Protein AF-0000000078816536 (afdb_homodimer)

Radius of gyration: 37.04 Å; Cα contacts (8 Å, |Δi|>4): 4363; chains: 2; bounding box: 79×124×88 Å

Nearest PDB structures (foldseek):
  3lmw-assembly2_B  TM=6.699E-01  e=8.125E-05  Alteromonas macleodii
  1h80-assembly1_A  TM=5.870E-01  e=2.093E-04  Alteromonas macleodii
  1h80-assembly2_B  TM=5.955E-01  e=3.435E-04  Alteromonas macleodii
  5w6p-assembly1_A  TM=3.653E-01  e=2.082E-03  Kuttervirus CBA120
  7b8b-assembly2_B  TM=3.034E-01  e=1.327E-03  Arabidopsis thaliana

Solvent-accessible surface area (backbone atoms only — not comparable to full-atom values): 50096 Å² total; per-residue (Å²): 137,80,80,73,74,72,71,86,66,83,71,73,75,71,70,74,67,60,60,55,38,56,59,52,43,74,84,52,58,38,42,50,75,60,40,57,25,60,54,20,23,51,25,50,37,51,49,51,50,48,35,50,75,73,64,31,39,26,37,34,40,62,59,31,35,28,19,26,38,18,57,16,80,89,33,81,90,46,17,26,59,76,4,30,32,63,54,55,53,58,25,37,40,40,35,22,53,67,16,32,45,29,42,50,64,46,46,63,48,17,18,6,50,33,18,31,59,69,27,41,42,29,33,45,30,34,21,31,33,34,39,27,50,92,63,43,42,78,80,55,65,50,97,89,53,59,75,37,55,42,17,22,34,36,33,36,32,24,22,34,43,34,37,42,31,46,31,34,23,29,30,11,34,2,22,20,32,37,36,22,38,35,48,36,34,94,36,89,98,43,62,59,33,50,18,28,43,35,36,40,34,49,27,44,25,27,39,2,28,13,22,17,28,36,35,20,15,26,42,34,38,41,38,36,45,32,40,24,34,33,6,21,88,65,89,50,69,68,4,16,22,33,34,36,44,23,38,66,56,94,44,40,62,34,28,49,24,30,53,33,36,41,31,53,26,40,36,42,71,26,60,64,18,32,37,36,25,29,42,25,41,38,35,43,41,35,47,28,40,30,46,44,24,40,27,44,34,28,22,24,47,32,36,46,33,45,27,40,38,44,24,90,64,77,72,38,66,47,35,35,41,50,61,32,46,35,74,68,45,93,45,16,46,33,41,40,31,48,28,38,36,32,26,19,31,23,41,31,39,46,40,17,26,41,36,39,39,32,42,30,40,38,33,58,21,60,45,29,31,38,31,38,38,58,24,35,45,34,39,40,34,44,29,36,28,51,23,60,13,28,22,32,35,41,29,38,25,33,42,37,40,39,30,48,27,39,23,30,21,18,49,88,25,38,15,28,42,33,40,65,70,28,38,40,35,38,38,31,38,26,40,28,33,5,2,7,19,38,37,42,27,43,24,31,54,33,35,38,30,48,62,25,36,29,40,27,68,22,73,33,37,40,34,33,43,28,74,53,11,26,50,35,36,47,24,38,37,37,36,41,21,52,22,41,30,29,40,40,34,18,66,56,32,56,36,38,44,27,44,34,37,38,38,46,28,42,30,54,37,43,36,35,40,34,36,32,44,56,27,39,41,32,46,27,39,38,29,31,46,44,95,48,68,48,31,27,38,36,35,37,34,55,29,32,43,30,36,38,33,46,29,35,28,41,54,78,58,94,40,45,37,46,15,40,38,32,31,57,55,25,42,45,31,35,40,32,50,27,39,25,55,43,57,47,77,40,62,25,91,64,37,48,78,45,72,58,44,81,92,133,81,77,80,65,78,66,89,66,82,72,75,73,71,71,71,66,58,62,50,38,66,61,51,41,73,84,54,58,38,42,50,74,59,39,58,25,62,55,21,23,52,25,50,37,50,50,50,48,47,34,48,76,74,49,34,32,28,38,35,38,62,70,32,33,30,19,26,39,18,58,17,80,88,32,82,91,46,17,26,59,78,4,29,31,63,54,55,55,37,26,36,36,40,33,29,73,72,15,34,44,30,40,52,64,47,47,63,48,16,17,6,49,33,18,31,58,68,26,42,41,29,34,45,30,33,21,30,35,35,39,26,51,92,62,42,42,77,79,56,64,52,99,87,53,61,74,39,55,41,18,23,34,35,34,36,32,24,20,33,42,33,37,41,32,46,30,35,24,30,31,10,33,3,20,21,31,35,36,22,38,36,49,36,36,93,36,90,96,44,63,59,33,50,18,28,43,35,37,40,33,49,27,43,24,30,39,2,29,13,22,18,27,36,36,21,14,24,38,33,36,42,38,37,43,31,39,24,33,32,6,21,88,65,88,52,70,69,5,16,22,34,33,37,44,22,39,66,56,93,44,41,61,35,29,52,25,30,51,33,37,41,28,53,25,42,35,41,71,27,60,64,19,30,36,36,25,30,42,26,42,36,34,42,39,32,48,31,39,29,48,43,23,38,27,46,33,28,22,25,47,33,36,45,32,46,27,40,39,44,24,90,65,76,72,39,67,48,33,34,42,49,61,33,44,35,72,69,46,92,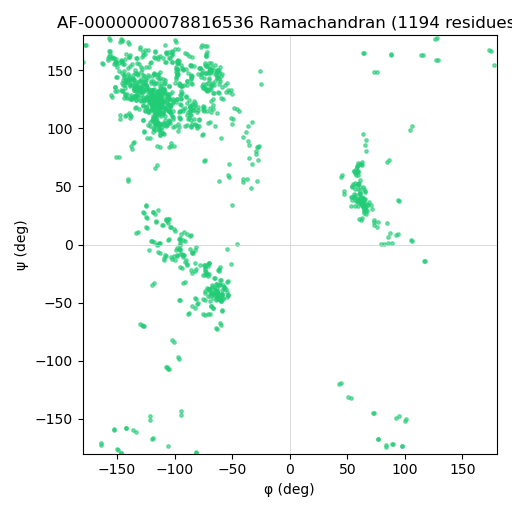43,16,46,32,39,39,30,48,29,40,36,32,26,18,30,23,41,30,40,46,38,16,26,41,37,39,38,32,42,31,43,38,32,57,21,60,45,29,31,38,30,39,40,60,24,36,45,35,39,40,33,44,30,36,28,52,25,61,14,28,22,34,34,41,27,39,26,33,42,37,41,38,30,48,26,39,22,31,21,18,50,88,25,38,16,28,42,32,40,63,70,26,37,39,35,38,38,32,37,28,39,29,34,6,2,7,20,37,36,40,27,42,23,32,54,32,36,36,32,46,64,24,37,30,41,26,67,25,73,34,37,40,34,32,42,27,74,53,10,25,49,36,36,48,23,38,38,39,36,42,22,52,22,40,30,30,40,40,33,18,65,55,32,55,34,36,45,27,44,35,38,37,37,46,28,43,29,55,37,44,38,35,41,32,36,30,45,54,27,37,41,32,45,28,39,39,30,30,48,45,94,47,68,47,32,27,38,36,35,38,34,56,28,32,42,30,38,40,34,46,30,37,32,40,54,79,58,94,42,44,38,45,16,43,38,31,31,56,54,23,41,45,29,37,40,33,51,29,39,27,55,44,56,45,77,40,63,24,91,65,37,47,77,44,72,59,44,80,94

Secondary structure (DSSP, 8-state):
------------------SEEE--HHHHT---BS--HHHHHHHHHHHHHHHHHTT--EEEE-S-EEEE----TT-TT-TTTT-SEEP-TTEEEEEEEEEEEEEPP---SEEEEEEEES-EEEEEEEEEEE--TTT--TT---SS--S--EEEEEEEES-EEEEEES-EEE--SS-SEEEE-BS-TT-TT---B-EEEEEEES-EEE--SS-SEEE-SEEEEEEES-EEE----SS-S---SEEEE-EEETTEEEE--EEEEEES-EEE--TT-SEEEET-EEEEEES-EESS-EE-TT-EEEEEES-EEE--SSPEEEEEE-----TTSS---EEEES-EEEEEEEEEEEEEEEEEEES-EEEEEEEEEEEEEEEEEEEEES-EEESSSEEEEEES-EEEEEES-EEE--TTSEEEEEESS-EEEEEES-EEEESEEEE-TT-EEEEE-TTEEEEE-SSS-SEE--TT--EEEEEEEEE--SS-SEEEE-TTS--EEEEEEEEEE-SSEEEEEES-BS-EEES-EEEE--SSS--EEEEEEEEES-EEES-EEEESSSPPPSEEEEEEEEES-EEES-EESSS--EE-TT-EEES-EE-/------------------SEEE--HHHHT--SBS--HHHHHHHHHHHHHHHHHTT--EEEE-S-EEEE----TT-TT-TTTT-SEEP-TTEEEEEEEEEEEEEPP---SEEEEEEEES-EEEEEEEEEEE--TTT--TT---SS--S--EEEEEEEES-EEEEEES-EEE--SS-SEEEE-BS-TT-TT---B-EEEEEEES-EEE--SS-SEEE-SEEEEEEES-EEE----SS-S---SEEEE-EEETTEEEE--EEEEEES-EEE--TT-SEEEET-EEEEEES-EESS-EE-TT-EEEEEES-EEE--SSPEEEEEE-----TTSS---EEEES-EEEEEEEEEEEEEEEEEEES-EEEEEEEEEEEEEEEEEEEEES-EEESSSEEEEEES-EEEEEES-EEE--TTSEEEEEESS-EEEEEES-EEEESEEEE-TT-EEEEEEEEEEEEE-SSS-SEE--TT--EEEEEEEEE--SS-SEEEE-TTS--EEEEEEEEEE-SSEEEEEES-BS-EEES-EEEE--SSS--EEEEEEEEES-EEES-EEEESSSPPPSEEEEEEEEES-EEES-EESSS--EE-TT-EEES-EE-

Foldseek 3Di:
DDPPPPPPDCPPVPVPPPLEAEDDCVVLVAAQAQDDQPSNQVSLQVSQVVCVVVPRQEYEYEAGRGEHAFFQPVCQPQRQAPGAHEFAANHEYAYDQNHEYEYDAEQHLEGENYEYEQYEQYEYEHYEYEYCLVVHDLPDADPVGRQSAHYEHYEAELYENYEYYAYEYERTSHEPYEFFWFFWPPDPPTDTRGYEAYEYYQYEFEAHQEENYEYWAYEHYEYYAYEQYAFHDDDHYDQEPYEDDWDDDQQGGTGEAENYEDENYEYYNGPNFYYEQDRYEAYEYEHYETQGAYEPEQAANYENEQYEHHHPDAAAAEHYEYDEHDNNDQWRQYEYENYEHERYQEHYEDEYENYEHEHYEYENHQEEDYEDENYEQYEAYAYEYAYQYQDEEYENYEAYEHENYEFAYELCDEVYEYDYEYEHYEYYQYEHEYCEYYENELYENYEYEANYEYEHNHADANYEYDQNYAYEYAHYEYEQHCEQNYHYEANNHAYHAERYEYYAYQYQENHEYEAEEAHEAEHYEAEYEHPAAEHEQYAYARYEAYEHANYEHEYPDDHAYAAPAAAQRYAAYEAAHYEYQHHYHHHHPRYHHDHYDHD/DPPCPVDPPDPPPPPPPPLEAEDDCVVLVAAQAQDDQPSNQVSLQVSQVVCVVVPRAEYEYEAGRGEHAFFQPVCLPQRQAPGAHEFAANHAYAYDQNHEYEYDAEQHLEGENYEYEQYEAYEYEHYEYEYCLVRHDLPDADPVGRQSAHYEHYEAELYENYEYYHYEYEHTQHEPYEFFWFFWPPDPPTDTRGYEAYEYYQYEFEHHAEENYEYEAYEHYEYYAYEQYAFHDDDHYDQEPYEDDWDDDQQGGTGEYENYEAEPYEYYNGDNFYYEQDRYEAYEYEHYETQGAYEPEQAANYENEQYEHHHPDAAAAEHYEYDEHDNNDQWRQYEAENYEAARYQEHYEDEYENYEHEHYEYEHHQEEDYEDENYEQYEAYAYEYAYQYQDEEYENYEAYEHENYEFAYELCDEVYEYDYEYEHYEYYQYEHEYCEYYENELYENYEYEANYEYEHNHADANYEYDPNYAYEYAHYEYEQHQEQNYHYEAANHAYHAERYEYYAYQYQENHEYEAEEAHEAEHYEYEYEHPAAEHEQYAYARYEAYEHENYEYEYPDDHAYAAPAAAQRYAAYEHAHYEYAHHYHHHHPRYHHDHYDHD

InterPro domains:
  IPR006626 Parallel beta-helix repeat [SM00710] (119-158)
  IPR006626 Parallel beta-helix repeat [SM00710] (159-181)
  IPR006626 Parallel beta-helix repeat [SM00710] (195-217)
  IPR006626 Parallel beta-helix repeat [SM00710] (218-246)
  IPR006626 Parallel beta-helix repeat [SM00710] (257-279)
  IPR006626 Parallel beta-helix repeat [SM00710] (331-351)
  IPR006626 Parallel beta-helix repeat [SM00710] (352-374)
  IPR006626 Parallel beta-helix repeat [SM00710] (397-420)
  IPR006626 Parallel beta-helix repeat [SM00710] (422-442)
  IPR006626 Parallel beta-helix repeat [SM00710] (468-490)
  IPR006626 Parallel beta-helix repeat [SM00710] (492-515)
  IPR006626 Parallel beta-helix repeat [SM00710] (516-542)
  IPR011050 Pectin lyase fold/virulence factor [SSF51126] (41-385)
  IPR011050 Pectin lyase fold/virulence factor [SSF51126] (353-506)
  IPR012334 Pectin lyase fold [G3DSA:2.160.20.10] (40-388)
  IPR012334 Pectin lyase fold [G3DSA:2.160.20.10] (389-597)

pLDDT: mean 94.06, std 11.9, range [19.77, 98.94]

Organism: Bacillus phage SPP1 (NCBI:txid10724)

Structure (mmCIF, N/CA/C/O backbone):
data_AF-0000000078816536-model_v1
#
loop_
_entity.id
_entity.type
_entity.pdbx_description
1 polymer 'Bacteriophage SPP1 complete nucleotide sequence'
#
loop_
_atom_site.group_PDB
_atom_site.id
_atom_site.type_symbol
_atom_site.label_atom_id
_atom_site.label_alt_id
_atom_site.label_comp_id
_atom_site.label_asym_id
_atom_site.label_entity_id
_atom_site.label_seq_id
_atom_site.pdbx_PDB_ins_code
_atom_site.Cartn_x
_atom_site.Cartn_y
_atom_site.Cartn_z
_atom_site.occupancy
_atom_site.B_iso_or_equiv
_atom_site.auth_seq_id
_atom_site.auth_comp_id
_atom_site.auth_asym_id
_atom_site.auth_atom_id
_atom_site.pdbx_PDB_model_num
ATOM 1 N N . MET A 1 1 ? -41.125 -59.75 -51.594 1 25.56 1 MET A N 1
ATOM 2 C CA . MET A 1 1 ? -40.781 -58.969 -50.406 1 25.56 1 MET A CA 1
ATOM 3 C C . MET A 1 1 ? -39.281 -59.156 -50.094 1 25.56 1 MET A C 1
ATOM 5 O O . MET A 1 1 ? -38.875 -60.188 -49.562 1 25.56 1 MET A O 1
ATOM 9 N N . THR A 1 2 ? -38.469 -58.625 -51 1 25.72 2 THR A N 1
ATOM 10 C CA . THR A 1 2 ? -37.031 -58.625 -51.25 1 25.72 2 THR A CA 1
ATOM 11 C C . THR A 1 2 ? -36.281 -57.906 -50.094 1 25.72 2 THR A C 1
ATOM 13 O O . THR A 1 2 ? -36.688 -56.844 -49.656 1 25.72 2 THR A O 1
ATOM 16 N N . ASN A 1 3 ? -35.688 -58.75 -49.219 1 24.94 3 ASN A N 1
ATOM 17 C CA . ASN A 1 3 ? -34.906 -58.562 -48 1 24.94 3 ASN A CA 1
ATOM 18 C C . ASN A 1 3 ? -33.719 -57.594 -48.25 1 24.94 3 ASN A C 1
ATOM 20 O O . ASN A 1 3 ? -32.75 -57.969 -48.906 1 24.94 3 ASN A O 1
ATOM 24 N N . SER A 1 4 ? -34.031 -56.406 -48.688 1 28.09 4 SER A N 1
ATOM 25 C CA . SER A 1 4 ? -32.938 -55.5 -49.062 1 28.09 4 SER A CA 1
ATOM 26 C C . SER A 1 4 ? -32.031 -55.188 -47.875 1 28.09 4 SER A C 1
ATOM 28 O O . SER A 1 4 ? -32.406 -54.438 -46.969 1 28.09 4 SER A O 1
ATOM 30 N N . LYS A 1 5 ? -31.5 -56.25 -47.219 1 24.91 5 LYS A N 1
ATOM 31 C CA . LYS A 1 5 ? -30.469 -55.938 -46.219 1 24.91 5 LYS A CA 1
ATOM 32 C C . LYS A 1 5 ? -29.359 -55.062 -46.812 1 24.91 5 LYS A C 1
ATOM 34 O O . LYS A 1 5 ? -28.594 -55.531 -47.656 1 24.91 5 LYS A O 1
ATOM 39 N N . LYS A 1 6 ? -29.844 -53.875 -47.062 1 33.03 6 LYS A N 1
ATOM 40 C CA . LYS A 1 6 ? -28.938 -52.75 -47.375 1 33.03 6 LYS A CA 1
ATOM 41 C C . LYS A 1 6 ? -27.672 -52.812 -46.531 1 33.03 6 LYS A C 1
ATOM 43 O O . LYS A 1 6 ? -27.734 -52.875 -45.312 1 33.03 6 LYS A O 1
ATOM 48 N N . GLY A 1 7 ? -26.625 -53.375 -47.125 1 24.61 7 GLY A N 1
ATOM 49 C CA . GLY A 1 7 ? -25.266 -53.594 -46.656 1 24.61 7 GLY A CA 1
ATOM 50 C C . GLY A 1 7 ? -24.719 -52.406 -45.875 1 24.61 7 GLY A C 1
ATOM 51 O O . GLY A 1 7 ? -24.859 -51.25 -46.281 1 24.61 7 GLY A O 1
ATOM 52 N N . LEU A 1 8 ? -24.875 -52.375 -44.438 1 30.89 8 LEU A N 1
ATOM 53 C CA . LEU A 1 8 ? -24.156 -51.438 -43.562 1 30.89 8 LEU A CA 1
ATOM 54 C C . LEU A 1 8 ? -22.734 -51.219 -44.062 1 30.89 8 LEU A C 1
ATOM 56 O O . LEU A 1 8 ? -21.891 -52.125 -44 1 30.89 8 LEU A O 1
ATOM 60 N N . SER A 1 9 ? -22.531 -50.781 -45.344 1 27.36 9 SER A N 1
ATOM 61 C CA . SER A 1 9 ? -21.281 -50.344 -45.969 1 27.36 9 SER A CA 1
ATOM 62 C C . SER A 1 9 ? -20.297 -49.812 -44.938 1 27.36 9 SER A C 1
ATOM 64 O O . SER A 1 9 ? -20.688 -49.406 -43.844 1 27.36 9 SER A O 1
ATOM 66 N N . ASN A 1 10 ? -18.922 -50 -45.25 1 26.91 10 ASN A N 1
ATOM 67 C CA . ASN A 1 10 ? -17.594 -49.75 -44.719 1 26.91 10 ASN A CA 1
ATOM 68 C C . ASN A 1 10 ? -17.453 -48.281 -44.281 1 26.91 10 ASN A C 1
ATOM 70 O O . ASN A 1 10 ? -17.109 -47.406 -45.062 1 26.91 10 ASN A O 1
ATOM 74 N N . MET A 1 11 ? -18.453 -47.625 -43.781 1 29.89 11 MET A N 1
ATOM 75 C CA . MET A 1 11 ? -18.109 -46.281 -43.312 1 29.89 11 MET A CA 1
ATOM 76 C C . MET A 1 11 ? -16.719 -46.25 -42.688 1 29.89 11 MET A C 1
ATOM 78 O O . MET A 1 11 ? -16.438 -47.062 -41.781 1 29.89 11 MET A O 1
ATOM 82 N N . GLY A 1 12 ? -15.648 -46 -43.5 1 29.42 12 GLY A N 1
ATOM 83 C CA . GLY A 1 12 ? -14.273 -45.75 -43.094 1 29.42 12 GLY A CA 1
ATOM 84 C C . GLY A 1 12 ? -14.172 -45.125 -41.719 1 29.42 12 GLY A C 1
ATOM 85 O O . GLY A 1 12 ? -14.828 -44.125 -41.438 1 29.42 12 GLY A O 1
ATOM 86 N N . LEU A 1 13 ? -14.188 -45.844 -40.656 1 31.89 13 LEU A N 1
ATOM 87 C CA . LEU A 1 13 ? -13.734 -45.406 -39.344 1 31.89 13 LEU A CA 1
ATOM 88 C C . LEU A 1 13 ? -12.648 -44.344 -39.438 1 31.89 13 LEU A C 1
ATOM 90 O O . LEU A 1 13 ? -11.523 -44.656 -39.875 1 31.89 13 LEU A O 1
ATOM 94 N N . GLU A 1 14 ? -12.891 -43.219 -40.156 1 32.16 14 GLU A N 1
ATOM 95 C CA . GLU A 1 14 ? -11.977 -42.125 -39.938 1 32.16 14 GLU A CA 1
ATOM 96 C C . GLU A 1 14 ? -11.391 -42.156 -38.5 1 32.16 14 GLU A C 1
ATOM 98 O O . GLU A 1 14 ? -12.133 -42.125 -37.531 1 32.16 14 GLU A O 1
ATOM 103 N N . ILE A 1 15 ? -10.453 -43 -38.25 1 35.31 15 ILE A N 1
ATOM 104 C CA . ILE A 1 15 ? -9.641 -42.969 -37.031 1 35.31 15 ILE A CA 1
ATOM 105 C C . ILE A 1 15 ? -9.523 -41.531 -36.5 1 35.31 15 ILE A C 1
ATOM 107 O O . ILE A 1 15 ? -9.008 -40.656 -37.188 1 35.31 15 ILE A O 1
ATOM 111 N N . LEU A 1 16 ? -10.5 -41.031 -35.812 1 37.88 16 LEU A N 1
ATOM 112 C CA . LEU A 1 16 ? -10.312 -39.844 -35.031 1 37.88 16 LEU A CA 1
ATOM 113 C C . LEU A 1 16 ? -8.891 -39.75 -34.469 1 37.88 16 LEU A C 1
ATOM 115 O O . LEU A 1 16 ? -8.477 -40.625 -33.688 1 37.88 16 LEU A O 1
ATOM 119 N N . VAL A 1 17 ? -7.953 -39.531 -35.312 1 43.78 17 VAL A N 1
ATOM 120 C CA . VAL A 1 17 ? -6.598 -39.25 -34.844 1 43.78 17 VAL A CA 1
ATOM 121 C C . VAL A 1 17 ? -6.656 -38.5 -33.531 1 43.78 17 VAL A C 1
ATOM 123 O O . VAL A 1 17 ? -7.305 -37.438 -33.469 1 43.78 17 VAL A O 1
ATOM 126 N N . PRO A 1 18 ? -6.352 -39.25 -32.531 1 56.91 18 PRO A N 1
ATOM 127 C CA . PRO A 1 18 ? -6.277 -38.531 -31.266 1 56.91 18 PRO A CA 1
ATOM 128 C C . PRO A 1 18 ? -5.445 -37.25 -31.359 1 56.91 18 PRO A C 1
ATOM 130 O O . PRO A 1 18 ? -4.488 -37.188 -32.156 1 56.91 18 PRO A O 1
ATOM 133 N N . HIS A 1 19 ? -6.094 -36.156 -31.125 1 67.38 19 HIS A N 1
ATOM 134 C CA . HIS A 1 19 ? -5.418 -34.875 -31.172 1 67.38 19 HIS A CA 1
ATOM 135 C C . HIS A 1 19 ? -4.203 -34.844 -30.25 1 67.38 19 HIS A C 1
ATOM 137 O O . HIS A 1 19 ? -3.365 -33.969 -30.328 1 67.38 19 HIS A O 1
ATOM 143 N N . VAL A 1 20 ? -4.066 -36.031 -29.5 1 81.19 20 VAL A N 1
ATOM 144 C CA . VAL A 1 20 ? -2.963 -36.094 -28.547 1 81.19 20 VAL A CA 1
ATOM 145 C C . VAL A 1 20 ? -2.02 -37.25 -28.938 1 81.19 20 VAL A C 1
ATOM 147 O O . VAL A 1 20 ? -2.465 -38.344 -29.219 1 81.19 20 VAL A O 1
ATOM 150 N N . TYR A 1 21 ? -0.729 -36.969 -29.078 1 87.56 21 TYR A N 1
ATOM 151 C CA . TYR A 1 21 ? 0.302 -38 -29.266 1 87.56 21 TYR A CA 1
ATOM 152 C C . TYR A 1 21 ? 0.96 -38.344 -27.953 1 87.56 21 TYR A C 1
ATOM 154 O O . TYR A 1 21 ? 1.732 -37.562 -27.391 1 87.56 21 TYR A O 1
ATOM 162 N N . PRO A 1 22 ? 0.71 -39.531 -27.422 1 88.69 22 PRO A N 1
ATOM 163 C CA . PRO A 1 22 ? 1.463 -40 -26.266 1 88.69 22 PRO A CA 1
ATOM 164 C C . PRO A 1 22 ? 2.834 -40.562 -26.625 1 88.69 22 PRO A C 1
ATOM 166 O O . PRO A 1 22 ? 2.924 -41.562 -27.344 1 88.69 22 PRO A O 1
ATOM 169 N N . VAL A 1 23 ? 3.863 -39.969 -26.141 1 93.25 23 VAL A N 1
ATOM 170 C CA . VAL A 1 23 ? 5.207 -40.438 -26.453 1 93.25 23 VAL A CA 1
ATOM 171 C C . VAL A 1 23 ? 5.41 -41.812 -25.828 1 93.25 23 VAL A C 1
ATOM 173 O O . VAL A 1 23 ? 5.258 -42 -24.625 1 93.25 23 VAL A O 1
ATOM 176 N N . ASN A 1 24 ? 5.676 -42.781 -26.672 1 92.06 24 ASN A N 1
ATOM 177 C CA . ASN A 1 24 ? 6.02 -44.125 -26.203 1 92.06 24 ASN A CA 1
ATOM 178 C C . ASN A 1 24 ? 7.52 -44.281 -25.969 1 92.06 24 ASN A C 1
ATOM 180 O O . ASN A 1 24 ? 8.297 -44.406 -26.922 1 92.06 24 ASN A O 1
ATOM 184 N N . LEU A 1 25 ? 7.926 -44.344 -24.766 1 94.94 25 LEU A N 1
ATOM 185 C CA . LEU A 1 25 ? 9.344 -44.344 -24.438 1 94.94 25 LEU A CA 1
ATOM 186 C C . LEU A 1 25 ? 10.047 -45.562 -25 1 94.94 25 LEU A C 1
ATOM 188 O O . LEU A 1 25 ? 11.148 -45.438 -25.547 1 94.94 25 LEU A O 1
ATOM 192 N N . GLU A 1 26 ? 9.383 -46.688 -24.922 1 93.81 26 GLU A N 1
ATOM 193 C CA . GLU A 1 26 ? 9.977 -47.938 -25.391 1 93.81 26 GLU A CA 1
ATOM 194 C C . GLU A 1 26 ? 10.117 -47.969 -26.922 1 93.81 26 GLU A C 1
ATOM 196 O O . GLU A 1 26 ? 11.148 -48.344 -27.453 1 93.81 26 GLU A O 1
ATOM 201 N N . GLU A 1 27 ? 9.039 -47.531 -27.484 1 94.12 27 GLU A N 1
ATOM 202 C CA . GLU A 1 27 ? 9.031 -47.5 -28.938 1 94.12 27 GLU A CA 1
ATOM 203 C C . GLU A 1 27 ? 10.18 -46.656 -29.484 1 94.12 27 GLU A C 1
ATOM 205 O O . GLU A 1 27 ? 10.797 -47 -30.484 1 94.12 27 GLU A O 1
ATOM 210 N N . TRP A 1 28 ? 10.453 -45.562 -28.797 1 96.38 28 TRP A N 1
ATOM 211 C CA . TRP A 1 28 ? 11.453 -44.625 -29.297 1 96.38 28 TRP A CA 1
ATOM 212 C C . TRP A 1 28 ? 12.812 -44.906 -28.672 1 96.38 28 TRP A C 1
ATOM 214 O O . TRP A 1 28 ? 13.805 -44.25 -29.016 1 96.38 28 TRP A O 1
ATOM 224 N N . GLY A 1 29 ? 12.867 -45.812 -27.766 1 95.94 29 GLY A N 1
ATOM 225 C CA . GLY A 1 29 ? 14.125 -46.094 -27.094 1 95.94 29 GLY A CA 1
ATOM 226 C C . GLY A 1 29 ? 14.562 -45 -26.141 1 95.94 29 GLY A C 1
ATOM 227 O O . GLY A 1 29 ? 15.758 -44.719 -26.016 1 95.94 29 GLY A O 1
ATOM 228 N N . ILE A 1 30 ? 13.617 -44.281 -25.531 1 97.38 30 ILE A N 1
ATOM 229 C CA . ILE A 1 30 ? 13.922 -43.219 -24.594 1 97.38 30 ILE A CA 1
ATOM 230 C C . ILE A 1 30 ? 14.195 -43.812 -23.203 1 97.38 30 ILE A C 1
ATOM 232 O O . ILE A 1 30 ? 13.344 -44.5 -22.625 1 97.38 30 ILE A O 1
ATOM 236 N N . ASN A 1 31 ? 15.406 -43.562 -22.719 1 97.56 31 ASN A N 1
ATOM 237 C CA . ASN A 1 31 ? 15.766 -44.031 -21.391 1 97.56 31 ASN A CA 1
ATOM 238 C C . ASN A 1 31 ? 15.102 -43.188 -20.297 1 97.56 31 ASN A C 1
ATOM 240 O O . ASN A 1 31 ? 15.055 -41.969 -20.406 1 97.56 31 ASN A O 1
ATOM 244 N N . LYS A 1 32 ? 14.555 -43.812 -19.312 1 96.69 32 LYS A N 1
ATOM 245 C CA . LYS A 1 32 ? 13.836 -43.094 -18.25 1 96.69 32 LYS A CA 1
ATOM 246 C C . LYS A 1 32 ? 14.531 -43.281 -16.906 1 96.69 32 LYS A C 1
ATOM 248 O O . LYS A 1 32 ? 13.891 -43.188 -15.859 1 96.69 32 LYS A O 1
ATOM 253 N N . ASP A 1 33 ? 15.906 -43.688 -16.891 1 96.81 33 ASP A N 1
ATOM 254 C CA . ASP A 1 33 ? 16.656 -43.938 -15.664 1 96.81 33 ASP A CA 1
ATOM 255 C C . ASP A 1 33 ? 17.938 -43.094 -15.625 1 96.81 33 ASP A C 1
ATOM 257 O O . ASP A 1 33 ? 18.984 -43.594 -15.18 1 96.81 33 ASP A O 1
ATOM 261 N N . PHE A 1 34 ? 17.875 -41.938 -16.156 1 97.81 34 PHE A N 1
ATOM 262 C CA . PHE A 1 34 ? 18.984 -41 -16.156 1 97.81 34 PHE A CA 1
ATOM 263 C C . PHE A 1 34 ? 20.219 -41.625 -16.781 1 97.81 34 PHE A C 1
ATOM 265 O O . PHE A 1 34 ? 21.328 -41.531 -16.25 1 97.81 34 PHE A O 1
ATOM 272 N N . GLN A 1 35 ? 19.922 -42.344 -17.953 1 97.5 35 GLN A N 1
ATOM 273 C CA . GLN A 1 35 ? 21.016 -42.875 -18.719 1 97.5 35 GLN A CA 1
ATOM 274 C C . GLN A 1 35 ? 20.938 -42.469 -20.188 1 97.5 35 GLN A C 1
ATOM 276 O O . GLN A 1 35 ? 19.906 -41.906 -20.625 1 97.5 35 GLN A O 1
ATOM 281 N N . GLU A 1 36 ? 21.969 -42.562 -20.953 1 97.81 36 GLU A N 1
ATOM 282 C CA . GLU A 1 36 ? 22.078 -42.375 -22.391 1 97.81 36 GLU A CA 1
ATOM 283 C C . GLU A 1 36 ? 21.609 -41 -22.828 1 97.81 36 GLU A C 1
ATOM 285 O O . GLU A 1 36 ? 20.703 -40.875 -23.641 1 97.81 36 GLU A O 1
ATOM 290 N N . PRO A 1 37 ? 22.266 -39.969 -22.297 1 98.44 37 PRO A N 1
ATOM 291 C CA . PRO A 1 37 ? 21.797 -38.594 -22.531 1 98.44 37 PRO A CA 1
ATOM 292 C C . PRO A 1 37 ? 21.656 -38.281 -24.016 1 98.44 37 PRO A C 1
ATOM 294 O O . PRO A 1 37 ? 20.656 -37.688 -24.438 1 98.44 37 PRO A O 1
ATOM 297 N N . GLU A 1 38 ? 22.625 -38.75 -24.844 1 98 38 GLU A N 1
ATOM 298 C CA . GLU A 1 38 ? 22.578 -38.438 -26.266 1 98 38 GLU A CA 1
ATOM 299 C C . GLU A 1 38 ? 21.406 -39.156 -26.938 1 98 38 GLU A C 1
ATOM 301 O O . GLU A 1 38 ? 20.641 -38.562 -27.688 1 98 38 GLU A O 1
ATOM 306 N N . ALA A 1 39 ? 21.297 -40.406 -26.688 1 98.25 39 ALA A N 1
ATOM 307 C CA . ALA A 1 39 ? 20.25 -41.219 -27.297 1 98.25 39 ALA A CA 1
ATOM 308 C C . ALA A 1 39 ? 18.859 -40.781 -26.844 1 98.25 39 ALA A C 1
ATOM 310 O O . ALA A 1 39 ? 17.922 -40.719 -27.641 1 98.25 39 ALA A O 1
ATOM 311 N N . THR A 1 40 ? 18.828 -40.438 -25.562 1 98.62 40 THR A N 1
ATOM 312 C CA . THR A 1 40 ? 17.562 -39.969 -25 1 98.62 40 THR A CA 1
ATOM 313 C C . THR A 1 40 ? 17.109 -38.656 -25.672 1 98.62 40 THR A C 1
ATOM 315 O O . THR A 1 40 ? 15.969 -38.531 -26.094 1 98.62 40 THR A O 1
ATOM 318 N N . THR A 1 41 ? 18.016 -37.75 -25.781 1 98.69 41 THR A N 1
ATOM 319 C CA . THR A 1 41 ? 17.719 -36.438 -26.375 1 98.69 41 THR A CA 1
ATOM 320 C C . THR A 1 41 ? 17.297 -36.625 -27.844 1 98.69 41 THR A C 1
ATOM 322 O O . THR A 1 41 ? 16.297 -36.031 -28.281 1 98.69 41 THR A O 1
ATOM 325 N N . GLU A 1 42 ? 18.031 -37.438 -28.562 1 98.12 42 GLU A N 1
ATOM 326 C CA . GLU A 1 42 ? 17.734 -37.688 -29.969 1 98.12 42 GLU A CA 1
ATOM 327 C C . GLU A 1 42 ? 16.375 -38.375 -30.125 1 98.12 42 GLU A C 1
ATOM 329 O O . GLU A 1 42 ? 15.625 -38.031 -31.047 1 98.12 42 GLU A O 1
ATOM 334 N N . ALA A 1 43 ? 16.125 -39.25 -29.266 1 98.5 43 ALA A N 1
ATOM 335 C CA . ALA A 1 43 ? 14.867 -39.969 -29.328 1 98.5 43 ALA A CA 1
ATOM 336 C C . ALA A 1 43 ? 13.68 -39.062 -29.109 1 98.5 43 ALA A C 1
ATOM 338 O O . ALA A 1 43 ? 12.656 -39.156 -29.781 1 98.5 43 ALA A O 1
ATOM 339 N N . PHE A 1 44 ? 13.773 -38.156 -28.156 1 98.56 44 PHE A N 1
ATOM 340 C CA . PHE A 1 44 ? 12.711 -37.188 -27.938 1 98.56 44 PHE A CA 1
ATOM 341 C C . PHE A 1 44 ? 12.516 -36.312 -29.188 1 98.56 44 PHE A C 1
ATOM 343 O O . PHE A 1 44 ? 11.383 -36.094 -29.609 1 98.56 44 PHE A O 1
ATOM 350 N N . ASN A 1 45 ? 13.57 -35.844 -29.703 1 98.44 45 ASN A N 1
ATOM 351 C CA . ASN A 1 45 ? 13.477 -35 -30.891 1 98.44 45 ASN A CA 1
ATOM 352 C C . ASN A 1 45 ? 12.812 -35.75 -32.031 1 98.44 45 ASN A C 1
ATOM 354 O O . ASN A 1 45 ? 11.992 -35.188 -32.781 1 98.44 45 ASN A O 1
ATOM 358 N N . LYS A 1 46 ? 13.156 -36.969 -32.25 1 97.88 46 LYS A N 1
ATOM 359 C CA . LYS A 1 46 ? 12.531 -37.781 -33.312 1 97.88 46 LYS A CA 1
ATOM 360 C C . LYS A 1 46 ? 11.047 -38 -33 1 97.88 46 LYS A C 1
ATOM 362 O O . LYS A 1 46 ? 10.219 -37.906 -33.906 1 97.88 46 LYS A O 1
ATOM 367 N N . ALA A 1 47 ? 10.812 -38.25 -31.781 1 97.75 47 ALA A N 1
ATOM 368 C CA . ALA A 1 47 ? 9.422 -38.469 -31.391 1 97.75 47 ALA A CA 1
ATOM 369 C C . ALA A 1 47 ? 8.586 -37.219 -31.625 1 97.75 47 ALA A C 1
ATOM 371 O O . ALA A 1 47 ? 7.469 -37.281 -32.156 1 97.75 47 ALA A O 1
ATOM 372 N N . PHE A 1 48 ? 9.07 -36.062 -31.25 1 97.62 48 PHE A N 1
ATOM 373 C CA . PHE A 1 48 ? 8.352 -34.812 -31.406 1 97.62 48 PHE A CA 1
ATOM 374 C C . PHE A 1 48 ? 8.188 -34.438 -32.875 1 97.62 48 PHE A C 1
ATOM 376 O O . PHE A 1 48 ? 7.129 -33.938 -33.281 1 97.62 48 PHE A O 1
ATOM 383 N N . THR A 1 49 ? 9.172 -34.719 -33.656 1 95.81 49 THR A N 1
ATOM 384 C CA . THR A 1 49 ? 9.078 -34.5 -35.094 1 95.81 49 THR A CA 1
ATOM 385 C C . THR A 1 49 ? 8.023 -35.438 -35.688 1 95.81 49 THR A C 1
ATOM 387 O O . THR A 1 49 ? 7.242 -35 -36.562 1 95.81 49 THR A O 1
ATOM 390 N N . TYR A 1 50 ? 8.031 -36.625 -35.281 1 94.62 50 TYR A N 1
ATOM 391 C CA . TYR A 1 50 ? 7.027 -37.594 -35.75 1 94.62 50 TYR A CA 1
ATOM 392 C C . TYR A 1 50 ? 5.621 -37.094 -35.438 1 94.62 50 TYR A C 1
ATOM 394 O O . TYR A 1 50 ? 4.754 -37.094 -36.312 1 94.62 50 TYR A O 1
ATOM 402 N N . ALA A 1 51 ? 5.504 -36.656 -34.219 1 93.81 51 ALA A N 1
ATOM 403 C CA . ALA A 1 51 ? 4.188 -36.188 -33.812 1 93.81 51 ALA A CA 1
ATOM 404 C C . ALA A 1 51 ? 3.744 -35 -34.688 1 93.81 51 ALA A C 1
ATOM 406 O O . ALA A 1 51 ? 2.609 -35 -35.188 1 93.81 51 ALA A O 1
ATOM 407 N N . LYS A 1 52 ? 4.605 -34.094 -34.938 1 90.19 52 LYS A N 1
ATOM 408 C CA . LYS A 1 52 ? 4.32 -32.938 -35.781 1 90.19 52 LYS A CA 1
ATOM 409 C C . LYS A 1 52 ? 3.949 -33.375 -37.188 1 90.19 52 LYS A C 1
ATOM 411 O O . LYS A 1 52 ? 2.941 -32.938 -37.75 1 90.19 52 LYS A O 1
ATOM 416 N N . ASN A 1 53 ? 4.727 -34.281 -37.719 1 89.88 53 ASN A N 1
ATOM 417 C CA . ASN A 1 53 ? 4.516 -34.75 -39.094 1 89.88 53 ASN A CA 1
ATOM 418 C C . ASN A 1 53 ? 3.203 -35.5 -39.25 1 89.88 53 ASN A C 1
ATOM 420 O O . ASN A 1 53 ? 2.586 -35.5 -40.312 1 89.88 53 ASN A O 1
ATOM 424 N N . MET A 1 54 ? 2.803 -36.125 -38.125 1 89.5 54 MET A N 1
ATOM 425 C CA . MET A 1 54 ? 1.565 -36.906 -38.156 1 89.5 54 MET A CA 1
ATOM 426 C C . MET A 1 54 ? 0.359 -36 -37.875 1 89.5 54 MET A C 1
ATOM 428 O O . MET A 1 54 ? -0.784 -36.469 -37.938 1 89.5 54 MET A O 1
ATOM 432 N N . GLY A 1 55 ? 0.64 -34.75 -37.594 1 83.06 55 GLY A N 1
ATOM 433 C CA . GLY A 1 55 ? -0.444 -33.781 -37.469 1 83.06 55 GLY A CA 1
ATOM 434 C C . GLY A 1 55 ? -0.961 -33.625 -36.062 1 83.06 55 GLY A C 1
ATOM 435 O O . GLY A 1 55 ? -1.971 -32.969 -35.812 1 83.06 55 GLY A O 1
ATOM 436 N N . TYR A 1 56 ? -0.246 -34.25 -35.125 1 88.62 56 TYR A N 1
ATOM 437 C CA . TYR A 1 56 ? -0.628 -34.031 -33.75 1 88.62 56 TYR A CA 1
ATOM 438 C C . TYR A 1 56 ? -0.289 -32.625 -33.281 1 88.62 56 TYR A C 1
ATOM 440 O O . TYR A 1 56 ? 0.754 -32.094 -33.656 1 88.62 56 TYR A O 1
ATOM 448 N N . PHE A 1 57 ? -1.256 -32.094 -32.531 1 86.94 57 PHE A N 1
ATOM 449 C CA . PHE A 1 57 ? -0.952 -30.75 -32.062 1 86.94 57 PHE A CA 1
ATOM 450 C C . PHE A 1 57 ? -0.886 -30.703 -30.531 1 86.94 57 PHE A C 1
ATOM 452 O O . PHE A 1 57 ? -0.657 -29.656 -29.953 1 86.94 57 PHE A O 1
ATOM 459 N N . GLU A 1 58 ? -1.062 -31.828 -29.938 1 91.44 58 GLU A N 1
ATOM 460 C CA . GLU A 1 58 ? -0.77 -32.031 -28.516 1 91.44 58 GLU A CA 1
ATOM 461 C C . GLU A 1 58 ? 0.096 -33.25 -28.312 1 91.44 58 GLU A C 1
ATOM 463 O O . GLU A 1 58 ? -0.134 -34.312 -28.922 1 91.44 58 GLU A O 1
ATOM 468 N N . VAL A 1 59 ? 1.179 -33.094 -27.531 1 93.31 59 VAL A N 1
ATOM 469 C CA . VAL A 1 59 ? 2.105 -34.156 -27.234 1 93.31 59 VAL A CA 1
ATOM 470 C C . VAL A 1 59 ? 2.158 -34.375 -25.719 1 93.31 59 VAL A C 1
ATOM 472 O O . VAL A 1 59 ? 2.334 -33.438 -24.953 1 93.31 59 VAL A O 1
ATOM 475 N N . TRP A 1 60 ? 2.031 -35.625 -25.375 1 91.81 60 TRP A N 1
ATOM 476 C CA . TRP A 1 60 ? 2.082 -35.969 -23.953 1 91.81 60 TRP A CA 1
ATOM 477 C C . TRP A 1 60 ? 3.332 -36.812 -23.641 1 91.81 60 TRP A C 1
ATOM 479 O O . TRP A 1 60 ? 3.631 -37.781 -24.328 1 91.81 60 TRP A O 1
ATOM 489 N N . VAL A 1 61 ? 4.039 -36.344 -22.578 1 93.62 61 VAL A N 1
ATOM 490 C CA . VAL A 1 61 ? 5.23 -37.062 -22.141 1 93.62 61 VAL A CA 1
ATOM 491 C C . VAL A 1 61 ? 4.953 -37.75 -20.812 1 93.62 61 VAL A C 1
ATOM 493 O O . VAL A 1 61 ? 4.605 -37.094 -19.828 1 93.62 61 VAL A O 1
ATOM 496 N N . PRO A 1 62 ? 5.156 -39.062 -20.781 1 89.75 62 PRO A N 1
ATOM 497 C CA . PRO A 1 62 ? 4.914 -39.812 -19.531 1 89.75 62 PRO A CA 1
ATOM 498 C C . PRO A 1 62 ? 6.008 -39.562 -18.484 1 89.75 62 PRO A C 1
ATOM 500 O O . PRO A 1 62 ? 7.051 -39 -18.797 1 89.75 62 PRO A O 1
ATOM 503 N N . PRO A 1 63 ? 5.785 -40.062 -17.203 1 89.81 63 PRO A N 1
ATOM 504 C CA . PRO A 1 63 ? 6.816 -39.906 -16.172 1 89.81 63 PRO A CA 1
ATOM 505 C C . PRO A 1 63 ? 8.117 -40.625 -16.531 1 89.81 63 PRO A C 1
ATOM 507 O O . PRO A 1 63 ? 8.094 -41.719 -17.125 1 89.81 63 PRO A O 1
ATOM 510 N N . GLY A 1 64 ? 9.133 -40.062 -16.188 1 93.69 64 GLY A N 1
ATOM 511 C CA . GLY A 1 64 ? 10.453 -40.625 -16.391 1 93.69 64 GLY A CA 1
ATOM 512 C C . GLY A 1 64 ? 11.57 -39.719 -15.93 1 93.69 64 GLY A C 1
ATOM 513 O O . GLY A 1 64 ? 11.344 -38.531 -15.68 1 93.69 64 GLY A O 1
ATOM 514 N N . ASN A 1 65 ? 12.68 -40.375 -15.609 1 97.69 65 ASN A N 1
ATOM 515 C CA . ASN A 1 65 ? 13.914 -39.656 -15.32 1 97.69 65 ASN A CA 1
ATOM 516 C C . ASN A 1 65 ? 14.828 -39.594 -16.547 1 97.69 65 ASN A C 1
ATOM 518 O O . ASN A 1 65 ? 15.547 -40.531 -16.844 1 97.69 65 ASN A O 1
ATOM 522 N N . PHE A 1 66 ? 14.742 -38.469 -17.219 1 98.69 66 PHE A N 1
ATOM 523 C CA . PHE A 1 66 ? 15.383 -38.344 -18.516 1 98.69 66 PHE A CA 1
ATOM 524 C C . PHE A 1 66 ? 16.688 -37.562 -18.406 1 98.69 66 PHE A C 1
ATOM 526 O O . PHE A 1 66 ? 16.688 -36.438 -17.906 1 98.69 66 PHE A O 1
ATOM 533 N N . LEU A 1 67 ? 17.719 -38.156 -18.781 1 98.75 67 LEU A N 1
ATOM 534 C CA . LEU A 1 67 ? 19 -37.469 -18.891 1 98.75 67 LEU A CA 1
ATOM 535 C C . LEU A 1 67 ? 19.156 -36.812 -20.266 1 98.75 67 LEU A C 1
ATOM 537 O O . LEU A 1 67 ? 19.016 -37.5 -21.281 1 98.75 67 LEU A O 1
ATOM 541 N N . ILE A 1 68 ? 19.406 -35.5 -20.281 1 98.88 68 ILE A N 1
ATOM 542 C CA . ILE A 1 68 ? 19.344 -34.75 -21.516 1 98.88 68 ILE A CA 1
ATOM 543 C C . ILE A 1 68 ? 20.734 -34.25 -21.891 1 98.88 68 ILE A C 1
ATOM 545 O O . ILE A 1 68 ? 21.453 -33.688 -21.047 1 98.88 68 ILE A O 1
ATOM 549 N N . ASP A 1 69 ? 21.125 -34.531 -23.094 1 98.75 69 ASP A N 1
ATOM 550 C CA . ASP A 1 69 ? 22.266 -33.844 -23.688 1 98.75 69 ASP A CA 1
ATOM 551 C C . ASP A 1 69 ? 21.859 -32.469 -24.234 1 98.75 69 ASP A C 1
ATOM 553 O O . ASP A 1 69 ? 21.359 -32.375 -25.359 1 98.75 69 ASP A O 1
ATOM 557 N N . GLY A 1 70 ? 22.188 -31.453 -23.484 1 98.69 70 GLY A N 1
ATOM 558 C CA . GLY A 1 70 ? 21.672 -30.125 -23.766 1 98.69 70 GLY A CA 1
ATOM 559 C C . GLY A 1 70 ? 22.625 -29.297 -24.609 1 98.69 70 GLY A C 1
ATOM 560 O O . GLY A 1 70 ? 22.328 -28.141 -24.922 1 98.69 70 GLY A O 1
ATOM 561 N N . VAL A 1 71 ? 23.734 -29.859 -25.047 1 98.38 71 VAL A N 1
ATOM 562 C CA . VAL A 1 71 ? 24.797 -29.078 -25.688 1 98.38 71 VAL A CA 1
ATOM 563 C C . VAL A 1 71 ? 24.703 -29.234 -27.203 1 98.38 71 VAL A C 1
ATOM 565 O O . VAL A 1 71 ? 24.688 -30.359 -27.719 1 98.38 71 VAL A O 1
ATOM 568 N N . ASN A 1 72 ? 24.594 -28.109 -27.938 1 98 72 ASN A N 1
ATOM 569 C CA . ASN A 1 72 ? 24.719 -28.125 -29.391 1 98 72 ASN A CA 1
ATOM 570 C C . ASN A 1 72 ? 26.188 -28.031 -29.812 1 98 72 ASN A C 1
ATOM 572 O O . ASN A 1 72 ? 26.719 -26.938 -30.016 1 98 72 ASN A O 1
ATOM 576 N N . GLU A 1 73 ? 26.734 -29.141 -30.172 1 93.75 73 GLU A N 1
ATOM 577 C CA . GLU A 1 73 ? 28.156 -29.203 -30.484 1 93.75 73 GLU A CA 1
ATOM 578 C C . GLU A 1 73 ? 28.438 -28.547 -31.844 1 93.75 73 GLU A C 1
ATOM 580 O O . GLU A 1 73 ? 29.578 -28.188 -32.125 1 93.75 73 GLU A O 1
ATOM 585 N N . SER A 1 74 ? 27.406 -28.469 -32.625 1 93.81 74 SER A N 1
ATOM 586 C CA . SER A 1 74 ? 27.594 -27.891 -33.969 1 93.81 74 SER A CA 1
ATOM 587 C C . SER A 1 74 ? 27.672 -26.375 -33.906 1 93.81 74 SER A C 1
ATOM 589 O O . SER A 1 74 ? 28.094 -25.734 -34.875 1 93.81 74 SER A O 1
ATOM 591 N N . ASN A 1 75 ? 27.219 -25.797 -32.812 1 92.25 75 ASN A N 1
ATOM 592 C CA . ASN A 1 75 ? 27.281 -24.359 -32.594 1 92.25 75 ASN A CA 1
ATOM 593 C C . ASN A 1 75 ? 28.25 -24.016 -31.453 1 92.25 75 ASN A C 1
ATOM 595 O O . ASN A 1 75 ? 27.812 -23.672 -30.344 1 92.25 75 ASN A O 1
ATOM 599 N N . VAL A 1 76 ? 29.469 -23.922 -31.703 1 84.75 76 VAL A N 1
ATOM 600 C CA . VAL A 1 76 ? 30.516 -23.844 -30.688 1 84.75 76 VAL A CA 1
ATOM 601 C C . VAL A 1 76 ? 30.484 -22.484 -30.016 1 84.75 76 VAL A C 1
ATOM 603 O O . VAL A 1 76 ? 30.984 -22.328 -28.891 1 84.75 76 VAL A O 1
ATOM 606 N N . TYR A 1 77 ? 29.938 -21.5 -30.703 1 85.88 77 TYR A N 1
ATOM 607 C CA . TYR A 1 77 ? 29.922 -20.156 -30.156 1 85.88 77 TYR A CA 1
ATOM 608 C C . TYR A 1 77 ? 28.719 -19.953 -29.234 1 85.88 77 TYR A C 1
ATOM 610 O O . TYR A 1 77 ? 28.734 -19.062 -28.375 1 85.88 77 TYR A O 1
ATOM 618 N N . ALA A 1 78 ? 27.688 -20.703 -29.406 1 93.5 78 ALA A N 1
ATOM 619 C CA . ALA A 1 78 ? 26.453 -20.625 -28.625 1 93.5 78 ALA A CA 1
ATOM 620 C C . ALA A 1 78 ? 25.797 -21.984 -28.5 1 93.5 78 ALA A C 1
ATOM 622 O O . ALA A 1 78 ? 24.719 -22.203 -29.047 1 93.5 78 ALA A O 1
ATOM 623 N N . THR A 1 79 ? 26.391 -22.797 -27.641 1 95.94 79 THR A N 1
ATOM 624 C CA . THR A 1 79 ? 26.016 -24.203 -27.562 1 95.94 79 THR A CA 1
ATOM 625 C C . THR A 1 79 ? 24.625 -24.359 -26.969 1 95.94 79 THR A C 1
ATOM 627 O O . THR A 1 79 ? 24.016 -25.422 -27.047 1 95.94 79 THR A O 1
ATOM 630 N N . GLU A 1 80 ? 24.109 -23.25 -26.297 1 97.62 80 GLU A N 1
ATOM 631 C CA . GLU A 1 80 ? 22.766 -23.266 -25.75 1 97.62 80 GLU A CA 1
ATOM 632 C C . GLU A 1 80 ? 21.703 -23.203 -26.844 1 97.62 80 GLU A C 1
ATOM 634 O O . GLU A 1 80 ? 20.578 -23.641 -26.656 1 97.62 80 GLU A O 1
ATOM 639 N N . ASN A 1 81 ? 22.078 -22.625 -28.031 1 97.56 81 ASN A N 1
ATOM 640 C CA . ASN A 1 81 ? 21.141 -22.5 -29.141 1 97.56 81 ASN A CA 1
ATOM 641 C C . ASN A 1 81 ? 21.078 -23.781 -29.953 1 97.56 81 ASN A C 1
ATOM 643 O O . ASN A 1 81 ? 22.078 -24.203 -30.547 1 97.56 81 ASN A O 1
ATOM 647 N N . GLY A 1 82 ? 19.953 -24.25 -29.922 1 97.06 82 GLY A N 1
ATOM 648 C CA . GLY A 1 82 ? 19.75 -25.5 -30.656 1 97.06 82 GLY A CA 1
ATOM 649 C C . GLY A 1 82 ? 20.109 -26.734 -29.844 1 97.06 82 GLY A C 1
ATOM 650 O O . GLY A 1 82 ? 20.125 -27.844 -30.375 1 97.06 82 GLY A O 1
ATOM 651 N N . GLY A 1 83 ? 20.422 -26.562 -28.594 1 98.06 83 GLY A N 1
ATOM 652 C CA . GLY A 1 83 ? 20.703 -27.703 -27.75 1 98.06 83 GLY A CA 1
ATOM 653 C C . GLY A 1 83 ? 19.453 -28.328 -27.141 1 98.06 83 GLY A C 1
ATOM 654 O O . GLY A 1 83 ? 18.391 -27.719 -27.188 1 98.06 83 GLY A O 1
ATOM 655 N N . GLY A 1 84 ? 19.625 -29.578 -26.688 1 98.69 84 GLY A N 1
ATOM 656 C CA . GLY A 1 84 ? 18.578 -30.25 -25.938 1 98.69 84 GLY A CA 1
ATOM 657 C C . GLY A 1 84 ? 17.406 -30.672 -26.812 1 98.69 84 GLY A C 1
ATOM 658 O O . GLY A 1 84 ? 17.594 -31.125 -27.938 1 98.69 84 GLY A O 1
ATOM 659 N N . ILE A 1 85 ? 16.203 -30.609 -26.266 1 98.88 85 ILE A N 1
ATOM 660 C CA . ILE A 1 85 ? 14.984 -31.031 -26.938 1 98.88 85 ILE A CA 1
ATOM 661 C C . ILE A 1 85 ? 14.32 -29.844 -27.625 1 98.88 85 ILE A C 1
ATOM 663 O O . ILE A 1 85 ? 14.117 -28.797 -27 1 98.88 85 ILE A O 1
ATOM 667 N N . HIS A 1 86 ? 13.977 -30.016 -28.859 1 98.62 86 HIS A N 1
ATOM 668 C CA . HIS A 1 86 ? 13.398 -28.938 -29.641 1 98.62 86 HIS A CA 1
ATOM 669 C C . HIS A 1 86 ? 11.875 -29 -29.641 1 98.62 86 HIS A C 1
ATOM 671 O O . HIS A 1 86 ? 11.297 -30.047 -29.922 1 98.62 86 HIS A O 1
ATOM 677 N N . LEU A 1 87 ? 11.227 -27.844 -29.312 1 98.69 87 LEU A N 1
ATOM 678 C CA . LEU A 1 87 ? 9.773 -27.75 -29.375 1 98.69 87 LEU A CA 1
ATOM 679 C C . LEU A 1 87 ? 9.336 -27.062 -30.672 1 98.69 87 LEU A C 1
ATOM 681 O O . LEU A 1 87 ? 9.938 -26.078 -31.094 1 98.69 87 LEU A O 1
ATOM 685 N N . HIS A 1 88 ? 8.25 -27.625 -31.266 1 96.88 88 HIS A N 1
ATOM 686 C CA . HIS A 1 88 ? 7.848 -27.203 -32.594 1 96.88 88 HIS A CA 1
ATOM 687 C C . HIS A 1 88 ? 6.621 -26.297 -32.562 1 96.88 88 HIS A C 1
ATOM 689 O O . HIS A 1 88 ? 5.871 -26.328 -31.578 1 96.88 88 HIS A O 1
ATOM 695 N N . SER A 1 89 ? 6.457 -25.562 -33.688 1 95.56 89 SER A N 1
ATOM 696 C CA . SER A 1 89 ? 5.328 -24.641 -33.812 1 95.56 89 SER A CA 1
ATOM 697 C C . SER A 1 89 ? 4 -25.391 -33.719 1 95.56 89 SER A C 1
ATOM 699 O O . SER A 1 89 ? 3.924 -26.578 -34.062 1 95.56 89 SER A O 1
ATOM 701 N N . ASN A 1 90 ? 2.977 -24.672 -33.25 1 93.5 90 ASN A N 1
ATOM 702 C CA . ASN A 1 90 ? 1.587 -25.125 -33.188 1 93.5 90 ASN A CA 1
ATOM 703 C C . ASN A 1 90 ? 1.433 -26.406 -32.406 1 93.5 90 ASN A C 1
ATOM 705 O O . ASN A 1 90 ? 0.692 -27.312 -32.812 1 93.5 90 ASN A O 1
ATOM 709 N N . THR A 1 91 ? 2.193 -26.531 -31.328 1 95.31 91 THR A N 1
ATOM 710 C CA . THR A 1 91 ? 2.16 -27.766 -30.547 1 95.31 91 THR A CA 1
ATOM 711 C C . THR A 1 91 ? 2.066 -27.453 -29.062 1 95.31 91 THR A C 1
ATOM 713 O O . THR A 1 91 ? 2.73 -26.531 -28.562 1 95.31 91 THR A O 1
ATOM 716 N N . HIS A 1 92 ? 1.209 -28.156 -28.391 1 95.5 92 HIS A N 1
ATOM 717 C CA . HIS A 1 92 ? 1.102 -28.141 -26.938 1 95.5 92 HIS A CA 1
ATOM 718 C C . HIS A 1 92 ? 1.775 -29.359 -26.312 1 95.5 92 HIS A C 1
ATOM 720 O O . HIS A 1 92 ? 1.292 -30.484 -26.469 1 95.5 92 HIS A O 1
ATOM 726 N N . TYR A 1 93 ? 2.916 -29.125 -25.672 1 96.75 93 TYR A N 1
ATOM 727 C CA . TYR A 1 93 ? 3.619 -30.188 -24.969 1 96.75 93 TYR A CA 1
ATOM 728 C C . TYR A 1 93 ? 3.166 -30.266 -23.516 1 96.75 93 TYR A C 1
ATOM 730 O O . TYR A 1 93 ? 3.398 -29.344 -22.734 1 96.75 93 TYR A O 1
ATOM 738 N N . LYS A 1 94 ? 2.611 -31.344 -23.172 1 93.62 94 LYS A N 1
ATOM 739 C CA . LYS A 1 94 ? 2.18 -31.594 -21.797 1 93.62 94 LYS A CA 1
ATOM 740 C C . LYS A 1 94 ? 3.078 -32.625 -21.125 1 93.62 94 LYS A C 1
ATOM 742 O O . LYS A 1 94 ? 2.965 -33.844 -21.391 1 93.62 94 LYS A O 1
ATOM 747 N N . LEU A 1 95 ? 3.896 -32.156 -20.234 1 94.19 95 LEU A N 1
ATOM 748 C CA . LEU A 1 95 ? 4.801 -33 -19.484 1 94.19 95 LEU A CA 1
ATOM 749 C C . LEU A 1 95 ? 4.176 -33.406 -18.156 1 94.19 95 LEU A C 1
ATOM 751 O O . LEU A 1 95 ? 3.607 -32.594 -17.438 1 94.19 95 LEU A O 1
ATOM 755 N N . ASN A 1 96 ? 4.41 -34.688 -17.953 1 88.5 96 ASN A N 1
ATOM 756 C CA . ASN A 1 96 ? 3.992 -35.125 -16.641 1 88.5 96 ASN A CA 1
ATOM 757 C C . ASN A 1 96 ? 4.734 -34.375 -15.531 1 88.5 96 ASN A C 1
ATOM 759 O O . ASN A 1 96 ? 5.941 -34.156 -15.633 1 88.5 96 ASN A O 1
ATOM 763 N N . PRO A 1 97 ? 4.074 -34.031 -14.484 1 86.06 97 PRO A N 1
ATOM 764 C CA . PRO A 1 97 ? 4.719 -33.281 -13.406 1 86.06 97 PRO A CA 1
ATOM 765 C C . PRO A 1 97 ? 5.875 -34.031 -12.758 1 86.06 97 PRO A C 1
ATOM 767 O O . PRO A 1 97 ? 6.754 -33.406 -12.148 1 86.06 97 PRO A O 1
ATOM 770 N N . GLU A 1 98 ? 5.906 -35.281 -12.883 1 87.75 98 GLU A N 1
ATOM 771 C CA . GLU A 1 98 ? 6.961 -36.125 -12.297 1 87.75 98 GLU A CA 1
ATOM 772 C C . GLU A 1 98 ? 8.086 -36.375 -13.297 1 87.75 98 GLU A C 1
ATOM 774 O O . GLU A 1 98 ? 9.102 -36.969 -12.961 1 87.75 98 GLU A O 1
ATOM 779 N N . SER A 1 99 ? 7.793 -35.938 -14.477 1 93.06 99 SER A N 1
ATOM 780 C CA . SER A 1 99 ? 8.867 -36.062 -15.461 1 93.06 99 SER A CA 1
ATOM 781 C C . SER A 1 99 ? 10.023 -35.125 -15.133 1 93.06 99 SER A C 1
ATOM 783 O O . SER A 1 99 ? 9.828 -33.938 -14.938 1 93.06 99 SER A O 1
ATOM 785 N N . VAL A 1 100 ? 11.172 -35.75 -15 1 97.31 100 VAL A N 1
ATOM 786 C CA . VAL A 1 100 ? 12.367 -34.969 -14.711 1 97.31 100 VAL A CA 1
ATOM 787 C C . VAL A 1 100 ? 13.289 -34.969 -15.93 1 97.31 100 VAL A C 1
ATOM 789 O O . VAL A 1 100 ? 13.664 -36.031 -16.438 1 97.31 100 VAL A O 1
ATOM 792 N N . PHE A 1 101 ? 13.508 -33.844 -16.391 1 98.75 101 PHE A N 1
ATOM 793 C CA . PHE A 1 101 ? 14.508 -33.625 -17.438 1 98.75 101 PHE A CA 1
ATOM 794 C C . PHE A 1 101 ? 15.773 -33 -16.844 1 98.75 101 PHE A C 1
ATOM 796 O O . PHE A 1 101 ? 15.797 -31.828 -16.484 1 98.75 101 PHE A O 1
ATOM 803 N N . LYS A 1 102 ? 16.797 -33.781 -16.703 1 98.81 102 LYS A N 1
ATOM 804 C CA . LYS A 1 102 ? 18.031 -33.375 -16.078 1 98.81 102 LYS A CA 1
ATOM 805 C C . LYS A 1 102 ? 19.156 -33.25 -17.109 1 98.81 102 LYS A C 1
ATOM 807 O O . LYS A 1 102 ? 19.328 -34.125 -17.953 1 98.81 102 LYS A O 1
ATOM 812 N N . ILE A 1 103 ? 19.891 -32.188 -17.047 1 98.88 103 ILE A N 1
ATOM 813 C CA . ILE A 1 103 ? 21.031 -32 -17.938 1 98.88 103 ILE A CA 1
ATOM 814 C C . ILE A 1 103 ? 22.156 -32.938 -17.531 1 98.88 103 ILE A C 1
ATOM 816 O O . ILE A 1 103 ? 22.469 -33.062 -16.344 1 98.88 103 ILE A O 1
ATOM 820 N N . ASN A 1 104 ? 22.703 -33.625 -18.562 1 98.56 104 ASN A N 1
ATOM 821 C CA . ASN A 1 104 ? 23.938 -34.375 -18.359 1 98.56 104 ASN A CA 1
ATOM 822 C C . ASN A 1 104 ? 25.109 -33.469 -18.047 1 98.56 104 ASN A C 1
ATOM 824 O O . ASN A 1 104 ? 25.344 -32.5 -18.75 1 98.56 104 ASN A O 1
ATOM 828 N N . ALA A 1 105 ? 25.797 -33.875 -16.969 1 98.44 105 ALA A N 1
ATOM 829 C CA . ALA A 1 105 ? 26.953 -33.031 -16.578 1 98.44 105 ALA A CA 1
ATOM 830 C C . ALA A 1 105 ? 27.891 -32.844 -17.75 1 98.44 105 ALA A C 1
ATOM 832 O O . ALA A 1 105 ? 28.188 -33.75 -18.5 1 98.44 105 ALA A O 1
ATOM 833 N N . ASN A 1 106 ? 28.281 -31.672 -17.969 1 97.94 106 ASN A N 1
ATOM 834 C CA . ASN A 1 106 ? 29.125 -31.297 -19.078 1 97.94 106 ASN A CA 1
ATOM 835 C C . ASN A 1 106 ? 30.031 -30.125 -18.75 1 97.94 106 ASN A C 1
ATOM 837 O O . ASN A 1 106 ? 30.078 -29.672 -17.594 1 97.94 106 ASN A O 1
ATOM 841 N N . ASP A 1 107 ? 30.75 -29.703 -19.688 1 96.31 107 ASP A N 1
ATOM 842 C CA . ASP A 1 107 ? 31.656 -28.578 -19.453 1 96.31 107 ASP A CA 1
ATOM 843 C C . ASP A 1 107 ? 31.391 -27.438 -20.422 1 96.31 107 ASP A C 1
ATOM 845 O O . ASP A 1 107 ? 32.25 -26.578 -20.625 1 96.31 107 ASP A O 1
ATOM 849 N N . ALA A 1 108 ? 30.234 -27.5 -21.094 1 95.62 108 ALA A N 1
ATOM 850 C CA . ALA A 1 108 ? 29.938 -26.469 -22.078 1 95.62 108 ALA A CA 1
ATOM 851 C C . ALA A 1 108 ? 29.578 -25.156 -21.422 1 95.62 108 ALA A C 1
ATOM 853 O O . ALA A 1 108 ? 29.062 -25.125 -20.297 1 95.62 108 ALA A O 1
ATOM 854 N N . GLN A 1 109 ? 29.781 -24.047 -22.172 1 95.19 109 GLN A N 1
ATOM 855 C CA . GLN A 1 109 ? 29.453 -22.719 -21.672 1 95.19 109 GLN A CA 1
ATOM 856 C C . GLN A 1 109 ? 27.938 -22.516 -21.594 1 95.19 109 GLN A C 1
ATOM 858 O O . GLN A 1 109 ? 27.453 -21.688 -20.828 1 95.19 109 GLN A O 1
ATOM 863 N N . GLY A 1 110 ? 27.281 -23.25 -22.453 1 96.81 110 GLY A N 1
ATOM 864 C CA . GLY A 1 110 ? 25.828 -23.141 -22.5 1 96.81 110 GLY A CA 1
ATOM 865 C C . GLY A 1 110 ? 25.156 -24.422 -22.953 1 96.81 110 GLY A C 1
ATOM 866 O O . GLY A 1 110 ? 25.766 -25.266 -23.594 1 96.81 110 GLY A O 1
ATOM 867 N N . TYR A 1 111 ? 23.969 -24.594 -22.578 1 98.62 111 TYR A N 1
ATOM 868 C CA . TYR A 1 111 ? 23.094 -25.688 -22.969 1 98.62 111 TYR A CA 1
ATOM 869 C C . TYR A 1 111 ? 21.625 -25.297 -22.828 1 98.62 111 TYR A C 1
ATOM 871 O O . TYR A 1 111 ? 21.312 -24.219 -22.328 1 98.62 111 TYR A O 1
ATOM 879 N N . SER A 1 112 ? 20.75 -26.016 -23.359 1 98.88 112 SER A N 1
ATOM 880 C CA . SER A 1 112 ? 19.312 -25.906 -23.125 1 98.88 112 SER A CA 1
ATOM 881 C C . SER A 1 112 ? 18.703 -27.266 -22.812 1 98.88 112 SER A C 1
ATOM 883 O O . SER A 1 112 ? 19.078 -28.281 -23.406 1 98.88 112 SER A O 1
ATOM 885 N N . VAL A 1 113 ? 17.75 -27.25 -21.859 1 98.88 113 VAL A N 1
ATOM 886 C CA . VAL A 1 113 ? 16.922 -28.438 -21.75 1 98.88 113 VAL A CA 1
ATOM 887 C C . VAL A 1 113 ? 15.906 -28.484 -22.906 1 98.88 113 VAL A C 1
ATOM 889 O O . VAL A 1 113 ? 15.891 -29.438 -23.688 1 98.88 113 VAL A O 1
ATOM 892 N N . PHE A 1 114 ? 15.102 -27.453 -22.938 1 98.94 114 PHE A N 1
ATOM 893 C CA . PHE A 1 114 ? 14.172 -27.266 -24.047 1 98.94 114 PHE A CA 1
ATOM 894 C C . PHE A 1 114 ? 14.555 -26.031 -24.859 1 98.94 114 PHE A C 1
ATOM 896 O O . PHE A 1 114 ? 14.844 -24.969 -24.297 1 98.94 114 PHE A O 1
ATOM 903 N N . TYR A 1 115 ? 14.57 -26.188 -26.125 1 98.81 115 TYR A N 1
ATOM 904 C CA . TYR A 1 115 ? 14.883 -25.094 -27.047 1 98.81 115 TYR A CA 1
ATOM 905 C C . TYR A 1 115 ? 13.688 -24.797 -27.938 1 98.81 115 TYR A C 1
ATOM 907 O O . TYR A 1 115 ? 13.172 -25.672 -28.625 1 98.81 115 TYR A O 1
ATOM 915 N N . ILE A 1 116 ? 13.188 -23.531 -27.875 1 98.81 116 ILE A N 1
ATOM 916 C CA . ILE A 1 116 ? 12.133 -23.031 -28.75 1 98.81 116 ILE A CA 1
ATOM 917 C C . ILE A 1 116 ? 12.703 -21.953 -29.688 1 98.81 116 ILE A C 1
ATOM 919 O O . ILE A 1 116 ? 12.719 -20.781 -29.344 1 98.81 116 ILE A O 1
ATOM 923 N N . GLY A 1 117 ? 13.07 -22.422 -30.828 1 98.44 117 GLY A N 1
ATOM 924 C CA . GLY A 1 117 ? 13.734 -21.531 -31.766 1 98.44 117 GLY A CA 1
ATOM 925 C C . GLY A 1 117 ? 12.914 -21.25 -33 1 98.44 117 GLY A C 1
ATOM 926 O O . GLY A 1 117 ? 12.492 -22.172 -33.688 1 98.44 117 GLY A O 1
ATOM 927 N N . LEU A 1 118 ? 12.719 -19.984 -33.219 1 97.62 118 LEU A N 1
ATOM 928 C CA . LEU A 1 118 ? 11.992 -19.531 -34.406 1 97.62 118 LEU A CA 1
ATOM 929 C C . LEU A 1 118 ? 10.703 -20.328 -34.594 1 97.62 118 LEU A C 1
ATOM 931 O O . LEU A 1 118 ? 10.438 -20.844 -35.656 1 97.62 118 LEU A O 1
ATOM 935 N N . ALA A 1 119 ? 10 -20.469 -33.5 1 98.12 119 ALA A N 1
ATOM 936 C CA . ALA A 1 119 ? 8.742 -21.219 -33.469 1 98.12 119 ALA A CA 1
ATOM 937 C C . ALA A 1 119 ? 7.566 -20.297 -33.156 1 98.12 119 ALA A C 1
ATOM 939 O O . ALA A 1 119 ? 7.762 -19.141 -32.75 1 98.12 119 ALA A O 1
ATOM 940 N N . TYR A 1 120 ? 6.434 -20.734 -33.5 1 95.44 120 TYR A N 1
ATOM 941 C CA . TYR A 1 120 ? 5.199 -19.984 -33.312 1 95.44 120 TYR A CA 1
ATOM 942 C C . TYR A 1 120 ? 4.137 -20.828 -32.625 1 95.44 120 TYR A C 1
ATOM 944 O O . TYR A 1 120 ? 3.941 -22 -33 1 95.44 120 TYR A O 1
ATOM 952 N N . ASN A 1 121 ? 3.43 -20.25 -31.641 1 95.25 121 ASN A N 1
ATOM 953 C CA . ASN A 1 121 ? 2.311 -20.906 -30.969 1 95.25 121 ASN A CA 1
ATOM 954 C C . ASN A 1 121 ? 2.738 -22.219 -30.312 1 95.25 121 ASN A C 1
ATOM 956 O O . ASN A 1 121 ? 2.289 -23.297 -30.719 1 95.25 121 ASN A O 1
ATOM 960 N N . VAL A 1 122 ? 3.533 -22.156 -29.312 1 98.19 122 VAL A N 1
ATOM 961 C CA . VAL A 1 122 ? 4.082 -23.281 -28.578 1 98.19 122 VAL A CA 1
ATOM 962 C C . VAL A 1 122 ? 3.666 -23.203 -27.109 1 98.19 122 VAL A C 1
ATOM 964 O O . VAL A 1 122 ? 3.738 -22.141 -26.5 1 98.19 122 VAL A O 1
ATOM 967 N N . THR A 1 123 ? 3.137 -24.266 -26.625 1 97.94 123 THR A N 1
ATOM 968 C CA . THR A 1 123 ? 2.855 -24.328 -25.188 1 97.94 123 THR A CA 1
ATOM 969 C C . THR A 1 123 ? 3.652 -25.453 -24.531 1 97.94 123 THR A C 1
ATOM 971 O O . THR A 1 123 ? 3.627 -26.594 -25 1 97.94 123 THR A O 1
ATOM 974 N N . LEU A 1 124 ? 4.473 -25.156 -23.578 1 98.38 124 LEU A N 1
ATOM 975 C CA . LEU A 1 124 ? 5.133 -26.094 -22.688 1 98.38 124 LEU A CA 1
ATOM 976 C C . LEU A 1 124 ? 4.48 -26.094 -21.312 1 98.38 124 LEU A C 1
ATOM 978 O O . LEU A 1 124 ? 4.512 -25.078 -20.609 1 98.38 124 LEU A O 1
ATOM 982 N N . GLU A 1 125 ? 3.941 -27.25 -20.984 1 95.81 125 GLU A N 1
ATOM 983 C CA . GLU A 1 125 ? 3.209 -27.312 -19.734 1 95.81 125 GLU A CA 1
ATOM 984 C C . GLU A 1 125 ? 3.717 -28.453 -18.844 1 95.81 125 GLU A C 1
ATOM 986 O O . GLU A 1 125 ? 3.814 -29.594 -19.297 1 95.81 125 GLU A O 1
ATOM 991 N N . GLY A 1 126 ? 4.117 -28.125 -17.641 1 93.31 126 GLY A N 1
ATOM 992 C CA . GLY A 1 126 ? 4.504 -29.125 -16.656 1 93.31 126 GLY A CA 1
ATOM 993 C C . GLY A 1 126 ? 5.977 -29.484 -16.719 1 93.31 126 GLY A C 1
ATOM 994 O O . GLY A 1 126 ? 6.777 -28.75 -17.297 1 93.31 126 GLY A O 1
ATOM 995 N N . GLY A 1 127 ? 6.328 -30.594 -15.898 1 93.38 127 GLY A N 1
ATOM 996 C CA . GLY A 1 127 ? 7.676 -31.156 -15.898 1 93.38 127 GLY A CA 1
ATOM 997 C C . GLY A 1 127 ? 8.602 -30.469 -14.914 1 93.38 127 GLY A C 1
ATOM 998 O O . GLY A 1 127 ? 8.266 -29.406 -14.375 1 93.38 127 GLY A O 1
ATOM 999 N N . GLN A 1 128 ? 9.641 -31.141 -14.664 1 97.06 128 GLN A N 1
ATOM 1000 C CA . GLN A 1 128 ? 10.727 -30.641 -13.828 1 97.06 128 GLN A CA 1
ATOM 1001 C C . GLN A 1 128 ? 12.047 -30.625 -14.602 1 97.06 128 GLN A C 1
ATOM 1003 O O . GLN A 1 128 ? 12.461 -31.641 -15.156 1 97.06 128 GLN A O 1
ATOM 1008 N N . LEU A 1 129 ? 12.555 -29.469 -14.625 1 98.81 129 LEU A N 1
ATOM 1009 C CA . LEU A 1 129 ? 13.836 -29.297 -15.305 1 98.81 129 LEU A CA 1
ATOM 1010 C C . LEU A 1 129 ? 14.961 -29.078 -14.297 1 98.81 129 LEU A C 1
ATOM 1012 O O . LEU A 1 129 ? 14.828 -28.266 -13.383 1 98.81 129 LEU A O 1
ATOM 1016 N N . ILE A 1 130 ? 16.047 -29.812 -14.422 1 98.81 130 ILE A N 1
ATOM 1017 C CA . ILE A 1 130 ? 17.172 -29.703 -13.492 1 98.81 130 ILE A CA 1
ATOM 1018 C C . ILE A 1 130 ? 18.469 -29.516 -14.266 1 98.81 130 ILE A C 1
ATOM 1020 O O . ILE A 1 130 ? 18.797 -30.328 -15.133 1 98.81 130 ILE A O 1
ATOM 1024 N N . GLY A 1 131 ? 19.156 -28.453 -13.969 1 98.69 131 GLY A N 1
ATOM 1025 C CA . GLY A 1 131 ? 20.469 -28.234 -14.555 1 98.69 131 GLY A CA 1
ATOM 1026 C C . GLY A 1 131 ? 21.578 -29 -13.852 1 98.69 131 GLY A C 1
ATOM 1027 O O . GLY A 1 131 ? 21.312 -29.766 -12.922 1 98.69 131 GLY A O 1
ATOM 1028 N N . ASP A 1 132 ? 22.828 -28.797 -14.375 1 98.31 132 ASP A N 1
ATOM 1029 C CA . ASP A 1 132 ? 23.969 -29.562 -13.852 1 98.31 132 ASP A CA 1
ATOM 1030 C C . ASP A 1 132 ? 24.859 -28.688 -12.984 1 98.31 132 ASP A C 1
ATOM 1032 O O . ASP A 1 132 ? 26.031 -29 -12.75 1 98.31 132 ASP A O 1
ATOM 1036 N N . ARG A 1 133 ? 24.312 -27.609 -12.461 1 97 133 ARG A N 1
ATOM 1037 C CA . ARG A 1 133 ? 25.141 -26.594 -11.852 1 97 133 ARG A CA 1
ATOM 1038 C C . ARG A 1 133 ? 26.047 -27.188 -10.781 1 97 133 ARG A C 1
ATOM 1040 O O . ARG A 1 133 ? 27.188 -26.75 -10.602 1 97 133 ARG A O 1
ATOM 1047 N N . HIS A 1 134 ? 25.656 -28.219 -10.062 1 96.44 134 HIS A N 1
ATOM 1048 C CA . HIS A 1 134 ? 26.406 -28.75 -8.938 1 96.44 134 HIS A CA 1
ATOM 1049 C C . HIS A 1 134 ? 27.375 -29.859 -9.398 1 96.44 134 HIS A C 1
ATOM 1051 O O . HIS A 1 134 ? 28.266 -30.25 -8.656 1 96.44 134 HIS A O 1
ATOM 1057 N N . GLU A 1 135 ? 27.125 -30.344 -10.625 1 97.56 135 GLU A N 1
ATOM 1058 C CA . GLU A 1 135 ? 27.984 -31.391 -11.203 1 97.56 135 GLU A CA 1
ATOM 1059 C C . GLU A 1 135 ? 28.734 -30.875 -12.422 1 97.56 135 GLU A C 1
ATOM 1061 O O . GLU A 1 135 ? 29.516 -31.609 -13.031 1 97.56 135 GLU A O 1
ATOM 1066 N N . HIS A 1 136 ? 28.531 -29.688 -12.75 1 97.12 136 HIS A N 1
ATOM 1067 C CA . HIS A 1 136 ? 29.078 -29.062 -13.953 1 97.12 136 HIS A CA 1
ATOM 1068 C C . HIS A 1 136 ? 30.594 -28.969 -13.875 1 97.12 136 HIS A C 1
ATOM 1070 O O . HIS A 1 136 ? 31.156 -28.703 -12.812 1 97.12 136 HIS A O 1
ATOM 1076 N N . ASP A 1 137 ? 31.25 -29.297 -15.016 1 96.75 137 ASP A N 1
ATOM 1077 C CA . ASP A 1 137 ? 32.688 -29.031 -15.125 1 96.75 137 ASP A CA 1
ATOM 1078 C C . ASP A 1 137 ? 32.938 -27.594 -15.578 1 96.75 137 ASP A C 1
ATOM 1080 O O . ASP A 1 137 ? 32.812 -27.281 -16.766 1 96.75 137 ASP A O 1
ATOM 1084 N N . TYR A 1 138 ? 33.312 -26.781 -14.68 1 94.62 138 TYR A N 1
ATOM 1085 C CA . TYR A 1 138 ? 33.5 -25.359 -14.945 1 94.62 138 TYR A CA 1
ATOM 1086 C C . TYR A 1 138 ? 34.906 -25.047 -15.414 1 94.62 138 TYR A C 1
ATOM 1088 O O . TYR A 1 138 ? 35.281 -23.891 -15.516 1 94.62 138 TYR A O 1
ATOM 1096 N N . SER A 1 139 ? 35.719 -26.047 -15.703 1 93.06 139 SER A N 1
ATOM 1097 C CA . SER A 1 139 ? 37.125 -25.844 -15.969 1 93.06 139 SER A CA 1
ATOM 1098 C C . SER A 1 139 ? 37.375 -25.391 -17.406 1 93.06 139 SER A C 1
ATOM 1100 O O . SER A 1 139 ? 38.438 -24.828 -17.719 1 93.06 139 SER A O 1
ATOM 1102 N N . THR A 1 140 ? 36.375 -25.688 -18.234 1 90.06 140 THR A N 1
ATOM 1103 C CA . THR A 1 140 ? 36.562 -25.359 -19.641 1 90.06 140 THR A CA 1
ATOM 1104 C C . THR A 1 140 ? 36.406 -23.859 -19.875 1 90.06 140 THR A C 1
ATOM 1106 O O . THR A 1 140 ? 35.406 -23.266 -19.453 1 90.06 140 THR A O 1
ATOM 1109 N N . VAL A 1 141 ? 37.438 -23.188 -20.328 1 85.44 141 VAL A N 1
ATOM 1110 C CA . VAL A 1 141 ? 37.406 -21.766 -20.656 1 85.44 141 VAL A CA 1
ATOM 1111 C C . VAL A 1 141 ? 37.625 -21.578 -22.156 1 85.44 141 VAL A C 1
ATOM 1113 O O . VAL A 1 141 ? 38.406 -22.281 -22.781 1 85.44 141 VAL A O 1
ATOM 1116 N N . THR A 1 142 ? 36.719 -20.906 -22.766 1 79.81 142 THR A N 1
ATOM 1117 C CA . THR A 1 142 ? 36.875 -20.531 -24.172 1 79.81 142 THR A CA 1
ATOM 1118 C C . THR A 1 142 ? 37.281 -19.078 -24.297 1 79.81 142 THR A C 1
ATOM 1120 O O . THR A 1 142 ? 37.312 -18.344 -23.312 1 79.81 142 THR A O 1
ATOM 1123 N N . GLN A 1 143 ? 37.812 -18.625 -25.5 1 73.12 143 GLN A N 1
ATOM 1124 C CA . GLN A 1 143 ? 38.344 -17.297 -25.719 1 73.12 143 GLN A CA 1
ATOM 1125 C C . GLN A 1 143 ? 37.312 -16.219 -25.375 1 73.12 143 GLN A C 1
ATOM 1127 O O . GLN A 1 143 ? 37.656 -15.195 -24.797 1 73.12 143 GLN A O 1
ATOM 1132 N N . ASN A 1 144 ? 36.094 -16.438 -25.672 1 77.44 144 ASN A N 1
ATOM 1133 C CA . ASN A 1 144 ? 35.156 -15.352 -25.5 1 77.44 144 ASN A CA 1
ATOM 1134 C C . ASN A 1 144 ? 34.062 -15.727 -24.5 1 77.44 144 ASN A C 1
ATOM 1136 O O . ASN A 1 144 ? 33.125 -14.945 -24.25 1 77.44 144 ASN A O 1
ATOM 1140 N N . ARG A 1 145 ? 34 -16.812 -23.844 1 84.62 145 ARG A N 1
ATOM 1141 C CA . ARG A 1 145 ? 33.031 -17.281 -22.891 1 84.62 145 ARG A CA 1
ATOM 1142 C C . ARG A 1 145 ? 33.656 -18.156 -21.828 1 84.62 145 ARG A C 1
ATOM 1144 O O . ARG A 1 145 ? 34.156 -19.25 -22.125 1 84.62 145 ARG A O 1
ATOM 1151 N N . ASN A 1 146 ? 33.781 -17.688 -20.641 1 86.81 146 ASN A N 1
ATOM 1152 C CA . ASN A 1 146 ? 34.5 -18.453 -19.625 1 86.81 146 ASN A CA 1
ATOM 1153 C C . ASN A 1 146 ? 33.719 -18.547 -18.328 1 86.81 146 ASN A C 1
ATOM 1155 O O . ASN A 1 146 ? 34.219 -19.047 -17.312 1 86.81 146 ASN A O 1
ATOM 1159 N N . THR A 1 147 ? 32.5 -18.141 -18.391 1 91.88 147 THR A N 1
ATOM 1160 C CA . THR A 1 147 ? 31.812 -18.016 -17.109 1 91.88 147 THR A CA 1
ATOM 1161 C C . THR A 1 147 ? 30.781 -19.125 -16.938 1 91.88 147 THR A C 1
ATOM 1163 O O . THR A 1 147 ? 30.234 -19.312 -15.844 1 91.88 147 THR A O 1
ATOM 1166 N N . HIS A 1 148 ? 30.469 -19.938 -18.016 1 95.31 148 HIS A N 1
ATOM 1167 C CA . HIS A 1 148 ? 29.516 -21.031 -17.984 1 95.31 148 HIS A CA 1
ATOM 1168 C C . HIS A 1 148 ? 28.125 -20.547 -17.547 1 95.31 148 HIS A C 1
ATOM 1170 O O . HIS A 1 148 ? 27.484 -21.172 -16.703 1 95.31 148 HIS A O 1
ATOM 1176 N N . GLU A 1 149 ? 27.734 -19.375 -18.031 1 95.69 149 GLU A N 1
ATOM 1177 C CA . GLU A 1 149 ? 26.516 -18.734 -17.516 1 95.69 149 GLU A CA 1
ATOM 1178 C C . GLU A 1 149 ? 25.359 -18.891 -18.5 1 95.69 149 GLU A C 1
ATOM 1180 O O . GLU A 1 149 ? 24.344 -18.219 -18.375 1 95.69 149 GLU A O 1
ATOM 1185 N N . PHE A 1 150 ? 25.516 -19.812 -19.469 1 97.38 150 PHE A N 1
ATOM 1186 C CA . PHE A 1 150 ? 24.516 -19.859 -20.531 1 97.38 150 PHE A CA 1
ATOM 1187 C C . PHE A 1 150 ? 23.812 -21.219 -20.562 1 97.38 150 PHE A C 1
ATOM 1189 O O . PHE A 1 150 ? 23.422 -21.703 -21.625 1 97.38 150 PHE A O 1
ATOM 1196 N N . GLY A 1 151 ? 23.703 -21.906 -19.469 1 98.25 151 GLY A N 1
ATOM 1197 C CA . GLY A 1 151 ? 22.859 -23.078 -19.328 1 98.25 151 GLY A CA 1
ATOM 1198 C C . GLY A 1 151 ? 21.422 -22.734 -18.938 1 98.25 151 GLY A C 1
ATOM 1199 O O . GLY A 1 151 ? 21.188 -22.125 -17.891 1 98.25 151 GLY A O 1
ATOM 1200 N N . PHE A 1 152 ? 20.469 -23.109 -19.828 1 98.88 152 PHE A N 1
ATOM 1201 C CA . PHE A 1 152 ? 19.094 -22.672 -19.625 1 98.88 152 PHE A CA 1
ATOM 1202 C C . PHE A 1 152 ? 18.141 -23.859 -19.547 1 98.88 152 PHE A C 1
ATOM 1204 O O . PHE A 1 152 ? 18.344 -24.875 -20.234 1 98.88 152 PHE A O 1
ATOM 1211 N N . GLY A 1 153 ? 17.094 -23.719 -18.672 1 98.94 153 GLY A N 1
ATOM 1212 C CA . GLY A 1 153 ? 16 -24.688 -18.703 1 98.94 153 GLY A CA 1
ATOM 1213 C C . GLY A 1 153 ? 15.141 -24.594 -19.938 1 98.94 153 GLY A C 1
ATOM 1214 O O . GLY A 1 153 ? 15.039 -25.547 -20.703 1 98.94 153 GLY A O 1
ATOM 1215 N N . VAL A 1 154 ? 14.555 -23.422 -20.109 1 98.94 154 VAL A N 1
ATOM 1216 C CA . VAL A 1 154 ? 13.805 -23.125 -21.328 1 98.94 154 VAL A CA 1
ATOM 1217 C C . VAL A 1 154 ? 14.453 -21.953 -22.062 1 98.94 154 VAL A C 1
ATOM 1219 O O . VAL A 1 154 ? 14.672 -20.891 -21.469 1 98.94 154 VAL A O 1
ATOM 1222 N N . ASN A 1 155 ? 14.781 -22.188 -23.25 1 98.94 155 ASN A N 1
ATOM 1223 C CA . ASN A 1 155 ? 15.391 -21.188 -24.109 1 98.94 155 ASN A CA 1
ATOM 1224 C C . ASN A 1 155 ? 14.453 -20.781 -25.25 1 98.94 155 ASN A C 1
ATOM 1226 O O . ASN A 1 155 ? 14.398 -21.453 -26.281 1 98.94 155 ASN A O 1
ATOM 1230 N N . VAL A 1 156 ? 13.711 -19.641 -25.078 1 98.88 156 VAL A N 1
ATOM 1231 C CA . VAL A 1 156 ? 12.852 -19.078 -26.109 1 98.88 156 VAL A CA 1
ATOM 1232 C C . VAL A 1 156 ? 13.656 -18.125 -26.984 1 98.88 156 VAL A C 1
ATOM 1234 O O . VAL A 1 156 ? 14.086 -17.062 -26.531 1 98.88 156 VAL A O 1
ATOM 1237 N N . HIS A 1 157 ? 13.805 -18.484 -28.172 1 98.69 157 HIS A N 1
ATOM 1238 C CA . HIS A 1 157 ? 14.766 -17.812 -29.047 1 98.69 157 HIS A CA 1
ATOM 1239 C C . HIS A 1 157 ? 14.102 -17.344 -30.328 1 98.69 157 HIS A C 1
ATOM 1241 O O . HIS A 1 157 ? 13.969 -18.109 -31.281 1 98.69 157 HIS A O 1
ATOM 1247 N N . GLY A 1 158 ? 13.727 -16.047 -30.328 1 98.38 158 GLY A N 1
ATOM 1248 C CA . GLY A 1 158 ? 13.109 -15.461 -31.5 1 98.38 158 GLY A CA 1
ATOM 1249 C C . GLY A 1 158 ? 11.789 -16.094 -31.875 1 98.38 158 GLY A C 1
ATOM 1250 O O . GLY A 1 158 ? 11.484 -16.281 -33.062 1 98.38 158 GLY A O 1
ATOM 1251 N N . SER A 1 159 ? 10.984 -16.469 -30.859 1 98.62 159 SER A N 1
ATOM 1252 C CA . SER A 1 159 ? 9.742 -17.203 -31.078 1 98.62 159 SER A CA 1
ATOM 1253 C C . SER A 1 159 ? 8.531 -16.359 -30.672 1 98.62 159 SER A C 1
ATOM 1255 O O . SER A 1 159 ? 8.672 -15.344 -30 1 98.62 159 SER A O 1
ATOM 1257 N N . GLU A 1 160 ? 7.398 -16.734 -31.156 1 97.06 160 GLU A N 1
ATOM 1258 C CA . GLU A 1 160 ? 6.203 -15.93 -30.953 1 97.06 160 GLU A CA 1
ATOM 1259 C C . GLU A 1 160 ? 5.055 -16.766 -30.406 1 97.06 160 GLU A C 1
ATOM 1261 O O . GLU A 1 160 ? 4.84 -17.906 -30.844 1 97.06 160 GLU A O 1
ATOM 1266 N N . ARG A 1 161 ? 4.25 -16.172 -29.5 1 96.56 161 ARG A N 1
ATOM 1267 C CA . ARG A 1 161 ? 3.098 -16.812 -28.875 1 96.56 161 ARG A CA 1
ATOM 1268 C C . ARG A 1 161 ? 3.502 -18.109 -28.188 1 96.56 161 ARG A C 1
ATOM 1270 O O . ARG A 1 161 ? 3.045 -19.188 -28.562 1 96.56 161 ARG A O 1
ATOM 1277 N N . VAL A 1 162 ? 4.328 -17.969 -27.203 1 98.69 162 VAL A N 1
ATOM 1278 C CA . VAL A 1 162 ? 4.84 -19.094 -26.422 1 98.69 162 VAL A CA 1
ATOM 1279 C C . VAL A 1 162 ? 4.266 -19.047 -25.016 1 98.69 162 VAL A C 1
ATOM 1281 O O . VAL A 1 162 ? 4.254 -17.984 -24.375 1 98.69 162 VAL A O 1
ATOM 1284 N N . ASN A 1 163 ? 3.709 -20.141 -24.578 1 98.44 163 ASN A N 1
ATOM 1285 C CA . ASN A 1 163 ? 3.213 -20.266 -23.203 1 98.44 163 ASN A CA 1
ATOM 1286 C C . ASN A 1 163 ? 4.02 -21.281 -22.406 1 98.44 163 ASN A C 1
ATOM 1288 O O . ASN A 1 163 ? 4.145 -22.438 -22.812 1 98.44 163 ASN A O 1
ATOM 1292 N N . ILE A 1 164 ? 4.609 -20.891 -21.344 1 98.69 164 ILE A N 1
ATOM 1293 C CA . ILE A 1 164 ? 5.273 -21.75 -20.375 1 98.69 164 ILE A CA 1
ATOM 1294 C C . ILE A 1 164 ? 4.457 -21.812 -19.094 1 98.69 164 ILE A C 1
ATOM 1296 O O . ILE A 1 164 ? 4.387 -20.828 -18.359 1 98.69 164 ILE A O 1
ATOM 1300 N N . ILE A 1 165 ? 3.896 -22.969 -18.859 1 96.06 165 ILE A N 1
ATOM 1301 C CA . ILE A 1 165 ? 2.877 -23.062 -17.812 1 96.06 165 ILE A CA 1
ATOM 1302 C C . ILE A 1 165 ? 3.23 -24.188 -16.844 1 96.06 165 ILE A C 1
ATOM 1304 O O . ILE A 1 165 ? 3.525 -25.312 -17.266 1 96.06 165 ILE A O 1
ATOM 1308 N N . ASN A 1 166 ? 3.281 -23.906 -15.562 1 94.06 166 ASN A N 1
ATOM 1309 C CA . ASN A 1 166 ? 3.389 -24.922 -14.5 1 94.06 166 ASN A CA 1
ATOM 1310 C C . ASN A 1 166 ? 4.711 -25.672 -14.578 1 94.06 166 ASN A C 1
ATOM 1312 O O . ASN A 1 166 ? 4.762 -26.875 -14.312 1 94.06 166 ASN A O 1
ATOM 1316 N N . VAL A 1 167 ? 5.691 -25.016 -14.969 1 96.81 167 VAL A N 1
ATOM 1317 C CA . VAL A 1 167 ? 7.008 -25.625 -15.07 1 96.81 167 VAL A CA 1
ATOM 1318 C C . VAL A 1 167 ? 7.805 -25.359 -13.797 1 96.81 167 VAL A C 1
ATOM 1320 O O . VAL A 1 167 ? 7.766 -24.266 -13.25 1 96.81 167 VAL A O 1
ATOM 1323 N N . ARG A 1 168 ? 8.477 -26.406 -13.32 1 96.69 168 ARG A N 1
ATOM 1324 C CA . ARG A 1 168 ? 9.484 -26.234 -12.281 1 96.69 168 ARG A CA 1
ATOM 1325 C C . ARG A 1 168 ? 10.891 -26.359 -12.867 1 96.69 168 ARG A C 1
ATOM 1327 O O . ARG A 1 168 ? 11.203 -27.344 -13.539 1 96.69 168 ARG A O 1
ATOM 1334 N N . SER A 1 169 ? 11.727 -25.391 -12.688 1 98.62 169 SER A N 1
ATOM 1335 C CA . SER A 1 169 ? 13.086 -25.422 -13.195 1 98.62 169 SER A CA 1
ATOM 1336 C C . SE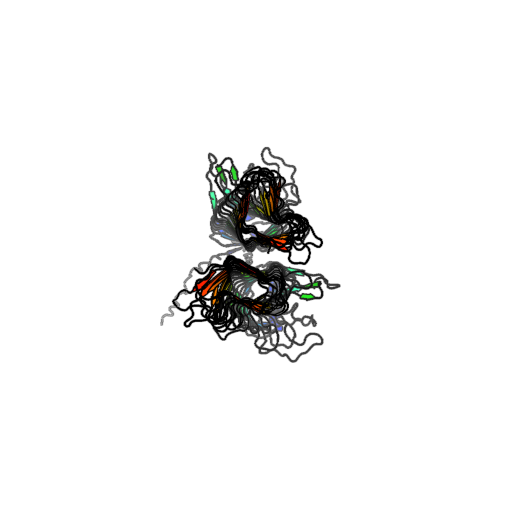R A 1 169 ? 14.086 -24.984 -12.125 1 98.62 169 SER A C 1
ATOM 1338 O O . SER A 1 169 ? 13.82 -24.047 -11.367 1 98.62 169 SER A O 1
ATOM 1340 N N . ARG A 1 170 ? 15.219 -25.719 -12.008 1 98.56 170 ARG A N 1
ATOM 1341 C CA . ARG A 1 170 ? 16.188 -25.375 -10.969 1 98.56 170 ARG A CA 1
ATOM 1342 C C . ARG A 1 170 ? 17.609 -25.75 -11.398 1 98.56 170 ARG A C 1
ATOM 1344 O O . ARG A 1 170 ? 17.781 -26.578 -12.305 1 98.56 170 ARG A O 1
ATOM 1351 N N . ASP A 1 171 ? 18.578 -25.203 -10.836 1 98.44 171 ASP A N 1
ATOM 1352 C CA . ASP A 1 171 ? 19.984 -25.594 -10.82 1 98.44 171 ASP A CA 1
ATOM 1353 C C . ASP A 1 171 ? 20.609 -25.484 -12.211 1 98.44 171 ASP A C 1
ATOM 1355 O O . ASP A 1 171 ? 21.422 -26.328 -12.609 1 98.44 171 ASP A O 1
ATOM 1359 N N . MET A 1 172 ? 20.125 -24.531 -12.938 1 98.62 172 MET A N 1
ATOM 1360 C CA . MET A 1 172 ? 20.75 -24.234 -14.219 1 98.62 172 MET A CA 1
ATOM 1361 C C . MET A 1 172 ? 22.062 -23.469 -14.008 1 98.62 172 MET A C 1
ATOM 1363 O O . MET A 1 172 ? 22.203 -22.719 -13.039 1 98.62 172 MET A O 1
ATOM 1367 N N . THR A 1 173 ? 23.031 -23.641 -14.922 1 97.94 173 THR A N 1
ATOM 1368 C CA . THR A 1 173 ? 24.266 -22.875 -14.797 1 97.94 173 THR A CA 1
ATOM 1369 C C . THR A 1 173 ? 24.047 -21.422 -15.172 1 97.94 173 THR A C 1
ATOM 1371 O O . THR A 1 173 ? 24.828 -20.547 -14.781 1 97.94 173 THR A O 1
ATOM 1374 N N . GLY A 1 174 ? 23.109 -21.141 -15.969 1 98 174 GLY A N 1
ATOM 1375 C CA . GLY A 1 174 ? 22.672 -19.797 -16.297 1 98 174 GLY A CA 1
ATOM 1376 C C . GLY A 1 174 ? 21.359 -19.422 -15.656 1 98 174 GLY A C 1
ATOM 1377 O O . GLY A 1 174 ? 21.281 -19.234 -14.445 1 98 174 GLY A O 1
ATOM 1378 N N . ASP A 1 175 ? 20.312 -19.391 -16.594 1 98.75 175 ASP A N 1
ATOM 1379 C CA . ASP A 1 175 ? 18.984 -18.984 -16.156 1 98.75 175 ASP A CA 1
ATOM 1380 C C . ASP A 1 175 ? 17.969 -20.109 -16.328 1 98.75 175 ASP A C 1
ATOM 1382 O O . ASP A 1 175 ? 18.062 -20.891 -17.281 1 98.75 175 ASP A O 1
ATOM 1386 N N . ASN A 1 176 ? 16.938 -20.219 -15.43 1 98.94 176 ASN A N 1
ATOM 1387 C CA . ASN A 1 176 ? 15.898 -21.219 -15.594 1 98.94 176 ASN A CA 1
ATOM 1388 C C . ASN A 1 176 ? 15.109 -21 -16.891 1 98.94 176 ASN A C 1
ATOM 1390 O O . ASN A 1 176 ? 14.797 -21.953 -17.594 1 98.94 176 ASN A O 1
ATOM 1394 N N . ILE A 1 177 ? 14.797 -19.688 -17.172 1 98.94 177 ILE A N 1
ATOM 1395 C CA . ILE A 1 177 ? 14.133 -19.359 -18.422 1 98.94 177 ILE A CA 1
ATOM 1396 C C . ILE A 1 177 ? 14.836 -18.172 -19.078 1 98.94 177 ILE A C 1
ATOM 1398 O O . ILE A 1 177 ? 15.117 -17.172 -18.422 1 98.94 177 ILE A O 1
ATOM 1402 N N . LEU A 1 178 ? 15.148 -18.359 -20.266 1 98.88 178 LEU A N 1
ATOM 1403 C CA . LEU A 1 178 ? 15.648 -17.266 -21.094 1 98.88 178 LEU A CA 1
ATOM 1404 C C . LEU A 1 178 ? 14.68 -16.953 -22.234 1 98.88 178 LEU A C 1
ATOM 1406 O O . LEU A 1 178 ? 14.289 -17.844 -22.984 1 98.88 178 LEU A O 1
ATOM 1410 N N . ILE A 1 179 ? 14.211 -15.711 -22.344 1 98.88 179 ILE A N 1
ATOM 1411 C CA . ILE A 1 179 ? 13.43 -15.195 -23.453 1 98.88 179 ILE A CA 1
ATOM 1412 C C . ILE A 1 179 ? 14.25 -14.172 -24.234 1 98.88 179 ILE A C 1
ATOM 1414 O O . ILE A 1 179 ? 14.555 -13.094 -23.734 1 98.88 179 ILE A O 1
ATOM 1418 N N . THR A 1 180 ? 14.57 -14.531 -25.438 1 98.5 180 THR A N 1
ATOM 1419 C CA . THR A 1 180 ? 15.57 -13.688 -26.078 1 98.5 180 THR A CA 1
ATOM 1420 C C . THR A 1 180 ? 15.312 -13.578 -27.578 1 98.5 180 THR A C 1
ATOM 1422 O O . THR A 1 180 ? 14.383 -14.195 -28.094 1 98.5 180 THR A O 1
ATOM 1425 N N . ASN A 1 181 ? 16.109 -12.75 -28.25 1 98.06 181 ASN A N 1
ATOM 1426 C CA . ASN A 1 181 ? 16.062 -12.484 -29.688 1 98.06 181 ASN A CA 1
ATOM 1427 C C . ASN A 1 181 ? 17.016 -13.383 -30.453 1 98.06 181 ASN A C 1
ATOM 1429 O O . ASN A 1 181 ? 18.031 -13.836 -29.906 1 98.06 181 ASN A O 1
ATOM 1433 N N . LYS A 1 182 ? 16.641 -13.625 -31.656 1 96.44 182 LYS A N 1
ATOM 1434 C CA . LYS A 1 182 ? 17.594 -14.117 -32.656 1 96.44 182 LYS A CA 1
ATOM 1435 C C . LYS A 1 182 ? 18.156 -12.969 -33.469 1 96.44 182 LYS A C 1
ATOM 1437 O O . LYS A 1 182 ? 17.391 -12.227 -34.125 1 96.44 182 LYS A O 1
ATOM 1442 N N . GLY A 1 183 ? 19.375 -12.898 -33.375 1 95.19 183 GLY A N 1
ATOM 1443 C CA . GLY A 1 183 ? 20 -11.758 -34 1 95.19 183 GLY A CA 1
ATOM 1444 C C . GLY A 1 183 ? 19.797 -10.453 -33.281 1 95.19 183 GLY A C 1
ATOM 1445 O O . GLY A 1 183 ? 18.75 -10.25 -32.625 1 95.19 183 GLY A O 1
ATOM 1446 N N . ASN A 1 184 ? 20.797 -9.609 -33.406 1 94.12 184 ASN A N 1
ATOM 1447 C CA . ASN A 1 184 ? 20.734 -8.328 -32.688 1 94.12 184 ASN A CA 1
ATOM 1448 C C . ASN A 1 184 ? 20.266 -7.207 -33.625 1 94.12 184 ASN A C 1
ATOM 1450 O O . ASN A 1 184 ? 20.453 -7.27 -34.812 1 94.12 184 ASN A O 1
ATOM 1454 N N . MET A 1 185 ? 19.609 -6.254 -32.938 1 91.81 185 MET A N 1
ATOM 1455 C CA . MET A 1 185 ? 19.266 -5.059 -33.719 1 91.81 185 MET A CA 1
ATOM 1456 C C . MET A 1 185 ? 20.469 -4.137 -33.844 1 91.81 185 MET A C 1
ATOM 1458 O O . MET A 1 185 ? 21.328 -4.086 -32.969 1 91.81 185 MET A O 1
ATOM 1462 N N . ASN A 1 186 ? 20.594 -3.469 -34.906 1 91.12 186 ASN A N 1
ATOM 1463 C CA . ASN A 1 186 ? 21.625 -2.494 -35.219 1 91.12 186 ASN A CA 1
ATOM 1464 C C . ASN A 1 186 ? 23.016 -3.135 -35.219 1 91.12 186 ASN A C 1
ATOM 1466 O O . ASN A 1 186 ? 24 -2.514 -34.781 1 91.12 186 ASN A O 1
ATOM 1470 N N . TYR A 1 187 ? 23.047 -4.418 -35.375 1 89.38 187 TYR A N 1
ATOM 1471 C CA . TYR A 1 187 ? 24.312 -5.133 -35.594 1 89.38 187 TYR A CA 1
ATOM 1472 C C . TYR A 1 187 ? 24.453 -5.57 -37.031 1 89.38 187 TYR A C 1
ATOM 1474 O O . TYR A 1 187 ? 23.562 -6.199 -37.594 1 89.38 187 TYR A O 1
ATOM 1482 N N . PRO A 1 188 ? 25.609 -5.23 -37.562 1 89 188 PRO A N 1
ATOM 1483 C CA . PRO A 1 188 ? 25.766 -5.508 -38.969 1 89 188 PRO A CA 1
ATOM 1484 C C . PRO A 1 188 ? 25.594 -6.988 -39.312 1 89 188 PRO A C 1
ATOM 1486 O O . PRO A 1 188 ? 26.109 -7.852 -38.625 1 89 188 PRO A O 1
ATOM 1489 N N . GLY A 1 189 ? 24.875 -7.316 -40.344 1 90.88 189 GLY A N 1
ATOM 1490 C CA . GLY A 1 189 ? 24.734 -8.656 -40.906 1 90.88 189 GLY A CA 1
ATOM 1491 C C . GLY A 1 189 ? 23.719 -9.5 -40.156 1 90.88 189 GLY A C 1
ATOM 1492 O O . GLY A 1 189 ? 23.516 -10.672 -40.5 1 90.88 189 GLY A O 1
ATOM 1493 N N . GLN A 1 190 ? 23.125 -8.93 -39.156 1 92.06 190 GLN A N 1
ATOM 1494 C CA . GLN A 1 190 ? 22.156 -9.719 -38.406 1 92.06 190 GLN A CA 1
ATOM 1495 C C . GLN A 1 190 ? 20.75 -9.188 -38.594 1 92.06 190 GLN A C 1
ATOM 1497 O O . GLN A 1 190 ? 20.562 -7.996 -38.844 1 92.06 190 GLN A O 1
ATOM 1502 N N . THR A 1 191 ? 19.844 -10.07 -38.656 1 93.88 191 THR A N 1
ATOM 1503 C CA . THR A 1 191 ? 18.438 -9.727 -38.625 1 93.88 191 THR A CA 1
ATOM 1504 C C . THR A 1 191 ? 17.859 -9.891 -37.219 1 93.88 191 THR A C 1
ATOM 1506 O O . THR A 1 191 ? 17.984 -10.961 -36.625 1 93.88 191 THR A O 1
ATOM 1509 N N . TYR A 1 192 ? 17.25 -8.789 -36.719 1 95.06 192 TYR A N 1
ATOM 1510 C CA . TYR A 1 192 ? 16.688 -8.797 -35.375 1 95.06 192 TYR A CA 1
ATOM 1511 C C . TYR A 1 192 ? 15.312 -9.461 -35.344 1 95.06 192 TYR A C 1
ATOM 1513 O O . TYR A 1 192 ? 14.375 -8.992 -36 1 95.06 192 TYR A O 1
ATOM 1521 N N . ILE A 1 193 ? 15.172 -10.594 -34.688 1 96.81 193 ILE A N 1
ATOM 1522 C CA . ILE A 1 193 ? 13.906 -11.289 -34.469 1 96.81 193 ILE A CA 1
ATOM 1523 C C . ILE A 1 193 ? 13.641 -11.453 -32.969 1 96.81 193 ILE A C 1
ATOM 1525 O O . ILE A 1 193 ? 14.078 -12.438 -32.375 1 96.81 193 ILE A O 1
ATOM 1529 N N . PRO A 1 194 ? 12.945 -10.492 -32.375 1 97.56 194 PRO A N 1
ATOM 1530 C CA . PRO A 1 194 ? 12.617 -10.617 -30.953 1 97.56 194 PRO A CA 1
ATOM 1531 C C . PRO A 1 194 ? 11.609 -11.734 -30.672 1 97.56 194 PRO A C 1
ATOM 1533 O O . PRO A 1 194 ? 10.867 -12.141 -31.578 1 97.56 194 PRO A O 1
ATOM 1536 N N . SER A 1 195 ? 11.656 -12.359 -29.484 1 98.56 195 SER A N 1
ATOM 1537 C CA . SER A 1 195 ? 10.531 -13.18 -29.047 1 98.56 195 SER A CA 1
ATOM 1538 C C . SER A 1 195 ? 9.305 -12.32 -28.734 1 98.56 195 SER A C 1
ATOM 1540 O O . SER A 1 195 ? 9.438 -11.242 -28.156 1 98.56 195 SER A O 1
ATOM 1542 N N . LYS A 1 196 ? 8.133 -12.742 -29.188 1 96.94 196 LYS A N 1
ATOM 1543 C CA . LYS A 1 196 ? 6.938 -11.914 -29.062 1 96.94 196 LYS A CA 1
ATOM 1544 C C . LYS A 1 196 ? 5.812 -12.68 -28.375 1 96.94 196 LYS A C 1
ATOM 1546 O O . LYS A 1 196 ? 5.602 -13.867 -28.656 1 96.94 196 LYS A O 1
ATOM 1551 N N . ASN A 1 197 ? 5.109 -11.992 -27.484 1 97.25 197 ASN A N 1
ATOM 1552 C CA . ASN A 1 197 ? 3.934 -12.539 -26.828 1 97.25 197 ASN A CA 1
ATOM 1553 C C . ASN A 1 197 ? 4.25 -13.852 -26.109 1 97.25 197 ASN A C 1
ATOM 1555 O O . ASN A 1 197 ? 3.713 -14.898 -26.469 1 97.25 197 ASN A O 1
ATOM 1559 N N . VAL A 1 198 ? 5.102 -13.797 -25.141 1 98.69 198 VAL A N 1
ATOM 1560 C CA . VAL A 1 198 ? 5.477 -14.945 -24.328 1 98.69 198 VAL A CA 1
ATOM 1561 C C . VAL A 1 198 ? 4.82 -14.836 -22.953 1 98.69 198 VAL A C 1
ATOM 1563 O O . VAL A 1 198 ? 4.887 -13.789 -22.297 1 98.69 198 VAL A O 1
ATOM 1566 N N . THR A 1 199 ? 4.148 -15.875 -22.547 1 98.62 199 THR A N 1
ATOM 1567 C CA . THR A 1 199 ? 3.514 -15.914 -21.234 1 98.62 199 THR A CA 1
ATOM 1568 C C . THR A 1 199 ? 4.188 -16.953 -20.344 1 98.62 199 THR A C 1
ATOM 1570 O O . THR A 1 199 ? 4.391 -18.094 -20.766 1 98.62 199 THR A O 1
ATOM 1573 N N . VAL A 1 200 ? 4.617 -16.609 -19.219 1 98.69 200 VAL A N 1
ATOM 1574 C CA . VAL A 1 200 ? 5.082 -17.484 -18.156 1 98.69 200 VAL A CA 1
ATOM 1575 C C . VAL A 1 200 ? 4.098 -17.469 -16.984 1 98.69 200 VAL A C 1
ATOM 1577 O O . VAL A 1 200 ? 3.914 -16.438 -16.344 1 98.69 200 VAL A O 1
ATOM 1580 N N . ASP A 1 201 ? 3.494 -18.594 -16.797 1 96.69 201 ASP A N 1
ATOM 1581 C CA . ASP A 1 201 ? 2.373 -18.625 -15.859 1 96.69 201 ASP A CA 1
ATOM 1582 C C . ASP A 1 201 ? 2.496 -19.781 -14.883 1 96.69 201 ASP A C 1
ATOM 1584 O O . ASP A 1 201 ? 2.707 -20.922 -15.289 1 96.69 201 ASP A O 1
ATOM 1588 N N . ASN A 1 202 ? 2.416 -19.484 -13.547 1 94.88 202 ASN A N 1
ATOM 1589 C CA . ASN A 1 202 ? 2.369 -20.453 -12.477 1 94.88 202 ASN A CA 1
ATOM 1590 C C . ASN A 1 202 ? 3.609 -21.344 -12.477 1 94.88 202 ASN A C 1
ATOM 1592 O O . ASN A 1 202 ? 3.51 -22.562 -12.258 1 94.88 202 ASN A O 1
ATOM 1596 N N . CYS A 1 203 ? 4.738 -20.766 -12.742 1 96.94 203 CYS A N 1
ATOM 1597 C CA . CYS A 1 203 ? 5.992 -21.516 -12.75 1 96.94 203 CYS A CA 1
ATOM 1598 C C . CYS A 1 203 ? 6.734 -21.344 -11.43 1 96.94 203 CYS A C 1
ATOM 1600 O O . CYS A 1 203 ? 6.508 -20.359 -10.711 1 96.94 203 CYS A O 1
ATOM 1602 N N . TYR A 1 204 ? 7.492 -22.344 -11.078 1 96.56 204 TYR A N 1
ATOM 1603 C CA . TYR A 1 204 ? 8.383 -22.312 -9.922 1 96.56 204 TYR A CA 1
ATOM 1604 C C . TYR A 1 204 ? 9.844 -22.422 -10.352 1 96.56 204 TYR A C 1
ATOM 1606 O O . TYR A 1 204 ? 10.312 -23.5 -10.719 1 96.56 204 TYR A O 1
ATOM 1614 N N . LEU A 1 205 ? 10.523 -21.312 -10.297 1 98.69 205 LEU A N 1
ATOM 1615 C CA . LEU A 1 205 ? 11.898 -21.219 -10.773 1 98.69 205 LEU A CA 1
ATOM 1616 C C . LEU A 1 205 ? 12.859 -20.969 -9.609 1 98.69 205 LEU A C 1
ATOM 1618 O O . LEU A 1 205 ? 12.75 -19.969 -8.898 1 98.69 205 LEU A O 1
ATOM 1622 N N . GLU A 1 206 ? 13.852 -21.875 -9.438 1 98 206 GLU A N 1
ATOM 1623 C CA . GLU A 1 206 ? 14.648 -21.75 -8.219 1 98 206 GLU A CA 1
ATOM 1624 C C . GLU A 1 206 ? 16.109 -22.109 -8.477 1 98 206 GLU A C 1
ATOM 1626 O O . GLU A 1 206 ? 16.406 -22.906 -9.375 1 98 206 GLU A O 1
ATOM 1631 N N . THR A 1 207 ? 16.969 -21.547 -7.801 1 98.06 207 THR A N 1
ATOM 1632 C CA . THR A 1 207 ? 18.375 -21.906 -7.582 1 98.06 207 THR A CA 1
ATOM 1633 C C . THR A 1 207 ? 19.156 -21.859 -8.891 1 98.06 207 THR A C 1
ATOM 1635 O O . THR A 1 207 ? 20.078 -22.656 -9.094 1 98.06 207 THR A O 1
ATOM 1638 N N . ALA A 1 208 ? 18.641 -21.078 -9.859 1 98.38 208 ALA A N 1
ATOM 1639 C CA . ALA A 1 208 ? 19.516 -20.812 -10.992 1 98.38 208 ALA A CA 1
ATOM 1640 C C . ALA A 1 208 ? 20.812 -20.141 -10.539 1 98.38 208 ALA A C 1
ATOM 1642 O O . ALA A 1 208 ? 20.797 -19.312 -9.625 1 98.38 208 ALA A O 1
ATOM 1643 N N . ARG A 1 209 ? 21.875 -20.469 -11.242 1 98.06 209 ARG A N 1
ATOM 1644 C CA . ARG A 1 209 ? 23.172 -19.922 -10.852 1 98.06 209 ARG A CA 1
ATOM 1645 C C . ARG A 1 209 ? 23.234 -18.422 -11.156 1 98.06 209 ARG A C 1
ATOM 1647 O O . ARG A 1 209 ? 23.844 -17.656 -10.391 1 98.06 209 ARG A O 1
ATOM 1654 N N . ARG A 1 210 ? 22.703 -17.984 -12.195 1 97.75 210 ARG A N 1
ATOM 1655 C CA . ARG A 1 210 ? 22.734 -16.578 -12.594 1 97.75 210 ARG A CA 1
ATOM 1656 C C . ARG A 1 210 ? 21.422 -15.875 -12.266 1 97.75 210 ARG A C 1
ATOM 1658 O O . ARG A 1 210 ? 21.266 -15.344 -11.172 1 97.75 210 ARG A O 1
ATOM 1665 N N . ASN A 1 211 ? 20.406 -15.969 -13.125 1 98.44 211 ASN A N 1
ATOM 1666 C CA . ASN A 1 211 ? 19.062 -15.461 -12.867 1 98.44 211 ASN A CA 1
ATOM 1667 C C . ASN A 1 211 ? 18.016 -16.562 -12.977 1 98.44 211 ASN A C 1
ATOM 1669 O O . ASN A 1 211 ? 18.219 -17.547 -13.688 1 98.44 211 ASN A O 1
ATOM 1673 N N . ASN A 1 212 ? 16.875 -16.422 -12.258 1 98.81 212 ASN A N 1
ATOM 1674 C CA . ASN A 1 212 ? 15.797 -17.375 -12.508 1 98.81 212 ASN A CA 1
ATOM 1675 C C . ASN A 1 212 ? 15.148 -17.141 -13.867 1 98.81 212 ASN A C 1
ATOM 1677 O O . ASN A 1 212 ? 14.867 -18.109 -14.594 1 98.81 212 ASN A O 1
ATOM 1681 N N . LEU A 1 213 ? 15 -15.852 -14.227 1 98.88 213 LEU A N 1
ATOM 1682 C CA . LEU A 1 213 ? 14.453 -15.555 -15.547 1 98.88 213 LEU A CA 1
ATOM 1683 C C . LEU A 1 213 ? 15.117 -14.328 -16.156 1 98.88 213 LEU A C 1
ATOM 1685 O O . LEU A 1 213 ? 15.336 -13.328 -15.461 1 98.88 213 LEU A O 1
ATOM 1689 N N . SER A 1 214 ? 15.422 -14.43 -17.391 1 98.69 214 SER A N 1
ATOM 1690 C CA . SER A 1 214 ? 15.906 -13.281 -18.156 1 98.69 214 SER A CA 1
ATOM 1691 C C . SER A 1 214 ? 15.062 -13.039 -19.391 1 98.69 214 SER A C 1
ATOM 1693 O O . SER A 1 214 ? 14.688 -13.984 -20.094 1 98.69 214 SER A O 1
ATOM 1695 N N . ALA A 1 215 ? 14.742 -11.82 -19.594 1 98.5 215 ALA A N 1
ATOM 1696 C CA . ALA A 1 215 ? 14.125 -11.375 -20.844 1 98.5 215 ALA A CA 1
ATOM 1697 C C . ALA A 1 215 ? 14.992 -10.336 -21.547 1 98.5 215 ALA A C 1
ATOM 1699 O O . ALA A 1 215 ? 15.219 -9.242 -21.016 1 98.5 215 ALA A O 1
ATOM 1700 N N . VAL A 1 216 ? 15.445 -10.656 -22.641 1 97.69 216 VAL A N 1
ATOM 1701 C CA . VAL A 1 216 ? 16.406 -9.836 -23.375 1 97.69 216 VAL A CA 1
ATOM 1702 C C . VAL A 1 216 ? 15.719 -9.133 -24.531 1 97.69 216 VAL A C 1
ATOM 1704 O O . VAL A 1 216 ? 14.93 -8.211 -24.328 1 97.69 216 VAL A O 1
ATOM 1707 N N . GLY A 1 217 ? 15.992 -9.602 -25.797 1 97.56 217 GLY A N 1
ATOM 1708 C CA . GLY A 1 217 ? 15.234 -9.078 -26.922 1 97.56 217 GLY A CA 1
ATOM 1709 C C . GLY A 1 217 ? 13.859 -9.695 -27.047 1 97.56 217 GLY A C 1
ATOM 1710 O O . GLY A 1 217 ? 13.727 -10.82 -27.531 1 97.56 217 GLY A O 1
ATOM 1711 N N . CYS A 1 218 ? 12.781 -8.938 -26.594 1 98.19 218 CYS A N 1
ATOM 1712 C CA . CYS A 1 218 ? 11.422 -9.461 -26.609 1 98.19 218 CYS A CA 1
ATOM 1713 C C . CYS A 1 218 ? 10.406 -8.32 -26.672 1 98.19 218 CYS A C 1
ATOM 1715 O O . CYS A 1 218 ? 10.75 -7.16 -26.469 1 98.19 218 CYS A O 1
ATOM 1717 N N . ASP A 1 219 ? 9.203 -8.672 -27.094 1 96.44 219 ASP A N 1
ATOM 1718 C CA . ASP A 1 219 ? 8.07 -7.754 -27.188 1 96.44 219 ASP A CA 1
ATOM 1719 C C . ASP A 1 219 ? 6.781 -8.422 -26.719 1 96.44 219 ASP A C 1
ATOM 1721 O O . ASP A 1 219 ? 6.254 -9.312 -27.391 1 96.44 219 ASP A O 1
ATOM 1725 N N . GLY A 1 220 ? 6.289 -7.984 -25.625 1 96.75 220 GLY A N 1
ATOM 1726 C CA . GLY A 1 220 ? 5.062 -8.562 -25.109 1 96.75 220 GLY A CA 1
ATOM 1727 C C . GLY A 1 220 ? 5.293 -9.805 -24.266 1 96.75 220 GLY A C 1
ATOM 1728 O O . GLY A 1 220 ? 4.887 -10.906 -24.641 1 96.75 220 GLY A O 1
ATOM 1729 N N . VAL A 1 221 ? 5.824 -9.656 -23.047 1 98.12 221 VAL A N 1
ATOM 1730 C CA . VAL A 1 221 ? 6.031 -10.742 -22.094 1 98.12 221 VAL A CA 1
ATOM 1731 C C . VAL A 1 221 ? 5.141 -10.539 -20.875 1 98.12 221 VAL A C 1
ATOM 1733 O O . VAL A 1 221 ? 5.066 -9.43 -20.328 1 98.12 221 VAL A O 1
ATOM 1736 N N . LEU A 1 222 ? 4.344 -11.531 -20.578 1 98.31 222 LEU A N 1
ATOM 1737 C CA . LEU A 1 222 ? 3.533 -11.539 -19.375 1 98.31 222 LEU A CA 1
ATOM 1738 C C . LEU A 1 222 ? 4.02 -12.617 -18.406 1 98.31 222 LEU A C 1
ATOM 1740 O O . LEU A 1 222 ? 4.023 -13.797 -18.734 1 98.31 222 LEU A O 1
ATOM 1744 N N . ILE A 1 223 ? 4.48 -12.234 -17.312 1 98.62 223 ILE A N 1
ATOM 1745 C CA . ILE A 1 223 ? 4.82 -13.141 -16.219 1 98.62 223 ILE A CA 1
ATOM 1746 C C . ILE A 1 223 ? 3.781 -13.016 -15.109 1 98.62 223 ILE A C 1
ATOM 1748 O O . ILE A 1 223 ? 3.582 -11.93 -14.555 1 98.62 223 ILE A O 1
ATOM 1752 N N . ASN A 1 224 ? 3.123 -14.109 -14.797 1 96.88 224 ASN A N 1
ATOM 1753 C CA . ASN A 1 224 ? 1.984 -14.086 -13.883 1 96.88 224 ASN A CA 1
ATOM 1754 C C . ASN A 1 224 ? 2.021 -15.258 -12.906 1 96.88 224 ASN A C 1
ATOM 1756 O O . ASN A 1 224 ? 2.133 -16.406 -13.32 1 96.88 224 ASN A O 1
ATOM 1760 N N . ASN A 1 225 ? 1.892 -14.953 -11.562 1 95.88 225 ASN A N 1
ATOM 1761 C CA . ASN A 1 225 ? 1.706 -15.961 -10.523 1 95.88 225 ASN A CA 1
ATOM 1762 C C . ASN A 1 225 ? 2.848 -16.969 -10.523 1 95.88 225 ASN A C 1
ATOM 1764 O O . ASN A 1 225 ? 2.613 -18.188 -10.578 1 95.88 225 ASN A O 1
ATOM 1768 N N . CYS A 1 226 ? 4.043 -16.469 -10.5 1 97.44 226 CYS A N 1
ATOM 1769 C CA . CYS A 1 226 ? 5.23 -17.328 -10.477 1 97.44 226 CYS A CA 1
ATOM 1770 C C . CYS A 1 226 ? 6.023 -17.125 -9.195 1 97.44 226 CYS A C 1
ATOM 1772 O O . CYS A 1 226 ? 5.844 -16.109 -8.508 1 97.44 226 CYS A O 1
ATOM 1774 N N . ASP A 1 227 ? 6.852 -18.078 -8.859 1 97 227 ASP A N 1
ATOM 1775 C CA . ASP A 1 227 ? 7.785 -18 -7.738 1 97 227 ASP A CA 1
ATOM 1776 C C . ASP A 1 227 ? 9.227 -17.969 -8.234 1 97 227 ASP A C 1
ATOM 1778 O O . ASP A 1 227 ? 9.625 -18.812 -9.047 1 97 227 ASP A O 1
ATOM 1782 N N . PHE A 1 228 ? 9.93 -17.031 -7.797 1 98.62 228 PHE A N 1
ATOM 1783 C CA . PHE A 1 228 ? 11.352 -16.906 -8.102 1 98.62 228 PHE A CA 1
ATOM 1784 C C . PHE A 1 228 ? 12.195 -17.016 -6.836 1 98.62 228 PHE A C 1
ATOM 1786 O O . PHE A 1 228 ? 12.234 -16.078 -6.031 1 98.62 228 PHE A O 1
ATOM 1793 N N . ILE A 1 229 ? 12.938 -18.109 -6.746 1 97.5 229 ILE A N 1
ATOM 1794 C CA . ILE A 1 229 ? 13.5 -18.453 -5.441 1 97.5 229 ILE A CA 1
ATOM 1795 C C . ILE A 1 229 ? 15.008 -18.672 -5.566 1 97.5 229 ILE A C 1
ATOM 1797 O O . ILE A 1 229 ? 15.453 -19.453 -6.414 1 97.5 229 ILE A O 1
ATOM 1801 N N . ALA A 1 230 ? 15.82 -18.016 -4.836 1 97.69 230 ALA A N 1
ATOM 1802 C CA . ALA A 1 230 ? 17.203 -18.328 -4.488 1 97.69 230 ALA A CA 1
ATOM 1803 C C . ALA A 1 230 ? 18.078 -18.406 -5.734 1 97.69 230 ALA A C 1
ATOM 1805 O O . ALA A 1 230 ? 18.875 -19.344 -5.883 1 97.69 230 ALA A O 1
ATOM 1806 N N . ALA A 1 231 ? 17.922 -17.484 -6.617 1 98.19 231 ALA A N 1
ATOM 1807 C CA . ALA A 1 231 ? 18.938 -17.375 -7.656 1 98.19 231 ALA A CA 1
ATOM 1808 C C . ALA A 1 231 ? 20.297 -17 -7.062 1 98.19 231 ALA A C 1
ATOM 1810 O O . ALA A 1 231 ? 20.375 -16.281 -6.07 1 98.19 231 ALA A O 1
ATOM 1811 N N . GLY A 1 232 ? 21.359 -17.5 -7.656 1 96.81 232 GLY A N 1
ATOM 1812 C CA . GLY A 1 232 ? 22.703 -17.141 -7.223 1 96.81 232 GLY A CA 1
ATOM 1813 C C . GLY A 1 232 ? 23.359 -18.203 -6.348 1 96.81 232 GLY A C 1
ATOM 1814 O O . GLY A 1 232 ? 23.156 -19.406 -6.566 1 96.81 232 GLY A O 1
ATOM 1815 N N . GLY A 1 233 ? 24.203 -17.828 -5.477 1 89.31 233 GLY A N 1
ATOM 1816 C CA . GLY A 1 233 ? 24.922 -18.719 -4.578 1 89.31 233 GLY A CA 1
ATOM 1817 C C . GLY A 1 233 ? 26.375 -18.922 -4.969 1 89.31 233 GLY A C 1
ATOM 1818 O O . GLY A 1 233 ? 27.062 -19.75 -4.379 1 89.31 233 GLY A O 1
ATOM 1819 N N . ASP A 1 234 ? 26.75 -18.219 -5.969 1 86.25 234 ASP A N 1
ATOM 1820 C CA . ASP A 1 234 ? 28.156 -18.203 -6.359 1 86.25 234 ASP A CA 1
ATOM 1821 C C . ASP A 1 234 ? 28.594 -16.812 -6.828 1 86.25 234 ASP A C 1
ATOM 1823 O O . ASP A 1 234 ? 28.031 -15.812 -6.395 1 86.25 234 ASP A O 1
ATOM 1827 N N . VAL A 1 235 ? 29.672 -16.719 -7.633 1 84 235 VAL A N 1
ATOM 1828 C CA . VAL A 1 235 ? 30.266 -15.422 -7.93 1 84 235 VAL A CA 1
ATOM 1829 C C . VAL A 1 235 ? 29.656 -14.852 -9.211 1 84 235 VAL A C 1
ATOM 1831 O O . VAL A 1 235 ? 29.828 -13.672 -9.516 1 84 235 VAL A O 1
ATOM 1834 N N . ILE A 1 236 ? 28.875 -15.648 -9.906 1 87.69 236 ILE A N 1
ATOM 1835 C CA . ILE A 1 236 ? 28.375 -15.195 -11.203 1 87.69 236 ILE A CA 1
ATOM 1836 C C . ILE A 1 236 ? 27.141 -14.32 -11 1 87.69 236 ILE A C 1
ATOM 1838 O O . ILE A 1 236 ? 26.188 -14.727 -10.328 1 87.69 236 ILE A O 1
ATOM 1842 N N . GLY A 1 237 ? 27.234 -13.18 -11.508 1 90.44 237 GLY A N 1
ATOM 1843 C CA . GLY A 1 237 ? 26.125 -12.242 -11.43 1 90.44 237 GLY A CA 1
ATOM 1844 C C . GLY A 1 237 ? 25.188 -12.336 -12.609 1 90.44 237 GLY A C 1
ATOM 1845 O O . GLY A 1 237 ? 25.469 -13.039 -13.586 1 90.44 237 GLY A O 1
ATOM 1846 N N . PRO A 1 238 ? 24.031 -11.711 -12.367 1 94.56 238 PRO A N 1
ATOM 1847 C CA . PRO A 1 238 ? 23.5 -10.727 -11.414 1 94.56 238 PRO A CA 1
ATOM 1848 C C . PRO A 1 238 ? 22.828 -11.383 -10.211 1 94.56 238 PRO A C 1
ATOM 1850 O O . PRO A 1 238 ? 22.688 -10.742 -9.164 1 94.56 238 PRO A O 1
ATOM 1853 N N . GLN A 1 239 ? 22.422 -12.727 -10.398 1 97.38 239 GLN A N 1
ATOM 1854 C CA . GLN A 1 239 ? 21.812 -13.492 -9.32 1 97.38 239 GLN A CA 1
ATOM 1855 C C . GLN A 1 239 ? 20.469 -12.898 -8.914 1 97.38 239 GLN A C 1
ATOM 1857 O O . GLN A 1 239 ? 20.219 -12.672 -7.727 1 97.38 239 GLN A O 1
ATOM 1862 N N . LEU A 1 240 ? 19.641 -12.617 -9.883 1 98.19 240 LEU A N 1
ATOM 1863 C CA . LEU A 1 240 ? 18.328 -11.984 -9.672 1 98.19 240 LEU A CA 1
ATOM 1864 C C . LEU A 1 240 ? 17.203 -12.984 -9.875 1 98.19 240 LEU A C 1
ATOM 1866 O O . LEU A 1 240 ? 17.391 -14.023 -10.523 1 98.19 240 LEU A O 1
ATOM 1870 N N . GLY A 1 241 ? 16.031 -12.688 -9.266 1 98.69 241 GLY A N 1
ATOM 1871 C CA . GLY A 1 241 ? 14.844 -13.398 -9.695 1 98.69 241 GLY A CA 1
ATOM 1872 C C . GLY A 1 241 ? 14.531 -13.211 -11.164 1 98.69 241 GLY A C 1
ATOM 1873 O O . GLY A 1 241 ? 14.484 -14.18 -11.93 1 98.69 241 GLY A O 1
ATOM 1874 N N . ILE A 1 242 ? 14.398 -11.906 -11.516 1 98.81 242 ILE A N 1
ATOM 1875 C CA . ILE A 1 242 ? 14.164 -11.594 -12.922 1 98.81 242 ILE A CA 1
ATOM 1876 C C . ILE A 1 242 ? 15.109 -10.477 -13.367 1 98.81 242 ILE A C 1
ATOM 1878 O O . ILE A 1 242 ? 15.281 -9.484 -12.656 1 98.81 242 ILE A O 1
ATOM 1882 N N . ASP A 1 243 ? 15.68 -10.641 -14.438 1 98.31 243 ASP A N 1
ATOM 1883 C CA . ASP A 1 243 ? 16.453 -9.609 -15.133 1 98.31 243 ASP A CA 1
ATOM 1884 C C . ASP A 1 243 ? 15.844 -9.289 -16.484 1 98.31 243 ASP A C 1
ATOM 1886 O O . ASP A 1 243 ? 16.016 -10.039 -17.453 1 98.31 243 ASP A O 1
ATOM 1890 N N . PHE A 1 244 ? 15.062 -8.188 -16.562 1 97.69 244 PHE A N 1
ATOM 1891 C CA . PHE A 1 244 ? 14.781 -7.645 -17.891 1 97.69 244 PHE A CA 1
ATOM 1892 C C . PHE A 1 244 ? 16.031 -6.992 -18.484 1 97.69 244 PHE A C 1
ATOM 1894 O O . PHE A 1 244 ? 16.391 -5.879 -18.094 1 97.69 244 PHE A O 1
ATOM 1901 N N . GLU A 1 245 ? 16.594 -7.629 -19.344 1 95.06 245 GLU A N 1
ATOM 1902 C CA . GLU A 1 245 ? 18.016 -7.441 -19.641 1 95.06 245 GLU A CA 1
ATOM 1903 C C . GLU A 1 245 ? 18.219 -6.887 -21.047 1 95.06 245 GLU A C 1
ATOM 1905 O O . GLU A 1 245 ? 18.844 -7.535 -21.891 1 95.06 245 GLU A O 1
ATOM 1910 N N . GLY A 1 246 ? 17.828 -5.711 -21.25 1 94.75 246 GLY A N 1
ATOM 1911 C CA . GLY A 1 246 ? 18.141 -5.055 -22.516 1 94.75 246 GLY A CA 1
ATOM 1912 C C . GLY A 1 246 ? 19.609 -4.715 -22.656 1 94.75 246 GLY A C 1
ATOM 1913 O O . GLY A 1 246 ? 20.344 -4.66 -21.672 1 94.75 246 GLY A O 1
ATOM 1914 N N . TYR A 1 247 ? 19.984 -4.598 -23.969 1 94.12 247 TYR A N 1
ATOM 1915 C CA . TYR A 1 247 ? 21.375 -4.23 -24.266 1 94.12 247 TYR A CA 1
ATOM 1916 C C . TYR A 1 247 ? 21.438 -3.002 -25.172 1 94.12 247 TYR A C 1
ATOM 1918 O O . TYR A 1 247 ? 20.922 -3.02 -26.281 1 94.12 247 TYR A O 1
ATOM 1926 N N . ALA A 1 248 ? 21.984 -1.989 -24.578 1 93.5 248 ALA A N 1
ATOM 1927 C CA . ALA A 1 248 ? 22.219 -0.75 -25.312 1 93.5 248 ALA A CA 1
ATOM 1928 C C . ALA A 1 248 ? 23.562 -0.136 -24.922 1 93.5 248 ALA A C 1
ATOM 1930 O O . ALA A 1 248 ? 24 -0.265 -23.766 1 93.5 248 ALA A O 1
ATOM 1931 N N . GLU A 1 249 ? 24.188 0.403 -25.906 1 90.94 249 GLU A N 1
ATOM 1932 C CA . GLU A 1 249 ? 25.469 1.08 -25.688 1 90.94 249 GLU A CA 1
ATOM 1933 C C . GLU A 1 249 ? 25.594 2.311 -26.578 1 90.94 249 GLU A C 1
ATOM 1935 O O . GLU A 1 249 ? 25.281 2.252 -27.781 1 90.94 249 GLU A O 1
ATOM 1940 N N . ASN A 1 250 ? 26.047 3.406 -26.016 1 93.38 250 ASN A N 1
ATOM 1941 C CA . ASN A 1 250 ? 26.328 4.645 -26.734 1 93.38 250 ASN A CA 1
ATOM 1942 C C . ASN A 1 250 ? 25.125 5.102 -27.562 1 93.38 250 ASN A C 1
ATOM 1944 O O . ASN A 1 250 ? 25.281 5.418 -28.75 1 93.38 250 ASN A O 1
ATOM 1948 N N . GLY A 1 251 ? 24.062 4.98 -27.016 1 92.56 251 GLY A N 1
ATOM 1949 C CA . GLY A 1 251 ? 22.844 5.496 -27.625 1 92.56 251 GLY A CA 1
ATOM 1950 C C . GLY A 1 251 ? 22.219 4.527 -28.609 1 92.56 251 GLY A C 1
ATOM 1951 O O . GLY A 1 251 ? 21.188 4.832 -29.203 1 92.56 251 GLY A O 1
ATOM 1952 N N . ILE A 1 252 ? 22.844 3.363 -28.75 1 94.44 252 ILE A N 1
ATOM 1953 C CA . ILE A 1 252 ? 22.359 2.387 -29.719 1 94.44 252 ILE A CA 1
ATOM 1954 C C . ILE A 1 252 ? 21.812 1.157 -29 1 94.44 252 ILE A C 1
ATOM 1956 O O . ILE A 1 252 ? 22.469 0.607 -28.109 1 94.44 252 ILE A O 1
ATOM 1960 N N . LYS A 1 253 ? 20.578 0.789 -29.328 1 94.5 253 LYS A N 1
ATOM 1961 C CA . LYS A 1 253 ? 19.984 -0.427 -28.781 1 94.5 253 LYS A CA 1
ATOM 1962 C C . LYS A 1 253 ? 20.375 -1.651 -29.609 1 94.5 253 LYS A C 1
ATOM 1964 O O . LYS A 1 253 ? 20.359 -1.614 -30.828 1 94.5 253 LYS A O 1
ATOM 1969 N N . TYR A 1 254 ? 20.703 -2.805 -29.016 1 95.81 254 TYR A N 1
ATOM 1970 C CA . TYR A 1 254 ? 21.062 -4.043 -29.688 1 95.81 254 TYR A CA 1
ATOM 1971 C C . TYR A 1 254 ? 20.078 -5.16 -29.359 1 95.81 254 TYR A C 1
ATOM 1973 O O . TYR A 1 254 ? 19.859 -6.07 -30.156 1 95.81 254 TYR A O 1
ATOM 1981 N N . ALA A 1 255 ? 19.516 -5.223 -28.203 1 96.44 255 ALA A N 1
ATOM 1982 C CA . ALA A 1 255 ? 18.406 -6.043 -27.719 1 96.44 255 ALA A CA 1
ATOM 1983 C C . ALA A 1 255 ? 17.531 -5.262 -26.75 1 96.44 255 ALA A C 1
ATOM 1985 O O . ALA A 1 255 ? 18.031 -4.613 -25.828 1 96.44 255 ALA A O 1
ATOM 1986 N N . HIS A 1 256 ? 16.25 -5.266 -27.016 1 95.38 256 HIS A N 1
ATOM 1987 C CA . HIS A 1 256 ? 15.43 -4.328 -26.266 1 95.38 256 HIS A CA 1
ATOM 1988 C C . HIS A 1 256 ? 14.109 -4.965 -25.844 1 95.38 256 HIS A C 1
ATOM 1990 O O . HIS A 1 256 ? 13.211 -5.137 -26.672 1 95.38 256 HIS A O 1
ATOM 1996 N N . PRO A 1 257 ? 13.953 -5.238 -24.562 1 96.69 257 PRO A N 1
ATOM 1997 C CA . PRO A 1 257 ? 12.633 -5.676 -24.094 1 96.69 257 PRO A CA 1
ATOM 1998 C C . PRO A 1 257 ? 11.609 -4.539 -24.062 1 96.69 257 PRO A C 1
ATOM 2000 O O . PRO A 1 257 ? 11.914 -3.441 -23.594 1 96.69 257 PRO A O 1
ATOM 2003 N N . TYR A 1 258 ? 10.422 -4.836 -24.594 1 94.06 258 TYR A N 1
ATOM 2004 C CA . TYR A 1 258 ? 9.375 -3.826 -24.625 1 94.06 258 TYR A CA 1
ATOM 2005 C C . TYR A 1 258 ? 8.016 -4.445 -24.312 1 94.06 258 TYR A C 1
ATOM 2007 O O . TYR A 1 258 ? 7.77 -5.613 -24.625 1 94.06 258 TYR A O 1
ATOM 2015 N N . ASN A 1 259 ? 7.027 -3.658 -23.719 1 95.12 259 ASN A N 1
ATOM 2016 C CA . ASN A 1 259 ? 5.668 -4.078 -23.391 1 95.12 259 ASN A CA 1
ATOM 2017 C C . ASN A 1 259 ? 5.66 -5.293 -22.469 1 95.12 259 ASN A C 1
ATOM 2019 O O . ASN A 1 259 ? 5.152 -6.352 -22.844 1 95.12 259 ASN A O 1
ATOM 2023 N N . LEU A 1 260 ? 6.227 -5.16 -21.281 1 97.44 260 LEU A N 1
ATOM 2024 C CA . LEU A 1 260 ? 6.383 -6.277 -20.359 1 97.44 260 LEU A CA 1
ATOM 2025 C C . LEU A 1 260 ? 5.535 -6.066 -19.109 1 97.44 260 LEU A C 1
ATOM 2027 O O . LEU A 1 260 ? 5.34 -4.93 -18.656 1 97.44 260 LEU A O 1
ATOM 2031 N N . GLN A 1 261 ? 5.051 -7.168 -18.578 1 97.31 261 GLN A N 1
ATOM 2032 C CA . GLN A 1 261 ? 4.297 -7.121 -17.328 1 97.31 261 GLN A CA 1
ATOM 2033 C C . GLN A 1 261 ? 4.75 -8.219 -16.375 1 97.31 261 GLN A C 1
ATOM 2035 O O . GLN A 1 261 ? 5.016 -9.344 -16.797 1 97.31 261 GLN A O 1
ATOM 2040 N N . LEU A 1 262 ? 4.977 -7.91 -15.195 1 98.44 262 LEU A N 1
ATOM 2041 C CA . LEU A 1 262 ? 5.199 -8.805 -14.062 1 98.44 262 LEU A CA 1
ATOM 2042 C C . LEU A 1 262 ? 4.152 -8.578 -12.977 1 98.44 262 LEU A C 1
ATOM 2044 O O . LEU A 1 262 ? 4.059 -7.488 -12.414 1 98.44 262 LEU A O 1
ATOM 2048 N N . LYS A 1 263 ? 3.375 -9.656 -12.648 1 96.5 263 LYS A N 1
ATOM 2049 C CA . LYS A 1 263 ? 2.316 -9.438 -11.664 1 96.5 263 LYS A CA 1
ATOM 2050 C C . LYS A 1 263 ? 2.072 -10.695 -10.836 1 96.5 263 LYS A C 1
ATOM 2052 O O . LYS A 1 263 ? 2.387 -11.805 -11.273 1 96.5 263 LYS A O 1
ATOM 2057 N N . ASN A 1 264 ? 1.536 -10.562 -9.633 1 94.94 264 ASN A N 1
ATOM 2058 C CA . ASN A 1 264 ? 1.037 -11.602 -8.734 1 94.94 264 ASN A CA 1
ATOM 2059 C C . ASN A 1 264 ? 2.111 -12.633 -8.414 1 94.94 264 ASN A C 1
ATOM 2061 O O . ASN A 1 264 ? 1.819 -13.828 -8.32 1 94.94 264 ASN A O 1
ATOM 2065 N N . SER A 1 265 ? 3.33 -12.195 -8.352 1 97.31 265 SER A N 1
ATOM 2066 C CA . SER A 1 265 ? 4.426 -13.156 -8.219 1 97.31 265 SER A CA 1
ATOM 2067 C C . SER A 1 265 ? 5.176 -12.945 -6.906 1 97.31 265 SER A C 1
ATOM 2069 O O . SER A 1 265 ? 4.977 -11.945 -6.219 1 97.31 265 SER A O 1
ATOM 2071 N N . ARG A 1 266 ? 5.969 -13.898 -6.543 1 96.31 266 ARG A N 1
ATOM 2072 C CA . ARG A 1 266 ? 6.656 -13.914 -5.254 1 96.31 266 ARG A CA 1
ATOM 2073 C C . ARG A 1 266 ? 8.156 -14.133 -5.438 1 96.31 266 ARG A C 1
ATOM 2075 O O . ARG A 1 266 ? 8.57 -14.992 -6.219 1 96.31 266 ARG A O 1
ATOM 2082 N N . PHE A 1 267 ? 8.93 -13.383 -4.789 1 97.88 267 PHE A N 1
ATOM 2083 C CA . PHE A 1 267 ? 10.383 -13.445 -4.832 1 97.88 267 PHE A CA 1
ATOM 2084 C C . PHE A 1 267 ? 10.953 -13.711 -3.445 1 97.88 267 PHE A C 1
ATOM 2086 O O . PHE A 1 267 ? 10.578 -13.047 -2.477 1 97.88 267 PHE A O 1
ATOM 2093 N N . ARG A 1 268 ? 11.883 -14.695 -3.395 1 95.69 268 ARG A N 1
ATOM 2094 C CA . ARG A 1 268 ? 12.484 -14.992 -2.1 1 95.69 268 ARG A CA 1
ATOM 2095 C C . ARG A 1 268 ? 13.945 -15.406 -2.256 1 95.69 268 ARG A C 1
ATOM 2097 O O . ARG A 1 268 ? 14.281 -16.188 -3.146 1 95.69 268 ARG A O 1
ATOM 2104 N N . ASP A 1 269 ? 14.805 -14.867 -1.496 1 95.62 269 ASP A N 1
ATOM 2105 C CA . ASP A 1 269 ? 16.156 -15.328 -1.217 1 95.62 269 ASP A CA 1
ATOM 2106 C C . ASP A 1 269 ? 17.016 -15.281 -2.475 1 95.62 269 ASP A C 1
ATOM 2108 O O . ASP A 1 269 ? 17.891 -16.125 -2.664 1 95.62 269 ASP A O 1
ATOM 2112 N N . ASN A 1 270 ? 16.719 -14.367 -3.408 1 97.25 270 ASN A N 1
ATOM 2113 C CA . ASN A 1 270 ? 17.609 -14.211 -4.547 1 97.25 270 ASN A CA 1
ATOM 2114 C C . ASN A 1 270 ? 18.891 -13.477 -4.148 1 97.25 270 ASN A C 1
ATOM 2116 O O . ASN A 1 270 ? 18.859 -12.562 -3.326 1 97.25 270 ASN A O 1
ATOM 2120 N N . GLY A 1 271 ? 19.969 -13.867 -4.719 1 96.12 271 GLY A N 1
ATOM 2121 C CA . GLY A 1 271 ? 21.281 -13.531 -4.215 1 96.12 271 GLY A CA 1
ATOM 2122 C C . GLY A 1 271 ? 21.562 -12.039 -4.223 1 96.12 271 GLY A C 1
ATOM 2123 O O . GLY A 1 271 ? 22.156 -11.508 -3.283 1 96.12 271 GLY A O 1
ATOM 2124 N N . ARG A 1 272 ? 21.25 -11.336 -5.293 1 95.31 272 ARG A N 1
ATOM 2125 C CA . ARG A 1 272 ? 21.609 -9.922 -5.391 1 95.31 272 ARG A CA 1
ATOM 2126 C C . ARG A 1 272 ? 20.391 -9.07 -5.723 1 95.31 272 ARG A C 1
ATOM 2128 O O . ARG A 1 272 ? 20.516 -8.039 -6.383 1 95.31 272 ARG A O 1
ATOM 2135 N N . GLY A 1 273 ? 19.203 -9.57 -5.328 1 96.62 273 GLY A N 1
ATOM 2136 C CA . GLY A 1 273 ? 17.984 -8.789 -5.5 1 96.62 273 GLY A CA 1
ATOM 2137 C C . GLY A 1 273 ? 16.891 -9.555 -6.219 1 96.62 273 GLY A C 1
ATOM 2138 O O . GLY A 1 273 ? 17.094 -10.68 -6.672 1 96.62 273 GLY A O 1
ATOM 2139 N N . CYS A 1 274 ? 15.742 -8.945 -6.371 1 98.25 274 CYS A N 1
ATOM 2140 C CA . CYS A 1 274 ? 14.562 -9.602 -6.926 1 98.25 274 CYS A CA 1
ATOM 2141 C C . CYS A 1 274 ? 14.43 -9.32 -8.414 1 98.25 274 CYS A C 1
ATOM 2143 O O . CYS A 1 274 ? 14.297 -10.242 -9.219 1 98.25 274 CYS A O 1
ATOM 2145 N N . PHE A 1 275 ? 14.57 -7.984 -8.789 1 98.19 275 PHE A N 1
ATOM 2146 C CA . PHE A 1 275 ? 14.156 -7.598 -10.141 1 98.19 275 PHE A CA 1
ATOM 2147 C C . PHE A 1 275 ? 14.969 -6.406 -10.633 1 98.19 275 PHE A C 1
ATOM 2149 O O . PHE A 1 275 ? 15.25 -5.48 -9.867 1 98.19 275 PHE A O 1
ATOM 2156 N N . THR A 1 276 ? 15.258 -6.418 -11.938 1 97.69 276 THR A N 1
ATOM 2157 C CA . THR A 1 276 ? 15.836 -5.238 -12.57 1 97.69 276 THR A CA 1
ATOM 2158 C C . THR A 1 276 ? 15.258 -5.047 -13.977 1 97.69 276 THR A C 1
ATOM 2160 O O . THR A 1 276 ? 15.07 -6.02 -14.711 1 97.69 276 THR A O 1
ATOM 2163 N N . ALA A 1 277 ? 14.992 -3.785 -14.383 1 96.75 277 ALA A N 1
ATOM 2164 C CA . ALA A 1 277 ? 14.672 -3.383 -15.75 1 96.75 277 ALA A CA 1
ATOM 2165 C C . ALA A 1 277 ? 15.859 -2.68 -16.406 1 96.75 277 ALA A C 1
ATOM 2167 O O . ALA A 1 277 ? 15.906 -1.447 -16.453 1 96.75 277 ALA A O 1
ATOM 2168 N N . HIS A 1 278 ? 16.703 -3.477 -16.906 1 94.88 278 HIS A N 1
ATOM 2169 C CA . HIS A 1 278 ? 17.906 -2.93 -17.516 1 94.88 278 HIS A CA 1
ATOM 2170 C C . HIS A 1 278 ? 17.656 -2.574 -18.984 1 94.88 278 HIS A C 1
ATOM 2172 O O . HIS A 1 278 ? 17.516 -3.463 -19.828 1 94.88 278 HIS A O 1
ATOM 2178 N N . ALA A 1 279 ? 17.641 -1.371 -19.375 1 93.38 279 ALA A N 1
ATOM 2179 C CA . ALA A 1 279 ? 17.422 -0.885 -20.734 1 93.38 279 ALA A CA 1
ATOM 2180 C C . ALA A 1 279 ? 16.125 -1.421 -21.312 1 93.38 279 ALA A C 1
ATOM 2182 O O . ALA A 1 279 ? 16.109 -2.012 -22.406 1 93.38 279 ALA A O 1
ATOM 2183 N N . VAL A 1 280 ? 15.109 -1.237 -20.578 1 94.19 280 VAL A N 1
ATOM 2184 C CA . VAL A 1 280 ? 13.766 -1.714 -20.891 1 94.19 280 VAL A CA 1
ATOM 2185 C C . VAL A 1 280 ? 12.875 -0.535 -21.266 1 94.19 280 VAL A C 1
ATOM 2187 O O . VAL A 1 280 ? 13.07 0.582 -20.781 1 94.19 280 VAL A O 1
ATOM 2190 N N . GLY A 1 281 ? 12.016 -0.884 -22.297 1 93.5 281 GLY A N 1
ATOM 2191 C CA . GLY A 1 281 ? 11 0.113 -22.609 1 93.5 281 GLY A CA 1
ATOM 2192 C C . GLY A 1 281 ? 9.594 -0.331 -22.25 1 93.5 281 GLY A C 1
ATOM 2193 O O . GLY A 1 281 ? 9.148 -1.394 -22.672 1 93.5 281 GLY A O 1
ATOM 2194 N N . LYS A 1 282 ? 8.82 0.466 -21.469 1 94.06 282 LYS A N 1
ATOM 2195 C CA . LYS A 1 282 ? 7.414 0.266 -21.141 1 94.06 282 LYS A CA 1
ATOM 2196 C C . LYS A 1 282 ? 7.211 -1.022 -20.344 1 94.06 282 LYS A C 1
ATOM 2198 O O . LYS A 1 282 ? 7.012 -2.09 -20.922 1 94.06 282 LYS A O 1
ATOM 2203 N N . ALA A 1 283 ? 7.168 -1.033 -19.062 1 97.12 283 ALA A N 1
ATOM 2204 C CA . ALA A 1 283 ? 6.93 -2.213 -18.234 1 97.12 283 ALA A CA 1
ATOM 2205 C C . ALA A 1 283 ? 6.086 -1.864 -17.016 1 97.12 283 ALA A C 1
ATOM 2207 O O . ALA A 1 283 ? 6.145 -0.741 -16.516 1 97.12 283 ALA A O 1
ATOM 2208 N N . ILE A 1 284 ? 5.207 -2.773 -16.703 1 97.88 284 ILE A N 1
ATOM 2209 C CA . ILE A 1 284 ? 4.375 -2.641 -15.516 1 97.88 284 ILE A CA 1
ATOM 2210 C C . ILE A 1 284 ? 4.715 -3.746 -14.523 1 97.88 284 ILE A C 1
ATOM 2212 O O . ILE A 1 284 ? 4.531 -4.93 -14.812 1 97.88 284 ILE A O 1
ATOM 2216 N N . ILE A 1 285 ? 5.258 -3.395 -13.398 1 98.5 285 ILE A N 1
ATOM 2217 C CA . ILE A 1 285 ? 5.547 -4.289 -12.281 1 98.5 285 ILE A CA 1
ATOM 2218 C C . ILE A 1 285 ? 4.566 -4.031 -11.141 1 98.5 285 ILE A C 1
ATOM 2220 O O . ILE A 1 285 ? 4.746 -3.09 -10.359 1 98.5 285 ILE A O 1
ATOM 2224 N N . SER A 1 286 ? 3.529 -4.941 -11.023 1 97.19 286 SER A N 1
ATOM 2225 C CA . SER A 1 286 ? 2.447 -4.582 -10.117 1 97.19 286 SER A CA 1
ATOM 2226 C C . SER A 1 286 ? 1.991 -5.785 -9.297 1 97.19 286 SER A C 1
ATOM 2228 O O . SER A 1 286 ? 1.961 -6.91 -9.797 1 97.19 286 SER A O 1
ATOM 2230 N N . GLU A 1 287 ? 1.652 -5.57 -7.961 1 95.12 287 GLU A N 1
ATOM 2231 C CA . GLU A 1 287 ? 1.002 -6.516 -7.059 1 95.12 287 GLU A CA 1
ATOM 2232 C C . GLU A 1 287 ? 1.85 -7.77 -6.871 1 95.12 287 GLU A C 1
ATOM 2234 O O . GLU A 1 287 ? 1.346 -8.891 -6.988 1 95.12 287 GLU A O 1
ATOM 2239 N N . ASN A 1 288 ? 3.123 -7.523 -6.707 1 97.88 288 ASN A N 1
ATOM 2240 C CA . ASN A 1 288 ? 4.043 -8.609 -6.391 1 97.88 288 ASN A CA 1
ATOM 2241 C C . ASN A 1 288 ? 4.5 -8.547 -4.934 1 97.88 288 ASN A C 1
ATOM 2243 O O . ASN A 1 288 ? 4.301 -7.535 -4.258 1 97.88 288 ASN A O 1
ATOM 2247 N N . PHE A 1 289 ? 5.051 -9.641 -4.469 1 96.94 289 PHE A N 1
ATOM 2248 C CA . PHE A 1 289 ? 5.695 -9.727 -3.164 1 96.94 289 PHE A CA 1
ATOM 2249 C C . PHE A 1 289 ? 7.203 -9.898 -3.312 1 96.94 289 PHE A C 1
ATOM 2251 O O . PHE A 1 289 ? 7.668 -10.922 -3.82 1 96.94 289 PHE A O 1
ATOM 2258 N N . PHE A 1 290 ? 7.941 -8.922 -2.904 1 98.12 290 PHE A N 1
ATOM 2259 C CA . PHE A 1 290 ? 9.398 -8.914 -2.977 1 98.12 290 PHE A CA 1
ATOM 2260 C C . PHE A 1 290 ? 10.008 -8.914 -1.581 1 98.12 290 PHE A C 1
ATOM 2262 O O . PHE A 1 290 ? 9.484 -8.273 -0.669 1 98.12 290 PHE A O 1
ATOM 2269 N N . ASP A 1 291 ? 11.156 -9.594 -1.455 1 97.06 291 ASP A N 1
ATOM 2270 C CA . ASP A 1 291 ? 11.812 -9.562 -0.148 1 97.06 291 ASP A CA 1
ATOM 2271 C C . ASP A 1 291 ? 13.141 -8.82 -0.217 1 97.06 291 ASP A C 1
ATOM 2273 O O . ASP A 1 291 ? 13.891 -8.781 0.764 1 97.06 291 ASP A O 1
ATOM 2277 N N . ASP A 1 292 ? 13.453 -8.312 -1.425 1 97.62 292 ASP A N 1
ATOM 2278 C CA . ASP A 1 292 ? 14.711 -7.613 -1.653 1 97.62 292 ASP A CA 1
ATOM 2279 C C . ASP A 1 292 ? 14.578 -6.594 -2.783 1 97.62 292 ASP A C 1
ATOM 2281 O O . ASP A 1 292 ? 13.469 -6.199 -3.141 1 97.62 292 ASP A O 1
ATOM 2285 N N . ARG A 1 293 ? 15.609 -6.184 -3.387 1 97.75 293 ARG A N 1
ATOM 2286 C CA . ARG A 1 293 ? 15.742 -5.004 -4.238 1 97.75 293 ARG A CA 1
ATOM 2287 C C . ARG A 1 293 ? 14.953 -5.168 -5.531 1 97.75 293 ARG A C 1
ATOM 2289 O O . ARG A 1 293 ? 14.961 -6.242 -6.137 1 97.75 293 ARG A O 1
ATOM 2296 N N . VAL A 1 294 ? 14.266 -4.113 -5.918 1 98.56 294 VAL A N 1
ATOM 2297 C CA . VAL A 1 294 ? 13.602 -3.92 -7.199 1 98.56 294 VAL A CA 1
ATOM 2298 C C . VAL A 1 294 ? 14.172 -2.688 -7.898 1 98.56 294 VAL A C 1
ATOM 2300 O O . VAL A 1 294 ? 14.07 -1.571 -7.387 1 98.56 294 VAL A O 1
ATOM 2303 N N . SER A 1 295 ? 14.703 -2.838 -9.094 1 98.12 295 SER A N 1
ATOM 2304 C CA . SER A 1 295 ? 15.391 -1.724 -9.742 1 98.12 295 SER A CA 1
ATOM 2305 C C . SER A 1 295 ? 14.797 -1.43 -11.117 1 98.12 295 SER A C 1
ATOM 2307 O O . SER A 1 295 ? 14.5 -2.35 -11.883 1 98.12 295 SER A O 1
ATOM 2309 N N . TYR A 1 296 ? 14.617 -0.108 -11.438 1 97.75 296 TYR A N 1
ATOM 2310 C CA . TYR A 1 296 ? 14.227 0.237 -12.797 1 97.75 296 TYR A CA 1
ATOM 2311 C C . TYR A 1 296 ? 15.445 0.529 -13.664 1 97.75 296 TYR A C 1
ATOM 2313 O O . TYR A 1 296 ? 15.305 0.858 -14.844 1 97.75 296 TYR A O 1
ATOM 2321 N N . GLY A 1 297 ? 16.672 0.355 -13.125 1 95.69 297 GLY A N 1
ATOM 2322 C CA . GLY A 1 297 ? 17.891 0.477 -13.906 1 95.69 297 GLY A CA 1
ATOM 2323 C C . GLY A 1 297 ? 17.891 1.664 -14.852 1 95.69 297 GLY A C 1
ATOM 2324 O O . GLY A 1 297 ? 17.641 2.797 -14.43 1 95.69 297 GLY A O 1
ATOM 2325 N N . PHE A 1 298 ? 18.031 1.314 -16.156 1 95.81 298 PHE A N 1
ATOM 2326 C CA . PHE A 1 298 ? 18.016 2.305 -17.234 1 95.81 298 PHE A CA 1
ATOM 2327 C C . PHE A 1 298 ? 16.641 2.352 -17.891 1 95.81 298 PHE A C 1
ATOM 2329 O O . PHE A 1 298 ? 16.484 2.93 -18.969 1 95.81 298 PHE A O 1
ATOM 2336 N N . GLY A 1 299 ? 15.68 1.75 -17.328 1 96.25 299 GLY A N 1
ATOM 2337 C CA . GLY A 1 299 ? 14.383 1.594 -17.953 1 96.25 299 GLY A CA 1
ATOM 2338 C C . GLY A 1 299 ? 13.68 2.914 -18.219 1 96.25 299 GLY A C 1
ATOM 2339 O O . GLY A 1 299 ? 13.898 3.893 -17.5 1 96.25 299 GLY A O 1
ATOM 2340 N N . THR A 1 300 ? 12.844 2.922 -19.281 1 96.75 300 THR A N 1
ATOM 2341 C CA . THR A 1 300 ? 12.016 4.07 -19.625 1 96.75 300 THR A CA 1
ATOM 2342 C C . THR A 1 300 ? 10.531 3.688 -19.609 1 96.75 300 THR A C 1
ATOM 2344 O O . THR A 1 300 ? 10.172 2.584 -20.031 1 96.75 300 THR A O 1
ATOM 2347 N N . ASP A 1 301 ? 9.695 4.574 -19.109 1 97.06 301 ASP A N 1
ATOM 2348 C CA . ASP A 1 301 ? 8.25 4.367 -19.078 1 97.06 301 ASP A CA 1
ATOM 2349 C C . ASP A 1 301 ? 7.895 3.129 -18.25 1 97.06 301 ASP A C 1
ATOM 2351 O O . ASP A 1 301 ? 7.172 2.25 -18.734 1 97.06 301 ASP A O 1
ATOM 2355 N N . ILE A 1 302 ? 8.492 3.105 -17.016 1 97.75 302 ILE A N 1
ATOM 2356 C CA . ILE A 1 302 ? 8.344 1.975 -16.109 1 97.75 302 ILE A CA 1
ATOM 2357 C C . ILE A 1 302 ? 7.379 2.342 -14.984 1 97.75 302 ILE A C 1
ATOM 2359 O O . ILE A 1 302 ? 7.418 3.461 -14.469 1 97.75 302 ILE A O 1
ATOM 2363 N N . SER A 1 303 ? 6.48 1.417 -14.664 1 98.12 303 SER A N 1
ATOM 2364 C CA . SER A 1 303 ? 5.629 1.547 -13.484 1 98.12 303 SER A CA 1
ATOM 2365 C C . SER A 1 303 ? 5.93 0.459 -12.461 1 98.12 303 SER A C 1
ATOM 2367 O O . SER A 1 303 ? 5.875 -0.731 -12.773 1 98.12 303 SER A O 1
ATOM 2369 N N . ILE A 1 304 ? 6.316 0.819 -11.266 1 98.44 304 ILE A N 1
ATOM 2370 C CA . ILE A 1 304 ? 6.441 -0.055 -10.109 1 98.44 304 ILE A CA 1
ATOM 2371 C C . ILE A 1 304 ? 5.355 0.281 -9.086 1 98.44 304 ILE A C 1
ATOM 2373 O O . ILE A 1 304 ? 5.512 1.199 -8.281 1 98.44 304 ILE A O 1
ATOM 2377 N N . VAL A 1 305 ? 4.199 -0.501 -9.125 1 97.31 305 VAL A N 1
ATOM 2378 C CA . VAL A 1 305 ? 3.008 0.011 -8.453 1 97.31 305 VAL A CA 1
ATOM 2379 C C . VAL A 1 305 ? 2.355 -1.101 -7.637 1 97.31 305 VAL A C 1
ATOM 2381 O O . VAL A 1 305 ? 2.301 -2.252 -8.078 1 97.31 305 VAL A O 1
ATOM 2384 N N . ASP A 1 306 ? 1.955 -0.769 -6.316 1 94.69 306 ASP A N 1
ATOM 2385 C CA . ASP A 1 306 ? 1.116 -1.588 -5.445 1 94.69 306 ASP A CA 1
ATOM 2386 C C . ASP A 1 306 ? 1.797 -2.914 -5.117 1 94.69 306 ASP A C 1
ATOM 2388 O O . ASP A 1 306 ? 1.143 -3.957 -5.066 1 94.69 306 ASP A O 1
ATOM 2392 N N . ASN A 1 307 ? 3.127 -2.848 -4.988 1 97.62 307 ASN A N 1
ATOM 2393 C CA . ASN A 1 307 ? 3.865 -4.027 -4.547 1 97.62 307 ASN A CA 1
ATOM 2394 C C . ASN A 1 307 ? 4.102 -4.012 -3.039 1 97.62 307 ASN A C 1
ATOM 2396 O O . ASN A 1 307 ? 4.031 -2.955 -2.408 1 97.62 307 ASN A O 1
ATOM 2400 N N . HIS A 1 308 ? 4.258 -5.207 -2.482 1 97.12 308 HIS A N 1
ATOM 2401 C CA . HIS A 1 308 ? 4.812 -5.352 -1.143 1 97.12 308 HIS A CA 1
ATOM 2402 C C . HIS A 1 308 ? 6.289 -5.727 -1.194 1 97.12 308 HIS A C 1
ATOM 2404 O O . HIS A 1 308 ? 6.633 -6.855 -1.558 1 97.12 308 HIS A O 1
ATOM 2410 N N . ILE A 1 309 ? 7.117 -4.789 -0.969 1 98.19 309 ILE A N 1
ATOM 2411 C CA . ILE A 1 309 ? 8.555 -5.012 -0.883 1 98.19 309 ILE A CA 1
ATOM 2412 C C . ILE A 1 309 ? 8.984 -5.07 0.582 1 98.19 309 ILE A C 1
ATOM 2414 O O . ILE A 1 309 ? 9.391 -4.055 1.156 1 98.19 309 ILE A O 1
ATOM 2418 N N . ILE A 1 310 ? 8.859 -6.219 1.158 1 96.38 310 ILE A N 1
ATOM 2419 C CA . ILE A 1 310 ? 8.953 -6.379 2.605 1 96.38 310 ILE A CA 1
ATOM 2420 C C . ILE A 1 310 ? 9.969 -7.469 2.939 1 96.38 310 ILE A C 1
ATOM 2422 O O . ILE A 1 310 ? 9.844 -8.602 2.471 1 96.38 310 ILE A O 1
ATOM 2426 N N . ASN A 1 311 ? 10.961 -7.117 3.639 1 93.56 311 ASN A N 1
ATOM 2427 C CA . ASN A 1 311 ? 11.953 -8.039 4.195 1 93.56 311 ASN A CA 1
ATOM 2428 C C . ASN A 1 311 ? 11.75 -8.234 5.695 1 93.56 311 ASN A C 1
ATOM 2430 O O . ASN A 1 311 ? 11.945 -7.309 6.48 1 93.56 311 ASN A O 1
ATOM 2434 N N . ASP A 1 312 ? 11.391 -9.445 6.148 1 86.62 312 ASP A N 1
ATOM 2435 C CA . ASP A 1 312 ? 11.141 -9.734 7.559 1 86.62 312 ASP A CA 1
ATOM 2436 C C . ASP A 1 312 ? 12.391 -10.305 8.234 1 86.62 312 ASP A C 1
ATOM 2438 O O . ASP A 1 312 ? 12.383 -10.578 9.43 1 86.62 312 ASP A O 1
ATOM 2442 N N . GLY A 1 313 ? 13.43 -10.508 7.43 1 88.38 313 GLY A N 1
ATOM 2443 C CA . GLY A 1 313 ? 14.664 -11.039 7.961 1 88.38 313 GLY A CA 1
ATOM 2444 C C . GLY A 1 313 ? 15.672 -9.969 8.336 1 88.38 313 GLY A C 1
ATOM 2445 O O . GLY A 1 313 ? 15.305 -8.922 8.875 1 88.38 313 GLY A O 1
ATOM 2446 N N . GLU A 1 314 ? 16.859 -10.312 8.156 1 91 314 GLU A N 1
ATOM 2447 C CA . GLU A 1 314 ? 17.906 -9.328 8.398 1 91 314 GLU A CA 1
ATOM 2448 C C . GLU A 1 314 ? 17.766 -8.125 7.465 1 91 314 GLU A C 1
ATOM 2450 O O . GLU A 1 314 ? 17.469 -8.289 6.277 1 91 314 GLU A O 1
ATOM 2455 N N . VAL A 1 315 ? 17.953 -6.984 7.984 1 91.19 315 VAL A N 1
ATOM 2456 C CA . VAL A 1 315 ? 17.797 -5.73 7.258 1 91.19 315 VAL A CA 1
ATOM 2457 C C . VAL A 1 315 ? 18.625 -5.77 5.977 1 91.19 315 VAL A C 1
ATOM 2459 O O . VAL A 1 315 ? 19.781 -6.168 5.992 1 91.19 315 VAL A O 1
ATOM 2462 N N . ARG A 1 316 ? 17.984 -5.398 4.844 1 93 316 ARG A N 1
ATOM 2463 C CA . ARG A 1 316 ? 18.641 -5.328 3.547 1 93 316 ARG A CA 1
ATOM 2464 C C . ARG A 1 316 ? 18.969 -3.885 3.18 1 93 316 ARG A C 1
ATOM 2466 O O . ARG A 1 316 ? 18.438 -2.949 3.773 1 93 316 ARG A O 1
ATOM 2473 N N . ASP A 1 317 ? 19.828 -3.727 2.217 1 95.69 317 ASP A N 1
ATOM 2474 C CA . ASP A 1 317 ? 20.422 -2.418 1.977 1 95.69 317 ASP A CA 1
ATOM 2475 C C . ASP A 1 317 ? 19.422 -1.463 1.335 1 95.69 317 ASP A C 1
ATOM 2477 O O . ASP A 1 317 ? 19.297 -0.313 1.759 1 95.69 317 ASP A O 1
ATOM 2481 N N . LEU A 1 318 ? 18.766 -1.974 0.319 1 97.69 318 LEU A N 1
ATOM 2482 C CA . LEU A 1 318 ? 17.984 -1.062 -0.508 1 97.69 318 LEU A CA 1
ATOM 2483 C C . LEU A 1 318 ? 16.781 -1.778 -1.119 1 97.69 318 LEU A C 1
ATOM 2485 O O . LEU A 1 318 ? 16.922 -2.881 -1.652 1 97.69 318 LEU A O 1
ATOM 2489 N N . ALA A 1 319 ? 15.586 -1.174 -1.018 1 98.38 319 ALA A N 1
ATOM 2490 C CA . ALA A 1 319 ? 14.391 -1.809 -1.556 1 98.38 319 ALA A CA 1
ATOM 2491 C C . ALA A 1 319 ? 14.188 -1.449 -3.025 1 98.38 319 ALA A C 1
ATOM 2493 O O . ALA A 1 319 ? 14.109 -2.334 -3.881 1 98.38 319 ALA A O 1
ATOM 2494 N N . ILE A 1 320 ? 14.047 -0.132 -3.359 1 98.56 320 ILE A N 1
ATOM 2495 C CA . ILE A 1 320 ? 13.914 0.309 -4.742 1 98.56 320 ILE A CA 1
ATOM 2496 C C . ILE A 1 320 ? 15.18 1.039 -5.18 1 98.56 320 ILE A C 1
ATOM 2498 O O . ILE A 1 320 ? 15.648 1.948 -4.488 1 98.56 320 ILE A O 1
ATOM 2502 N N . ASP A 1 321 ? 15.688 0.678 -6.309 1 96.62 321 ASP A N 1
ATOM 2503 C CA . ASP A 1 321 ? 16.953 1.188 -6.816 1 96.62 321 ASP A CA 1
ATOM 2504 C C . ASP A 1 321 ? 16.812 1.685 -8.25 1 96.62 321 ASP A C 1
ATOM 2506 O O . ASP A 1 321 ? 15.773 1.488 -8.883 1 96.62 321 ASP A O 1
ATOM 2510 N N . SER A 1 322 ? 17.828 2.381 -8.727 1 92.94 322 SER A N 1
ATOM 2511 C CA . SER A 1 322 ? 17.953 2.924 -10.078 1 92.94 322 SER A CA 1
ATOM 2512 C C . SER A 1 322 ? 19.406 3.131 -10.453 1 92.94 322 SER A C 1
ATOM 2514 O O . SER A 1 322 ? 20.312 2.885 -9.648 1 92.94 322 SER A O 1
ATOM 2516 N N . ILE A 1 323 ? 19.594 3.549 -11.727 1 93.81 323 ILE A N 1
ATOM 2517 C CA . ILE A 1 323 ? 20.953 3.873 -12.148 1 93.81 323 ILE A CA 1
ATOM 2518 C C . ILE A 1 323 ? 20.969 5.266 -12.773 1 93.81 323 ILE A C 1
ATOM 2520 O O . ILE A 1 323 ? 21.438 6.227 -12.148 1 93.81 323 ILE A O 1
ATOM 2524 N N . GLN A 1 324 ? 20.438 5.531 -13.867 1 93.06 324 GLN A N 1
ATOM 2525 C CA . GLN A 1 324 ? 20.391 6.785 -14.609 1 93.06 324 GLN A CA 1
ATOM 2526 C C . GLN A 1 324 ? 19.547 6.637 -15.875 1 93.06 324 GLN A C 1
ATOM 2528 O O . GLN A 1 324 ? 19.172 5.523 -16.25 1 93.06 324 GLN A O 1
ATOM 2533 N N . PRO A 1 325 ? 19.266 7.789 -16.578 1 90.88 325 PRO A N 1
ATOM 2534 C CA . PRO A 1 325 ? 18.672 7.617 -17.906 1 90.88 325 PRO A CA 1
ATOM 2535 C C . PRO A 1 325 ? 19.578 6.863 -18.875 1 90.88 325 PRO A C 1
ATOM 2537 O O . PRO A 1 325 ? 20.812 6.934 -18.75 1 90.88 325 PRO A O 1
ATOM 2540 N N . PRO A 1 326 ? 18.859 6.184 -19.766 1 92 326 PRO A N 1
ATOM 2541 C CA . PRO A 1 326 ? 19.703 5.535 -20.781 1 92 326 PRO A CA 1
ATOM 2542 C C . PRO A 1 326 ? 20.297 6.527 -21.781 1 92 326 PRO A C 1
ATOM 2544 O O . PRO A 1 326 ? 19.812 7.648 -21.906 1 92 326 PRO A O 1
ATOM 2547 N N . SER A 1 327 ? 21.312 6.062 -22.5 1 91.75 327 SER A N 1
ATOM 2548 C CA . SER A 1 327 ? 21.969 6.922 -23.469 1 91.75 327 SER A CA 1
ATOM 2549 C C . SER A 1 327 ? 21.094 7.141 -24.703 1 91.75 327 SER A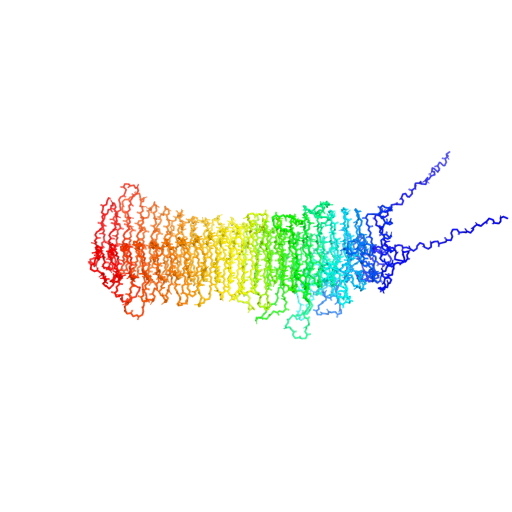 C 1
ATOM 2551 O O . SER A 1 327 ? 21.297 8.094 -25.453 1 91.75 327 SER A O 1
ATOM 2553 N N . TYR A 1 328 ? 20.156 6.27 -24.875 1 92.5 328 TYR A N 1
ATOM 2554 C CA . TYR A 1 328 ? 19.359 6.348 -26.094 1 92.5 328 TYR A CA 1
ATOM 2555 C C . TYR A 1 328 ? 18.078 7.137 -25.859 1 92.5 328 TYR A C 1
ATOM 2557 O O . TYR A 1 328 ? 17.266 7.309 -26.781 1 92.5 328 TYR A O 1
ATOM 2565 N N . ASP A 1 329 ? 17.828 7.625 -24.703 1 92.31 329 ASP A N 1
ATOM 2566 C CA . ASP A 1 329 ? 16.656 8.422 -24.344 1 92.31 329 ASP A CA 1
ATOM 2567 C C . ASP A 1 329 ? 17.047 9.57 -23.422 1 92.31 329 ASP A C 1
ATOM 2569 O O . ASP A 1 329 ? 18.125 9.562 -22.828 1 92.31 329 ASP A O 1
ATOM 2573 N N . ASN A 1 330 ? 16.203 10.523 -23.344 1 92.12 330 ASN A N 1
ATOM 2574 C CA . ASN A 1 330 ? 16.562 11.727 -22.594 1 92.12 330 ASN A CA 1
ATOM 2575 C C . ASN A 1 330 ? 16 11.703 -21.172 1 92.12 330 ASN A C 1
ATOM 2577 O O . ASN A 1 330 ? 16.359 12.555 -20.359 1 92.12 330 ASN A O 1
ATOM 2581 N N . ALA A 1 331 ? 15.133 10.695 -20.922 1 96.75 331 ALA A N 1
ATOM 2582 C CA . ALA A 1 331 ? 14.547 10.609 -19.594 1 96.75 331 ALA A CA 1
ATOM 2583 C C . ALA A 1 331 ? 14.062 9.195 -19.297 1 96.75 331 ALA A C 1
ATOM 2585 O O . ALA A 1 331 ? 13.859 8.398 -20.219 1 96.75 331 ALA A O 1
ATOM 2586 N N . ASN A 1 332 ? 13.891 8.805 -18.031 1 97.12 332 ASN A N 1
ATOM 2587 C CA . ASN A 1 332 ? 13.359 7.512 -17.625 1 97.12 332 ASN A CA 1
ATOM 2588 C C . ASN A 1 332 ? 11.836 7.488 -17.688 1 97.12 332 ASN A C 1
ATOM 2590 O O . ASN A 1 332 ? 11.242 6.578 -18.266 1 97.12 332 ASN A O 1
ATOM 2594 N N . ARG A 1 333 ? 11.117 8.523 -17.141 1 96.94 333 ARG A N 1
ATOM 2595 C CA . ARG A 1 333 ? 9.664 8.602 -17.031 1 96.94 333 ARG A CA 1
ATOM 2596 C C . ARG A 1 333 ? 9.117 7.434 -16.219 1 96.94 333 ARG A C 1
ATOM 2598 O O . ARG A 1 333 ? 8.422 6.57 -16.766 1 96.94 333 ARG A O 1
ATOM 2605 N N . VAL A 1 334 ? 9.523 7.379 -14.93 1 98 334 VAL A N 1
ATOM 2606 C CA . VAL A 1 334 ? 9.195 6.242 -14.07 1 98 334 VAL A CA 1
ATOM 2607 C C . VAL A 1 334 ? 8.156 6.66 -13.031 1 98 334 VAL A C 1
ATOM 2609 O O . VAL A 1 334 ? 8.195 7.781 -12.516 1 98 334 VAL A O 1
ATOM 2612 N N . LYS A 1 335 ? 7.219 5.781 -12.797 1 98.06 335 LYS A N 1
ATOM 2613 C CA . LYS A 1 335 ? 6.25 5.93 -11.719 1 98.06 335 LYS A CA 1
ATOM 2614 C C . LYS A 1 335 ? 6.469 4.879 -10.633 1 98.06 335 LYS A C 1
ATOM 2616 O O . LYS A 1 335 ? 6.469 3.678 -10.914 1 98.06 335 LYS A O 1
ATOM 2621 N N . ILE A 1 336 ? 6.703 5.297 -9.422 1 98.62 336 ILE A N 1
ATOM 2622 C CA . ILE A 1 336 ? 6.785 4.457 -8.234 1 98.62 336 ILE A CA 1
ATOM 2623 C C . ILE A 1 336 ? 5.656 4.816 -7.273 1 98.62 336 ILE A C 1
ATOM 2625 O O . ILE A 1 336 ? 5.703 5.859 -6.613 1 98.62 336 ILE A O 1
ATOM 2629 N N . ALA A 1 337 ? 4.617 3.932 -7.195 1 97.5 337 ALA A N 1
ATOM 2630 C CA . ALA A 1 337 ? 3.42 4.391 -6.5 1 97.5 337 ALA A CA 1
ATOM 2631 C C . ALA A 1 337 ? 2.742 3.244 -5.754 1 97.5 337 ALA A C 1
ATOM 2633 O O . ALA A 1 337 ? 2.666 2.125 -6.266 1 97.5 337 ALA A O 1
ATOM 2634 N N . GLY A 1 338 ? 2.27 3.539 -4.539 1 93.62 338 GLY A N 1
ATOM 2635 C CA . GLY A 1 338 ? 1.385 2.643 -3.812 1 93.62 338 GLY A CA 1
ATOM 2636 C C . GLY A 1 338 ? 2.105 1.448 -3.215 1 93.62 338 GLY A C 1
ATOM 2637 O O . GLY A 1 338 ? 1.468 0.48 -2.793 1 93.62 338 GLY A O 1
ATOM 2638 N N . ASN A 1 339 ? 3.426 1.509 -3.148 1 96.94 339 ASN A N 1
ATOM 2639 C CA . ASN A 1 339 ? 4.176 0.368 -2.635 1 96.94 339 ASN A CA 1
ATOM 2640 C C . ASN A 1 339 ? 4.281 0.405 -1.112 1 96.94 339 ASN A C 1
ATOM 2642 O O . ASN A 1 339 ? 4.32 1.482 -0.515 1 96.94 339 ASN A O 1
ATOM 2646 N N . LYS A 1 340 ? 4.254 -0.753 -0.512 1 96.62 340 LYS A N 1
ATOM 2647 C CA . LYS A 1 340 ? 4.641 -0.91 0.887 1 96.62 340 LYS A CA 1
ATOM 2648 C C . LYS A 1 340 ? 6.078 -1.414 1.008 1 96.62 340 LYS A C 1
ATOM 2650 O O . LYS A 1 340 ? 6.418 -2.467 0.464 1 96.62 340 LYS A O 1
ATOM 2655 N N . ILE A 1 341 ? 6.871 -0.699 1.678 1 98.12 341 ILE A N 1
ATOM 2656 C CA . ILE A 1 341 ? 8.297 -0.998 1.798 1 98.12 341 ILE A CA 1
ATOM 2657 C C . ILE A 1 341 ? 8.672 -1.118 3.271 1 98.12 341 ILE A C 1
ATOM 2659 O O . ILE A 1 341 ? 8.406 -0.215 4.066 1 98.12 341 ILE A O 1
ATOM 2663 N N . LYS A 1 342 ? 9.289 -2.203 3.658 1 97.31 342 LYS A N 1
ATOM 2664 C CA . LYS A 1 342 ? 9.594 -2.434 5.066 1 97.31 342 LYS A CA 1
ATOM 2665 C C . LYS A 1 342 ? 10.836 -3.301 5.227 1 97.31 342 LYS A C 1
ATOM 2667 O O . LYS A 1 342 ? 11 -4.297 4.52 1 97.31 342 LYS A O 1
ATOM 2672 N N . GLY A 1 343 ? 11.727 -2.943 6.125 1 96.69 343 GLY A N 1
ATOM 2673 C CA . GLY A 1 343 ? 12.82 -3.818 6.512 1 96.69 343 GLY A CA 1
ATOM 2674 C C . GLY A 1 343 ? 14.102 -3.561 5.734 1 96.69 343 GLY A C 1
ATOM 2675 O O . GLY A 1 343 ? 14.844 -4.492 5.422 1 96.69 343 GLY A O 1
ATOM 2676 N N . PHE A 1 344 ? 14.375 -2.256 5.461 1 98.38 344 PHE A N 1
ATOM 2677 C CA . PHE A 1 344 ? 15.555 -1.932 4.672 1 98.38 344 PHE A CA 1
ATOM 2678 C C . PHE A 1 344 ? 16.359 -0.811 5.324 1 98.38 344 PHE A C 1
ATOM 2680 O O . PHE A 1 344 ? 15.844 -0.1 6.191 1 98.38 344 PHE A O 1
ATOM 2687 N N . LYS A 1 345 ? 17.688 -0.652 4.969 1 98.31 345 LYS A N 1
ATOM 2688 C CA . LYS A 1 345 ? 18.453 0.527 5.363 1 98.31 345 LYS A CA 1
ATOM 2689 C C . LYS A 1 345 ? 17.938 1.775 4.645 1 98.31 345 LYS A C 1
ATOM 2691 O O . LYS A 1 345 ? 17.672 2.795 5.277 1 98.31 345 LYS A O 1
ATOM 2696 N N . LYS A 1 346 ? 17.875 1.663 3.354 1 98.44 346 LYS A N 1
ATOM 2697 C CA . LYS A 1 346 ? 17.281 2.713 2.533 1 98.44 346 LYS A CA 1
ATOM 2698 C C . LYS A 1 346 ? 16 2.219 1.847 1 98.44 346 LYS A C 1
ATOM 2700 O O . LYS A 1 346 ? 15.992 1.138 1.255 1 98.44 346 LYS A O 1
ATOM 2705 N N . GLY A 1 347 ? 14.984 2.924 1.945 1 98.5 347 GLY A N 1
ATOM 2706 C CA . GLY A 1 347 ? 13.758 2.555 1.27 1 98.5 347 GLY A CA 1
ATOM 2707 C C . GLY A 1 347 ? 13.859 2.621 -0.242 1 98.5 347 GLY A C 1
ATOM 2708 O O . GLY A 1 347 ? 13.562 1.645 -0.934 1 98.5 347 GLY A O 1
ATOM 2709 N N . MET A 1 348 ? 14.281 3.812 -0.736 1 98.5 348 MET A N 1
ATOM 2710 C CA . MET A 1 348 ? 14.43 4.004 -2.176 1 98.5 348 MET A CA 1
ATOM 2711 C C . MET A 1 348 ? 15.625 4.906 -2.482 1 98.5 348 MET A C 1
ATOM 2713 O O . MET A 1 348 ? 15.898 5.848 -1.737 1 98.5 348 MET A O 1
ATOM 2717 N N . THR A 1 349 ? 16.25 4.664 -3.518 1 98.62 349 THR A N 1
ATOM 2718 C CA . THR A 1 349 ? 17.172 5.598 -4.16 1 98.62 349 THR A CA 1
ATOM 2719 C C . THR A 1 349 ? 16.672 5.973 -5.555 1 98.62 349 THR A C 1
ATOM 2721 O O . THR A 1 349 ? 16.656 5.133 -6.457 1 98.62 349 THR A O 1
ATOM 2724 N N . ILE A 1 350 ? 16.266 7.156 -5.707 1 98.5 350 ILE A N 1
ATOM 2725 C CA . ILE A 1 350 ? 15.695 7.691 -6.941 1 98.5 350 ILE A CA 1
ATOM 2726 C C . ILE A 1 350 ? 16.781 8.383 -7.754 1 98.5 350 ILE A C 1
ATOM 2728 O O . ILE A 1 350 ? 17.359 9.383 -7.316 1 98.5 350 ILE A O 1
ATOM 2732 N N . ARG A 1 351 ? 17.047 7.84 -8.883 1 97.94 351 ARG A N 1
ATOM 2733 C CA . ARG A 1 351 ? 18.016 8.43 -9.812 1 97.94 351 ARG A CA 1
ATOM 2734 C C . ARG A 1 351 ? 17.375 8.633 -11.188 1 97.94 351 ARG A C 1
ATOM 2736 O O . ARG A 1 351 ? 16.359 8.023 -11.508 1 97.94 351 ARG A O 1
ATOM 2743 N N . GLY A 1 352 ? 18.047 9.477 -12.023 1 97.62 352 GLY A N 1
ATOM 2744 C CA . GLY A 1 352 ? 17.625 9.703 -13.391 1 97.62 352 GLY A CA 1
ATOM 2745 C C . GLY A 1 352 ? 16.734 10.93 -13.547 1 97.62 352 GLY A C 1
ATOM 2746 O O . GLY A 1 352 ? 16.938 11.938 -12.875 1 97.62 352 GLY A O 1
ATOM 2747 N N . LYS A 1 353 ? 15.805 10.828 -14.531 1 97.62 353 LYS A N 1
ATOM 2748 C CA . LYS A 1 353 ? 15.047 12.023 -14.883 1 97.62 353 LYS A CA 1
ATOM 2749 C C . LYS A 1 353 ? 13.562 11.703 -15.039 1 97.62 353 LYS A C 1
ATOM 2751 O O . LYS A 1 353 ? 13.195 10.664 -15.602 1 97.62 353 LYS A O 1
ATOM 2756 N N . GLU A 1 354 ? 12.703 12.586 -14.594 1 97.62 354 GLU A N 1
ATOM 2757 C CA . GLU A 1 354 ? 11.242 12.5 -14.648 1 97.62 354 GLU A CA 1
ATOM 2758 C C . GLU A 1 354 ? 10.734 11.266 -13.906 1 97.62 354 GLU A C 1
ATOM 2760 O O . GLU A 1 354 ? 10.219 10.336 -14.523 1 97.62 354 GLU A O 1
ATOM 2765 N N . ILE A 1 355 ? 10.906 11.32 -12.609 1 98.44 355 ILE A N 1
ATOM 2766 C CA . ILE A 1 355 ? 10.477 10.219 -11.75 1 98.44 355 ILE A CA 1
ATOM 2767 C C . ILE A 1 355 ? 9.398 10.703 -10.789 1 98.44 355 ILE A C 1
ATOM 2769 O O . ILE A 1 355 ? 9.586 11.703 -10.094 1 98.44 355 ILE A O 1
ATOM 2773 N N . ASP A 1 356 ? 8.273 10.055 -10.758 1 98.19 356 ASP A N 1
ATOM 2774 C CA . ASP A 1 356 ? 7.176 10.336 -9.844 1 98.19 356 ASP A CA 1
ATOM 2775 C C . ASP A 1 356 ? 7.102 9.297 -8.734 1 98.19 356 ASP A C 1
ATOM 2777 O O . ASP A 1 356 ? 6.875 8.109 -9 1 98.19 356 ASP A O 1
ATOM 2781 N N . VAL A 1 357 ? 7.32 9.68 -7.516 1 98.62 357 VAL A N 1
ATOM 2782 C CA . VAL A 1 357 ? 7.254 8.836 -6.328 1 98.62 357 VAL A CA 1
ATOM 2783 C C . VAL A 1 357 ? 6.062 9.25 -5.469 1 98.62 357 VAL A C 1
ATOM 2785 O O . VAL A 1 357 ? 6.113 10.258 -4.766 1 98.62 357 VAL A O 1
ATOM 2788 N N . THR A 1 358 ? 4.984 8.43 -5.531 1 97 358 THR A N 1
ATOM 2789 C CA . THR A 1 358 ? 3.734 8.906 -4.953 1 97 358 THR A CA 1
ATOM 2790 C C . THR A 1 358 ? 3.074 7.816 -4.117 1 97 358 THR A C 1
ATOM 2792 O O . THR A 1 358 ? 3.059 6.648 -4.512 1 97 358 THR A O 1
ATOM 2795 N N . ASP A 1 359 ? 2.635 8.148 -2.92 1 95.81 359 ASP A N 1
ATOM 2796 C CA . ASP A 1 359 ? 1.734 7.328 -2.115 1 95.81 359 ASP A CA 1
ATOM 2797 C C . ASP A 1 359 ? 2.404 6.016 -1.707 1 95.81 359 ASP A C 1
ATOM 2799 O O . ASP A 1 359 ? 1.785 4.953 -1.766 1 95.81 359 ASP A O 1
ATOM 2803 N N . ASN A 1 360 ? 3.633 6.082 -1.396 1 97.19 360 ASN A N 1
ATOM 2804 C CA . ASN A 1 360 ? 4.32 4.91 -0.865 1 97.19 360 ASN A CA 1
ATOM 2805 C C . ASN A 1 360 ? 4.387 4.945 0.66 1 97.19 360 ASN A C 1
ATOM 2807 O O . ASN A 1 360 ? 4.406 6.02 1.262 1 97.19 360 ASN A O 1
ATOM 2811 N N . ASP A 1 361 ? 4.406 3.768 1.247 1 96.75 361 ASP A N 1
ATOM 2812 C CA . ASP A 1 361 ? 4.512 3.623 2.695 1 96.75 361 ASP A CA 1
ATOM 2813 C C . ASP A 1 361 ? 5.816 2.922 3.082 1 96.75 361 ASP A C 1
ATOM 2815 O O . ASP A 1 361 ? 6.051 1.779 2.688 1 96.75 361 ASP A O 1
ATOM 2819 N N . LEU A 1 362 ? 6.594 3.578 3.814 1 98.06 362 LEU A N 1
ATOM 2820 C CA . LEU A 1 362 ? 7.883 3.037 4.227 1 98.06 362 LEU A CA 1
ATOM 2821 C C . LEU A 1 362 ? 7.953 2.895 5.742 1 98.06 362 LEU A C 1
ATOM 2823 O O . LEU A 1 362 ? 7.734 3.863 6.473 1 98.06 362 LEU A O 1
ATOM 2827 N N . ASN A 1 363 ? 8.312 1.726 6.219 1 96.06 363 ASN A N 1
ATOM 2828 C CA . ASN A 1 363 ? 8.438 1.415 7.641 1 96.06 363 ASN A CA 1
ATOM 2829 C C . ASN A 1 363 ? 9.695 0.604 7.93 1 96.06 363 ASN A C 1
ATOM 2831 O O . ASN A 1 363 ? 10.219 -0.076 7.043 1 96.06 363 ASN A O 1
ATOM 2835 N N . ASN A 1 364 ? 10.133 0.721 9.164 1 95.94 364 ASN A N 1
ATOM 2836 C CA . ASN A 1 364 ? 11.305 -0.031 9.609 1 95.94 364 ASN A CA 1
ATOM 2837 C C . ASN A 1 364 ? 12.5 0.201 8.695 1 95.94 364 ASN A C 1
ATOM 2839 O O . ASN A 1 364 ? 13.141 -0.754 8.25 1 95.94 364 ASN A O 1
ATOM 2843 N N . ILE A 1 365 ? 12.617 1.442 8.32 1 98.06 365 ILE A N 1
ATOM 2844 C CA . ILE A 1 365 ? 13.805 1.9 7.605 1 98.06 365 ILE A CA 1
ATOM 2845 C C . ILE A 1 365 ? 14.867 2.367 8.602 1 98.06 365 ILE A C 1
ATOM 2847 O O . ILE A 1 365 ? 14.562 3.127 9.531 1 98.06 365 ILE A O 1
ATOM 2851 N N . THR A 1 366 ? 16.125 2.025 8.391 1 97.75 366 THR A N 1
ATOM 2852 C CA . THR A 1 366 ? 17.062 2.271 9.477 1 97.75 366 THR A CA 1
ATOM 2853 C C . THR A 1 366 ? 18.016 3.406 9.125 1 97.75 366 THR A C 1
ATOM 2855 O O . THR A 1 366 ? 18.719 3.932 9.992 1 97.75 366 THR A O 1
ATOM 2858 N N . GLU A 1 367 ? 18.047 3.844 7.832 1 98.19 367 GLU A N 1
ATOM 2859 C CA . GLU A 1 367 ? 18.984 4.887 7.449 1 98.19 367 GLU A CA 1
ATOM 2860 C C . GLU A 1 367 ? 18.281 6.039 6.742 1 98.19 367 GLU A C 1
ATOM 2862 O O . GLU A 1 367 ? 18.203 7.148 7.273 1 98.19 367 GLU A O 1
ATOM 2867 N N . THR A 1 368 ? 17.812 5.793 5.539 1 98.69 368 THR A N 1
ATOM 2868 C CA . THR A 1 368 ? 17.188 6.848 4.75 1 98.69 368 THR A CA 1
ATOM 2869 C C . THR A 1 368 ? 15.898 6.344 4.105 1 98.69 368 THR A C 1
ATOM 2871 O O . THR A 1 368 ? 15.891 5.297 3.457 1 98.69 368 THR A O 1
ATOM 2874 N N . GLY A 1 369 ? 14.82 7.043 4.285 1 98.75 369 GLY A N 1
ATOM 2875 C CA . GLY A 1 369 ? 13.578 6.668 3.631 1 98.75 369 GLY A CA 1
ATOM 2876 C C . GLY A 1 369 ? 13.648 6.758 2.119 1 98.75 369 GLY A C 1
ATOM 2877 O O . GLY A 1 369 ? 13.742 5.738 1.434 1 98.75 369 GLY A O 1
ATOM 2878 N N . ILE A 1 370 ? 13.68 7.973 1.62 1 98.88 370 ILE A N 1
ATOM 2879 C CA . ILE A 1 370 ? 13.789 8.266 0.196 1 98.88 370 ILE A CA 1
ATOM 2880 C C . ILE A 1 370 ? 15.07 9.055 -0.069 1 98.88 370 ILE A C 1
ATOM 2882 O O . ILE A 1 370 ? 15.258 10.141 0.482 1 98.88 370 ILE A O 1
ATOM 2886 N N . HIS A 1 371 ? 15.922 8.555 -0.835 1 98.81 371 HIS A N 1
ATOM 2887 C CA . HIS A 1 371 ? 17.172 9.195 -1.245 1 98.81 371 HIS A CA 1
ATOM 2888 C C . HIS A 1 371 ? 17.109 9.633 -2.703 1 98.81 371 HIS A C 1
ATOM 2890 O O . HIS A 1 371 ? 17.141 8.805 -3.611 1 98.81 371 HIS A O 1
ATOM 2896 N N . VAL A 1 372 ? 16.953 10.875 -2.975 1 98.69 372 VAL A N 1
ATOM 2897 C CA . VAL A 1 372 ? 17.047 11.43 -4.32 1 98.69 372 VAL A CA 1
ATOM 2898 C C . VAL A 1 372 ? 18.5 11.773 -4.641 1 98.69 372 VAL A C 1
ATOM 2900 O O . VAL A 1 372 ? 19.094 12.633 -3.992 1 98.69 372 VAL A O 1
ATOM 2903 N N . TYR A 1 373 ? 19.031 11.172 -5.594 1 98.25 373 TYR A N 1
ATOM 2904 C CA . TYR A 1 373 ? 20.469 11.266 -5.84 1 98.25 373 TYR A CA 1
ATOM 2905 C C . TYR A 1 373 ? 20.766 11.266 -7.336 1 98.25 373 TYR A C 1
ATOM 2907 O O . TYR A 1 373 ? 20.375 10.336 -8.055 1 98.25 373 TYR A O 1
ATOM 2915 N N . LEU A 1 374 ? 21.484 12.227 -7.836 1 97.94 374 LEU A N 1
ATOM 2916 C CA . LEU A 1 374 ? 21.828 12.344 -9.25 1 97.94 374 LEU A CA 1
ATOM 2917 C C . LEU A 1 374 ? 20.562 12.297 -10.117 1 97.94 374 LEU A C 1
ATOM 2919 O O . LEU A 1 374 ? 20.484 11.5 -11.055 1 97.94 374 LEU A O 1
ATOM 2923 N N . ALA A 1 375 ? 19.609 13.141 -9.727 1 98.12 375 ALA A N 1
ATOM 2924 C CA . ALA A 1 375 ? 18.297 13.078 -10.359 1 98.12 375 ALA A CA 1
ATOM 2925 C C . ALA A 1 375 ? 17.812 14.461 -10.766 1 98.12 375 ALA A C 1
ATOM 2927 O O . ALA A 1 375 ? 18.281 15.477 -10.234 1 98.12 375 ALA A O 1
ATOM 2928 N N . GLU A 1 376 ? 16.922 14.484 -11.75 1 98.12 376 GLU A N 1
ATOM 2929 C CA . GLU A 1 376 ? 16.344 15.734 -12.234 1 98.12 376 GLU A CA 1
ATOM 2930 C C . GLU A 1 376 ? 14.844 15.578 -12.5 1 98.12 376 GLU A C 1
ATOM 2932 O O . GLU A 1 376 ? 14.414 14.586 -13.094 1 98.12 376 GLU A O 1
ATOM 2937 N N . GLU A 1 377 ? 14.008 16.547 -12.141 1 97.75 377 GLU A N 1
ATOM 2938 C CA . GLU A 1 377 ? 12.562 16.547 -12.328 1 97.75 377 GLU A CA 1
ATOM 2939 C C . GLU A 1 377 ? 11.906 15.414 -11.555 1 97.75 377 GLU A C 1
ATOM 2941 O O . GLU A 1 377 ? 11.352 14.484 -12.156 1 97.75 377 GLU A O 1
ATOM 2946 N N . ILE A 1 378 ? 11.961 15.57 -10.266 1 98.56 378 ILE A N 1
ATOM 2947 C CA . ILE A 1 378 ? 11.461 14.547 -9.352 1 98.56 378 ILE A CA 1
ATOM 2948 C C . ILE A 1 378 ? 10.234 15.078 -8.609 1 98.56 378 ILE A C 1
ATOM 2950 O O . ILE A 1 378 ? 10.234 16.219 -8.133 1 98.56 378 ILE A O 1
ATOM 2954 N N . THR A 1 379 ? 9.227 14.289 -8.555 1 98.38 379 THR A N 1
ATOM 2955 C CA . THR A 1 379 ? 8.055 14.578 -7.727 1 98.38 379 THR A CA 1
ATOM 2956 C C . THR A 1 379 ? 7.949 13.578 -6.582 1 98.38 379 THR A C 1
ATOM 2958 O O . THR A 1 379 ? 7.902 12.367 -6.809 1 98.38 379 THR A O 1
ATOM 2961 N N . LEU A 1 380 ? 7.984 14.031 -5.387 1 98.44 380 LEU A N 1
ATOM 2962 C CA . LEU A 1 380 ? 7.719 13.266 -4.176 1 98.44 380 LEU A CA 1
ATOM 2963 C C . LEU A 1 380 ? 6.406 13.711 -3.535 1 98.44 380 LEU A C 1
ATOM 2965 O O . LEU A 1 380 ? 6.352 14.75 -2.871 1 98.44 380 LEU A O 1
ATOM 2969 N N . ASN A 1 381 ? 5.398 12.859 -3.721 1 96.94 381 ASN A N 1
ATOM 2970 C CA . ASN A 1 381 ? 4.074 13.297 -3.293 1 96.94 381 ASN A CA 1
ATOM 2971 C C . ASN A 1 381 ? 3.354 12.211 -2.498 1 96.94 381 ASN A C 1
ATOM 2973 O O . ASN A 1 381 ? 3.322 11.055 -2.91 1 96.94 381 ASN A O 1
ATOM 2977 N N . GLU A 1 382 ? 2.818 12.562 -1.271 1 94.06 382 GLU A N 1
ATOM 2978 C CA . GLU A 1 382 ? 1.913 11.727 -0.49 1 94.06 382 GLU A CA 1
ATOM 2979 C C . GLU A 1 382 ? 2.613 10.461 -0.008 1 94.06 382 GLU A C 1
ATOM 2981 O O . GLU A 1 382 ? 1.979 9.414 0.138 1 94.06 382 GLU A O 1
ATOM 2986 N N . ASN A 1 383 ? 3.895 10.578 0.125 1 97.06 383 ASN A N 1
ATOM 2987 C CA . ASN A 1 383 ? 4.605 9.445 0.707 1 97.06 383 ASN A CA 1
ATOM 2988 C C . ASN A 1 383 ? 4.598 9.5 2.232 1 97.06 383 ASN A C 1
ATOM 2990 O O . ASN A 1 383 ? 4.461 10.578 2.816 1 97.06 383 ASN A O 1
ATOM 2994 N N . ARG A 1 384 ? 4.719 8.367 2.811 1 96.56 384 ARG A N 1
ATOM 2995 C CA . ARG A 1 384 ? 4.77 8.266 4.266 1 96.56 384 ARG A CA 1
ATOM 2996 C C . ARG A 1 384 ? 5.988 7.473 4.715 1 96.56 384 ARG A C 1
ATOM 2998 O O . ARG A 1 384 ? 6.148 6.305 4.348 1 96.56 384 ARG A O 1
ATOM 3005 N N . VAL A 1 385 ? 6.797 8.07 5.426 1 97.94 385 VAL A N 1
ATOM 3006 C CA . VAL A 1 385 ? 7.926 7.422 6.082 1 97.94 385 VAL A CA 1
ATOM 3007 C C . VAL A 1 385 ? 7.734 7.461 7.598 1 97.94 385 VAL A C 1
ATOM 3009 O O . VAL A 1 385 ? 7.473 8.523 8.172 1 97.94 385 VAL A O 1
ATOM 3012 N N . ASN A 1 386 ? 7.789 6.395 8.227 1 97.12 386 ASN A N 1
ATOM 3013 C CA . ASN A 1 386 ? 7.699 6.293 9.68 1 97.12 386 ASN A CA 1
ATOM 3014 C C . ASN A 1 386 ? 8.75 5.336 10.242 1 97.12 386 ASN A C 1
ATOM 3016 O O . ASN A 1 386 ? 8.492 4.137 10.367 1 97.12 386 ASN A O 1
ATOM 3020 N N . SER A 1 387 ? 9.859 5.875 10.5 1 96.88 387 SER A N 1
ATOM 3021 C CA . SER A 1 387 ? 11.008 5.066 10.883 1 96.88 387 SER A CA 1
ATOM 3022 C C . SER A 1 387 ? 12.086 5.914 11.547 1 96.88 387 SER A C 1
ATOM 3024 O O . SER A 1 387 ? 12.133 7.133 11.352 1 96.88 387 SER A O 1
ATOM 3026 N N . ASP A 1 388 ? 12.938 5.262 12.383 1 96.94 388 ASP A N 1
ATOM 3027 C CA . ASP A 1 388 ? 14.094 5.957 12.93 1 96.94 388 ASP A CA 1
ATOM 3028 C C . ASP A 1 388 ? 15.188 6.137 11.875 1 96.94 388 ASP A C 1
ATOM 3030 O O . ASP A 1 388 ? 16.219 5.465 11.922 1 96.94 388 ASP A O 1
ATOM 3034 N N . CYS A 1 389 ? 14.914 7.027 10.938 1 98.25 389 CYS A N 1
ATOM 3035 C CA . CYS A 1 389 ? 15.781 7.297 9.805 1 98.25 389 CYS A CA 1
ATOM 3036 C C . CYS A 1 389 ? 15.734 8.773 9.414 1 98.25 389 CYS A C 1
ATOM 3038 O O . CYS A 1 389 ? 15.133 9.578 10.125 1 98.25 389 CYS A O 1
ATOM 3040 N N . VAL A 1 390 ? 16.594 9.172 8.391 1 98.81 390 VAL A N 1
ATOM 3041 C CA . VAL A 1 390 ? 16.359 10.406 7.652 1 98.81 390 VAL A CA 1
ATOM 3042 C C . VAL A 1 390 ? 15.258 10.18 6.613 1 98.81 390 VAL A C 1
ATOM 3044 O O . VAL A 1 390 ? 15.484 9.508 5.602 1 98.81 390 VAL A O 1
ATOM 3047 N N . PRO A 1 391 ? 14.141 10.695 6.82 1 98.81 391 PRO A N 1
ATOM 3048 C CA . PRO A 1 391 ? 13.039 10.367 5.914 1 98.81 391 PRO A CA 1
ATOM 3049 C C . PRO A 1 391 ? 13.336 10.742 4.465 1 98.81 391 PRO A C 1
ATOM 3051 O O . PRO A 1 391 ? 13.047 9.969 3.549 1 98.81 391 PRO A O 1
ATOM 3054 N N . LEU A 1 392 ? 13.914 11.898 4.207 1 98.88 392 LEU A N 1
ATOM 3055 C CA . LEU A 1 392 ? 14.219 12.352 2.852 1 98.88 392 LEU A CA 1
ATOM 3056 C C . LEU A 1 392 ? 15.633 12.906 2.768 1 98.88 392 LEU A C 1
ATOM 3058 O O . LEU A 1 392 ? 16.016 13.773 3.557 1 98.88 392 LEU A O 1
ATOM 3062 N N . ASN A 1 393 ? 16.375 12.414 1.934 1 98.88 393 ASN A N 1
ATOM 3063 C CA . ASN A 1 393 ? 17.719 12.891 1.597 1 98.88 393 ASN A CA 1
ATOM 3064 C C . ASN A 1 393 ? 17.812 13.289 0.125 1 98.88 393 ASN A C 1
ATOM 3066 O O . ASN A 1 393 ? 17.625 12.445 -0.759 1 98.88 393 ASN A O 1
ATOM 3070 N N . ILE A 1 394 ? 18.109 14.531 -0.216 1 98.81 394 ILE A N 1
ATOM 3071 C CA . ILE A 1 394 ? 18.281 15.008 -1.583 1 98.81 394 ILE A CA 1
ATOM 3072 C C . ILE A 1 394 ? 19.734 15.383 -1.823 1 98.81 394 ILE A C 1
ATOM 3074 O O . ILE A 1 394 ? 20.281 16.266 -1.151 1 98.81 394 ILE A O 1
ATOM 3078 N N . GLN A 1 395 ? 20.281 14.75 -2.73 1 98.56 395 GLN A N 1
ATOM 3079 C CA . GLN A 1 395 ? 21.719 14.938 -2.98 1 98.56 395 GLN A CA 1
ATOM 3080 C C . GLN A 1 395 ? 21.984 15.109 -4.469 1 98.56 395 GLN A C 1
ATOM 3082 O O . GLN A 1 395 ? 21.438 14.383 -5.301 1 98.56 395 GLN A O 1
ATOM 3087 N N . ILE A 1 396 ? 22.734 16.031 -4.914 1 98.06 396 ILE A N 1
ATOM 3088 C CA . ILE A 1 396 ? 23.203 16.281 -6.273 1 98.06 396 ILE A CA 1
ATOM 3089 C C . ILE A 1 396 ? 22.047 16.141 -7.258 1 98.06 396 ILE A C 1
ATOM 3091 O O . ILE A 1 396 ? 22.094 15.289 -8.156 1 98.06 396 ILE A O 1
ATOM 3095 N N . SER A 1 397 ? 21 16.938 -7.113 1 98.38 397 SER A N 1
ATOM 3096 C CA . SER A 1 397 ? 19.766 16.812 -7.891 1 98.38 397 SER A CA 1
ATOM 3097 C C . SER A 1 397 ? 19.141 18.172 -8.156 1 98.38 397 SER A C 1
ATOM 3099 O O . SER A 1 397 ? 19.531 19.172 -7.539 1 98.38 397 SER A O 1
ATOM 3101 N N . LYS A 1 398 ? 18.328 18.219 -9.141 1 97.75 398 LYS A N 1
ATOM 3102 C CA . LYS A 1 398 ? 17.688 19.484 -9.5 1 97.75 398 LYS A CA 1
ATOM 3103 C C . LYS A 1 398 ? 16.203 19.297 -9.758 1 97.75 398 LYS A C 1
ATOM 3105 O O . LYS A 1 398 ? 15.781 18.266 -10.281 1 97.75 398 LYS A O 1
ATOM 3110 N N . LYS A 1 399 ? 15.391 20.328 -9.5 1 97.88 399 LYS A N 1
ATOM 3111 C CA . LYS A 1 399 ? 13.945 20.375 -9.75 1 97.88 399 LYS A CA 1
ATOM 3112 C C . LYS A 1 399 ? 13.227 19.25 -9 1 97.88 399 LYS A C 1
ATOM 3114 O O . LYS A 1 399 ? 12.656 18.359 -9.617 1 97.88 399 LYS A O 1
ATOM 3119 N N . VAL A 1 400 ? 13.242 19.344 -7.727 1 98.56 400 VAL A N 1
ATOM 3120 C CA . VAL A 1 400 ? 12.602 18.375 -6.844 1 98.56 400 VAL A CA 1
ATOM 3121 C C . VAL A 1 400 ? 11.406 19.016 -6.145 1 98.56 400 VAL A C 1
ATOM 3123 O O . VAL A 1 400 ? 11.562 20 -5.426 1 98.56 400 VAL A O 1
ATOM 3126 N N . ASN A 1 401 ? 10.266 18.5 -6.379 1 98.31 401 ASN A N 1
ATOM 3127 C CA . ASN A 1 401 ? 9.039 18.969 -5.73 1 98.31 401 ASN A CA 1
ATOM 3128 C C . ASN A 1 401 ? 8.594 18 -4.633 1 98.31 401 ASN A C 1
ATOM 3130 O O . ASN A 1 401 ? 8.305 16.844 -4.902 1 98.31 401 ASN A O 1
ATOM 3134 N N . VAL A 1 402 ? 8.523 18.453 -3.418 1 98.31 402 VAL A N 1
ATOM 3135 C CA . VAL A 1 402 ? 8.188 17.641 -2.246 1 98.31 402 VAL A CA 1
ATOM 3136 C C . VAL A 1 402 ? 6.867 18.141 -1.647 1 98.31 402 VAL A C 1
ATOM 3138 O O . VAL A 1 402 ? 6.812 19.203 -1.034 1 98.31 402 VAL A O 1
ATOM 3141 N N . SER A 1 403 ? 5.793 17.344 -1.805 1 96.44 403 SER A N 1
ATOM 3142 C CA . SER A 1 403 ? 4.5 17.875 -1.372 1 96.44 403 SER A CA 1
ATOM 3143 C C . SER A 1 403 ? 3.65 16.781 -0.725 1 96.44 403 SER A C 1
ATOM 3145 O O . SER A 1 403 ? 3.676 15.633 -1.157 1 96.44 403 SER A O 1
ATOM 3147 N N . ASP A 1 404 ? 2.93 17.109 0.366 1 93.69 404 ASP A N 1
ATOM 3148 C CA . ASP A 1 404 ? 1.879 16.297 0.981 1 93.69 404 ASP A CA 1
ATOM 3149 C C . ASP A 1 404 ? 2.439 14.992 1.536 1 93.69 404 ASP A C 1
ATOM 3151 O O . ASP A 1 404 ? 1.77 13.961 1.503 1 93.69 404 ASP A O 1
ATOM 3155 N N . ASN A 1 405 ? 3.711 15.109 1.979 1 96.25 405 ASN A N 1
ATOM 3156 C CA . ASN A 1 405 ? 4.312 13.922 2.57 1 96.25 405 ASN A CA 1
ATOM 3157 C C . ASN A 1 405 ? 4.223 13.945 4.094 1 96.25 405 ASN A C 1
ATOM 3159 O O . ASN A 1 405 ? 4.066 15.008 4.691 1 96.25 405 ASN A O 1
ATOM 3163 N N . THR A 1 406 ? 4.266 12.789 4.727 1 95.94 406 THR A N 1
ATOM 3164 C CA . THR A 1 406 ? 4.48 12.633 6.16 1 95.94 406 THR A CA 1
ATOM 3165 C C . THR A 1 406 ? 5.832 11.977 6.438 1 95.94 406 THR A C 1
ATOM 3167 O O . THR A 1 406 ? 6.035 10.805 6.133 1 95.94 406 THR A O 1
ATOM 3170 N N . PHE A 1 407 ? 6.727 12.742 6.973 1 98.06 407 PHE A N 1
ATOM 3171 C CA . PHE A 1 407 ? 8.078 12.289 7.273 1 98.06 407 PHE A CA 1
ATOM 3172 C C . PHE A 1 407 ? 8.305 12.211 8.781 1 98.06 407 PHE A C 1
ATOM 3174 O O . PHE A 1 407 ? 8.578 13.227 9.422 1 98.06 407 PHE A O 1
ATOM 3181 N N . LYS A 1 408 ? 8.188 11.07 9.32 1 97.75 408 LYS A N 1
ATOM 3182 C CA . LYS A 1 408 ? 8.547 10.82 10.719 1 97.75 408 LYS A CA 1
ATOM 3183 C C . LYS A 1 408 ? 9.883 10.094 10.82 1 97.75 408 LYS A C 1
ATOM 3185 O O . LYS A 1 408 ? 10 8.945 10.398 1 97.75 408 LYS A O 1
ATOM 3190 N N . GLY A 1 409 ? 10.836 10.812 11.336 1 97.94 409 GLY A N 1
ATOM 3191 C CA . GLY A 1 409 ? 12.195 10.289 11.383 1 97.94 409 GLY A CA 1
ATOM 3192 C C . GLY A 1 409 ? 12.734 10.164 12.797 1 97.94 409 GLY A C 1
ATOM 3193 O O . GLY A 1 409 ? 11.977 10.164 13.766 1 97.94 409 GLY A O 1
ATOM 3194 N N . GLY A 1 410 ? 14.039 9.953 12.859 1 97.44 410 GLY A N 1
ATOM 3195 C CA . GLY A 1 410 ? 14.703 9.781 14.141 1 97.44 410 GLY A CA 1
ATOM 3196 C C . GLY A 1 410 ? 14.805 11.07 14.938 1 97.44 410 GLY A C 1
ATOM 3197 O O . GLY A 1 410 ? 14.961 12.148 14.359 1 97.44 410 GLY A O 1
ATOM 3198 N N . ALA A 1 411 ? 14.867 10.914 16.234 1 96.44 411 ALA A N 1
ATOM 3199 C CA . ALA A 1 411 ? 14.891 12.062 17.141 1 96.44 411 ALA A CA 1
ATOM 3200 C C . ALA A 1 411 ? 16.219 12.797 17.062 1 96.44 411 ALA A C 1
ATOM 3202 O O . ALA A 1 411 ? 16.328 13.938 17.516 1 96.44 411 ALA A O 1
ATOM 3203 N N . GLU A 1 412 ? 17.188 12.125 16.5 1 97.62 412 GLU A N 1
ATOM 3204 C CA . GLU A 1 412 ? 18.5 12.75 16.406 1 97.62 412 GLU A CA 1
ATOM 3205 C C . GLU A 1 412 ? 18.844 13.086 14.953 1 97.62 412 GLU A C 1
ATOM 3207 O O . GLU A 1 412 ? 20 13.312 14.617 1 97.62 412 GLU A O 1
ATOM 3212 N N . LYS A 1 413 ? 17.812 13.086 14.148 1 98.25 413 LYS A N 1
ATOM 3213 C CA . LYS A 1 413 ? 18.031 13.273 12.719 1 98.25 413 LYS A CA 1
ATOM 3214 C C . LYS A 1 413 ? 17.125 14.375 12.172 1 98.25 413 LYS A C 1
ATOM 3216 O O . LYS A 1 413 ? 16.062 14.656 12.742 1 98.25 413 LYS A O 1
ATOM 3221 N N . TYR A 1 414 ? 17.594 15 11.102 1 98.56 414 TYR A N 1
ATOM 3222 C CA . TYR A 1 414 ? 16.703 15.883 10.367 1 98.56 414 TYR A CA 1
ATOM 3223 C C . TYR A 1 414 ? 15.672 15.086 9.578 1 98.56 414 TYR A C 1
ATOM 3225 O O . TYR A 1 414 ? 15.961 13.969 9.125 1 98.56 414 TYR A O 1
ATOM 3233 N N . GLY A 1 415 ? 14.508 15.617 9.414 1 98.75 415 GLY A N 1
ATOM 3234 C CA . GLY A 1 415 ? 13.523 15.008 8.547 1 98.75 415 GLY A CA 1
ATOM 3235 C C . GLY A 1 415 ? 13.914 15.039 7.078 1 98.75 415 GLY A C 1
ATOM 3236 O O . GLY A 1 415 ? 13.555 14.141 6.312 1 98.75 415 GLY A O 1
ATOM 3237 N N . VAL A 1 416 ? 14.594 16.125 6.672 1 98.81 416 VAL A N 1
ATOM 3238 C CA . VAL A 1 416 ? 15.078 16.297 5.309 1 98.81 416 VAL A CA 1
ATOM 3239 C C . VAL A 1 416 ? 16.531 16.781 5.336 1 98.81 416 VAL A C 1
ATOM 3241 O O . VAL A 1 416 ? 16.859 17.75 6.043 1 98.81 416 VAL A O 1
ATOM 3244 N N . ILE A 1 417 ? 17.328 16.188 4.602 1 98.81 417 ILE A N 1
ATOM 3245 C CA . ILE A 1 417 ? 18.703 16.641 4.43 1 98.81 417 ILE A CA 1
ATOM 3246 C C . ILE A 1 417 ? 18.984 16.906 2.951 1 98.81 417 ILE A C 1
ATOM 3248 O O . ILE A 1 417 ? 18.641 16.078 2.096 1 98.81 417 ILE A O 1
ATOM 3252 N N . VAL A 1 418 ? 19.562 18.016 2.664 1 98.62 418 VAL A N 1
ATOM 3253 C CA . VAL A 1 418 ? 19.984 18.375 1.313 1 98.62 418 VAL A CA 1
ATOM 3254 C C . VAL A 1 418 ? 21.5 18.562 1.275 1 98.62 418 VAL A C 1
ATOM 3256 O O . VAL A 1 418 ? 22.062 19.281 2.102 1 98.62 418 VAL A O 1
ATOM 3259 N N . SER A 1 419 ? 22.125 17.922 0.402 1 97.75 419 SER A N 1
ATOM 3260 C CA . SER A 1 419 ? 23.578 18.016 0.336 1 97.75 419 SER A CA 1
ATOM 3261 C C . SER A 1 419 ? 24.078 17.938 -1.104 1 97.75 419 SER A C 1
ATOM 3263 O O . SER A 1 419 ? 23.375 17.406 -1.975 1 97.75 419 SER A O 1
ATOM 3265 N N . GLY A 1 420 ? 25.234 18.438 -1.312 1 96.31 420 GLY A N 1
ATOM 3266 C CA . GLY A 1 420 ? 25.797 18.5 -2.656 1 96.31 420 GLY A CA 1
ATOM 3267 C C . GLY A 1 420 ? 25.188 19.609 -3.496 1 96.31 420 GLY A C 1
ATOM 3268 O O . GLY A 1 420 ? 24.625 20.562 -2.957 1 96.31 420 GLY A O 1
ATOM 3269 N N . GLU A 1 421 ? 25.453 19.578 -4.82 1 96.12 421 GLU A N 1
ATOM 3270 C CA . GLU A 1 421 ? 24.906 20.578 -5.73 1 96.12 421 GLU A CA 1
ATOM 3271 C C . GLU A 1 421 ? 23.422 20.328 -6.004 1 96.12 421 GLU A C 1
ATOM 3273 O O . GLU A 1 421 ? 23.078 19.516 -6.863 1 96.12 421 GLU A O 1
ATOM 3278 N N . VAL A 1 422 ? 22.609 20.969 -5.293 1 97.38 422 VAL A N 1
ATOM 3279 C CA . VAL A 1 422 ? 21.172 20.828 -5.438 1 97.38 422 VAL A CA 1
ATOM 3280 C C . VAL A 1 422 ? 20.547 22.188 -5.777 1 97.38 422 VAL A C 1
ATOM 3282 O O . VAL A 1 422 ? 20.938 23.203 -5.219 1 97.38 422 VAL A O 1
ATOM 3285 N N . GLU A 1 423 ? 19.703 22.156 -6.754 1 97.5 423 GLU A N 1
ATOM 3286 C CA . GLU A 1 423 ? 19.047 23.391 -7.156 1 97.5 423 GLU A CA 1
ATOM 3287 C C . GLU A 1 423 ? 17.562 23.188 -7.398 1 97.5 423 GLU A C 1
ATOM 3289 O O . GLU A 1 423 ? 17.156 22.172 -7.969 1 97.5 423 GLU A O 1
ATOM 3294 N N . ASP A 1 424 ? 16.781 24.172 -7.035 1 97.81 424 ASP A N 1
ATOM 3295 C CA . ASP A 1 424 ? 15.352 24.25 -7.344 1 97.81 424 ASP A CA 1
ATOM 3296 C C . ASP A 1 424 ? 14.57 23.141 -6.617 1 97.81 424 ASP A C 1
ATOM 3298 O O . ASP A 1 424 ? 14.141 22.172 -7.238 1 97.81 424 ASP A O 1
ATOM 3302 N N . ILE A 1 425 ? 14.297 23.375 -5.406 1 97.94 425 ILE A N 1
ATOM 3303 C CA . ILE A 1 425 ? 13.539 22.469 -4.555 1 97.94 425 ILE A CA 1
ATOM 3304 C C . ILE A 1 425 ? 12.336 23.203 -3.959 1 97.94 425 ILE A C 1
ATOM 3306 O O . ILE A 1 425 ? 12.461 24.344 -3.512 1 97.94 425 ILE A O 1
ATOM 3310 N N . SER A 1 426 ? 11.266 22.562 -3.957 1 97.88 426 SER A N 1
ATOM 3311 C CA . SER A 1 426 ? 10.086 23.156 -3.318 1 97.88 426 SER A CA 1
ATOM 3312 C C . SER A 1 426 ? 9.5 22.203 -2.281 1 97.88 426 SER A C 1
ATOM 3314 O O . SER A 1 426 ? 9.477 20.984 -2.482 1 97.88 426 SER A O 1
ATOM 3316 N N . PHE A 1 427 ? 9.078 22.703 -1.181 1 97.75 427 PHE A N 1
ATOM 3317 C CA . PHE A 1 427 ? 8.375 21.984 -0.124 1 97.75 427 PHE A CA 1
ATOM 3318 C C . PHE A 1 427 ? 6.984 22.562 0.089 1 97.75 427 PHE A C 1
ATOM 3320 O O . PHE A 1 427 ? 6.84 23.75 0.37 1 97.75 427 PHE A O 1
ATOM 3327 N N . LYS A 1 428 ? 6.008 21.75 -0.049 1 94.56 428 LYS A N 1
ATOM 3328 C CA . LYS A 1 428 ? 4.637 22.203 0.141 1 94.56 428 LYS A CA 1
ATOM 3329 C C . LYS A 1 428 ? 3.811 21.172 0.896 1 94.56 428 LYS A C 1
ATOM 3331 O O . LYS A 1 428 ? 3.801 20 0.529 1 94.56 428 LYS A O 1
ATOM 3336 N N . ASP A 1 429 ? 3.158 21.562 2.021 1 92.62 429 ASP A N 1
ATOM 3337 C CA . ASP A 1 429 ? 2.125 20.781 2.689 1 92.62 429 ASP A CA 1
ATOM 3338 C C . ASP A 1 429 ? 2.699 19.469 3.25 1 92.62 429 ASP A C 1
ATOM 3340 O O . ASP A 1 429 ? 2.053 18.422 3.191 1 92.62 429 ASP A O 1
ATOM 3344 N N . ASN A 1 430 ? 3.908 19.562 3.746 1 95.38 430 ASN A N 1
ATOM 3345 C CA . ASN A 1 430 ? 4.508 18.375 4.348 1 95.38 430 ASN A CA 1
ATOM 3346 C C . ASN A 1 430 ? 4.371 18.375 5.867 1 95.38 430 ASN A C 1
ATOM 3348 O O . ASN A 1 430 ? 4.328 19.453 6.484 1 95.38 430 ASN A O 1
ATOM 3352 N N . HIS A 1 431 ? 4.219 17.219 6.414 1 95.38 431 HIS A N 1
ATOM 3353 C CA . HIS A 1 431 ? 4.312 16.984 7.852 1 95.38 431 HIS A CA 1
ATOM 3354 C C . HIS A 1 431 ? 5.637 16.328 8.219 1 95.38 431 HIS A C 1
ATOM 3356 O O . HIS A 1 431 ? 5.895 15.188 7.82 1 95.38 431 HIS A O 1
ATOM 3362 N N . ILE A 1 432 ? 6.434 17 8.914 1 97.75 432 ILE A N 1
ATOM 3363 C CA . ILE A 1 432 ? 7.75 16.484 9.273 1 97.75 432 ILE A CA 1
ATOM 3364 C C . ILE A 1 432 ? 7.859 16.375 10.797 1 97.75 432 ILE A C 1
ATOM 3366 O O . ILE A 1 432 ? 7.605 17.344 11.516 1 97.75 432 ILE A O 1
ATOM 3370 N N . GLU A 1 433 ? 8.148 15.25 11.273 1 97.75 433 GLU A N 1
ATOM 3371 C CA . GLU A 1 433 ? 8.398 14.977 12.688 1 97.75 433 GLU A CA 1
ATOM 3372 C C . GLU A 1 433 ? 9.727 14.25 12.883 1 97.75 433 GLU A C 1
ATOM 3374 O O . GLU A 1 433 ? 9.82 13.047 12.625 1 97.75 433 GLU A O 1
ATOM 3379 N N . ALA A 1 434 ? 10.711 14.875 13.383 1 97.94 434 ALA A N 1
ATOM 3380 C CA . ALA A 1 434 ? 12.039 14.312 13.602 1 97.94 434 ALA A CA 1
ATOM 3381 C C . ALA A 1 434 ? 12.852 15.18 14.555 1 97.94 434 ALA A C 1
ATOM 3383 O O . ALA A 1 434 ? 12.297 16.031 15.258 1 97.94 434 ALA A O 1
ATOM 3384 N N . GLY A 1 435 ? 14.148 14.82 14.641 1 98.19 435 GLY A N 1
ATOM 3385 C CA . GLY A 1 435 ? 15 15.633 15.492 1 98.19 435 GLY A CA 1
ATOM 3386 C C . GLY A 1 435 ? 15.086 17.078 15.047 1 98.19 435 GLY A C 1
ATOM 3387 O O . GLY A 1 435 ? 15.289 17.984 15.875 1 98.19 435 GLY A O 1
ATOM 3388 N N . GLY A 1 436 ? 14.984 17.328 13.859 1 98.19 436 GLY A N 1
ATOM 3389 C CA . GLY A 1 436 ? 14.891 18.609 13.18 1 98.19 436 GLY A CA 1
ATOM 3390 C C . GLY A 1 436 ? 14.031 18.562 11.938 1 98.19 436 GLY A C 1
ATOM 3391 O O . GLY A 1 436 ? 13.398 17.547 11.648 1 98.19 436 GLY A O 1
ATOM 3392 N N . GLY A 1 437 ? 13.93 19.672 11.297 1 98.38 437 GLY A N 1
ATOM 3393 C CA . GLY A 1 437 ? 13.102 19.734 10.102 1 98.38 437 GLY A CA 1
ATOM 3394 C C . GLY A 1 437 ? 13.883 19.578 8.82 1 98.38 437 GLY A C 1
ATOM 3395 O O . GLY A 1 437 ? 14.297 18.469 8.477 1 98.38 437 GLY A O 1
ATOM 3396 N N . ILE A 1 438 ? 14.227 20.734 8.188 1 98.69 438 ILE A N 1
ATOM 3397 C CA . ILE A 1 438 ? 14.852 20.75 6.871 1 98.69 438 ILE A CA 1
ATOM 3398 C C . ILE A 1 438 ? 16.25 21.375 6.973 1 98.69 438 ILE A C 1
ATOM 3400 O O . ILE A 1 438 ? 16.391 22.547 7.289 1 98.69 438 ILE A O 1
ATOM 3404 N N . ASN A 1 439 ? 17.234 20.609 6.785 1 98.75 439 ASN A N 1
ATOM 3405 C CA . ASN A 1 439 ? 18.594 21.109 6.531 1 98.75 439 ASN A CA 1
ATOM 3406 C C . ASN A 1 439 ? 18.844 21.328 5.043 1 98.75 439 ASN A C 1
ATOM 3408 O O . ASN A 1 439 ? 19.172 20.375 4.328 1 98.75 439 ASN A O 1
ATOM 3412 N N . ALA A 1 440 ? 18.812 22.531 4.59 1 98.44 440 ALA A N 1
ATOM 3413 C CA . ALA A 1 440 ? 18.844 22.844 3.164 1 98.44 440 ALA A CA 1
ATOM 3414 C C . ALA A 1 440 ? 20.266 22.828 2.621 1 98.44 440 ALA A C 1
ATOM 3416 O O . ALA A 1 440 ? 20.484 22.984 1.415 1 98.44 440 ALA A O 1
ATOM 3417 N N . GLY A 1 441 ? 21.203 22.641 3.514 1 97.94 441 GLY A N 1
ATOM 3418 C CA . GLY A 1 441 ? 22.578 22.641 3.051 1 97.94 441 GLY A CA 1
ATOM 3419 C C . GLY A 1 441 ? 22.938 23.875 2.242 1 97.94 441 GLY A C 1
ATOM 3420 O O . GLY A 1 441 ? 22.672 25 2.668 1 97.94 441 GLY A O 1
ATOM 3421 N N . SER A 1 442 ? 23.562 23.703 1.114 1 97.62 442 SER A N 1
ATOM 3422 C CA . SER A 1 442 ? 23.969 24.812 0.25 1 97.62 442 SER A CA 1
ATOM 3423 C C . SER A 1 442 ? 23.094 24.891 -0.997 1 97.62 442 SER A C 1
ATOM 3425 O O . SER A 1 442 ? 23.531 25.391 -2.033 1 97.62 442 SER A O 1
ATOM 3427 N N . ALA A 1 443 ? 21.922 24.297 -0.892 1 98 443 ALA A N 1
ATOM 3428 C CA . ALA A 1 443 ? 21.047 24.234 -2.049 1 98 443 ALA A CA 1
ATOM 3429 C C . ALA A 1 443 ? 20.625 25.625 -2.506 1 98 443 ALA A C 1
ATOM 3431 O O . ALA A 1 443 ? 20.406 26.516 -1.683 1 98 443 ALA A O 1
ATOM 3432 N N . LYS A 1 444 ? 20.516 25.766 -3.797 1 97.44 444 LYS A N 1
ATOM 3433 C CA . LYS A 1 444 ? 20.062 27.031 -4.367 1 97.44 444 LYS A CA 1
ATOM 3434 C C . LYS A 1 444 ? 18.578 26.969 -4.727 1 97.44 444 LYS A C 1
ATOM 3436 O O . LYS A 1 444 ? 18.078 25.938 -5.184 1 97.44 444 LYS A O 1
ATOM 3441 N N . ASN A 1 445 ? 17.906 28.078 -4.535 1 97 445 ASN A N 1
ATOM 3442 C CA . ASN A 1 445 ? 16.484 28.234 -4.871 1 97 445 ASN A CA 1
ATOM 3443 C C . ASN A 1 445 ? 15.617 27.234 -4.121 1 97 445 ASN A C 1
ATOM 3445 O O . ASN A 1 445 ? 14.852 26.484 -4.738 1 97 445 ASN A O 1
ATOM 3449 N N . VAL A 1 446 ? 15.781 27.188 -2.852 1 97.62 446 VAL A N 1
ATOM 3450 C CA . VAL A 1 446 ? 14.922 26.406 -1.974 1 97.62 446 VAL A CA 1
ATOM 3451 C C . VAL A 1 446 ? 13.672 27.203 -1.611 1 97.62 446 VAL A C 1
ATOM 3453 O O . VAL A 1 446 ? 13.773 28.312 -1.075 1 97.62 446 VAL A O 1
ATOM 3456 N N . ARG A 1 447 ? 12.555 26.719 -1.916 1 97.69 447 ARG A N 1
ATOM 3457 C CA . ARG A 1 447 ? 11.289 27.391 -1.65 1 97.69 447 ARG A CA 1
ATOM 3458 C C . ARG A 1 447 ? 10.43 26.578 -0.681 1 97.69 447 ARG A C 1
ATOM 3460 O O . ARG A 1 447 ? 9.969 25.484 -1.016 1 97.69 447 ARG A O 1
ATOM 3467 N N . ILE A 1 448 ? 10.359 27.031 0.54 1 96.81 448 ILE A N 1
ATOM 3468 C CA . ILE A 1 448 ? 9.398 26.484 1.496 1 96.81 448 ILE A CA 1
ATOM 3469 C C . ILE A 1 448 ? 8.055 27.188 1.337 1 96.81 448 ILE A C 1
ATOM 3471 O O . ILE A 1 448 ? 7.926 28.375 1.68 1 96.81 448 ILE A O 1
ATOM 3475 N N . LEU A 1 449 ? 7.188 26.516 0.894 1 88.81 449 LEU A N 1
ATOM 3476 C CA . LEU A 1 449 ? 5.898 27.094 0.541 1 88.81 449 LEU A CA 1
ATOM 3477 C C . LEU A 1 449 ? 4.832 26.719 1.563 1 88.81 449 LEU A C 1
ATOM 3479 O O . LEU A 1 449 ? 5.117 26 2.529 1 88.81 449 LEU A O 1
ATOM 3483 N N . SER A 1 450 ? 3.676 26.969 1.457 1 75.94 450 SER A N 1
ATOM 3484 C CA . SER A 1 450 ? 2.635 27.016 2.479 1 75.94 450 SER A CA 1
ATOM 3485 C C . SER A 1 450 ? 2.291 25.625 2.994 1 75.94 450 SER A C 1
ATOM 3487 O O . SER A 1 450 ? 2.426 24.641 2.27 1 75.94 450 SER A O 1
ATOM 3489 N N . LYS A 1 451 ? 2.051 25.578 4.34 1 76.94 451 LYS A N 1
ATOM 3490 C CA . LYS A 1 451 ? 1.353 24.531 5.07 1 76.94 451 LYS A CA 1
ATOM 3491 C C . LYS A 1 451 ? 2.299 23.391 5.426 1 76.94 451 LYS A C 1
ATOM 3493 O O . LYS A 1 451 ? 1.867 22.234 5.59 1 76.94 451 LYS A O 1
ATOM 3498 N N . ASN A 1 452 ? 3.57 23.672 5.387 1 91.94 452 ASN A N 1
ATOM 3499 C CA . ASN A 1 452 ? 4.465 22.688 5.984 1 91.94 452 ASN A CA 1
ATOM 3500 C C . ASN A 1 452 ? 4.41 22.734 7.508 1 91.94 452 ASN A C 1
ATOM 3502 O O . ASN A 1 452 ? 4.359 23.812 8.102 1 91.94 452 ASN A O 1
ATOM 3506 N N . GLU A 1 453 ? 4.34 21.594 8.109 1 94.06 453 GLU A N 1
ATOM 3507 C CA . GLU A 1 453 ? 4.426 21.484 9.562 1 94.06 453 GLU A CA 1
ATOM 3508 C C . GLU A 1 453 ? 5.68 20.719 9.984 1 94.06 453 GLU A C 1
ATOM 3510 O O . GLU A 1 453 ? 5.957 19.641 9.461 1 94.06 453 GLU A O 1
ATOM 3515 N N . ILE A 1 454 ? 6.352 21.297 10.883 1 97.38 454 ILE A N 1
ATOM 3516 C CA . ILE A 1 454 ? 7.531 20.625 11.422 1 97.38 454 ILE A CA 1
ATOM 3517 C C . ILE A 1 454 ? 7.391 20.484 12.938 1 97.38 454 ILE A C 1
ATOM 3519 O O . ILE A 1 454 ? 7.312 21.484 13.656 1 97.38 454 ILE A O 1
ATOM 3523 N N . PHE A 1 455 ? 7.293 19.312 13.406 1 96.75 455 PHE A N 1
ATOM 3524 C CA . PHE A 1 455 ? 7.352 18.984 14.828 1 96.75 455 PHE A CA 1
ATOM 3525 C C . PHE A 1 455 ? 8.766 18.578 15.234 1 96.75 455 PHE A C 1
ATOM 3527 O O . PHE A 1 455 ? 9.219 17.5 14.891 1 96.75 455 PHE A O 1
ATOM 3534 N N . VAL A 1 456 ? 9.398 19.422 15.961 1 97.62 456 VAL A N 1
ATOM 3535 C CA . VAL A 1 456 ? 10.789 19.156 16.328 1 97.62 456 VAL A CA 1
ATOM 3536 C C . VAL A 1 456 ? 10.828 18.297 17.594 1 97.62 456 VAL A C 1
ATOM 3538 O O . VAL A 1 456 ? 10.453 18.75 18.672 1 97.62 456 VAL A O 1
ATOM 3541 N N . LYS A 1 457 ? 11.344 17.109 17.438 1 95.88 457 LYS A N 1
ATOM 3542 C CA . LYS A 1 457 ? 11.359 16.172 18.562 1 95.88 457 LYS A CA 1
ATOM 3543 C C . LYS A 1 457 ? 12.742 16.094 19.188 1 95.88 457 LYS A C 1
ATOM 3545 O O . LYS A 1 457 ? 12.906 15.516 20.281 1 95.88 457 LYS A O 1
ATOM 3550 N N . GLY A 1 458 ? 13.656 16.641 18.547 1 96.88 458 GLY A N 1
ATOM 3551 C CA . GLY A 1 458 ? 15.023 16.594 19.031 1 96.88 458 GLY A CA 1
ATOM 3552 C C . GLY A 1 458 ? 15.625 17.969 19.25 1 96.88 458 GLY A C 1
ATOM 3553 O O . GLY A 1 458 ? 14.922 18.906 19.656 1 96.88 458 GLY A O 1
ATOM 3554 N N . LYS A 1 459 ? 16.922 18.016 19.094 1 97.06 459 LYS A N 1
ATOM 3555 C CA . LYS A 1 459 ? 17.656 19.234 19.391 1 97.06 459 LYS A CA 1
ATOM 3556 C C . LYS A 1 459 ? 18.281 19.828 18.141 1 97.06 459 LYS A C 1
ATOM 3558 O O . LYS A 1 459 ? 19.375 20.391 18.188 1 97.06 459 LYS A O 1
ATOM 3563 N N . LEU A 1 460 ? 17.609 19.578 17.031 1 98.12 460 LEU A N 1
ATOM 3564 C CA . LEU A 1 460 ? 18.078 20.141 15.773 1 98.12 460 LEU A CA 1
ATOM 3565 C C . LEU A 1 460 ? 17.156 21.266 15.312 1 98.12 460 LEU A C 1
ATOM 3567 O O . LEU A 1 460 ? 16.094 21.484 15.891 1 98.12 460 LEU A O 1
ATOM 3571 N N . ASN A 1 461 ? 17.672 22.031 14.328 1 98.56 461 ASN A N 1
ATOM 3572 C CA . ASN A 1 461 ? 16.891 23.141 13.82 1 98.56 461 ASN A CA 1
ATOM 3573 C C . ASN A 1 461 ? 15.68 22.672 13.016 1 98.56 461 ASN A C 1
ATOM 3575 O O . ASN A 1 461 ? 15.719 21.609 12.398 1 98.56 461 ASN A O 1
ATOM 3579 N N . ALA A 1 462 ? 14.641 23.453 13.062 1 98.5 462 ALA A N 1
ATOM 3580 C CA . ALA A 1 462 ? 13.516 23.188 12.172 1 98.5 462 ALA A CA 1
ATOM 3581 C C . ALA A 1 462 ? 13.883 23.484 10.719 1 98.5 462 ALA A C 1
ATOM 3583 O O . ALA A 1 462 ? 13.492 22.75 9.812 1 98.5 462 ALA A O 1
ATOM 3584 N N . LEU A 1 463 ? 14.609 24.578 10.492 1 98.62 463 LEU A N 1
ATOM 3585 C CA . LEU A 1 463 ? 15.094 24.953 9.172 1 98.62 463 LEU A CA 1
ATOM 3586 C C . LEU A 1 463 ? 16.484 25.578 9.266 1 98.62 463 LEU A C 1
ATOM 3588 O O . LEU A 1 463 ? 16.703 26.5 10.055 1 98.62 463 LEU A O 1
ATOM 3592 N N . ARG A 1 464 ? 17.344 25.125 8.531 1 98.5 464 ARG A N 1
ATOM 3593 C CA . ARG A 1 464 ? 18.672 25.734 8.453 1 98.5 464 ARG A CA 1
ATOM 3594 C C . ARG A 1 464 ? 19.219 25.672 7.031 1 98.5 464 ARG A C 1
ATOM 3596 O O . ARG A 1 464 ? 18.797 24.828 6.23 1 98.5 464 ARG A O 1
ATOM 3603 N N . ASN A 1 465 ? 20.109 26.562 6.703 1 98.06 465 ASN A N 1
ATOM 3604 C CA . ASN A 1 465 ? 20.844 26.531 5.445 1 98.06 465 ASN A CA 1
ATOM 3605 C C . ASN A 1 465 ? 22.312 26.906 5.656 1 98.06 465 ASN A C 1
ATOM 3607 O O . ASN A 1 465 ? 22.703 27.328 6.742 1 98.06 465 ASN A O 1
ATOM 3611 N N . ASN A 1 466 ? 23.141 26.578 4.762 1 97.31 466 ASN A N 1
ATOM 3612 C CA . ASN A 1 466 ? 24.547 26.953 4.75 1 97.31 466 ASN A CA 1
ATOM 3613 C C . ASN A 1 466 ? 24.797 28.172 3.877 1 97.31 466 ASN A C 1
ATOM 3615 O O . ASN A 1 466 ? 23.938 28.562 3.086 1 97.31 466 ASN A O 1
ATOM 3619 N N . PRO A 1 467 ? 26.141 28.625 4.137 1 94.62 467 PRO A N 1
ATOM 3620 C CA . PRO A 1 467 ? 26.5 29.719 3.223 1 94.62 467 PRO A CA 1
ATOM 3621 C C . PRO A 1 467 ? 26.422 29.297 1.755 1 94.62 467 PRO A C 1
ATOM 3623 O O . PRO A 1 467 ? 26.812 28.188 1.403 1 94.62 467 PRO A O 1
ATOM 3626 N N . GLY A 1 468 ? 25.828 29.828 0.917 1 94 468 GLY A N 1
ATOM 3627 C CA . GLY A 1 468 ? 25.688 29.531 -0.5 1 94 468 GLY A CA 1
ATOM 3628 C C . GLY A 1 468 ? 24.281 29.188 -0.905 1 94 468 GLY A C 1
ATOM 3629 O O . GLY A 1 468 ? 23.953 29.109 -2.096 1 94 468 GLY A O 1
ATOM 3630 N N . SER A 1 469 ? 23.516 28.938 0.096 1 96.38 469 SER A N 1
ATOM 3631 C CA . SER A 1 469 ? 22.125 28.562 -0.129 1 96.38 469 SER A CA 1
ATOM 3632 C C . SER A 1 469 ? 21.219 29.781 -0.275 1 96.38 469 SER A C 1
ATOM 3634 O O . SER A 1 469 ? 21.516 30.844 0.298 1 96.38 469 SER A O 1
ATOM 3636 N N . THR A 1 470 ? 20.266 29.688 -1.144 1 96.44 470 THR A N 1
ATOM 3637 C CA . THR A 1 470 ? 19.188 30.688 -1.209 1 96.44 470 THR A CA 1
ATOM 3638 C C . THR A 1 470 ? 17.844 30.062 -0.831 1 96.44 470 THR A C 1
ATOM 3640 O O . THR A 1 470 ? 17.422 29.078 -1.444 1 96.44 470 THR A O 1
ATOM 3643 N N . VAL A 1 471 ? 17.203 30.672 0.187 1 96.44 471 VAL A N 1
ATOM 3644 C CA . VAL A 1 471 ? 16 30.094 0.756 1 96.44 471 VAL A CA 1
ATOM 3645 C C . VAL A 1 471 ? 14.906 31.156 0.839 1 96.44 471 VAL A C 1
ATOM 3647 O O . VAL A 1 471 ? 15.18 32.312 1.188 1 96.44 471 VAL A O 1
ATOM 3650 N N . LYS A 1 472 ? 13.781 30.812 0.407 1 97.06 472 LYS A N 1
ATOM 3651 C CA . LYS A 1 472 ? 12.562 31.594 0.615 1 97.06 472 LYS A CA 1
ATOM 3652 C C . LYS A 1 472 ? 11.523 30.781 1.381 1 97.06 472 LYS A C 1
ATOM 3654 O O . LYS A 1 472 ? 11.328 29.594 1.119 1 97.06 472 LYS A O 1
ATOM 3659 N N . VAL A 1 473 ? 10.969 31.422 2.365 1 97.5 473 VAL A N 1
ATOM 3660 C CA . VAL A 1 473 ? 9.945 30.781 3.18 1 97.5 473 VAL A CA 1
ATOM 3661 C C . VAL A 1 473 ? 8.648 31.594 3.113 1 97.5 473 VAL A C 1
ATOM 3663 O O . VAL A 1 473 ? 8.648 32.781 3.389 1 97.5 473 VAL A O 1
ATOM 3666 N N . ASN A 1 474 ? 7.621 30.984 2.736 1 94.81 474 ASN A N 1
ATOM 3667 C CA . ASN A 1 474 ? 6.289 31.578 2.775 1 94.81 474 ASN A CA 1
ATOM 3668 C C . ASN A 1 474 ? 5.246 30.578 3.283 1 94.81 474 ASN A C 1
ATOM 3670 O O . ASN A 1 474 ? 4.512 29.984 2.492 1 94.81 474 ASN A O 1
ATOM 3674 N N . GLY A 1 475 ? 5.172 30.531 4.551 1 88.81 475 GLY A N 1
ATOM 3675 C CA . GLY A 1 475 ? 4.25 29.594 5.168 1 88.81 475 GLY A CA 1
ATOM 3676 C C . GLY A 1 475 ? 4.945 28.375 5.766 1 88.81 475 GLY A C 1
ATOM 3677 O O . GLY A 1 475 ? 5.203 27.391 5.066 1 88.81 475 GLY A O 1
ATOM 3678 N N . LEU A 1 476 ? 5.184 28.359 7.047 1 94.25 476 LEU A N 1
ATOM 3679 C CA . LEU A 1 476 ? 5.832 27.297 7.793 1 94.25 476 LEU A CA 1
ATOM 3680 C C . LEU A 1 476 ? 5.398 27.312 9.258 1 94.25 476 LEU A C 1
ATOM 3682 O O . LEU A 1 476 ? 5.379 28.359 9.891 1 94.25 476 LEU A O 1
ATOM 3686 N N . ASN A 1 477 ? 4.941 26.188 9.727 1 94.38 477 ASN A N 1
ATOM 3687 C CA . ASN A 1 477 ? 4.594 26.031 11.133 1 94.38 477 ASN A CA 1
ATOM 3688 C C . ASN A 1 477 ? 5.594 25.141 11.867 1 94.38 477 ASN A C 1
ATOM 3690 O O . ASN A 1 477 ? 5.805 23.984 11.477 1 94.38 477 ASN A O 1
ATOM 3694 N N . ILE A 1 478 ? 6.129 25.625 12.883 1 97 478 ILE A N 1
ATOM 3695 C CA . ILE A 1 478 ? 7.125 24.906 13.672 1 97 478 ILE A CA 1
ATOM 3696 C C . ILE A 1 478 ? 6.613 24.719 15.094 1 97 478 ILE A C 1
ATOM 3698 O O . ILE A 1 478 ? 6.105 25.656 15.711 1 97 478 ILE A O 1
ATOM 3702 N N . TYR A 1 479 ? 6.734 23.516 15.609 1 95.62 479 TYR A N 1
ATOM 3703 C CA . TYR A 1 479 ? 6.203 23.234 16.938 1 95.62 479 TYR A CA 1
ATOM 3704 C C . TYR A 1 479 ? 7.301 22.719 17.859 1 95.62 479 TYR A C 1
ATOM 3706 O O . TYR A 1 479 ? 8.047 21.797 17.5 1 95.62 479 TYR A O 1
ATOM 3714 N N . ASP A 1 480 ? 7.469 23.328 18.953 1 95.06 480 ASP A N 1
ATOM 3715 C CA . ASP A 1 480 ? 8.188 22.891 20.141 1 95.06 480 ASP A CA 1
ATOM 3716 C C . ASP A 1 480 ? 9.68 22.734 19.859 1 95.06 480 ASP A C 1
ATOM 3718 O O . ASP A 1 480 ? 10.281 21.703 20.172 1 95.06 480 ASP A O 1
ATOM 3722 N N . PRO A 1 481 ? 10.25 23.656 19.203 1 96.81 481 PRO A N 1
ATOM 3723 C CA . PRO A 1 481 ? 11.695 23.547 19 1 96.81 481 PRO A CA 1
ATOM 3724 C C . PRO A 1 481 ? 12.492 23.766 20.281 1 96.81 481 PRO A C 1
ATOM 3726 O O . PRO A 1 481 ? 12.227 24.719 21.016 1 96.81 481 PRO A O 1
ATOM 3729 N N . ALA A 1 482 ? 13.43 22.844 20.484 1 94.12 482 ALA A N 1
ATOM 3730 C CA . ALA A 1 482 ? 14.312 22.969 21.641 1 94.12 482 ALA A CA 1
ATOM 3731 C C . ALA A 1 482 ? 15.578 23.75 21.281 1 94.12 482 ALA A C 1
ATOM 3733 O O . ALA A 1 482 ? 16.172 24.406 22.141 1 94.12 482 ALA A O 1
ATOM 3734 N N . ALA A 1 483 ? 15.992 23.578 20.031 1 93 483 ALA A N 1
ATOM 3735 C CA . ALA A 1 483 ? 17.078 24.375 19.484 1 93 483 ALA A CA 1
ATOM 3736 C C . ALA A 1 483 ? 16.547 25.516 18.625 1 93 483 ALA A C 1
ATOM 3738 O O . ALA A 1 483 ? 15.328 25.656 18.469 1 93 483 ALA A O 1
ATOM 3739 N N . TYR A 1 484 ? 17.562 26.391 18.141 1 96.62 484 TYR A N 1
ATOM 3740 C CA . TYR A 1 484 ? 17.125 27.484 17.281 1 96.62 484 TYR A CA 1
ATOM 3741 C C . TYR A 1 484 ? 16.25 26.969 16.141 1 96.62 484 TYR A C 1
ATOM 3743 O O . TYR A 1 484 ? 16.734 26.266 15.25 1 96.62 484 TYR A O 1
ATOM 3751 N N . PRO A 1 485 ? 14.977 27.266 16.203 1 98.06 485 PRO A N 1
ATOM 3752 C CA . PRO A 1 485 ? 14.125 26.734 15.141 1 98.06 485 PRO A CA 1
ATOM 3753 C C . PRO A 1 485 ? 14.633 27.094 13.742 1 98.06 485 PRO A C 1
ATOM 3755 O O . PRO A 1 485 ? 14.664 26.234 12.859 1 98.06 485 PRO A O 1
ATOM 3758 N N . MET A 1 486 ? 15.047 28.359 13.555 1 98.56 486 MET A N 1
ATOM 3759 C CA . MET A 1 486 ? 15.562 28.766 12.258 1 98.56 486 MET A CA 1
ATOM 3760 C C . MET A 1 486 ? 16.969 29.328 12.383 1 98.56 486 MET A C 1
ATOM 3762 O O . MET A 1 486 ? 17.203 30.312 13.094 1 98.56 486 MET A O 1
ATOM 3766 N N . GLU A 1 487 ? 17.891 28.719 11.82 1 98.62 487 GLU A N 1
ATOM 3767 C CA . GLU A 1 487 ? 19.281 29.141 11.688 1 98.62 487 GLU A CA 1
ATOM 3768 C C . GLU A 1 487 ? 19.672 29.359 10.227 1 98.62 487 GLU A C 1
ATOM 3770 O O . GLU A 1 487 ? 20 28.391 9.523 1 98.62 487 GLU A O 1
ATOM 3775 N N . LEU A 1 488 ? 19.75 30.641 9.82 1 98.5 488 LEU A N 1
ATOM 3776 C CA . LEU A 1 488 ? 19.812 30.938 8.391 1 98.5 488 LEU A CA 1
ATOM 3777 C C . LEU A 1 488 ? 21 31.828 8.07 1 98.5 488 LEU A C 1
ATOM 3779 O O . LEU A 1 488 ? 21.344 32.719 8.859 1 98.5 488 LEU A O 1
ATOM 3783 N N . ASP A 1 489 ? 21.578 31.531 7.051 1 98.56 489 ASP A N 1
ATOM 3784 C CA . ASP A 1 489 ? 22.656 32.344 6.496 1 98.56 489 ASP A CA 1
ATOM 3785 C C . ASP A 1 489 ? 22.234 32.969 5.176 1 98.56 489 ASP A C 1
ATOM 3787 O O . ASP A 1 489 ? 21.828 32.281 4.242 1 98.56 489 ASP A O 1
ATOM 3791 N N . GLY A 1 490 ? 22.391 34.344 5.047 1 98 490 GLY A N 1
ATOM 3792 C CA . GLY A 1 490 ? 21.922 35.062 3.875 1 98 490 GLY A CA 1
ATOM 3793 C C . GLY A 1 490 ? 23.031 35.5 2.949 1 98 490 GLY A C 1
ATOM 3794 O O . GLY A 1 490 ? 22.844 36.375 2.104 1 98 490 GLY A O 1
ATOM 3795 N N . SER A 1 491 ? 24.219 34.906 3.041 1 97.12 491 SER A N 1
ATOM 3796 C CA . SER A 1 491 ? 25.391 35.312 2.277 1 97.12 491 SER A CA 1
ATOM 3797 C C . SER A 1 491 ? 25.141 35.188 0.777 1 97.12 491 SER A C 1
ATOM 3799 O O . SER A 1 491 ? 25.625 36.031 0.003 1 97.12 491 SER A O 1
ATOM 3801 N N . ALA A 1 492 ? 24.406 34.219 0.383 1 96.25 492 ALA A N 1
ATOM 3802 C CA . ALA A 1 492 ? 24.281 33.906 -1.037 1 96.25 492 ALA A CA 1
ATOM 3803 C C . ALA A 1 492 ? 23.125 34.688 -1.67 1 96.25 492 ALA A C 1
ATOM 3805 O O . ALA A 1 492 ? 23.047 34.781 -2.896 1 96.25 492 ALA A O 1
ATOM 3806 N N . GLY A 1 493 ? 22.297 35.188 -0.884 1 95 493 GLY A N 1
ATOM 3807 C CA . GLY A 1 493 ? 21.172 35.938 -1.417 1 95 493 GLY A CA 1
ATOM 3808 C C . GLY A 1 493 ? 20.172 36.344 -0.351 1 95 493 GLY A C 1
ATOM 3809 O O . GLY A 1 493 ? 20.219 35.844 0.779 1 95 493 GLY A O 1
ATOM 3810 N N . THR A 1 494 ? 19.297 37.25 -0.774 1 96.44 494 THR A N 1
ATOM 3811 C CA . THR A 1 494 ? 18.281 37.812 0.122 1 96.44 494 THR A CA 1
ATOM 3812 C C . THR A 1 494 ? 17.344 36.688 0.608 1 96.44 494 THR A C 1
ATOM 3814 O O . THR A 1 494 ? 16.859 35.906 -0.189 1 96.44 494 THR A O 1
ATOM 3817 N N . LEU A 1 495 ? 17.172 36.688 1.884 1 97.31 495 LEU A N 1
ATOM 3818 C CA . LEU A 1 495 ? 16.188 35.781 2.482 1 97.31 495 LEU A CA 1
ATOM 3819 C C . LEU A 1 495 ? 14.812 36.438 2.543 1 97.31 495 LEU A C 1
ATOM 3821 O O . LEU A 1 495 ? 14.703 37.656 2.717 1 97.31 495 LEU A O 1
ATOM 3825 N N . ASP A 1 496 ? 13.844 35.688 2.291 1 97 496 ASP A N 1
ATOM 3826 C CA . ASP A 1 496 ? 12.445 36.062 2.461 1 97 496 ASP A CA 1
ATOM 3827 C C . ASP A 1 496 ? 11.734 35.125 3.418 1 97 496 ASP A C 1
ATOM 3829 O O . ASP A 1 496 ? 11.406 34 3.051 1 97 496 ASP A O 1
ATOM 3833 N N . ILE A 1 497 ? 11.539 35.562 4.621 1 97.69 497 ILE A N 1
ATOM 3834 C CA . ILE A 1 497 ? 10.945 34.75 5.672 1 97.69 497 ILE A CA 1
ATOM 3835 C C . ILE A 1 497 ? 9.586 35.312 6.07 1 97.69 497 ILE A C 1
ATOM 3837 O O . ILE A 1 497 ? 9.516 36.25 6.883 1 97.69 497 ILE A O 1
ATOM 3841 N N . LYS A 1 498 ? 8.578 34.719 5.547 1 95.62 498 LYS A N 1
ATOM 3842 C CA . LYS A 1 498 ? 7.242 35.25 5.75 1 95.62 498 LYS A CA 1
ATOM 3843 C C . LYS A 1 498 ? 6.266 34.156 6.184 1 95.62 498 LYS A C 1
ATOM 3845 O O . LYS A 1 498 ? 6.352 33.031 5.723 1 95.62 498 LYS A O 1
ATOM 3850 N N . ASN A 1 499 ? 5.328 34.562 7.016 1 92.31 499 ASN A N 1
ATOM 3851 C CA . ASN A 1 499 ? 4.223 33.719 7.414 1 92.31 499 ASN A CA 1
ATOM 3852 C C . ASN A 1 499 ? 4.719 32.438 8.086 1 92.31 499 ASN A C 1
ATOM 3854 O O . ASN A 1 499 ? 4.305 31.328 7.719 1 92.31 499 ASN A O 1
ATOM 3858 N N . VAL A 1 500 ? 5.625 32.656 8.992 1 95.38 500 VAL A N 1
ATOM 3859 C CA . VAL A 1 500 ? 6.141 31.578 9.805 1 95.38 500 VAL A CA 1
ATOM 3860 C C . VAL A 1 500 ? 5.531 31.641 11.203 1 95.38 500 VAL A C 1
ATOM 3862 O O . VAL A 1 500 ? 5.469 32.719 11.812 1 95.38 500 VAL A O 1
ATOM 3865 N N . SER A 1 501 ? 5.031 30.562 11.656 1 93.81 501 SER A N 1
ATOM 3866 C CA . SER A 1 501 ? 4.559 30.438 13.031 1 93.81 501 SER A CA 1
ATOM 3867 C C . SER A 1 501 ? 5.438 29.484 13.836 1 93.81 501 SER A C 1
ATOM 3869 O O . SER A 1 501 ? 5.613 28.328 13.453 1 93.81 501 SER A O 1
ATOM 3871 N N . ILE A 1 502 ? 5.965 29.922 14.875 1 96.5 502 ILE A N 1
ATOM 3872 C CA . ILE A 1 502 ? 6.738 29.109 15.797 1 96.5 502 ILE A CA 1
ATOM 3873 C C . ILE A 1 502 ? 6.012 29.016 17.141 1 96.5 502 ILE A C 1
ATOM 3875 O O . ILE A 1 502 ? 5.809 30.016 17.812 1 96.5 502 ILE A O 1
ATOM 3879 N N . TYR A 1 503 ? 5.652 27.812 17.5 1 93.88 503 TYR A N 1
ATOM 3880 C CA . TYR A 1 503 ? 4.93 27.594 18.75 1 93.88 503 TYR A CA 1
ATOM 3881 C C . TYR A 1 503 ? 5.797 26.844 19.75 1 93.88 503 TYR A C 1
ATOM 3883 O O . TYR A 1 503 ? 6.523 25.922 19.375 1 93.88 503 TYR A O 1
ATOM 3891 N N . GLY A 1 504 ? 5.727 27.25 20.953 1 94.5 504 GLY A N 1
ATOM 3892 C CA . GLY A 1 504 ? 6.418 26.531 22.016 1 94.5 504 GLY A CA 1
ATOM 3893 C C . GLY A 1 504 ? 7.93 26.609 21.906 1 94.5 504 GLY A C 1
ATOM 3894 O O . GLY A 1 504 ? 8.625 25.625 22.141 1 94.5 504 GLY A O 1
ATOM 3895 N N . CYS A 1 505 ? 8.43 27.734 21.453 1 97.56 505 CYS A N 1
ATOM 3896 C CA . CYS A 1 505 ? 9.867 27.891 21.281 1 97.56 505 CYS A CA 1
ATOM 3897 C C . CYS A 1 505 ? 10.578 27.875 22.641 1 97.56 505 CYS A C 1
ATOM 3899 O O . CYS A 1 505 ? 10.391 28.766 23.453 1 97.56 505 CYS A O 1
ATOM 3901 N N . LYS A 1 506 ? 11.391 26.922 22.828 1 96.88 506 LYS A N 1
ATOM 3902 C CA . LYS A 1 506 ? 12.148 26.812 24.078 1 96.88 506 LYS A CA 1
ATOM 3903 C C . LYS A 1 506 ? 13.57 27.328 23.906 1 96.88 506 LYS A C 1
ATOM 3905 O O . LYS A 1 506 ? 14.273 27.578 24.891 1 96.88 506 LYS A O 1
ATOM 3910 N N . ALA A 1 507 ? 13.953 27.578 22.688 1 97 507 ALA A N 1
ATOM 3911 C CA . ALA A 1 507 ? 15.305 28.031 22.359 1 97 507 ALA A CA 1
ATOM 3912 C C . ALA A 1 507 ? 15.508 29.484 22.781 1 97 507 ALA A C 1
ATOM 3914 O O . ALA A 1 507 ? 14.539 30.219 23 1 97 507 ALA A O 1
ATOM 3915 N N . PHE A 1 508 ? 16.781 29.844 22.859 1 97.44 508 PHE A N 1
ATOM 3916 C CA . PHE A 1 508 ? 17.125 31.219 23.219 1 97.44 508 PHE A CA 1
ATOM 3917 C C . PHE A 1 508 ? 16.844 32.156 22.062 1 97.44 508 PHE A C 1
ATOM 3919 O O . PHE A 1 508 ? 16.469 33.312 22.266 1 97.44 508 PHE A O 1
ATOM 3926 N N . ILE A 1 509 ? 17.109 31.812 20.875 1 98.44 509 ILE A N 1
ATOM 3927 C CA . ILE A 1 509 ? 16.859 32.594 19.672 1 98.44 509 ILE A CA 1
ATOM 3928 C C . ILE A 1 509 ? 15.883 31.844 18.766 1 98.44 509 ILE A C 1
ATOM 3930 O O . ILE A 1 509 ? 16.078 30.656 18.469 1 98.44 509 ILE A O 1
ATOM 3934 N N . ALA A 1 510 ? 14.805 32.438 18.328 1 98.62 510 ALA A N 1
ATOM 3935 C CA . ALA A 1 510 ? 13.82 31.766 17.484 1 98.62 510 ALA A CA 1
ATOM 3936 C C . ALA A 1 510 ? 14.234 31.828 16.016 1 98.62 510 ALA A C 1
ATOM 3938 O O . ALA A 1 510 ? 14.305 30.797 15.344 1 98.62 510 ALA A O 1
ATOM 3939 N N . ILE A 1 511 ? 14.516 33 15.484 1 98.81 511 ILE A N 1
ATOM 3940 C CA . ILE A 1 511 ? 14.992 33.188 14.125 1 98.81 511 ILE A CA 1
ATOM 3941 C C . ILE A 1 511 ? 16.375 33.844 14.141 1 98.81 511 ILE A C 1
ATOM 3943 O O . ILE A 1 511 ? 16.5 35 14.492 1 98.81 511 ILE A O 1
ATOM 3947 N N . ASN A 1 512 ? 17.359 33.125 13.852 1 98.75 512 ASN A N 1
ATOM 3948 C CA . ASN A 1 512 ? 18.75 33.562 13.805 1 98.75 512 ASN A CA 1
ATOM 3949 C C . ASN A 1 512 ? 19.234 33.75 12.367 1 98.75 512 ASN A C 1
ATOM 3951 O O . ASN A 1 512 ? 19.344 32.781 11.625 1 98.75 512 ASN A O 1
ATOM 3955 N N . ILE A 1 513 ? 19.547 34.938 11.906 1 98.69 513 ILE A N 1
ATOM 3956 C CA . ILE A 1 513 ? 19.969 35.219 10.531 1 98.69 513 ILE A CA 1
ATOM 3957 C C . ILE A 1 513 ? 21.359 35.844 10.539 1 98.69 513 ILE A C 1
ATOM 3959 O O . ILE A 1 513 ? 21.562 36.875 11.195 1 98.69 513 ILE A O 1
ATOM 3963 N N . LYS A 1 514 ? 22.203 35.25 9.812 1 98.38 514 LYS A N 1
ATOM 3964 C CA . LYS A 1 514 ? 23.562 35.781 9.711 1 98.38 514 LYS A CA 1
ATOM 3965 C C . LYS A 1 514 ? 23.875 36.219 8.281 1 98.38 514 LYS A C 1
ATOM 3967 O O . LYS A 1 514 ? 23.453 35.562 7.32 1 98.38 514 LYS A O 1
ATOM 3972 N N . ASN A 1 515 ? 24.547 37.344 8.148 1 98.19 515 ASN A N 1
ATOM 3973 C CA . ASN A 1 515 ? 25.141 37.844 6.906 1 98.19 515 ASN A CA 1
ATOM 3974 C C . ASN A 1 515 ? 24.078 38.156 5.867 1 98.19 515 ASN A C 1
ATOM 3976 O O . ASN A 1 515 ? 22.891 37.875 6.074 1 98.19 515 ASN A O 1
ATOM 3980 N N . GLY A 1 516 ? 24.5 38.875 4.875 1 97.88 516 GLY A N 1
ATOM 3981 C CA . GLY A 1 516 ? 23.625 39.188 3.752 1 97.88 516 GLY A CA 1
ATOM 3982 C C . GLY A 1 516 ? 22.984 40.562 3.865 1 97.88 516 GLY A C 1
ATOM 3983 O O . GLY A 1 516 ? 23.391 41.375 4.691 1 97.88 516 GLY A O 1
ATOM 3984 N N . ARG A 1 517 ? 22.109 40.812 2.977 1 97.56 517 ARG A N 1
ATOM 3985 C CA . ARG A 1 517 ? 21.5 42.125 2.926 1 97.56 517 ARG A CA 1
ATOM 3986 C C . ARG A 1 517 ? 20.078 42.062 2.389 1 97.56 517 ARG A C 1
ATOM 3988 O O . ARG A 1 517 ? 19.719 41.156 1.651 1 97.56 517 ARG A O 1
ATOM 3995 N N . ARG A 1 518 ? 19.297 43 2.807 1 97.75 518 ARG A N 1
ATOM 3996 C CA . ARG A 1 518 ? 17.953 43.281 2.293 1 97.75 518 ARG A CA 1
ATOM 3997 C C . ARG A 1 518 ? 17.031 42.094 2.523 1 97.75 518 ARG A C 1
ATOM 3999 O O . ARG A 1 518 ? 16.281 41.688 1.63 1 97.75 518 ARG A O 1
ATOM 4006 N N . HIS A 1 519 ? 17.25 41.438 3.648 1 98.31 519 HIS A N 1
ATOM 4007 C CA . HIS A 1 519 ? 16.328 40.375 4.02 1 98.31 519 HIS A CA 1
ATOM 4008 C C . HIS A 1 519 ? 14.953 40.906 4.387 1 98.31 519 HIS A C 1
ATOM 4010 O O . HIS A 1 519 ? 14.828 42.094 4.777 1 98.31 519 HIS A O 1
ATOM 4016 N N . LYS A 1 520 ? 13.977 40.125 4.113 1 98.25 520 LYS A N 1
ATOM 4017 C CA . LYS A 1 520 ? 12.617 40.438 4.516 1 98.25 520 LYS A CA 1
ATOM 4018 C C . LYS A 1 520 ? 12.086 39.438 5.527 1 98.25 520 LYS A C 1
ATOM 4020 O O . LYS A 1 520 ? 11.977 38.25 5.227 1 98.25 520 LYS A O 1
ATOM 4025 N N . ILE A 1 521 ? 11.852 39.875 6.734 1 98.5 521 ILE A N 1
ATOM 4026 C CA . ILE A 1 521 ? 11.242 39.094 7.801 1 98.5 521 ILE A CA 1
ATOM 4027 C C . ILE A 1 521 ? 9.875 39.688 8.156 1 98.5 521 ILE A C 1
ATOM 4029 O O . ILE A 1 521 ? 9.789 40.688 8.867 1 98.5 521 ILE A O 1
ATOM 4033 N N . LYS A 1 522 ? 8.875 39.031 7.691 1 97.06 522 LYS A N 1
ATOM 4034 C CA . LYS A 1 522 ? 7.582 39.719 7.711 1 97.06 522 LYS A CA 1
ATOM 4035 C C . LYS A 1 522 ? 6.461 38.781 8.125 1 97.06 522 LYS A C 1
ATOM 4037 O O . LYS A 1 522 ? 6.41 37.625 7.66 1 97.06 522 LYS A O 1
ATOM 4042 N N . ASN A 1 523 ? 5.609 39.25 8.953 1 93.75 523 ASN A N 1
ATOM 4043 C CA . ASN A 1 523 ? 4.363 38.562 9.305 1 93.75 523 ASN A CA 1
ATOM 4044 C C . ASN A 1 523 ? 4.621 37.219 9.938 1 93.75 523 ASN A C 1
ATOM 4046 O O . ASN A 1 523 ? 3.957 36.219 9.594 1 93.75 523 ASN A O 1
ATOM 4050 N N . ASN A 1 524 ? 5.613 37.188 10.766 1 95.81 524 ASN A N 1
ATOM 4051 C CA . ASN A 1 524 ? 5.898 35.969 11.516 1 95.81 524 ASN A CA 1
ATOM 4052 C C . ASN A 1 524 ? 5.324 36 12.922 1 95.81 524 ASN A C 1
ATOM 4054 O O . ASN A 1 524 ? 5.168 37.094 13.492 1 95.81 524 ASN A O 1
ATOM 4058 N N . ASP A 1 525 ? 4.941 34.906 13.414 1 94.75 525 ASP A N 1
ATOM 4059 C CA . ASP A 1 525 ? 4.398 34.75 14.758 1 94.75 525 ASP A CA 1
ATOM 4060 C C . ASP A 1 525 ? 5.273 33.844 15.609 1 94.75 525 ASP A C 1
ATOM 4062 O O . ASP A 1 525 ? 5.266 32.625 15.414 1 94.75 525 ASP A O 1
ATOM 4066 N N . ILE A 1 526 ? 5.914 34.406 16.531 1 97 526 ILE A N 1
ATOM 4067 C CA . ILE A 1 526 ? 6.855 33.656 17.375 1 97 526 ILE A CA 1
ATOM 4068 C C . ILE A 1 526 ? 6.336 33.594 18.812 1 97 526 ILE A C 1
ATOM 4070 O O . ILE A 1 526 ? 6.188 34.625 19.469 1 97 526 ILE A O 1
ATOM 4074 N N . VAL A 1 527 ? 6.078 32.406 19.266 1 94.12 527 VAL A N 1
ATOM 4075 C CA . VAL A 1 527 ? 5.57 32.219 20.625 1 94.12 527 VAL A CA 1
ATOM 4076 C C . VAL A 1 527 ? 6.574 31.422 21.453 1 94.12 527 VAL A C 1
ATOM 4078 O O . VAL A 1 527 ? 6.746 30.219 21.234 1 94.12 527 VAL A O 1
ATOM 4081 N N . PHE A 1 528 ? 7.156 32.031 22.438 1 95.69 528 PHE A N 1
ATOM 4082 C CA . PHE A 1 528 ? 8.133 31.406 23.328 1 95.69 528 PHE A CA 1
ATOM 4083 C C . PHE A 1 528 ? 7.438 30.672 24.469 1 95.69 528 PHE A C 1
ATOM 4085 O O . PHE A 1 528 ? 6.371 31.094 24.922 1 95.69 528 PHE A O 1
ATOM 4092 N N . GLU A 1 529 ? 8.031 29.656 24.828 1 94.75 529 GLU A N 1
ATOM 4093 C CA . GLU A 1 529 ? 7.656 28.922 26.047 1 94.75 529 GLU A CA 1
ATOM 4094 C C . GLU A 1 529 ? 8.883 28.422 26.797 1 94.75 529 GLU A C 1
ATOM 4096 O O . GLU A 1 529 ? 8.984 27.234 27.094 1 94.75 529 GLU A O 1
ATOM 4101 N N . ARG A 1 530 ? 9.742 29.328 27.094 1 95.56 530 ARG A N 1
ATOM 4102 C CA . ARG A 1 530 ? 10.977 29 27.797 1 95.56 530 ARG A CA 1
ATOM 4103 C C . ARG A 1 530 ? 10.727 28.75 29.281 1 95.56 530 ARG A C 1
ATOM 4105 O O . ARG A 1 530 ? 9.648 29.062 29.781 1 95.56 530 ARG A O 1
ATOM 4112 N N . GLU A 1 531 ? 11.742 28.266 30.016 1 94.25 531 GLU A N 1
ATOM 4113 C CA . GLU A 1 531 ? 11.641 28 31.438 1 94.25 531 GLU A CA 1
ATOM 4114 C C . GLU A 1 531 ? 12.383 29.047 32.25 1 94.25 531 GLU A C 1
ATOM 4116 O O . GLU A 1 531 ? 12.531 28.906 33.469 1 94.25 531 GLU A O 1
ATOM 4121 N N . LYS A 1 532 ? 12.867 29.953 31.641 1 95.31 532 LYS A N 1
ATOM 4122 C CA . LYS A 1 532 ? 13.555 31.078 32.281 1 95.31 532 LYS A CA 1
ATOM 4123 C C . LYS A 1 532 ? 13.469 32.344 31.391 1 95.31 532 LYS A C 1
ATOM 4125 O O . LYS A 1 532 ? 13.242 32.25 30.188 1 95.31 532 LYS A O 1
ATOM 4130 N N . ASN A 1 533 ? 13.695 33.469 32.031 1 96.5 533 ASN A N 1
ATOM 4131 C CA . ASN A 1 533 ? 13.688 34.719 31.312 1 96.5 533 ASN A CA 1
ATOM 4132 C C . ASN A 1 533 ? 14.836 34.781 30.297 1 96.5 533 ASN A C 1
ATOM 4134 O O . ASN A 1 533 ? 15.859 34.125 30.469 1 96.5 533 ASN A O 1
ATOM 4138 N N . GLY A 1 534 ? 14.633 35.562 29.297 1 95.94 534 GLY A N 1
ATOM 4139 C CA . GLY A 1 534 ? 15.656 35.719 28.281 1 95.94 534 GLY A CA 1
ATOM 4140 C C . GLY A 1 534 ? 15.258 35.188 26.922 1 95.94 534 GLY A C 1
ATOM 4141 O O . GLY A 1 534 ? 14.305 34.406 26.812 1 95.94 534 GLY A O 1
ATOM 4142 N N . GLY A 1 535 ? 16 35.625 25.938 1 96.56 535 GLY A N 1
ATOM 4143 C CA . GLY A 1 535 ? 15.766 35.156 24.578 1 96.56 535 GLY A CA 1
ATOM 4144 C C . GLY A 1 535 ? 15.578 36.281 23.578 1 96.56 535 GLY A C 1
ATOM 4145 O O . GLY A 1 535 ? 15.289 37.406 23.953 1 96.56 535 GLY A O 1
ATOM 4146 N N . TYR A 1 536 ? 15.797 35.938 22.312 1 98.38 536 TYR A N 1
ATOM 4147 C CA . TYR A 1 536 ? 15.656 36.844 21.203 1 98.38 536 TYR A CA 1
ATOM 4148 C C . TYR A 1 536 ? 14.664 36.312 20.172 1 98.38 536 TYR A C 1
ATOM 4150 O O . TYR A 1 536 ? 14.781 35.156 19.734 1 98.38 536 TYR A O 1
ATOM 4158 N N . GLY A 1 537 ? 13.648 37.094 19.859 1 98.56 537 GLY A N 1
ATOM 4159 C CA . GLY A 1 537 ? 12.742 36.688 18.781 1 98.56 537 GLY A CA 1
ATOM 4160 C C . GLY A 1 537 ? 13.438 36.531 17.438 1 98.56 537 GLY A C 1
ATOM 4161 O O . GLY A 1 537 ? 13.594 35.406 16.938 1 98.56 537 GLY A O 1
ATOM 4162 N N . VAL A 1 538 ? 13.883 37.656 16.922 1 98.81 538 VAL A N 1
ATOM 4163 C CA . VAL A 1 538 ? 14.711 37.656 15.711 1 98.81 538 VAL A CA 1
ATOM 4164 C C . VAL A 1 538 ? 16.078 38.25 16.047 1 98.81 538 VAL A C 1
ATOM 4166 O O . VAL A 1 538 ? 16.188 39.312 16.641 1 98.81 538 VAL A O 1
ATOM 4169 N N . TYR A 1 539 ? 17.062 37.5 15.75 1 98.81 539 TYR A N 1
ATOM 4170 C CA . TYR A 1 539 ? 18.438 37.938 15.977 1 98.81 539 TYR A CA 1
ATOM 4171 C C . TYR A 1 539 ? 19.188 38.094 14.656 1 98.81 539 TYR A C 1
ATOM 4173 O O . TYR A 1 539 ? 19.312 37.125 13.906 1 98.81 539 TYR A O 1
ATOM 4181 N N . LEU A 1 540 ? 19.672 39.312 14.352 1 98.69 540 LEU A N 1
ATOM 4182 C CA . LEU A 1 540 ? 20.422 39.562 13.133 1 98.69 540 LEU A CA 1
ATOM 4183 C C . LEU A 1 540 ? 21.891 39.844 13.445 1 98.69 540 LEU A C 1
ATOM 4185 O O . LEU A 1 540 ? 22.219 40.562 14.391 1 98.69 540 LEU A O 1
ATOM 4189 N N . SER A 1 541 ? 22.719 39.25 12.734 1 98.5 541 SER A N 1
ATOM 4190 C CA . SER A 1 541 ? 24.156 39.5 12.859 1 98.5 541 SER A CA 1
ATOM 4191 C C . SER A 1 541 ? 24.812 39.594 11.492 1 98.5 541 SER A C 1
ATOM 4193 O O . SER A 1 541 ? 24.734 38.656 10.695 1 98.5 541 SER A O 1
ATOM 4195 N N . GLY A 1 542 ? 25.5 40.625 11.227 1 98.25 542 GLY A N 1
ATOM 4196 C CA . GLY A 1 542 ? 26.234 40.781 9.984 1 98.25 542 GLY A CA 1
ATOM 4197 C C . GLY A 1 542 ? 25.328 41.062 8.789 1 98.25 542 GLY A C 1
ATOM 4198 O O . GLY A 1 542 ? 25.719 40.781 7.648 1 98.25 542 GLY A O 1
ATOM 4199 N N . THR A 1 543 ? 24.062 41.531 9.047 1 98.56 543 THR A N 1
ATOM 4200 C CA . THR A 1 543 ? 23.141 41.812 7.953 1 98.56 543 THR A CA 1
ATOM 4201 C C . THR A 1 543 ? 23.062 43.312 7.688 1 98.56 543 THR A C 1
ATOM 4203 O O . THR A 1 543 ? 23.5 44.125 8.516 1 98.56 543 THR A O 1
ATOM 4206 N N . GLU A 1 544 ? 22.672 43.625 6.52 1 98.38 544 GLU A N 1
ATOM 4207 C CA . GLU A 1 544 ? 22.453 45.031 6.168 1 98.38 544 GLU A CA 1
ATOM 4208 C C . GLU A 1 544 ? 21.078 45.219 5.547 1 98.38 544 GLU A C 1
ATOM 4210 O O . GLU A 1 544 ? 20.641 44.438 4.707 1 98.38 544 GLU A O 1
ATOM 4215 N N . ARG A 1 545 ? 20.359 46.25 5.984 1 98.25 545 ARG A N 1
ATOM 4216 C CA . ARG A 1 545 ? 19.109 46.719 5.391 1 98.25 545 ARG A CA 1
ATOM 4217 C C . ARG A 1 545 ? 18.031 45.656 5.453 1 98.25 545 ARG A C 1
ATOM 4219 O O . ARG A 1 545 ? 17.312 45.438 4.48 1 98.25 545 ARG A O 1
ATOM 4226 N N . THR A 1 546 ? 18.047 44.906 6.5 1 98.44 546 THR A N 1
ATOM 4227 C CA . THR A 1 546 ? 16.984 43.906 6.727 1 98.44 546 THR A CA 1
ATOM 4228 C C . THR A 1 546 ? 15.711 44.594 7.199 1 98.44 546 THR A C 1
ATOM 4230 O O . THR A 1 546 ? 15.766 45.531 8.023 1 98.44 546 THR A O 1
ATOM 4233 N N . LYS A 1 547 ? 14.625 44.188 6.66 1 98.56 547 LYS A N 1
ATOM 4234 C CA . LYS A 1 547 ? 13.328 44.719 7.074 1 98.56 547 LYS A CA 1
ATOM 4235 C C . LYS A 1 547 ? 12.586 43.719 7.957 1 98.56 547 LYS A C 1
ATOM 4237 O O . LYS A 1 547 ? 12.352 42.594 7.551 1 98.56 547 LYS A O 1
ATOM 4242 N N . LEU A 1 548 ? 12.297 44.125 9.172 1 98.56 548 LEU A N 1
ATOM 4243 C CA . LEU A 1 548 ? 11.469 43.375 10.109 1 98.56 548 LEU A CA 1
ATOM 4244 C C . LEU A 1 548 ? 10.117 44.062 10.305 1 98.56 548 LEU A C 1
ATOM 4246 O O . LEU A 1 548 ? 10.031 45.062 11.008 1 98.56 548 LEU A O 1
ATOM 4250 N N . THR A 1 549 ? 9.125 43.5 9.664 1 96.75 549 THR A N 1
ATOM 4251 C CA . THR A 1 549 ? 7.848 44.219 9.68 1 96.75 549 THR A CA 1
ATOM 4252 C C . THR A 1 549 ? 6.703 43.25 9.977 1 96.75 549 THR A C 1
ATOM 4254 O O . THR A 1 549 ? 6.711 42.094 9.508 1 96.75 549 THR A O 1
ATOM 4257 N N . ASP A 1 550 ? 5.793 43.688 10.828 1 93.38 550 ASP A N 1
ATOM 4258 C CA . ASP A 1 550 ? 4.523 43 11.078 1 93.38 550 ASP A CA 1
ATOM 4259 C C . ASP A 1 550 ? 4.746 41.656 11.742 1 93.38 550 ASP A C 1
ATOM 4261 O O . ASP A 1 550 ? 4.027 40.688 11.469 1 93.38 550 ASP A O 1
ATOM 4265 N N . ASN A 1 551 ? 5.809 41.531 12.516 1 96.06 551 ASN A N 1
ATOM 4266 C CA . ASN A 1 551 ? 6.051 40.312 13.266 1 96.06 551 ASN A CA 1
ATOM 4267 C C . ASN A 1 551 ? 5.457 40.406 14.672 1 96.06 551 ASN A C 1
ATOM 4269 O O . ASN A 1 551 ? 5.289 41.469 15.219 1 96.06 551 ASN A O 1
ATOM 4273 N N . ASP A 1 552 ? 5.102 39.281 15.18 1 94.12 552 ASP A N 1
ATOM 4274 C CA . ASP A 1 552 ? 4.625 39.156 16.562 1 94.12 552 ASP A CA 1
ATOM 4275 C C . ASP A 1 552 ? 5.535 38.25 17.375 1 94.12 552 ASP A C 1
ATOM 4277 O O . ASP A 1 552 ? 5.738 37.094 17.016 1 94.12 552 ASP A O 1
ATOM 4281 N N . VAL A 1 553 ? 6.059 38.75 18.422 1 96 553 VAL A N 1
ATOM 4282 C CA . VAL A 1 553 ? 6.879 37.969 19.328 1 96 553 VAL A CA 1
ATOM 4283 C C . VAL A 1 553 ? 6.238 37.969 20.719 1 96 553 VAL A C 1
ATOM 4285 O O . VAL A 1 553 ? 6.102 39 21.359 1 96 553 VAL A O 1
ATOM 4288 N N . SER A 1 554 ? 5.848 36.781 21.141 1 92.88 554 SER A N 1
ATOM 4289 C CA . SER A 1 554 ? 5.125 36.719 22.406 1 92.88 554 SER A CA 1
ATOM 4290 C C . SER A 1 554 ? 5.559 35.5 23.219 1 92.88 554 SER A C 1
ATOM 4292 O O . SER A 1 554 ? 6.406 34.719 22.766 1 92.88 554 SER A O 1
ATOM 4294 N N . THR A 1 555 ? 5.078 35.375 24.422 1 90.56 555 THR A N 1
ATOM 4295 C CA . THR A 1 555 ? 5.32 34.25 25.328 1 90.56 555 THR A CA 1
ATOM 4296 C C . THR A 1 555 ? 4.008 33.562 25.688 1 90.56 555 THR A C 1
ATOM 4298 O O . THR A 1 555 ? 2.969 34.219 25.797 1 90.56 555 THR A O 1
ATOM 4301 N N . SER A 1 556 ? 4.062 32.281 25.844 1 85 556 SER A N 1
ATOM 4302 C CA . SER A 1 556 ? 2.869 31.516 26.219 1 85 556 SER A CA 1
ATOM 4303 C C . SER A 1 556 ? 2.803 31.297 27.719 1 85 556 SER A C 1
ATOM 4305 O O . SER A 1 556 ? 1.795 30.828 28.25 1 85 556 SER A O 1
ATOM 4307 N N . ASN A 1 557 ? 3.809 31.641 28.422 1 85.31 557 ASN A N 1
ATOM 4308 C CA . ASN A 1 557 ? 3.875 31.516 29.875 1 85.31 557 ASN A CA 1
ATOM 4309 C C . ASN A 1 557 ? 4.41 32.781 30.516 1 85.31 557 ASN A C 1
ATOM 4311 O O . ASN A 1 557 ? 4.391 33.875 29.891 1 85.31 557 ASN A O 1
ATOM 4315 N N . ASP A 1 558 ? 4.883 32.656 31.781 1 86.5 558 ASP A N 1
ATOM 4316 C CA . ASP A 1 558 ? 5.156 33.875 32.562 1 86.5 558 ASP A CA 1
ATOM 4317 C C . ASP A 1 558 ? 6.629 34.281 32.438 1 86.5 558 ASP A C 1
ATOM 4319 O O . ASP A 1 558 ? 7.09 35.156 33.156 1 86.5 558 ASP A O 1
ATOM 4323 N N . PHE A 1 559 ? 7.395 33.625 31.531 1 92.81 559 PHE A N 1
ATOM 4324 C CA . PHE A 1 559 ? 8.797 34 31.359 1 92.81 559 PHE A CA 1
ATOM 4325 C C . PHE A 1 559 ? 8.953 35 30.234 1 92.81 559 PHE A C 1
ATOM 4327 O O . PHE A 1 559 ? 8.57 34.75 29.094 1 92.81 559 PHE A O 1
ATOM 4334 N N . ALA A 1 560 ? 9.555 36.094 30.547 1 94.81 560 ALA A N 1
ATOM 4335 C CA . ALA A 1 560 ? 9.695 37.188 29.594 1 94.81 560 ALA A CA 1
ATOM 433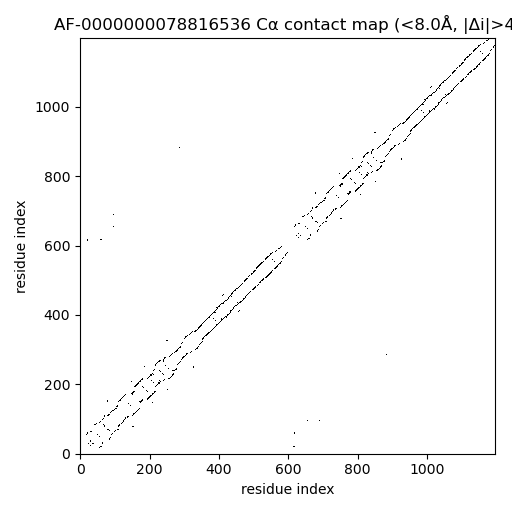6 C C . ALA A 1 560 ? 10.891 36.969 28.672 1 94.81 560 ALA A C 1
ATOM 4338 O O . ALA A 1 560 ? 11.867 36.312 29.062 1 94.81 560 ALA A O 1
ATOM 4339 N N . ILE A 1 561 ? 10.797 37.562 27.484 1 95.44 561 ILE A N 1
ATOM 4340 C CA . ILE A 1 561 ? 11.961 37.5 26.609 1 95.44 561 ILE A CA 1
ATOM 4341 C C . ILE A 1 561 ? 12.758 38.812 26.734 1 95.44 561 ILE A C 1
ATOM 4343 O O . ILE A 1 561 ? 12.25 39.812 27.234 1 95.44 561 ILE A O 1
ATOM 4347 N N . GLU A 1 562 ? 14.008 38.719 26.375 1 97.62 562 GLU A N 1
ATOM 4348 C CA . GLU A 1 562 ? 14.922 39.844 26.531 1 97.62 562 GLU A CA 1
ATOM 4349 C C . GLU A 1 562 ? 14.75 40.844 25.406 1 97.62 562 GLU A C 1
ATOM 4351 O O . GLU A 1 562 ? 14.664 42.062 25.641 1 97.62 562 GLU A O 1
ATOM 4356 N N . ALA A 1 563 ? 14.781 40.406 24.203 1 98.44 563 ALA A N 1
ATOM 4357 C CA . ALA A 1 563 ? 14.648 41.281 23.047 1 98.44 563 ALA A CA 1
ATOM 4358 C C . ALA A 1 563 ? 13.836 40.625 21.938 1 98.44 563 ALA A C 1
ATOM 4360 O O . ALA A 1 563 ? 14.281 39.656 21.312 1 98.44 563 ALA A O 1
ATOM 4361 N N . PRO A 1 564 ? 12.656 41.094 21.641 1 98.19 564 PRO A N 1
ATOM 4362 C CA . PRO A 1 564 ? 11.914 40.531 20.516 1 98.19 564 PRO A CA 1
ATOM 4363 C C . PRO A 1 564 ? 12.672 40.688 19.188 1 98.19 564 PRO A C 1
ATOM 4365 O O . PRO A 1 564 ? 12.602 39.781 18.344 1 98.19 564 PRO A O 1
ATOM 4368 N N . PHE A 1 565 ? 13.406 41.812 19.094 1 98.69 565 PHE A N 1
ATOM 4369 C CA . PHE A 1 565 ? 14.25 42.094 17.938 1 98.69 565 PHE A CA 1
ATOM 4370 C C . PHE A 1 565 ? 15.633 42.562 18.375 1 98.69 565 PHE A C 1
ATOM 4372 O O . PHE A 1 565 ? 15.742 43.562 19.078 1 98.69 565 PHE A O 1
ATOM 4379 N N . HIS A 1 566 ? 16.578 41.875 18.047 1 98.75 566 HIS A N 1
ATOM 4380 C CA . HIS A 1 566 ? 17.953 42.188 18.344 1 98.75 566 HIS A CA 1
ATOM 4381 C C . HIS A 1 566 ? 18.766 42.406 17.078 1 98.75 566 HIS A C 1
ATOM 4383 O O . HIS A 1 566 ? 19.219 41.438 16.453 1 98.75 566 HIS A O 1
ATOM 4389 N N . THR A 1 567 ? 19.109 43.656 16.719 1 98.69 567 THR A N 1
ATOM 4390 C CA . THR A 1 567 ? 19.781 43.969 15.461 1 98.69 567 THR A CA 1
ATOM 4391 C C . THR A 1 567 ? 21.078 44.75 15.719 1 98.69 567 THR A C 1
ATOM 4393 O O . THR A 1 567 ? 21.547 45.5 14.852 1 98.69 567 THR A O 1
ATOM 4396 N N . GLU A 1 568 ? 21.641 44.625 16.891 1 98.5 568 GLU A N 1
ATOM 4397 C CA . GLU A 1 568 ? 22.828 45.375 17.266 1 98.5 568 GLU A CA 1
ATOM 4398 C C . GLU A 1 568 ? 24.016 45.031 16.375 1 98.5 568 GLU A C 1
ATOM 4400 O O . GLU A 1 568 ? 24.859 45.875 16.094 1 98.5 568 GLU A O 1
ATOM 4405 N N . GLY A 1 569 ? 24.062 43.812 16 1 98.12 569 GLY A N 1
ATOM 4406 C CA . GLY A 1 569 ? 25.156 43.344 15.172 1 98.12 569 GLY A CA 1
ATOM 4407 C C . GLY A 1 569 ? 24.922 43.562 13.688 1 98.12 569 GLY A C 1
ATOM 4408 O O . GLY A 1 569 ? 25.656 43 12.859 1 98.12 569 GLY A O 1
ATOM 4409 N N . SER A 1 570 ? 23.875 44.281 13.297 1 98.25 570 SER A N 1
ATOM 4410 C CA . SER A 1 570 ? 23.5 44.562 11.922 1 98.25 570 SER A CA 1
ATOM 4411 C C . SER A 1 570 ? 23.359 46.062 11.688 1 98.25 570 SER A C 1
ATOM 4413 O O . SER A 1 570 ? 23.516 46.875 12.617 1 98.25 570 SER A O 1
ATOM 4415 N N . MET A 1 571 ? 23.266 46.469 10.391 1 98.19 571 MET A N 1
ATOM 4416 C CA . MET A 1 571 ? 23.219 47.875 10.086 1 98.19 571 MET A CA 1
ATOM 4417 C C . MET A 1 571 ? 22.016 48.219 9.211 1 98.19 571 MET A C 1
ATOM 4419 O O . MET A 1 571 ? 21.625 47.406 8.352 1 98.19 571 MET A O 1
ATOM 4423 N N . TYR A 1 572 ? 21.453 49.375 9.422 1 98.19 572 TYR A N 1
ATOM 4424 C CA . TYR A 1 572 ? 20.406 49.969 8.594 1 98.19 572 TYR A CA 1
ATOM 4425 C C . TYR A 1 572 ? 19.188 49.094 8.539 1 98.19 572 TYR A C 1
ATOM 4427 O O . TYR A 1 572 ? 18.547 48.938 7.488 1 98.19 572 TYR A O 1
ATOM 4435 N N . SER A 1 573 ? 18.891 48.375 9.633 1 98.5 573 SER A N 1
ATOM 4436 C CA . SER A 1 573 ? 17.672 47.594 9.695 1 98.5 573 SER A CA 1
ATOM 4437 C C . SER A 1 573 ? 16.453 48.5 9.883 1 98.5 573 SER A C 1
ATOM 4439 O O . SER A 1 573 ? 16.562 49.594 10.414 1 98.5 573 SER A O 1
ATOM 4441 N N . THR A 1 574 ? 15.383 48.062 9.328 1 98.56 574 THR A N 1
ATOM 4442 C CA . THR A 1 574 ? 14.086 48.688 9.57 1 98.56 574 THR A CA 1
ATOM 4443 C C . THR A 1 574 ? 13.211 47.781 10.438 1 98.56 574 THR A C 1
ATOM 4445 O O . THR A 1 574 ? 12.906 46.656 10.055 1 98.56 574 THR A O 1
ATOM 4448 N N . ILE A 1 575 ? 12.836 48.219 11.602 1 98.44 575 ILE A N 1
ATOM 4449 C CA . ILE A 1 575 ? 11.992 47.5 12.547 1 98.44 575 ILE A CA 1
ATOM 4450 C C . ILE A 1 575 ? 10.695 48.25 12.773 1 98.44 575 ILE A C 1
ATOM 4452 O O . ILE A 1 575 ? 10.672 49.25 13.523 1 98.44 575 ILE A O 1
ATOM 4456 N N . MET A 1 576 ? 9.695 47.812 12.078 1 95.81 576 MET A N 1
ATOM 4457 C CA . MET A 1 576 ? 8.477 48.625 12.094 1 95.81 576 MET A CA 1
ATOM 4458 C C . MET A 1 576 ? 7.238 47.719 12.172 1 95.81 576 MET A C 1
ATOM 4460 O O . MET A 1 576 ? 7.219 46.625 11.617 1 95.81 576 MET A O 1
ATOM 4464 N N . TYR A 1 577 ? 6.238 48.219 12.891 1 90.94 577 TYR A N 1
ATOM 4465 C CA . TYR A 1 577 ? 4.898 47.625 12.938 1 90.94 577 TYR A CA 1
ATOM 4466 C C . TYR A 1 577 ? 4.934 46.25 13.539 1 90.94 577 TYR A C 1
ATOM 4468 O O . TYR A 1 577 ? 4.211 45.344 13.086 1 90.94 577 TYR A O 1
ATOM 4476 N N . ASN A 1 578 ? 5.82 46.031 14.461 1 94.75 578 ASN A N 1
ATOM 4477 C CA . ASN A 1 578 ? 5.883 44.75 15.148 1 94.75 578 ASN A CA 1
ATOM 4478 C C . ASN A 1 578 ? 5.16 44.812 16.484 1 94.75 578 ASN A C 1
ATOM 4480 O O . ASN A 1 578 ? 4.922 45.875 17.031 1 94.75 578 ASN A O 1
ATOM 4484 N N . TYR A 1 579 ? 4.789 43.594 16.922 1 91.44 579 TYR A N 1
ATOM 4485 C CA . TYR A 1 579 ? 4.188 43.438 18.234 1 91.44 579 TYR A CA 1
ATOM 4486 C C . TYR A 1 579 ? 5.047 42.531 19.125 1 91.44 579 TYR A C 1
ATOM 4488 O O . TYR A 1 579 ? 5.637 41.562 18.641 1 91.44 579 TYR A O 1
ATOM 4496 N N . TYR A 1 580 ? 5.148 42.875 20.328 1 93.25 580 TYR A N 1
ATOM 4497 C CA . TYR A 1 580 ? 5.828 42 21.297 1 93.25 580 TYR A CA 1
ATOM 4498 C C . TYR A 1 580 ? 5.27 42.188 22.703 1 93.25 580 TYR A C 1
ATOM 4500 O O . TYR A 1 580 ? 4.645 43.219 22.984 1 93.25 580 TYR A O 1
ATOM 4508 N N . ASP A 1 581 ? 5.395 41.25 23.594 1 89.38 581 ASP A N 1
ATOM 4509 C CA . ASP A 1 581 ? 4.723 41.375 24.875 1 89.38 581 ASP A CA 1
ATOM 4510 C C . ASP A 1 581 ? 5.734 41.5 26.016 1 89.38 581 ASP A C 1
ATOM 4512 O O . ASP A 1 581 ? 5.359 41.719 27.172 1 89.38 581 ASP A O 1
ATOM 4516 N N . SER A 1 582 ? 6.957 41.344 25.672 1 90.88 582 SER A N 1
ATOM 4517 C CA . SER A 1 582 ? 7.988 41.562 26.688 1 90.88 582 SER A CA 1
ATOM 4518 C C . SER A 1 582 ? 9.328 41.906 26.047 1 90.88 582 SER A C 1
ATOM 4520 O O . SER A 1 582 ? 9.5 41.75 24.844 1 90.88 582 SER A O 1
ATOM 4522 N N . GLY A 1 583 ? 10.227 42.469 26.859 1 95.44 583 GLY A N 1
ATOM 4523 C CA . GLY A 1 583 ? 11.562 42.844 26.438 1 95.44 583 GLY A CA 1
ATOM 4524 C C . GLY A 1 583 ? 11.625 44.219 25.766 1 95.44 583 GLY A C 1
ATOM 4525 O O . GLY A 1 583 ? 10.672 44.969 25.844 1 95.44 583 GLY A O 1
ATOM 4526 N N . VAL A 1 584 ? 12.828 44.5 25.266 1 97.31 584 VAL A N 1
ATOM 4527 C CA . VAL A 1 584 ? 13.055 45.781 24.562 1 97.31 584 VAL A CA 1
ATOM 4528 C C . VAL A 1 584 ? 13.719 45.5 23.219 1 97.31 584 VAL A C 1
ATOM 4530 O O . VAL A 1 584 ? 14.422 44.5 23.047 1 97.31 584 VAL A O 1
ATOM 4533 N N . ILE A 1 585 ? 13.453 46.312 22.234 1 98.25 585 ILE A N 1
ATOM 4534 C CA . ILE A 1 585 ? 14.133 46.219 20.953 1 98.25 585 ILE A CA 1
ATOM 4535 C C . ILE A 1 585 ? 15.578 46.688 21.094 1 98.25 585 ILE A C 1
ATOM 4537 O O . ILE A 1 585 ? 15.836 47.812 21.484 1 98.25 585 ILE A O 1
ATOM 4541 N N . LYS A 1 586 ? 16.469 45.812 20.906 1 98.5 586 LYS A N 1
ATOM 4542 C CA . LYS A 1 586 ? 17.891 46.156 20.922 1 98.5 586 LYS A CA 1
ATOM 4543 C C . LYS A 1 586 ? 18.406 46.375 19.5 1 98.5 586 LYS A C 1
ATOM 4545 O O . LYS A 1 586 ? 18.734 45.406 18.797 1 98.5 586 LYS A O 1
ATOM 4550 N N . ASN A 1 587 ? 18.594 47.562 19.094 1 98.38 587 ASN A N 1
ATOM 4551 C CA . ASN A 1 587 ? 18.891 47.875 17.703 1 98.38 587 ASN A CA 1
ATOM 4552 C C . ASN A 1 587 ? 20.219 48.594 17.547 1 98.38 587 ASN A C 1
ATOM 4554 O O . ASN A 1 587 ? 20.703 49.219 18.5 1 98.38 587 ASN A O 1
ATOM 4558 N N . ASN A 1 588 ? 20.766 48.5 16.469 1 98.25 588 ASN A N 1
ATOM 4559 C CA . ASN A 1 588 ? 21.922 49.344 16.094 1 98.25 588 ASN A CA 1
ATOM 4560 C C . ASN A 1 588 ? 21.516 50.781 15.891 1 98.25 588 ASN A C 1
ATOM 4562 O O . ASN A 1 588 ? 20.406 51.094 15.445 1 98.25 588 ASN A O 1
ATOM 4566 N N . GLY A 1 589 ? 22.438 51.75 16.109 1 97.69 589 GLY A N 1
ATOM 4567 C CA . GLY A 1 589 ? 22.172 53.188 16 1 97.69 589 GLY A CA 1
ATOM 4568 C C . GLY A 1 589 ? 21.75 53.594 14.609 1 97.69 589 GLY A C 1
ATOM 4569 O O . GLY A 1 589 ? 21.062 54.625 14.438 1 97.69 589 GLY A O 1
ATOM 4570 N N . THR A 1 590 ? 22.094 52.812 13.617 1 98.06 590 THR A N 1
ATOM 4571 C CA . THR A 1 590 ? 21.797 53.156 12.227 1 98.06 590 THR A CA 1
ATOM 4572 C C . THR A 1 590 ? 20.375 52.719 11.852 1 98.06 590 THR A C 1
ATOM 4574 O O . THR A 1 590 ? 19.891 53.062 10.766 1 98.06 590 THR A O 1
ATOM 4577 N N . ASP A 1 591 ? 19.688 52 12.695 1 98.38 591 ASP A N 1
ATOM 4578 C CA . ASP A 1 591 ? 18.422 51.375 12.375 1 98.38 591 ASP A CA 1
ATOM 4579 C C . ASP A 1 591 ? 17.281 52.375 12.422 1 98.38 591 ASP A C 1
ATOM 4581 O O . ASP A 1 591 ? 17.375 53.406 13.094 1 98.38 591 ASP A O 1
ATOM 4585 N N . ARG A 1 592 ? 16.281 52.094 11.633 1 98.31 592 ARG A N 1
ATOM 4586 C CA . ARG A 1 592 ? 14.992 52.781 11.781 1 98.31 592 ARG A CA 1
ATOM 4587 C C . ARG A 1 592 ? 14.031 51.938 12.617 1 98.31 592 ARG A C 1
ATOM 4589 O O . ARG A 1 592 ? 13.656 50.812 12.219 1 98.31 592 ARG A O 1
ATOM 4596 N N . VAL A 1 593 ? 13.703 52.469 13.781 1 97.94 593 VAL A N 1
ATOM 4597 C CA . VAL A 1 593 ? 12.82 51.75 14.703 1 97.94 593 VAL A CA 1
ATOM 4598 C C . VAL A 1 593 ? 11.57 52.594 14.953 1 97.94 593 VAL A C 1
ATOM 4600 O O . VAL A 1 593 ? 11.617 53.625 15.641 1 97.94 593 VAL A O 1
ATOM 4603 N N . GLU A 1 594 ? 10.453 52.188 14.391 1 94.56 594 GLU A N 1
ATOM 4604 C CA . GLU A 1 594 ? 9.234 53 14.453 1 94.56 594 GLU A CA 1
ATOM 4605 C C . GLU A 1 594 ? 7.996 52.125 14.586 1 94.56 594 GLU A C 1
ATOM 4607 O O . GLU A 1 594 ? 7.926 51.062 13.984 1 94.56 594 GLU A O 1
ATOM 4612 N N . ALA A 1 595 ? 7.031 52.594 15.32 1 90.75 595 ALA A N 1
ATOM 4613 C CA . ALA A 1 595 ? 5.68 52.031 15.352 1 90.75 595 ALA A CA 1
ATOM 4614 C C . ALA A 1 595 ? 5.691 50.562 15.773 1 90.75 595 ALA A C 1
ATOM 4616 O O . ALA A 1 595 ? 5.039 49.719 15.148 1 90.75 595 ALA A O 1
ATOM 4617 N N . ASN A 1 596 ? 6.535 50.219 16.672 1 93.56 596 ASN A N 1
ATOM 4618 C CA . ASN A 1 596 ? 6.504 48.906 17.312 1 93.56 596 ASN A CA 1
ATOM 4619 C C . ASN A 1 596 ? 5.758 48.938 18.641 1 93.56 596 ASN A C 1
ATOM 4621 O O . ASN A 1 596 ? 5.941 49.875 19.438 1 93.56 596 ASN A O 1
ATOM 4625 N N . ASP A 1 597 ? 4.945 48 18.938 1 88.31 597 ASP A N 1
ATOM 4626 C CA . ASP A 1 597 ? 4.035 48.125 20.078 1 88.31 597 ASP A CA 1
ATOM 4627 C C . ASP A 1 597 ? 4.258 47 21.094 1 88.31 597 ASP A C 1
ATOM 4629 O O . ASP A 1 597 ? 4.195 45.812 20.734 1 88.31 597 ASP A O 1
ATOM 4633 N N . LEU A 1 598 ? 4.551 47.344 22.281 1 87.12 598 LEU A N 1
ATOM 4634 C CA . LEU A 1 598 ? 4.496 46.438 23.406 1 87.12 598 LEU A CA 1
ATOM 4635 C C . LEU A 1 598 ? 3.057 46.188 23.844 1 87.12 598 LEU A C 1
ATOM 4637 O O . LEU A 1 598 ? 2.328 47.125 24.172 1 87.12 598 LEU A O 1
ATOM 4641 N N . ILE A 1 599 ? 2.697 45.031 23.703 1 78.38 599 ILE A N 1
ATOM 4642 C CA . ILE A 1 599 ? 1.294 44.719 23.953 1 78.38 599 ILE A CA 1
ATOM 4643 C C . ILE A 1 599 ? 1.188 43.656 25.062 1 78.38 599 ILE A C 1
ATOM 4645 O O . ILE A 1 599 ? 2.088 42.844 25.234 1 78.38 599 ILE A O 1
ATOM 4649 N N . MET B 1 1 ? 10.516 -71.938 -55.344 1 23.5 1 MET B N 1
ATOM 4650 C CA . MET B 1 1 ? 10.242 -70.5 -55.25 1 23.5 1 MET B CA 1
ATOM 4651 C C . MET B 1 1 ? 9.32 -70.188 -54.094 1 23.5 1 MET B C 1
ATOM 4653 O O . MET B 1 1 ? 8.094 -70.25 -54.219 1 23.5 1 MET B O 1
ATOM 4657 N N . THR B 1 2 ? 9.57 -70.812 -52.969 1 24.55 2 THR B N 1
ATOM 4658 C CA . THR B 1 2 ? 8.805 -70.938 -51.75 1 24.55 2 THR B CA 1
ATOM 4659 C C . THR B 1 2 ? 8.547 -69.5 -51.156 1 24.55 2 THR B C 1
ATOM 4661 O O . THR B 1 2 ? 9.484 -68.75 -50.938 1 24.55 2 THR B O 1
ATOM 4664 N N . ASN B 1 3 ? 7.406 -69 -51.594 1 21.25 3 ASN B N 1
ATOM 4665 C CA . ASN B 1 3 ? 6.82 -67.688 -51.281 1 21.25 3 ASN B CA 1
ATOM 4666 C C . ASN B 1 3 ? 6.801 -67.438 -49.75 1 21.25 3 ASN B C 1
ATOM 4668 O O . ASN B 1 3 ? 6.379 -68.25 -49 1 21.25 3 ASN B O 1
ATOM 4672 N N . SER B 1 4 ? 7.715 -66.625 -49.312 1 19.77 4 SER B N 1
ATOM 4673 C CA . SER B 1 4 ? 8.031 -66.062 -48 1 19.77 4 SER B CA 1
ATOM 4674 C C . SER B 1 4 ? 6.816 -65.375 -47.375 1 19.77 4 SER B C 1
ATOM 4676 O O . SER B 1 4 ? 6.43 -64.312 -47.781 1 19.77 4 SER B O 1
ATOM 4678 N N . LYS B 1 5 ? 5.758 -66.188 -47.188 1 25.72 5 LYS B N 1
ATOM 4679 C CA . LYS B 1 5 ? 4.566 -65.812 -46.438 1 25.72 5 LYS B CA 1
ATOM 4680 C C . LYS B 1 5 ? 4.941 -65.125 -45.094 1 25.72 5 LYS B C 1
ATOM 4682 O O . LYS B 1 5 ? 4.113 -65 -44.188 1 25.72 5 LYS B O 1
ATOM 4687 N N . LYS B 1 6 ? 6.32 -65 -44.906 1 28.61 6 LYS B N 1
ATOM 4688 C CA . LYS B 1 6 ? 6.391 -64.688 -43.5 1 28.61 6 LYS B CA 1
ATOM 4689 C C . LYS B 1 6 ? 5.387 -63.625 -43.094 1 28.61 6 LYS B C 1
ATOM 4691 O O . LYS B 1 6 ? 5.293 -62.594 -43.719 1 28.61 6 LYS B O 1
ATOM 4696 N N . GLY B 1 7 ? 4.473 -64 -42.25 1 23.12 7 GLY B N 1
ATOM 4697 C CA . GLY B 1 7 ? 3.336 -63.5 -41.5 1 23.12 7 GLY B CA 1
ATOM 4698 C C . GLY B 1 7 ? 3.6 -62.156 -40.844 1 23.12 7 GLY B C 1
ATOM 4699 O O . GLY B 1 7 ? 4.73 -61.844 -40.469 1 23.12 7 GLY B O 1
ATOM 4700 N N . LEU B 1 8 ? 2.869 -61.062 -41.281 1 27.77 8 LEU B N 1
ATOM 4701 C CA . LEU B 1 8 ? 2.734 -59.781 -40.562 1 27.77 8 LEU B CA 1
ATOM 4702 C C . LEU B 1 8 ? 2.568 -60 -39.062 1 27.77 8 LEU B C 1
ATOM 4704 O O . LEU B 1 8 ? 1.527 -60.5 -38.625 1 27.77 8 LEU B O 1
ATOM 4708 N N . SER B 1 9 ? 3.459 -60.75 -38.344 1 25.23 9 SER B N 1
ATOM 4709 C CA . SER B 1 9 ? 3.59 -60.938 -36.906 1 25.23 9 SER B CA 1
ATOM 4710 C C . SER B 1 9 ? 3.02 -59.75 -36.125 1 25.23 9 SER B C 1
ATOM 4712 O O . SER B 1 9 ? 2.922 -58.656 -36.688 1 25.23 9 SER B O 1
ATOM 4714 N N . ASN B 1 10 ? 2.27 -60.094 -35 1 24.66 10 ASN B N 1
ATOM 4715 C CA . ASN B 1 10 ? 1.533 -59.438 -33.938 1 24.66 10 ASN B CA 1
ATOM 4716 C C . ASN B 1 10 ? 2.275 -58.188 -33.406 1 24.66 10 ASN B C 1
ATOM 4718 O O . ASN B 1 10 ? 3.285 -58.312 -32.719 1 24.66 10 ASN B O 1
ATOM 4722 N N . MET B 1 11 ? 2.605 -57.25 -34.188 1 27.44 11 MET B N 1
ATOM 4723 C CA . MET B 1 11 ? 3.051 -55.938 -33.719 1 27.44 11 MET B CA 1
ATOM 4724 C C . MET B 1 11 ? 2.309 -55.531 -32.438 1 27.44 11 MET B C 1
ATOM 4726 O O . MET B 1 11 ? 1.081 -55.406 -32.438 1 27.44 11 MET B O 1
ATOM 4730 N N . GLY B 1 12 ? 2.65 -56.156 -31.234 1 27.47 12 GLY B N 1
ATOM 4731 C CA . GLY B 1 12 ? 2.139 -55.812 -29.922 1 27.47 12 GLY B CA 1
ATOM 4732 C C . GLY B 1 12 ? 1.704 -54.344 -29.812 1 27.47 12 GLY B C 1
ATOM 4733 O O . GLY B 1 12 ? 2.488 -53.438 -30.078 1 27.47 12 GLY B O 1
ATOM 4734 N N . LEU B 1 13 ? 0.511 -54 -30.203 1 29.34 13 LEU B N 1
ATOM 4735 C CA . LEU B 1 13 ? -0.218 -52.781 -29.844 1 29.34 13 LEU B CA 1
ATOM 4736 C C . LEU B 1 13 ? 0.124 -52.344 -28.422 1 29.34 13 LEU B C 1
ATOM 4738 O O . LEU B 1 13 ? -0.383 -52.906 -27.453 1 29.34 13 LEU B O 1
ATOM 4742 N N . GLU B 1 14 ? 1.413 -52.281 -28.047 1 31.36 14 GLU B N 1
ATOM 4743 C CA . GLU B 1 14 ? 1.632 -51.562 -26.797 1 31.36 14 GLU B CA 1
ATOM 4744 C C . GLU B 1 14 ? 0.667 -50.406 -26.656 1 31.36 14 GLU B C 1
ATOM 4746 O O . GLU B 1 14 ? 0.621 -49.531 -27.516 1 31.36 14 GLU B O 1
ATOM 4751 N N . ILE B 1 15 ? -0.563 -50.688 -26.125 1 32.09 15 ILE B N 1
ATOM 4752 C CA . ILE B 1 15 ? -1.572 -49.719 -25.688 1 32.09 15 ILE B CA 1
ATOM 4753 C C . ILE B 1 15 ? -0.896 -48.438 -25.266 1 32.09 15 ILE B C 1
ATOM 4755 O O . ILE B 1 15 ? -0.07 -48.438 -24.344 1 32.09 15 ILE B O 1
ATOM 4759 N N . LEU B 1 16 ? -0.574 -47.531 -26.109 1 37.59 16 LEU B N 1
ATOM 4760 C CA . LEU B 1 16 ? -0.305 -46.125 -25.812 1 37.59 16 LEU B CA 1
ATOM 4761 C C . LEU B 1 16 ? -1.06 -45.656 -24.578 1 37.59 16 LEU B C 1
ATOM 4763 O O . LEU B 1 16 ? -2.293 -45.688 -24.547 1 37.59 16 LEU B O 1
ATOM 4767 N N . VAL B 1 17 ? -0.681 -46.062 -23.391 1 43.53 17 VAL B N 1
ATOM 4768 C CA . VAL B 1 17 ? -1.272 -45.594 -22.141 1 43.53 17 VAL B CA 1
ATOM 4769 C C . VAL B 1 17 ? -1.626 -44.125 -22.25 1 43.53 17 VAL B C 1
ATOM 4771 O O . VAL B 1 17 ? -0.77 -43.281 -22.578 1 43.53 17 VAL B O 1
ATOM 4774 N N . PRO B 1 18 ? -2.857 -43.906 -22.438 1 51.5 18 PRO B N 1
ATOM 4775 C CA . PRO B 1 18 ? -3.334 -42.531 -22.438 1 51.5 18 PRO B CA 1
ATOM 4776 C C . PRO B 1 18 ? -2.854 -41.75 -21.219 1 51.5 18 PRO B C 1
ATOM 4778 O O . PRO B 1 18 ? -2.604 -42.312 -20.156 1 51.5 18 PRO B O 1
ATOM 4781 N N . HIS B 1 19 ? -2.283 -40.562 -21.469 1 64.94 19 HIS B N 1
ATOM 4782 C CA . HIS B 1 19 ? -1.885 -39.594 -20.453 1 64.94 19 HIS B CA 1
ATOM 4783 C C . HIS B 1 19 ? -3.021 -39.312 -19.484 1 64.94 19 HIS B C 1
ATOM 4785 O O . HIS B 1 19 ? -2.781 -38.938 -18.328 1 64.94 19 HIS B O 1
ATOM 4791 N N . VAL B 1 20 ? -4.09 -39.688 -19.969 1 79.31 20 VAL B N 1
ATOM 4792 C CA . VAL B 1 20 ? -5.301 -39.469 -19.188 1 79.31 20 VAL B CA 1
ATOM 4793 C C . VAL B 1 20 ? -5.895 -40.812 -18.75 1 79.31 20 VAL B C 1
ATOM 4795 O O . VAL B 1 20 ? -6.07 -41.688 -19.578 1 79.31 20 VAL B O 1
ATOM 4798 N N . TYR B 1 21 ? -5.926 -41 -17.469 1 88.81 21 TYR B N 1
ATOM 4799 C CA . TYR B 1 21 ? -6.641 -42.156 -16.953 1 88.81 21 TYR B CA 1
ATOM 4800 C C . TYR B 1 21 ? -8.133 -41.875 -16.844 1 88.81 21 TYR B C 1
ATOM 4802 O O . TYR B 1 21 ? -8.57 -41.156 -15.953 1 88.81 21 TYR B O 1
ATOM 4810 N N . PRO B 1 22 ? -8.852 -42.375 -17.719 1 91.69 22 PRO B N 1
ATOM 4811 C CA . PRO B 1 22 ? -10.305 -42.312 -17.516 1 91.69 22 PRO B CA 1
ATOM 4812 C C . PRO B 1 22 ? -10.812 -43.281 -16.469 1 91.69 22 PRO B C 1
ATOM 4814 O O . PRO B 1 22 ? -10.727 -44.5 -16.672 1 91.69 22 PRO B O 1
ATOM 4817 N N . VAL B 1 23 ? -11.328 -42.812 -15.391 1 95.56 23 VAL B N 1
ATOM 4818 C CA . VAL B 1 23 ? -11.852 -43.688 -14.352 1 95.56 23 VAL B CA 1
ATOM 4819 C C . VAL B 1 23 ? -13.031 -44.5 -14.906 1 95.56 23 VAL B C 1
ATOM 4821 O O . VAL B 1 23 ? -14.023 -43.906 -15.352 1 95.56 23 VAL B O 1
ATOM 4824 N N . ASN B 1 24 ? -12.82 -45.781 -15 1 94.81 24 ASN B N 1
ATOM 4825 C CA . ASN B 1 24 ? -13.914 -46.656 -15.383 1 94.81 24 ASN B CA 1
ATOM 4826 C C . ASN B 1 24 ? -14.789 -47.031 -14.188 1 94.81 24 ASN B C 1
ATOM 4828 O O . ASN B 1 24 ? -14.406 -47.875 -13.367 1 94.81 24 ASN B O 1
ATOM 4832 N N . LEU B 1 25 ? -15.945 -46.531 -14.109 1 96.44 25 LEU B N 1
ATOM 4833 C CA . LEU B 1 25 ? -16.812 -46.688 -12.938 1 96.44 25 LEU B CA 1
ATOM 4834 C C . LEU B 1 25 ? -17.172 -48.125 -12.727 1 96.44 25 LEU B C 1
ATOM 4836 O O . LEU B 1 25 ? -17.141 -48.625 -11.602 1 96.44 25 LEU B O 1
ATOM 4840 N N . GLU B 1 26 ? -17.438 -48.844 -13.828 1 94.94 26 GLU B N 1
ATOM 4841 C CA . GLU B 1 26 ? -17.859 -50.219 -13.734 1 94.94 26 GLU B CA 1
ATOM 4842 C C . GLU B 1 26 ? -16.703 -51.125 -13.289 1 94.94 26 GLU B C 1
ATOM 4844 O O . GLU B 1 26 ? -16.875 -52 -12.43 1 94.94 26 GLU B O 1
ATOM 4849 N N . GLU B 1 27 ? -15.602 -50.844 -13.906 1 95.69 27 GLU B N 1
ATOM 4850 C CA . GLU B 1 27 ? -14.422 -51.625 -13.586 1 95.69 27 GLU B CA 1
ATOM 4851 C C . GLU B 1 27 ? -14.086 -51.562 -12.094 1 95.69 27 GLU B C 1
ATOM 4853 O O . GLU B 1 27 ? -13.68 -52.531 -11.492 1 95.69 27 GLU B O 1
ATOM 4858 N N . TRP B 1 28 ? -14.289 -50.406 -11.461 1 97.12 28 TRP B N 1
ATOM 4859 C CA . TRP B 1 28 ? -13.898 -50.219 -10.07 1 97.12 28 TRP B CA 1
ATOM 4860 C C . TRP B 1 28 ? -15.078 -50.406 -9.133 1 97.12 28 TRP B C 1
ATOM 4862 O O . TRP B 1 28 ? -14.93 -50.344 -7.91 1 97.12 28 TRP B O 1
ATOM 4872 N N . GLY B 1 29 ? -16.219 -50.625 -9.719 1 96.69 29 GLY B N 1
ATOM 4873 C CA . GLY B 1 29 ? -17.406 -50.781 -8.898 1 96.69 29 GLY B CA 1
ATOM 4874 C C . GLY B 1 29 ? -17.875 -49.5 -8.242 1 96.69 29 GLY B C 1
ATOM 4875 O O . GLY B 1 29 ? -18.344 -49.531 -7.109 1 96.69 29 GLY B O 1
ATOM 4876 N N . ILE B 1 30 ? -17.688 -48.375 -8.93 1 97.88 30 ILE B N 1
ATOM 4877 C CA . ILE B 1 30 ? -18.094 -47.094 -8.406 1 97.88 30 ILE B CA 1
ATOM 4878 C C . ILE B 1 30 ? -19.578 -46.844 -8.727 1 97.88 30 ILE B C 1
ATOM 4880 O O . ILE B 1 30 ? -19.969 -46.844 -9.891 1 97.88 30 ILE B O 1
ATOM 4884 N N . ASN B 1 31 ? -20.281 -46.688 -7.688 1 97.62 31 ASN B N 1
ATOM 4885 C CA . ASN B 1 31 ? -21.703 -46.406 -7.871 1 97.62 31 ASN B CA 1
ATOM 4886 C C . ASN B 1 31 ? -21.938 -44.969 -8.32 1 97.62 31 ASN B C 1
ATOM 4888 O O . ASN B 1 31 ? -21.312 -44.031 -7.801 1 97.62 31 ASN B O 1
ATOM 4892 N N . LYS B 1 32 ? -22.797 -44.75 -9.32 1 97.56 32 LYS B N 1
ATOM 4893 C CA . LYS B 1 32 ? -23.031 -43.406 -9.859 1 97.56 32 LYS B CA 1
ATOM 4894 C C . LYS B 1 32 ? -24.469 -42.969 -9.625 1 97.56 32 LYS B C 1
ATOM 4896 O O . LYS B 1 32 ? -25.016 -42.156 -10.391 1 97.56 32 LYS B O 1
ATOM 4901 N N . ASP B 1 33 ? -25.172 -43.656 -8.625 1 96.94 33 ASP B N 1
ATOM 4902 C CA . ASP B 1 33 ? -26.578 -43.344 -8.352 1 96.94 33 ASP B CA 1
ATOM 4903 C C . ASP B 1 33 ? -26.781 -43 -6.875 1 96.94 33 ASP B C 1
ATOM 4905 O O . ASP B 1 33 ? -27.781 -43.406 -6.281 1 96.94 33 ASP B O 1
ATOM 4909 N N . PHE B 1 34 ? -25.812 -42.406 -6.297 1 97.81 34 PHE B N 1
ATOM 4910 C CA . PHE B 1 34 ? -25.891 -41.938 -4.918 1 97.81 34 PHE B CA 1
ATOM 4911 C C . PHE B 1 34 ? -26.156 -43.094 -3.971 1 97.81 34 PHE B C 1
ATOM 4913 O O . PHE B 1 34 ? -27 -43 -3.086 1 97.81 34 PHE B O 1
ATOM 4920 N N . GLN B 1 35 ? -25.391 -44.219 -4.25 1 97.38 35 GLN B N 1
ATOM 4921 C CA . GLN B 1 35 ? -25.469 -45.375 -3.363 1 97.38 35 GLN B CA 1
ATOM 4922 C C . GLN B 1 35 ? -24.078 -45.812 -2.928 1 97.38 35 GLN B C 1
ATOM 4924 O O . GLN B 1 35 ? -23.062 -45.375 -3.484 1 97.38 35 GLN B O 1
ATOM 4929 N N . GLU B 1 36 ? -23.938 -46.594 -1.833 1 98 36 GLU B N 1
ATOM 4930 C CA . GLU B 1 36 ? -22.75 -47.281 -1.352 1 98 36 GLU B CA 1
ATOM 4931 C C . GLU B 1 36 ? -21.609 -46.312 -1.069 1 98 36 GLU B C 1
ATOM 4933 O O . GLU B 1 36 ? -20.531 -46.406 -1.638 1 98 36 GLU B O 1
ATOM 4938 N N . PRO B 1 37 ? -21.906 -45.406 -0.17 1 98.5 37 PRO B N 1
ATOM 4939 C CA . PRO B 1 37 ? -20.922 -44.312 0.07 1 98.5 37 PRO B CA 1
ATOM 4940 C C . PRO B 1 37 ? -19.531 -44.875 0.41 1 98.5 37 PRO B C 1
ATOM 4942 O O . PRO B 1 37 ? -18.531 -44.375 -0.12 1 98.5 37 PRO B O 1
ATOM 4945 N N . GLU B 1 38 ? -19.453 -45.875 1.274 1 98.19 38 GLU B N 1
ATOM 4946 C CA . GLU B 1 38 ? -18.156 -46.406 1.677 1 98.19 38 GLU B CA 1
ATOM 4947 C C . GLU B 1 38 ? -17.438 -47.094 0.5 1 98.19 38 GLU B C 1
ATOM 4949 O O . GLU B 1 38 ? -16.266 -46.812 0.25 1 98.19 38 GLU B O 1
ATOM 4954 N N . ALA B 1 39 ? -18.156 -47.906 -0.21 1 98.25 39 ALA B N 1
ATOM 4955 C CA . ALA B 1 39 ? -17.562 -48.625 -1.341 1 98.25 39 ALA B CA 1
ATOM 4956 C C . ALA B 1 39 ? -17.156 -47.656 -2.451 1 98.25 39 ALA B C 1
ATOM 4958 O O . ALA B 1 39 ? -16.109 -47.812 -3.074 1 98.25 39 ALA B O 1
ATOM 4959 N N . THR B 1 40 ? -18.047 -46.656 -2.66 1 98.56 40 THR B N 1
ATOM 4960 C CA . THR B 1 40 ? -17.766 -45.688 -3.691 1 98.56 40 THR B CA 1
ATOM 4961 C C . THR B 1 40 ? -16.5 -44.906 -3.361 1 98.56 40 THR B C 1
ATOM 4963 O O . THR B 1 40 ? -15.617 -44.75 -4.211 1 98.56 40 THR B O 1
ATOM 4966 N N . THR B 1 41 ? -16.406 -44.438 -2.117 1 98.69 41 THR B N 1
ATOM 4967 C CA . THR B 1 41 ? -15.242 -43.656 -1.685 1 98.69 41 THR B CA 1
ATOM 4968 C C . THR B 1 41 ? -13.977 -44.5 -1.786 1 98.69 41 THR B C 1
ATOM 4970 O O . THR B 1 41 ? -12.961 -44.062 -2.324 1 98.69 41 THR B O 1
ATOM 4973 N N . GLU B 1 42 ? -14.047 -45.719 -1.314 1 98.25 42 GLU B N 1
ATOM 4974 C CA . GLU B 1 42 ? -12.906 -46.625 -1.368 1 98.25 42 GLU B CA 1
ATOM 4975 C C . GLU B 1 42 ? -12.5 -46.938 -2.811 1 98.25 42 GLU B C 1
ATOM 4977 O O . GLU B 1 42 ? -11.305 -47 -3.125 1 98.25 42 GLU B O 1
ATOM 4982 N N . ALA B 1 43 ? -13.469 -47.062 -3.627 1 98.5 43 ALA B N 1
ATOM 4983 C CA . ALA B 1 43 ? -13.188 -47.375 -5.027 1 98.5 43 ALA B CA 1
ATOM 4984 C C . ALA B 1 43 ? -12.477 -46.219 -5.719 1 98.5 43 ALA B C 1
ATOM 4986 O O . ALA B 1 43 ? -11.547 -46.438 -6.5 1 98.5 43 ALA B O 1
ATOM 4987 N N . PHE B 1 44 ? -12.93 -45 -5.449 1 98.56 44 PHE B N 1
ATOM 4988 C CA . PHE B 1 44 ? -12.234 -43.844 -6 1 98.56 44 PHE B CA 1
ATOM 4989 C C . PHE B 1 44 ? -10.789 -43.812 -5.516 1 98.56 44 PHE B C 1
ATOM 4991 O O . PHE B 1 44 ? -9.867 -43.594 -6.305 1 98.56 44 PHE B O 1
ATOM 4998 N N . ASN B 1 45 ? -10.609 -43.969 -4.242 1 98.5 45 ASN B N 1
ATOM 4999 C CA . ASN B 1 45 ? -9.266 -43.938 -3.691 1 98.5 45 ASN B CA 1
ATOM 5000 C C . ASN B 1 45 ? -8.375 -45.031 -4.324 1 98.5 45 ASN B C 1
ATOM 5002 O O . ASN B 1 45 ? -7.211 -44.75 -4.629 1 98.5 45 ASN B O 1
ATOM 5006 N N . LYS B 1 46 ? -8.914 -46.188 -4.559 1 98 46 LYS B N 1
ATOM 5007 C CA . LYS B 1 46 ? -8.172 -47.25 -5.223 1 98 46 LYS B CA 1
ATOM 5008 C C . LYS B 1 46 ? -7.863 -46.906 -6.672 1 98 46 LYS B C 1
ATOM 5010 O O . LYS B 1 46 ? -6.746 -47.125 -7.148 1 98 46 LYS B O 1
ATOM 5015 N N . ALA B 1 47 ? -8.867 -46.344 -7.301 1 97.56 47 ALA B N 1
ATOM 5016 C CA . ALA B 1 47 ? -8.688 -45.969 -8.695 1 97.56 47 ALA B CA 1
ATOM 5017 C C . ALA B 1 47 ? -7.613 -44.875 -8.836 1 97.56 47 ALA B C 1
ATOM 5019 O O . ALA B 1 47 ? -6.762 -44.969 -9.727 1 97.56 47 ALA B O 1
ATOM 5020 N N . PHE B 1 48 ? -7.664 -43.938 -7.961 1 97.56 48 PHE B N 1
ATOM 5021 C CA . PHE B 1 48 ? -6.707 -42.844 -8.016 1 97.56 48 PHE B CA 1
ATOM 5022 C C . PHE B 1 48 ? -5.305 -43.312 -7.668 1 97.56 48 PHE B C 1
ATOM 5024 O O . PHE B 1 48 ? -4.324 -42.906 -8.289 1 97.56 48 PHE B O 1
ATOM 5031 N N . THR B 1 49 ? -5.215 -44.188 -6.73 1 95.44 49 THR B N 1
ATOM 5032 C CA . THR B 1 49 ? -3.93 -44.812 -6.391 1 95.44 49 THR B CA 1
ATOM 5033 C C . THR B 1 49 ? -3.387 -45.625 -7.562 1 95.44 49 THR B C 1
ATOM 5035 O O . THR B 1 49 ? -2.195 -45.531 -7.871 1 95.44 49 THR B O 1
ATOM 5038 N N . TYR B 1 50 ? -4.277 -46.344 -8.242 1 94.38 50 TYR B N 1
ATOM 5039 C CA . TYR B 1 50 ? -3.889 -47.125 -9.422 1 94.38 50 TYR B CA 1
ATOM 5040 C C . TYR B 1 50 ? -3.32 -46.188 -10.5 1 94.38 50 TYR B C 1
ATOM 5042 O O . TYR B 1 50 ? -2.254 -46.469 -11.055 1 94.38 50 TYR B O 1
ATOM 5050 N N . ALA B 1 51 ? -4.113 -45.125 -10.68 1 91.19 51 ALA B N 1
ATOM 5051 C CA . ALA B 1 51 ? -3.678 -44.188 -11.703 1 91.19 51 ALA B CA 1
ATOM 5052 C C . ALA B 1 51 ? -2.283 -43.656 -11.391 1 91.19 51 ALA B C 1
ATOM 5054 O O . ALA B 1 51 ? -1.415 -43.625 -12.273 1 91.19 51 ALA B O 1
ATOM 5055 N N . LYS B 1 52 ? -2.061 -43.281 -10.172 1 86.75 52 LYS B N 1
ATOM 5056 C CA . LYS B 1 52 ? -0.762 -42.781 -9.734 1 86.75 52 LYS B CA 1
ATOM 5057 C C . LYS B 1 52 ? 0.331 -43.812 -9.945 1 86.75 52 LYS B C 1
ATOM 5059 O O . LYS B 1 52 ? 1.379 -43.531 -10.523 1 86.75 52 LYS B O 1
ATOM 5064 N N . ASN B 1 53 ? 0.042 -45.031 -9.492 1 85.44 53 ASN B N 1
ATOM 5065 C CA . ASN B 1 53 ? 1.027 -46.094 -9.562 1 85.44 53 ASN B CA 1
ATOM 5066 C C . ASN B 1 53 ? 1.364 -46.469 -11.008 1 85.44 53 ASN B C 1
ATOM 5068 O O . ASN B 1 53 ? 2.48 -46.875 -11.305 1 85.44 53 ASN B O 1
ATOM 5072 N N . MET B 1 54 ? 0.341 -46.25 -11.859 1 82.69 54 MET B N 1
ATOM 5073 C CA . MET B 1 54 ? 0.545 -46.562 -13.273 1 82.69 54 MET B CA 1
ATOM 5074 C C . MET B 1 54 ? 1.224 -45.375 -13.992 1 82.69 54 MET B C 1
ATOM 5076 O O . MET B 1 54 ? 1.53 -45.5 -15.18 1 82.69 54 MET B O 1
ATOM 5080 N N . GLY B 1 55 ? 1.357 -44.25 -13.195 1 73.38 55 GLY B N 1
ATOM 5081 C CA . GLY B 1 55 ? 2.131 -43.156 -13.742 1 73.38 55 GLY B CA 1
ATOM 5082 C C . GLY B 1 55 ? 1.277 -42.125 -14.453 1 73.38 55 GLY B C 1
ATOM 5083 O O . GLY B 1 55 ? 1.804 -41.219 -15.102 1 73.38 55 GLY B O 1
ATOM 5084 N N . TYR B 1 56 ? -0.074 -42.312 -14.289 1 80.31 56 TYR B N 1
ATOM 5085 C CA . TYR B 1 56 ? -0.944 -41.281 -14.859 1 80.31 56 TYR B CA 1
ATOM 5086 C C . TYR B 1 56 ? -0.841 -39.969 -14.07 1 80.31 56 TYR B C 1
ATOM 5088 O O . TYR B 1 56 ? -0.716 -40 -12.844 1 80.31 56 TYR B O 1
ATOM 5096 N N . PHE B 1 57 ? -0.91 -38.938 -14.844 1 82.81 57 PHE B N 1
ATOM 5097 C CA . PHE B 1 57 ? -0.845 -37.656 -14.117 1 82.81 57 PHE B CA 1
ATOM 5098 C C . PHE B 1 57 ? -2.074 -36.812 -14.406 1 82.81 57 PHE B C 1
ATOM 5100 O O . PHE B 1 57 ? -2.203 -35.688 -13.883 1 82.81 57 PHE B O 1
ATOM 5107 N N . GLU B 1 58 ? -2.875 -37.281 -15.25 1 88.5 58 GLU B N 1
ATOM 5108 C CA . GLU B 1 58 ? -4.219 -36.75 -15.422 1 88.5 58 GLU B CA 1
ATOM 5109 C C . GLU B 1 58 ? -5.277 -37.812 -15.25 1 88.5 58 GLU B C 1
ATOM 5111 O O . GLU B 1 58 ? -5.141 -38.938 -15.789 1 88.5 58 GLU B O 1
ATOM 5116 N N . VAL B 1 59 ? -6.188 -37.469 -14.43 1 93.69 59 VAL B N 1
ATOM 5117 C CA . VAL B 1 59 ? -7.281 -38.375 -14.164 1 93.69 59 VAL B CA 1
ATOM 5118 C C . VAL B 1 59 ? -8.609 -37.75 -14.578 1 93.69 59 VAL B C 1
ATOM 5120 O O . VAL B 1 59 ? -8.906 -36.625 -14.195 1 93.69 59 VAL B O 1
ATOM 5123 N N . TRP B 1 60 ? -9.336 -38.406 -15.422 1 94.88 60 TRP B N 1
ATOM 5124 C CA . TRP B 1 60 ? -10.648 -37.938 -15.852 1 94.88 60 TRP B CA 1
ATOM 5125 C C . TRP B 1 60 ? -11.766 -38.719 -15.18 1 94.88 60 TRP B C 1
ATOM 5127 O O . TRP B 1 60 ? -11.773 -39.969 -15.227 1 94.88 60 TRP B O 1
ATOM 5137 N N . VAL B 1 61 ? -12.648 -37.969 -14.539 1 96.5 61 VAL B N 1
ATOM 5138 C CA . VAL B 1 61 ? -13.805 -38.594 -13.914 1 96.5 61 VAL B CA 1
ATOM 5139 C C . VAL B 1 61 ? -15.055 -38.344 -14.75 1 96.5 61 VAL B C 1
ATOM 5141 O O . VAL B 1 61 ? -15.422 -37.188 -14.969 1 96.5 61 VAL B O 1
ATOM 5144 N N . PRO B 1 62 ? -15.688 -39.375 -15.219 1 95.44 62 PRO B N 1
ATOM 5145 C CA . PRO B 1 62 ? -16.891 -39.188 -16.031 1 95.44 62 PRO B CA 1
ATOM 5146 C C . PRO B 1 6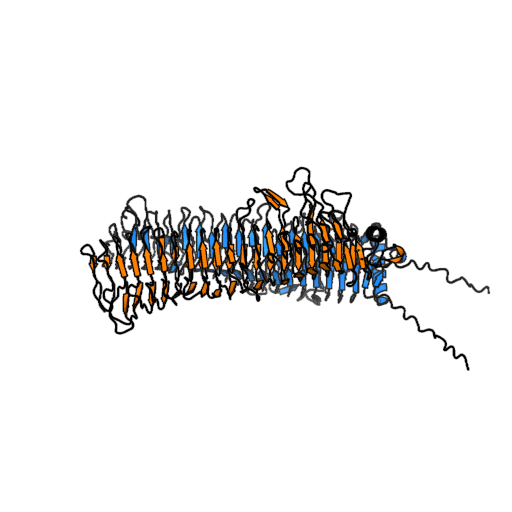2 ? -18.094 -38.719 -15.195 1 95.44 62 PRO B C 1
ATOM 5148 O O . PRO B 1 62 ? -18.031 -38.688 -13.969 1 95.44 62 PRO B O 1
ATOM 5151 N N . PRO B 1 63 ? -19.188 -38.344 -15.891 1 95.06 63 PRO B N 1
ATOM 5152 C CA . PRO B 1 63 ? -20.375 -37.906 -15.148 1 95.06 63 PRO B CA 1
ATOM 5153 C C . PRO B 1 63 ? -20.938 -39 -14.242 1 95.06 63 PRO B C 1
ATOM 5155 O O . PRO B 1 63 ? -20.906 -40.188 -14.609 1 95.06 63 PRO B O 1
ATOM 5158 N N . GLY B 1 64 ? -21.375 -38.625 -13.148 1 97.38 64 GLY B N 1
ATOM 5159 C CA . GLY B 1 64 ? -22 -39.531 -12.188 1 97.38 64 GLY B CA 1
ATOM 5160 C C . GLY B 1 64 ? -22.453 -38.812 -10.922 1 97.38 64 GLY B C 1
ATOM 5161 O O . GLY B 1 64 ? -22.078 -37.688 -10.672 1 97.38 64 GLY B O 1
ATOM 5162 N N . ASN B 1 65 ? -23.438 -39.5 -10.273 1 97.94 65 ASN B N 1
ATOM 5163 C CA . ASN B 1 65 ? -23.875 -39.062 -8.953 1 97.94 65 ASN B CA 1
ATOM 5164 C C . ASN B 1 65 ? -23.25 -39.938 -7.855 1 97.94 65 ASN B C 1
ATOM 5166 O O . ASN B 1 65 ? -23.719 -41.031 -7.586 1 97.94 65 ASN B O 1
ATOM 5170 N N . PHE B 1 66 ? -22.219 -39.406 -7.23 1 98.81 66 PHE B N 1
ATOM 5171 C CA . PHE B 1 66 ? -21.391 -40.219 -6.328 1 98.81 66 PHE B CA 1
ATOM 5172 C C . PHE B 1 66 ? -21.672 -39.844 -4.875 1 98.81 66 PHE B C 1
ATOM 5174 O O . PHE B 1 66 ? -21.609 -38.688 -4.5 1 98.81 66 PHE B O 1
ATOM 5181 N N . LEU B 1 67 ? -22.031 -40.875 -4.148 1 98.75 67 LEU B N 1
ATOM 5182 C CA . LEU B 1 67 ? -22.172 -40.688 -2.711 1 98.75 67 LEU B CA 1
ATOM 5183 C C . LEU B 1 67 ? -20.859 -40.969 -1.987 1 98.75 67 LEU B C 1
ATOM 5185 O O . LEU B 1 67 ? -20.266 -42.031 -2.182 1 98.75 67 LEU B O 1
ATOM 5189 N N . ILE B 1 68 ? -20.406 -40 -1.131 1 98.88 68 ILE B N 1
ATOM 5190 C CA . ILE B 1 68 ? -19.047 -40.094 -0.579 1 98.88 68 ILE B CA 1
ATOM 5191 C C . ILE B 1 68 ? -19.125 -40.25 0.938 1 98.88 68 ILE B C 1
ATOM 5193 O O . ILE B 1 68 ? -19.875 -39.531 1.608 1 98.88 68 ILE B O 1
ATOM 5197 N N . ASP B 1 69 ? -18.406 -41.219 1.431 1 98.75 69 ASP B N 1
ATOM 5198 C CA . ASP B 1 69 ? -18.094 -41.281 2.855 1 98.75 69 ASP B CA 1
ATOM 5199 C C . ASP B 1 69 ? -16.906 -40.375 3.205 1 98.75 69 ASP B C 1
ATOM 5201 O O . ASP B 1 69 ? -15.758 -40.781 3.062 1 98.75 69 ASP B O 1
ATOM 5205 N N . GLY B 1 70 ? -17.219 -39.25 3.773 1 98.69 70 GLY B N 1
ATOM 5206 C CA . GLY B 1 70 ? -16.203 -38.219 3.959 1 98.69 70 GLY B CA 1
ATOM 5207 C C . GLY B 1 70 ? -15.57 -38.25 5.332 1 98.69 70 GLY B C 1
ATOM 5208 O O . GLY B 1 70 ? -14.711 -37.406 5.645 1 98.69 70 GLY B O 1
ATOM 5209 N N . VAL B 1 71 ? -15.891 -39.219 6.18 1 98.44 71 VAL B N 1
ATOM 5210 C CA . VAL B 1 71 ? -15.492 -39.219 7.582 1 98.44 71 VAL B CA 1
ATOM 5211 C C . VAL B 1 71 ? -14.305 -40.156 7.781 1 98.44 71 VAL B C 1
ATOM 5213 O O . VAL B 1 71 ? -14.359 -41.344 7.414 1 98.44 71 VAL B O 1
ATOM 5216 N N . ASN B 1 72 ? -13.172 -39.656 8.359 1 98.12 72 ASN B N 1
ATOM 5217 C CA . ASN B 1 72 ? -12.062 -40.5 8.789 1 98.12 72 ASN B CA 1
ATOM 5218 C C . ASN B 1 72 ? -12.273 -41.031 10.195 1 98.12 72 ASN B C 1
ATOM 5220 O O . ASN B 1 72 ? -11.883 -40.406 11.18 1 98.12 72 ASN B O 1
ATOM 5224 N N . GLU B 1 73 ? -12.68 -42.219 10.273 1 94.19 73 GLU B N 1
ATOM 5225 C CA . GLU B 1 73 ? -13.039 -42.812 11.562 1 94.19 73 GLU B CA 1
ATOM 5226 C C . GLU B 1 73 ? -11.797 -43.125 12.398 1 94.19 73 GLU B C 1
ATOM 5228 O O . GLU B 1 73 ? -11.891 -43.281 13.609 1 94.19 73 GLU B O 1
ATOM 5233 N N . SER B 1 74 ? -10.68 -43.156 11.719 1 94.62 74 SER B N 1
ATOM 5234 C CA . SER B 1 74 ? -9.438 -43.5 12.422 1 94.62 74 SER B CA 1
ATOM 5235 C C . SER B 1 74 ? -8.859 -42.281 13.125 1 94.62 74 SER B C 1
ATOM 5237 O O . SER B 1 74 ? -7.977 -42.406 13.977 1 94.62 74 SER B O 1
ATOM 5239 N N . ASN B 1 75 ? -9.336 -41.094 12.75 1 92.69 75 ASN B N 1
ATOM 5240 C CA . ASN B 1 75 ? -8.93 -39.844 13.383 1 92.69 75 ASN B CA 1
ATOM 5241 C C . ASN B 1 75 ? -10.094 -39.156 14.117 1 92.69 75 ASN B C 1
ATOM 5243 O O . ASN B 1 75 ? -10.656 -38.188 13.648 1 92.69 75 ASN B O 1
ATOM 5247 N N . VAL B 1 76 ? -10.336 -39.531 15.297 1 85.56 76 VAL B N 1
ATOM 5248 C CA . VAL B 1 76 ? -11.555 -39.188 16.016 1 85.56 76 VAL B CA 1
ATOM 5249 C C . VAL B 1 76 ? -11.492 -37.719 16.422 1 85.56 76 VAL B C 1
ATOM 5251 O O . VAL B 1 76 ? -12.531 -37.094 16.688 1 85.56 76 VAL B O 1
ATOM 5254 N N . TYR B 1 77 ? -10.281 -37.188 16.5 1 86.62 77 TYR B N 1
ATOM 5255 C CA . TYR B 1 77 ? -10.141 -35.812 16.938 1 86.62 77 TYR B CA 1
ATOM 5256 C C . TYR B 1 77 ? -10.289 -34.844 15.773 1 86.62 77 TYR B C 1
ATOM 5258 O O . TYR B 1 77 ? -10.586 -33.656 15.969 1 86.62 77 TYR B O 1
ATOM 5266 N N . ALA B 1 78 ? -10.078 -35.281 14.578 1 93.56 78 ALA B N 1
ATOM 5267 C CA . ALA B 1 78 ? -10.172 -34.469 13.359 1 93.56 78 ALA B CA 1
ATOM 5268 C C . ALA B 1 78 ? -10.578 -35.344 12.172 1 93.56 78 ALA B C 1
ATOM 5270 O O . ALA B 1 78 ? -9.781 -35.562 11.25 1 93.56 78 ALA B O 1
ATOM 5271 N N . THR B 1 79 ? -11.859 -35.688 12.148 1 95.94 79 THR B N 1
ATOM 5272 C CA . THR B 1 79 ? -12.359 -36.688 11.195 1 95.94 79 THR B CA 1
ATOM 5273 C C . THR B 1 79 ? -12.336 -36.125 9.773 1 95.94 79 THR B C 1
ATOM 5275 O O . THR B 1 79 ? -12.477 -36.875 8.805 1 95.94 79 THR B O 1
ATOM 5278 N N . GLU B 1 80 ? -12.195 -34.75 9.656 1 97.69 80 GLU B N 1
ATOM 5279 C CA . GLU B 1 80 ? -12.086 -34.125 8.344 1 97.69 80 GLU B CA 1
ATOM 5280 C C . GLU B 1 80 ? -10.727 -34.406 7.703 1 97.69 80 GLU B C 1
ATOM 5282 O O . GLU B 1 80 ? -10.594 -34.375 6.477 1 97.69 80 GLU B O 1
ATOM 5287 N N . ASN B 1 81 ? -9.695 -34.688 8.57 1 97.75 81 ASN B N 1
ATOM 5288 C CA . ASN B 1 81 ? -8.359 -34.969 8.047 1 97.75 81 ASN B CA 1
ATOM 5289 C C . ASN B 1 81 ? -8.211 -36.406 7.621 1 97.75 81 ASN B C 1
ATOM 5291 O O . ASN B 1 81 ? -8.336 -37.344 8.445 1 97.75 81 ASN B O 1
ATOM 5295 N N . GLY B 1 82 ? -8.016 -36.531 6.402 1 97.56 82 GLY B N 1
ATOM 5296 C CA . GLY B 1 82 ? -7.887 -37.875 5.848 1 97.56 82 GLY B CA 1
ATOM 5297 C C . GLY B 1 82 ? -9.219 -38.5 5.469 1 97.56 82 GLY B C 1
ATOM 5298 O O . GLY B 1 82 ? -9.281 -39.688 5.141 1 97.56 82 GLY B O 1
ATOM 5299 N N . GLY B 1 83 ? -10.289 -37.75 5.48 1 98.12 83 GLY B N 1
ATOM 5300 C CA . GLY B 1 83 ? -11.586 -38.25 5.051 1 98.12 83 GLY B CA 1
ATOM 5301 C C . GLY B 1 83 ? -11.82 -38.094 3.559 1 98.12 83 GLY B C 1
ATOM 5302 O O . GLY B 1 83 ? -11.094 -37.375 2.883 1 98.12 83 GLY B O 1
ATOM 5303 N N . GLY B 1 84 ? -12.82 -38.875 3.049 1 98.69 84 GLY B N 1
ATOM 5304 C CA . GLY B 1 84 ? -13.266 -38.719 1.672 1 98.69 84 GLY B CA 1
ATOM 5305 C C . GLY B 1 84 ? -12.266 -39.25 0.66 1 98.69 84 GLY B C 1
ATOM 5306 O O . GLY B 1 84 ? -11.641 -40.281 0.885 1 98.69 84 GLY B O 1
ATOM 5307 N N . ILE B 1 85 ? -12.188 -38.594 -0.47 1 98.88 85 ILE B N 1
ATOM 5308 C CA . ILE B 1 85 ? -11.32 -39 -1.571 1 98.88 85 ILE B CA 1
ATOM 5309 C C . ILE B 1 85 ? -9.992 -38.25 -1.485 1 98.88 85 ILE B C 1
ATOM 5311 O O . ILE B 1 85 ? -9.961 -37.031 -1.361 1 98.88 85 ILE B O 1
ATOM 5315 N N . HIS B 1 86 ? -8.906 -38.969 -1.554 1 98.69 86 HIS B N 1
ATOM 5316 C CA . HIS B 1 86 ? -7.574 -38.406 -1.426 1 98.69 86 HIS B CA 1
ATOM 5317 C C . HIS B 1 86 ? -6.98 -38.094 -2.791 1 98.69 86 HIS B C 1
ATOM 5319 O O . HIS B 1 86 ? -6.961 -38.938 -3.686 1 98.69 86 HIS B O 1
ATOM 5325 N N . LEU B 1 87 ? -6.555 -36.844 -2.928 1 98.5 87 LEU B N 1
ATOM 5326 C CA . LEU B 1 87 ? -5.855 -36.438 -4.145 1 98.5 87 LEU B CA 1
ATOM 5327 C C . LEU B 1 87 ? -4.344 -36.5 -3.947 1 98.5 87 LEU B C 1
ATOM 5329 O O . LEU B 1 87 ? -3.834 -36.156 -2.887 1 98.5 87 LEU B O 1
ATOM 5333 N N . HIS B 1 88 ? -3.678 -37 -4.996 1 96 88 HIS B N 1
ATOM 5334 C CA . HIS B 1 88 ? -2.258 -37.312 -4.867 1 96 88 HIS B CA 1
ATOM 5335 C C . HIS B 1 88 ? -1.404 -36.281 -5.574 1 96 88 HIS B C 1
ATOM 5337 O O . HIS B 1 88 ? -1.885 -35.562 -6.473 1 96 88 HIS B O 1
ATOM 5343 N N . SER B 1 89 ? -0.135 -36.312 -5.113 1 93 89 SER B N 1
ATOM 5344 C CA . SER B 1 89 ? 0.84 -35.375 -5.684 1 93 89 SER B CA 1
ATOM 5345 C C . SER B 1 89 ? 0.985 -35.594 -7.188 1 93 89 SER B C 1
ATOM 5347 O O . SER B 1 89 ? 0.804 -36.688 -7.688 1 93 89 SER B O 1
ATOM 5349 N N . ASN B 1 90 ? 1.205 -34.5 -7.891 1 89.38 90 ASN B N 1
ATOM 5350 C CA . ASN B 1 90 ? 1.558 -34.469 -9.305 1 89.38 90 ASN B CA 1
ATOM 5351 C C . ASN B 1 90 ? 0.432 -35.031 -10.172 1 89.38 90 ASN B C 1
ATOM 5353 O O . ASN B 1 90 ? 0.683 -35.781 -11.117 1 89.38 90 ASN B O 1
ATOM 5357 N N . THR B 1 91 ? -0.76 -34.688 -9.789 1 91.75 91 THR B N 1
ATOM 5358 C CA . THR B 1 91 ? -1.899 -35.219 -10.523 1 91.75 91 THR B CA 1
ATOM 5359 C C . THR B 1 91 ? -2.92 -34.125 -10.82 1 91.75 91 THR B C 1
ATOM 5361 O O . THR B 1 91 ? -3.203 -33.281 -9.961 1 91.75 91 THR B O 1
ATOM 5364 N N . HIS B 1 92 ? -3.422 -34.062 -12.023 1 93.25 92 HIS B N 1
ATOM 5365 C CA . HIS B 1 92 ? -4.527 -33.219 -12.445 1 93.25 92 HIS B CA 1
ATOM 5366 C C . HIS B 1 92 ? -5.828 -34 -12.539 1 93.25 92 HIS B C 1
ATOM 5368 O O . HIS B 1 92 ? -5.984 -34.844 -13.43 1 93.25 92 HIS B O 1
ATOM 5374 N N . TYR B 1 93 ? -6.691 -33.688 -11.617 1 97 93 TYR B N 1
ATOM 5375 C CA . TYR B 1 93 ? -8 -34.312 -11.633 1 97 93 TYR B CA 1
ATOM 5376 C C . TYR B 1 93 ? -9.008 -33.469 -12.406 1 97 93 TYR B C 1
ATOM 5378 O O . TYR B 1 93 ? -9.336 -32.375 -11.992 1 97 93 TYR B O 1
ATOM 5386 N N . LYS B 1 94 ? -9.469 -34 -13.469 1 95.5 94 LYS B N 1
ATOM 5387 C CA . LYS B 1 94 ? -10.5 -33.344 -14.266 1 95.5 94 LYS B CA 1
ATOM 5388 C C . LYS B 1 94 ? -11.859 -34 -14.062 1 95.5 94 LYS B C 1
ATOM 5390 O O . LYS B 1 94 ? -12.117 -35.062 -14.617 1 95.5 94 LYS B O 1
ATOM 5395 N N . LEU B 1 95 ? -12.672 -33.312 -13.367 1 96.69 95 LEU B N 1
ATOM 5396 C CA . LEU B 1 95 ? -14.016 -33.812 -13.117 1 96.69 95 LEU B CA 1
ATOM 5397 C C . LEU B 1 95 ? -15 -33.25 -14.141 1 96.69 95 LEU B C 1
ATOM 5399 O O . LEU B 1 95 ? -14.977 -32.062 -14.445 1 96.69 95 LEU B O 1
ATOM 5403 N N . ASN B 1 96 ? -15.766 -34.219 -14.648 1 93.19 96 ASN B N 1
ATOM 5404 C CA . ASN B 1 96 ? -16.844 -33.719 -15.5 1 93.19 96 ASN B CA 1
ATOM 5405 C C . ASN B 1 96 ? -17.719 -32.688 -14.781 1 93.19 96 ASN B C 1
ATOM 5407 O O . ASN B 1 96 ? -18.047 -32.875 -13.609 1 93.19 96 ASN B O 1
ATOM 5411 N N . PRO B 1 97 ? -18.109 -31.641 -15.461 1 88.56 97 PRO B N 1
ATOM 5412 C CA . PRO B 1 97 ? -18.906 -30.594 -14.812 1 88.56 97 PRO B CA 1
ATOM 5413 C C . PRO B 1 97 ? -20.234 -31.109 -14.281 1 88.56 97 PRO B C 1
ATOM 5415 O O . PRO B 1 97 ? -20.828 -30.516 -13.383 1 88.56 97 PRO B O 1
ATOM 5418 N N . GLU B 1 98 ? -20.641 -32.219 -14.789 1 92.19 98 GLU B N 1
ATOM 5419 C CA . GLU B 1 98 ? -21.906 -32.812 -14.359 1 92.19 98 GLU B CA 1
ATOM 5420 C C . GLU B 1 98 ? -21.703 -33.812 -13.227 1 92.19 98 GLU B C 1
ATOM 5422 O O . GLU B 1 98 ? -22.672 -34.312 -12.641 1 92.19 98 GLU B O 1
ATOM 5427 N N . SER B 1 99 ? -20.453 -34.156 -12.953 1 97.19 99 SER B N 1
ATOM 5428 C CA . SER B 1 99 ? -20.172 -35.062 -11.852 1 97.19 99 SER B CA 1
ATOM 5429 C C . SER B 1 99 ? -20.516 -34.438 -10.508 1 97.19 99 SER B C 1
ATOM 5431 O O . SER B 1 99 ? -20.094 -33.312 -10.219 1 97.19 99 SER B O 1
ATOM 5433 N N . VAL B 1 100 ? -21.344 -35.156 -9.75 1 98.19 100 VAL B N 1
ATOM 5434 C CA . VAL B 1 100 ? -21.719 -34.656 -8.43 1 98.19 100 VAL B CA 1
ATOM 5435 C C . VAL B 1 100 ? -21.125 -35.562 -7.352 1 98.19 100 VAL B C 1
ATOM 5437 O O . VAL B 1 100 ? -21.312 -36.781 -7.375 1 98.19 100 VAL B O 1
ATOM 5440 N N . PHE B 1 101 ? -20.375 -35 -6.488 1 98.88 101 PHE B N 1
ATOM 5441 C CA . PHE B 1 101 ? -19.859 -35.656 -5.297 1 98.88 101 PHE B CA 1
ATOM 5442 C C . PHE B 1 101 ? -20.594 -35.188 -4.047 1 98.88 101 PHE B C 1
ATOM 5444 O O . PHE B 1 101 ? -20.406 -34.031 -3.609 1 98.88 101 PHE B O 1
ATOM 5451 N N . LYS B 1 102 ? -21.422 -36 -3.529 1 98.75 102 LYS B N 1
ATOM 5452 C CA . LYS B 1 102 ? -22.266 -35.625 -2.391 1 98.75 102 LYS B CA 1
ATOM 5453 C C . LYS B 1 102 ? -21.859 -36.406 -1.135 1 98.75 102 LYS B C 1
ATOM 5455 O O . LYS B 1 102 ? -21.609 -37.594 -1.188 1 98.75 102 LYS B O 1
ATOM 5460 N N . ILE B 1 103 ? -21.766 -35.719 -0.013 1 98.88 103 ILE B N 1
ATOM 5461 C CA . ILE B 1 103 ? -21.438 -36.344 1.264 1 98.88 103 ILE B CA 1
ATOM 5462 C C . ILE B 1 103 ? -22.641 -37.156 1.757 1 98.88 103 ILE B C 1
ATOM 5464 O O . ILE B 1 103 ? -23.766 -36.688 1.714 1 98.88 103 ILE B O 1
ATOM 5468 N N . ASN B 1 104 ? -22.328 -38.406 2.184 1 98.62 104 ASN B N 1
ATOM 5469 C CA . ASN B 1 104 ? -23.328 -39.188 2.887 1 98.62 104 ASN B CA 1
ATOM 5470 C C . ASN B 1 104 ? -23.672 -38.594 4.242 1 98.62 104 ASN B C 1
ATOM 5472 O O . ASN B 1 104 ? -22.781 -38.25 5.027 1 98.62 104 ASN B O 1
ATOM 5476 N N . ALA B 1 105 ? -24.969 -38.469 4.445 1 98.44 105 ALA B N 1
ATOM 5477 C CA . ALA B 1 105 ? -25.406 -37.906 5.715 1 98.44 105 ALA B CA 1
ATOM 5478 C C . ALA B 1 105 ? -24.75 -38.625 6.895 1 98.44 105 ALA B C 1
ATOM 5480 O O . ALA B 1 105 ? -24.672 -39.844 6.91 1 98.44 105 ALA B O 1
ATOM 5481 N N . ASN B 1 106 ? -24.234 -37.906 7.824 1 98.06 106 ASN B N 1
ATOM 5482 C CA . ASN B 1 106 ? -23.531 -38.438 8.977 1 98.06 106 ASN B CA 1
ATOM 5483 C C . ASN B 1 106 ? -23.672 -37.531 10.195 1 98.06 106 ASN B C 1
ATOM 5485 O O . ASN B 1 106 ? -24.422 -36.562 10.172 1 98.06 106 ASN B O 1
ATOM 5489 N N . ASP B 1 107 ? -23 -37.906 11.234 1 96.38 107 ASP B N 1
ATOM 5490 C CA . ASP B 1 107 ? -23.094 -37.094 12.453 1 96.38 107 ASP B CA 1
ATOM 5491 C C . ASP B 1 107 ? -21.719 -36.656 12.93 1 96.38 107 ASP B C 1
ATOM 5493 O O . ASP B 1 107 ? -21.531 -36.312 14.094 1 96.38 107 ASP B O 1
ATOM 5497 N N . ALA B 1 108 ? -20.719 -36.781 12.055 1 95.81 108 ALA B N 1
ATOM 5498 C CA . ALA B 1 108 ? -19.359 -36.438 12.445 1 95.81 108 ALA B CA 1
ATOM 5499 C C . ALA B 1 108 ? -19.172 -34.938 12.547 1 95.81 108 ALA B C 1
ATOM 5501 O O . ALA B 1 108 ? -19.859 -34.188 11.859 1 95.81 108 ALA B O 1
ATOM 5502 N N . GLN B 1 109 ? -18.188 -34.531 13.383 1 95.38 109 GLN B N 1
ATOM 5503 C CA . GLN B 1 109 ? -17.891 -33.125 13.555 1 95.38 109 GLN B CA 1
ATOM 5504 C C . GLN B 1 109 ? -17.234 -32.531 12.297 1 95.38 109 GLN B C 1
ATOM 5506 O O . GLN B 1 109 ? -17.297 -31.328 12.07 1 95.38 109 GLN B O 1
ATOM 5511 N N . GLY B 1 110 ? -16.609 -33.438 11.586 1 96.94 110 GLY B N 1
ATOM 5512 C CA . GLY B 1 110 ? -15.922 -33 10.375 1 96.94 110 GLY B CA 1
ATOM 5513 C C . GLY B 1 110 ? -15.82 -34.094 9.328 1 96.94 110 GLY B C 1
ATOM 5514 O O . GLY B 1 110 ? -15.914 -35.281 9.656 1 96.94 110 GLY B O 1
ATOM 5515 N N . TYR B 1 111 ? -15.695 -33.719 8.117 1 98.62 111 TYR B N 1
ATOM 5516 C CA . TYR B 1 111 ? -15.5 -34.594 6.965 1 98.62 111 TYR B CA 1
ATOM 5517 C C . TYR B 1 111 ? -14.852 -33.844 5.812 1 98.62 111 TYR B C 1
ATOM 5519 O O . TYR B 1 111 ? -14.664 -32.625 5.887 1 98.62 111 TYR B O 1
ATOM 5527 N N . SER B 1 112 ? -14.391 -34.5 4.844 1 98.88 112 SER B N 1
ATOM 5528 C CA . SER B 1 112 ? -13.938 -33.938 3.58 1 98.88 112 SER B CA 1
ATOM 5529 C C . SER B 1 112 ? -14.516 -34.688 2.389 1 98.88 112 SER B C 1
ATOM 5531 O O . SER B 1 112 ? -14.617 -35.906 2.416 1 98.88 112 SER B O 1
ATOM 5533 N N . VAL B 1 113 ? -14.898 -33.906 1.335 1 98.88 113 VAL B N 1
ATOM 5534 C CA . VAL B 1 113 ? -15.156 -34.562 0.071 1 98.88 113 VAL B CA 1
ATOM 5535 C C . VAL B 1 113 ? -13.836 -35 -0.573 1 98.88 113 VAL B C 1
ATOM 5537 O O . VAL B 1 113 ? -13.594 -36.156 -0.807 1 98.88 113 VAL B O 1
ATOM 5540 N N . PHE B 1 114 ? -13.047 -33.969 -0.82 1 98.94 114 PHE B N 1
ATOM 5541 C CA . PHE B 1 114 ? -11.688 -34.188 -1.296 1 98.94 114 PHE B CA 1
ATOM 5542 C C . PHE B 1 114 ? -10.664 -33.75 -0.252 1 98.94 114 PHE B C 1
ATOM 5544 O O . PHE B 1 114 ? -10.797 -32.688 0.333 1 98.94 114 PHE B O 1
ATOM 5551 N N . TYR B 1 115 ? -9.711 -34.594 0.006 1 98.81 115 TYR B N 1
ATOM 5552 C CA . TYR B 1 115 ? -8.633 -34.312 0.95 1 98.81 115 TYR B CA 1
ATOM 5553 C C . TYR B 1 115 ? -7.285 -34.25 0.242 1 98.81 115 TYR B C 1
ATOM 5555 O O . TYR B 1 115 ? -6.898 -35.219 -0.431 1 98.81 115 TYR B O 1
ATOM 5563 N N . ILE B 1 116 ? -6.605 -33.125 0.331 1 98.75 116 ILE B N 1
ATOM 5564 C CA . ILE B 1 116 ? -5.254 -32.938 -0.182 1 98.75 116 ILE B CA 1
ATOM 5565 C C . ILE B 1 116 ? -4.285 -32.75 0.981 1 98.75 116 ILE B C 1
ATOM 5567 O O . ILE B 1 116 ? -4.062 -31.625 1.438 1 98.75 116 ILE B O 1
ATOM 5571 N N . GLY B 1 117 ? -3.699 -33.844 1.365 1 98.44 117 GLY B N 1
ATOM 5572 C CA . GLY B 1 117 ? -2.842 -33.812 2.539 1 98.44 117 GLY B CA 1
ATOM 5573 C C . GLY B 1 117 ? -1.382 -34.062 2.221 1 98.44 117 GLY B C 1
ATOM 5574 O O . GLY B 1 117 ? -1.043 -35.094 1.624 1 98.44 117 GLY B O 1
ATOM 5575 N N . LEU B 1 118 ? -0.589 -33.125 2.635 1 97.75 118 LEU B N 1
ATOM 5576 C CA . LEU B 1 118 ? 0.853 -33.219 2.447 1 97.75 118 LEU B CA 1
ATOM 5577 C C . LEU B 1 118 ? 1.183 -33.625 1.016 1 97.75 118 LEU B C 1
ATOM 5579 O O . LEU B 1 118 ? 1.955 -34.562 0.794 1 97.75 118 LEU B O 1
ATOM 5583 N N . ALA B 1 119 ? 0.5 -33.031 0.085 1 97 119 ALA B N 1
ATOM 5584 C CA . ALA B 1 119 ? 0.679 -33.281 -1.339 1 97 119 ALA B CA 1
ATOM 5585 C C . ALA B 1 119 ? 1.309 -32.094 -2.051 1 97 119 ALA B C 1
ATOM 5587 O O . ALA B 1 119 ? 1.396 -31.016 -1.487 1 97 119 ALA B O 1
ATOM 5588 N N . TYR B 1 120 ? 1.803 -32.406 -3.123 1 92.62 120 TYR B N 1
ATOM 5589 C CA . TYR B 1 120 ? 2.496 -31.406 -3.92 1 92.62 120 TYR B CA 1
ATOM 5590 C C . TYR B 1 120 ? 2.016 -31.422 -5.367 1 92.62 120 TYR B C 1
ATOM 5592 O O . TYR B 1 120 ? 1.924 -32.5 -5.977 1 92.62 120 TYR B O 1
ATOM 5600 N N . ASN B 1 121 ? 1.69 -30.234 -5.914 1 91.12 121 ASN B N 1
ATOM 5601 C CA . ASN B 1 121 ? 1.324 -30.078 -7.32 1 91.12 121 ASN B CA 1
ATOM 5602 C C . ASN B 1 121 ? 0.06 -30.875 -7.652 1 91.12 121 ASN B C 1
ATOM 5604 O O . ASN B 1 121 ? 0.1 -31.812 -8.453 1 91.12 121 ASN B O 1
ATOM 5608 N N . VAL B 1 122 ? -0.955 -30.406 -7.129 1 95.69 122 VAL B N 1
ATOM 5609 C CA . VAL B 1 122 ? -2.256 -31.047 -7.316 1 95.69 122 VAL B CA 1
ATOM 5610 C C . VAL B 1 122 ? -3.217 -30.078 -7.988 1 95.69 122 VAL B C 1
ATOM 5612 O O . VAL B 1 122 ? -3.285 -28.906 -7.609 1 95.69 122 VAL B O 1
ATOM 5615 N N . THR B 1 123 ? -3.867 -30.484 -9.031 1 95.75 123 THR B N 1
ATOM 5616 C CA . THR B 1 123 ? -4.918 -29.672 -9.625 1 95.75 123 THR B CA 1
ATOM 5617 C C . THR B 1 123 ? -6.262 -30.406 -9.57 1 95.75 123 THR B C 1
ATOM 5619 O O . THR B 1 123 ? -6.359 -31.562 -9.977 1 95.75 123 THR B O 1
ATOM 5622 N N . LEU B 1 124 ? -7.23 -29.797 -8.992 1 98.12 124 LEU B N 1
ATOM 5623 C CA . LEU B 1 124 ? -8.625 -30.219 -9.023 1 98.12 124 LEU B CA 1
ATOM 5624 C C . LEU B 1 124 ? -9.461 -29.281 -9.906 1 98.12 124 LEU B C 1
ATOM 5626 O O . LEU B 1 124 ? -9.617 -28.109 -9.594 1 98.12 124 LEU B O 1
ATOM 5630 N N . GLU B 1 125 ? -10 -29.875 -10.984 1 97.12 125 GLU B N 1
ATOM 5631 C CA . GLU B 1 125 ? -10.727 -29.047 -11.93 1 97.12 125 GLU B CA 1
ATOM 5632 C C . GLU B 1 125 ? -12.133 -29.594 -12.18 1 97.12 125 GLU B C 1
ATOM 5634 O O . GLU B 1 125 ? -12.297 -30.766 -12.516 1 97.12 125 GLU B O 1
ATOM 5639 N N . GLY B 1 126 ? -13.062 -28.781 -11.961 1 95.81 126 GLY B N 1
ATOM 5640 C CA . GLY B 1 126 ? -14.438 -29.125 -12.266 1 95.81 126 GLY B CA 1
ATOM 5641 C C . GLY B 1 126 ? -15.148 -29.812 -11.117 1 95.81 126 GLY B C 1
ATOM 5642 O O . GLY B 1 126 ? -14.688 -29.766 -9.977 1 95.81 126 GLY B O 1
ATOM 5643 N N . GLY B 1 127 ? -16.438 -30.328 -11.492 1 95.88 127 GLY B N 1
ATOM 5644 C CA . GLY B 1 127 ? -17.219 -31.094 -10.547 1 95.88 127 GLY B CA 1
ATOM 5645 C C . GLY B 1 127 ? -18.109 -30.25 -9.656 1 95.88 127 GLY B C 1
ATOM 5646 O O . GLY B 1 127 ? -17.953 -29.016 -9.617 1 95.88 127 GLY B O 1
ATOM 5647 N N . GLN B 1 128 ? -19 -30.922 -9.086 1 98 128 GLN B N 1
ATOM 5648 C CA . GLN B 1 128 ? -19.906 -30.344 -8.102 1 98 128 GLN B CA 1
ATOM 5649 C C . GLN B 1 128 ? -19.828 -31.094 -6.777 1 98 128 GLN B C 1
ATOM 5651 O O . GLN B 1 128 ? -19.984 -32.312 -6.734 1 98 128 GLN B O 1
ATOM 5656 N N . LEU B 1 129 ? -19.547 -30.344 -5.793 1 98.94 129 LEU B N 1
ATOM 5657 C CA . LEU B 1 129 ? -19.453 -30.922 -4.449 1 98.94 129 LEU B CA 1
ATOM 5658 C C . LEU B 1 129 ? -20.625 -30.469 -3.588 1 98.94 129 LEU B C 1
ATOM 5660 O O . LEU B 1 129 ? -20.969 -29.281 -3.555 1 98.94 129 LEU B O 1
ATOM 5664 N N . ILE B 1 130 ? -21.25 -31.422 -2.932 1 98.75 130 ILE B N 1
ATOM 5665 C CA . ILE B 1 130 ? -22.422 -31.094 -2.109 1 98.75 130 ILE B CA 1
ATOM 5666 C C . ILE B 1 130 ? -22.25 -31.703 -0.72 1 98.75 130 ILE B C 1
ATOM 5668 O O . ILE B 1 130 ? -22.016 -32.906 -0.586 1 98.75 130 ILE B O 1
ATOM 5672 N N . GLY B 1 131 ? -22.328 -30.891 0.319 1 98.75 131 GLY B N 1
ATOM 5673 C CA . GLY B 1 131 ? -22.297 -31.375 1.692 1 98.75 131 GLY B CA 1
ATOM 5674 C C . GLY B 1 131 ? -23.641 -31.875 2.172 1 98.75 131 GLY B C 1
ATOM 5675 O O . GLY B 1 131 ? -24.609 -31.906 1.407 1 98.75 131 GLY B O 1
ATOM 5676 N N . ASP B 1 132 ? -23.672 -32.312 3.482 1 98.31 132 ASP B N 1
ATOM 5677 C CA . ASP B 1 132 ? -24.875 -32.906 4.031 1 98.31 132 ASP B CA 1
ATOM 5678 C C . ASP B 1 132 ? -25.578 -31.953 5 1 98.31 132 ASP B C 1
ATOM 5680 O O . ASP B 1 132 ? -26.375 -32.375 5.84 1 98.31 132 ASP B O 1
ATOM 5684 N N . ARG B 1 133 ? -25.281 -30.672 4.879 1 97 133 ARG B N 1
ATOM 5685 C CA . ARG B 1 133 ? -25.672 -29.75 5.93 1 97 133 ARG B CA 1
ATOM 5686 C C . ARG B 1 133 ? -27.156 -29.859 6.227 1 97 133 ARG B C 1
ATOM 5688 O O . ARG B 1 133 ? -27.578 -29.688 7.375 1 97 133 ARG B O 1
ATOM 5695 N N . HIS B 1 134 ? -28.016 -30.188 5.238 1 96.5 134 HIS B N 1
ATOM 5696 C CA . HIS B 1 134 ? -29.453 -30.203 5.434 1 96.5 134 HIS B CA 1
ATOM 5697 C C . HIS B 1 134 ? -29.953 -31.578 5.895 1 96.5 134 HIS B C 1
ATOM 5699 O O . HIS B 1 134 ? -31.078 -31.703 6.352 1 96.5 134 HIS B O 1
ATOM 5705 N N . GLU B 1 135 ? -29.094 -32.562 5.77 1 97.5 135 GLU B N 1
ATOM 5706 C CA . GLU B 1 135 ? -29.406 -33.938 6.184 1 97.5 135 GLU B CA 1
ATOM 5707 C C . GLU B 1 135 ? -28.516 -34.375 7.336 1 97.5 135 GLU B C 1
ATOM 5709 O O . GLU B 1 135 ? -28.656 -35.5 7.832 1 97.5 135 GLU B O 1
ATOM 5714 N N . HIS B 1 136 ? -27.656 -33.562 7.773 1 97.38 136 HIS B N 1
ATOM 5715 C CA . HIS B 1 136 ? -26.656 -33.875 8.781 1 97.38 136 HIS B CA 1
ATOM 5716 C C . HIS B 1 136 ? -27.297 -34.125 10.141 1 97.38 136 HIS B C 1
ATOM 5718 O O . HIS B 1 136 ? -28.266 -33.469 10.508 1 97.38 136 HIS B O 1
ATOM 5724 N N . ASP B 1 137 ? -26.766 -35.156 10.828 1 96.88 137 ASP B N 1
ATOM 5725 C CA . ASP B 1 137 ? -27.156 -35.344 12.227 1 96.88 137 ASP B CA 1
ATOM 5726 C C . ASP B 1 137 ? -26.281 -34.5 13.156 1 96.88 137 ASP B C 1
ATOM 5728 O O . ASP B 1 137 ? -25.156 -34.875 13.461 1 96.88 137 ASP B O 1
ATOM 5732 N N . TYR B 1 138 ? -26.844 -33.469 13.672 1 94.88 138 TYR B N 1
ATOM 5733 C CA . TYR B 1 138 ? -26.094 -32.531 14.484 1 94.88 138 TYR B CA 1
ATOM 5734 C C . TYR B 1 138 ? -26.156 -32.906 15.961 1 94.88 138 TYR B C 1
ATOM 5736 O O . TYR B 1 138 ? -25.734 -32.125 16.812 1 94.88 138 TYR B O 1
ATOM 5744 N N . SER B 1 139 ? -26.641 -34.062 16.328 1 93.25 139 SER B N 1
ATOM 5745 C CA . SER B 1 139 ? -26.922 -34.406 17.703 1 93.25 139 SER B CA 1
ATOM 5746 C C . SER B 1 139 ? -25.672 -34.875 18.422 1 93.25 139 SER B C 1
ATOM 5748 O O . SER B 1 139 ? -25.609 -34.875 19.656 1 93.25 139 SER B O 1
ATOM 5750 N N . THR B 1 140 ? -24.703 -35.344 17.641 1 90.25 140 THR B N 1
ATOM 5751 C CA . THR B 1 140 ? -23.5 -35.875 18.25 1 90.25 140 THR B CA 1
ATOM 5752 C C . THR B 1 140 ? -22.609 -34.781 18.797 1 90.25 140 THR B C 1
ATOM 5754 O O . THR B 1 140 ? -22.297 -33.812 18.078 1 90.25 140 THR B O 1
ATOM 5757 N N . VAL B 1 141 ? -22.344 -34.75 20.094 1 85.5 141 VAL B N 1
ATOM 5758 C CA . VAL B 1 141 ? -21.469 -33.812 20.75 1 85.5 141 VAL B CA 1
ATOM 5759 C C . VAL B 1 141 ? -20.25 -34.531 21.328 1 85.5 141 VAL B C 1
ATOM 5761 O O . VAL B 1 141 ? -20.375 -35.625 21.859 1 85.5 141 VAL B O 1
ATOM 5764 N N . THR B 1 142 ? -19.094 -34.094 20.953 1 80.19 142 THR B N 1
ATOM 5765 C CA . THR B 1 142 ? -17.875 -34.625 21.562 1 80.19 142 THR B CA 1
ATOM 5766 C C . THR B 1 142 ? -17.328 -33.625 22.594 1 80.19 142 THR B C 1
ATOM 5768 O O . THR B 1 142 ? -17.844 -32.531 22.719 1 80.19 142 THR B O 1
ATOM 5771 N N . GLN B 1 143 ? -16.344 -34.031 23.516 1 72.94 143 GLN B N 1
ATOM 5772 C CA . GLN B 1 143 ? -15.805 -33.219 24.594 1 72.94 143 GLN B CA 1
ATOM 5773 C C . GLN B 1 143 ? -15.211 -31.922 24.062 1 72.94 143 GLN B C 1
ATOM 5775 O O . GLN B 1 143 ? -15.359 -30.859 24.688 1 72.94 143 GLN B O 1
ATOM 5780 N N . ASN B 1 144 ? -14.602 -31.953 22.938 1 78 144 ASN B N 1
ATOM 5781 C CA . ASN B 1 144 ? -13.891 -30.75 22.531 1 78 144 ASN B CA 1
ATOM 5782 C C . ASN B 1 144 ? -14.422 -30.219 21.203 1 78 144 ASN B C 1
ATOM 5784 O O . ASN B 1 144 ? -13.938 -29.203 20.703 1 78 144 ASN B O 1
ATOM 5788 N N . ARG B 1 145 ? -15.43 -30.734 20.547 1 84.56 145 ARG B N 1
ATOM 5789 C CA . ARG B 1 145 ? -16.031 -30.328 19.281 1 84.56 145 ARG B CA 1
ATOM 5790 C C . ARG B 1 145 ? -17.531 -30.609 19.266 1 84.56 145 ARG B C 1
ATOM 5792 O O . ARG B 1 145 ? -17.953 -31.766 19.297 1 84.56 145 ARG B O 1
ATOM 5799 N N . ASN B 1 146 ? -18.297 -29.609 19.266 1 87.38 146 ASN B N 1
ATOM 5800 C CA . ASN B 1 146 ? -19.734 -29.828 19.375 1 87.38 146 ASN B CA 1
ATOM 5801 C C . ASN B 1 146 ? -20.5 -29 18.359 1 87.38 146 ASN B C 1
ATOM 5803 O O . ASN B 1 146 ? -21.734 -28.969 18.375 1 87.38 146 ASN B O 1
ATOM 5807 N N . THR B 1 147 ? -19.766 -28.422 17.453 1 91.94 147 THR B N 1
ATOM 5808 C CA . THR B 1 147 ? -20.469 -27.453 16.625 1 91.94 147 THR B CA 1
ATOM 5809 C C . THR B 1 147 ? -20.656 -28 15.211 1 91.94 147 THR B C 1
ATOM 5811 O O . THR B 1 147 ? -21.375 -27.406 14.406 1 91.94 147 THR B O 1
ATOM 5814 N N . HIS B 1 148 ? -20.031 -29.172 14.828 1 95.38 148 HIS B N 1
ATOM 5815 C CA . HIS B 1 148 ? -20.125 -29.781 13.516 1 95.38 148 HIS B CA 1
ATOM 5816 C C . HIS B 1 148 ? -19.703 -28.812 12.414 1 95.38 148 HIS B C 1
ATOM 5818 O O . HIS B 1 148 ? -20.375 -28.703 11.391 1 95.38 148 HIS B O 1
ATOM 5824 N N . GLU B 1 149 ? -18.656 -28.047 12.656 1 95.75 149 GLU B N 1
ATOM 5825 C CA . GLU B 1 149 ? -18.297 -26.953 11.75 1 95.75 149 GLU B CA 1
ATOM 5826 C C . GLU B 1 149 ? -17.094 -27.328 10.891 1 95.75 149 GLU B C 1
ATOM 5828 O O . GLU B 1 149 ? -16.484 -26.469 10.25 1 95.75 149 GLU B O 1
ATOM 5833 N N . PHE B 1 150 ? -16.766 -28.641 10.844 1 97.44 150 PHE B N 1
ATOM 5834 C CA . PHE B 1 150 ? -15.516 -29.016 10.188 1 97.44 150 PHE B CA 1
ATOM 5835 C C . PHE B 1 150 ? -15.789 -29.922 9 1 97.44 150 PHE B C 1
ATOM 5837 O O . PHE B 1 150 ? -14.977 -30.797 8.688 1 97.44 150 PHE B O 1
ATOM 5844 N N . GLY B 1 151 ? -16.938 -29.844 8.336 1 98.31 151 GLY B N 1
ATOM 5845 C CA . GLY B 1 151 ? -17.203 -30.484 7.062 1 98.31 151 GLY B CA 1
ATOM 5846 C C . GLY B 1 151 ? -16.781 -29.656 5.871 1 98.31 151 GLY B C 1
ATOM 5847 O O . GLY B 1 151 ? -17.297 -28.547 5.672 1 98.31 151 GLY B O 1
ATOM 5848 N N . PHE B 1 152 ? -15.852 -30.172 5.07 1 98.88 152 PHE B N 1
ATOM 5849 C CA . PHE B 1 152 ? -15.258 -29.359 4.008 1 98.88 152 PHE B CA 1
ATOM 5850 C C . PHE B 1 152 ? -15.453 -30.031 2.65 1 98.88 152 PHE B C 1
ATOM 5852 O O . PHE B 1 152 ? -15.406 -31.25 2.539 1 98.88 152 PHE B O 1
ATOM 5859 N N . GLY B 1 153 ? -15.648 -29.156 1.589 1 98.94 153 GLY B N 1
ATOM 5860 C CA . GLY B 1 153 ? -15.602 -29.656 0.226 1 98.94 153 GLY B CA 1
ATOM 5861 C C . GLY B 1 153 ? -14.203 -30.047 -0.215 1 98.94 153 GLY B C 1
ATOM 5862 O O . GLY B 1 153 ? -13.953 -31.203 -0.549 1 98.94 153 GLY B O 1
ATOM 5863 N N . VAL B 1 154 ? -13.344 -29.078 -0.185 1 98.94 154 VAL B N 1
ATOM 5864 C CA . VAL B 1 154 ? -11.93 -29.328 -0.44 1 98.94 154 VAL B CA 1
ATOM 5865 C C . VAL B 1 154 ? -11.109 -28.953 0.793 1 98.94 154 VAL B C 1
ATOM 5867 O O . VAL B 1 154 ? -11.219 -27.844 1.306 1 98.94 154 VAL B O 1
ATOM 5870 N N . ASN B 1 155 ? -10.383 -29.875 1.284 1 98.94 155 ASN B N 1
ATOM 5871 C CA . ASN B 1 155 ? -9.516 -29.703 2.441 1 98.94 155 ASN B CA 1
ATOM 5872 C C . ASN B 1 155 ? -8.039 -29.766 2.053 1 98.94 155 ASN B C 1
ATOM 5874 O O . ASN B 1 155 ? -7.473 -30.859 1.958 1 98.94 155 ASN B O 1
ATOM 5878 N N . VAL B 1 156 ? -7.402 -28.609 1.832 1 98.88 156 VAL B N 1
ATOM 5879 C CA . VAL B 1 156 ? -5.973 -28.516 1.56 1 98.88 156 VAL B CA 1
ATOM 5880 C C . VAL B 1 156 ? -5.199 -28.438 2.875 1 98.88 156 VAL B C 1
ATOM 5882 O O . VAL B 1 156 ? -5.293 -27.453 3.598 1 98.88 156 VAL B O 1
ATOM 5885 N N . HIS B 1 157 ? -4.449 -29.422 3.127 1 98.69 157 HIS B N 1
ATOM 5886 C CA . HIS B 1 157 ? -3.863 -29.609 4.449 1 98.69 157 HIS B CA 1
ATOM 5887 C C . HIS B 1 157 ? -2.35 -29.781 4.359 1 98.69 157 HIS B C 1
ATOM 5889 O O . HIS B 1 157 ? -1.856 -30.875 4.125 1 98.69 157 HIS B O 1
ATOM 5895 N N . GLY B 1 158 ? -1.613 -28.641 4.582 1 98.38 158 GLY B N 1
ATOM 5896 C CA . GLY B 1 158 ? -0.16 -28.688 4.547 1 98.38 158 GLY B CA 1
ATOM 5897 C C . GLY B 1 158 ? 0.394 -29.062 3.189 1 98.38 158 GLY B C 1
ATOM 5898 O O . GLY B 1 158 ? 1.387 -29.797 3.102 1 98.38 158 GLY B O 1
ATOM 5899 N N . SER B 1 159 ? -0.289 -28.625 2.107 1 98.25 159 SER B N 1
ATOM 5900 C CA . SER B 1 159 ? 0.084 -29.016 0.752 1 98.25 159 SER B CA 1
ATOM 5901 C C . SER B 1 159 ? 0.611 -27.828 -0.043 1 98.25 159 SER B C 1
ATOM 5903 O O . SER B 1 159 ? 0.43 -26.688 0.358 1 98.25 159 SER B O 1
ATOM 5905 N N . GLU B 1 160 ? 1.266 -28.156 -1.053 1 95.06 160 GLU B N 1
ATOM 5906 C CA . GLU B 1 160 ? 1.94 -27.094 -1.798 1 95.06 160 GLU B CA 1
ATOM 5907 C C . GLU B 1 160 ? 1.612 -27.172 -3.287 1 95.06 160 GLU B C 1
ATOM 5909 O O . GLU B 1 160 ? 1.562 -28.266 -3.859 1 95.06 160 GLU B O 1
ATOM 5914 N N . ARG B 1 161 ? 1.419 -25.969 -3.918 1 93.38 161 ARG B N 1
ATOM 5915 C CA . ARG B 1 161 ? 1.117 -25.844 -5.34 1 93.38 161 ARG B CA 1
ATOM 5916 C C . ARG B 1 161 ? -0.16 -26.594 -5.699 1 93.38 161 ARG B C 1
ATOM 5918 O O . ARG B 1 161 ? -0.13 -27.531 -6.496 1 93.38 161 ARG B O 1
ATOM 5925 N N . VAL B 1 162 ? -1.147 -26.109 -5.121 1 97.38 162 VAL B N 1
ATOM 5926 C CA . VAL B 1 162 ? -2.467 -26.703 -5.34 1 97.38 162 VAL B CA 1
ATOM 5927 C C . VAL B 1 162 ? -3.332 -25.734 -6.148 1 97.38 162 VAL B C 1
ATOM 5929 O O . VAL B 1 162 ? -3.375 -24.531 -5.852 1 97.38 162 VAL B O 1
ATOM 5932 N N . ASN B 1 163 ? -3.961 -26.219 -7.211 1 96.94 163 ASN B N 1
ATOM 5933 C CA . ASN B 1 163 ? -4.887 -25.422 -8.016 1 96.94 163 ASN B CA 1
ATOM 5934 C C . ASN B 1 163 ? -6.301 -25.984 -7.961 1 96.94 163 ASN B C 1
ATOM 5936 O O . ASN B 1 163 ? -6.523 -27.156 -8.305 1 96.94 163 ASN B O 1
ATOM 5940 N N . ILE B 1 164 ? -7.191 -25.203 -7.52 1 98.56 164 ILE B N 1
ATOM 5941 C CA . ILE B 1 164 ? -8.609 -25.531 -7.535 1 98.56 164 ILE B CA 1
ATOM 5942 C C . ILE B 1 164 ? -9.328 -24.656 -8.562 1 98.56 164 ILE B C 1
ATOM 5944 O O . ILE B 1 164 ? -9.469 -23.453 -8.367 1 98.56 164 ILE B O 1
ATOM 5948 N N . ILE B 1 165 ? -9.797 -25.297 -9.625 1 97.31 165 ILE B N 1
ATOM 5949 C CA . ILE B 1 165 ? -10.242 -24.531 -10.781 1 97.31 165 ILE B CA 1
ATOM 5950 C C . ILE B 1 165 ? -11.648 -24.984 -11.188 1 97.31 165 ILE B C 1
ATOM 5952 O O . ILE B 1 165 ? -11.906 -26.172 -11.336 1 97.31 165 ILE B O 1
ATOM 5956 N N . ASN B 1 166 ? -12.555 -24.094 -11.344 1 96.69 166 ASN B N 1
ATOM 5957 C CA . ASN B 1 166 ? -13.875 -24.344 -11.922 1 96.69 166 ASN B CA 1
ATOM 5958 C C . ASN B 1 166 ? -14.688 -25.312 -11.055 1 96.69 166 ASN B C 1
ATOM 5960 O O . ASN B 1 166 ? -15.422 -26.141 -11.578 1 96.69 166 ASN B O 1
ATOM 5964 N N . VAL B 1 167 ? -14.5 -25.25 -9.812 1 98.19 167 VAL B N 1
ATOM 5965 C CA . VAL B 1 167 ? -15.227 -26.125 -8.898 1 98.19 167 VAL B CA 1
ATOM 5966 C C . VAL B 1 167 ? -16.469 -25.422 -8.367 1 98.19 167 VAL B C 1
ATOM 5968 O O . VAL B 1 167 ? -16.422 -24.234 -8.031 1 98.19 167 VAL B O 1
ATOM 5971 N N . ARG B 1 168 ? -17.578 -26.141 -8.32 1 97.88 168 ARG B N 1
ATOM 5972 C CA . ARG B 1 168 ? -18.75 -25.688 -7.578 1 97.88 168 ARG B CA 1
ATOM 5973 C C . ARG B 1 168 ? -18.906 -26.469 -6.281 1 97.88 168 ARG B C 1
ATOM 5975 O O . ARG B 1 168 ? -18.906 -27.703 -6.297 1 97.88 168 ARG B O 1
ATOM 5982 N N . SER B 1 169 ? -19 -25.859 -5.152 1 98.81 169 SER B N 1
ATOM 5983 C CA . SER B 1 169 ? -19.156 -26.5 -3.855 1 98.81 169 SER B CA 1
ATOM 5984 C C . SER B 1 169 ? -20.234 -25.812 -3.025 1 98.81 169 SER B C 1
ATOM 5986 O O . SER B 1 169 ? -20.328 -24.594 -3.014 1 98.81 169 SER B O 1
ATOM 5988 N N . ARG B 1 170 ? -21.094 -26.641 -2.381 1 98.62 170 ARG B N 1
ATOM 5989 C CA . ARG B 1 170 ? -22.188 -26.062 -1.612 1 98.62 170 ARG B CA 1
ATOM 5990 C C . ARG B 1 170 ? -22.594 -26.969 -0.454 1 98.62 170 ARG B C 1
ATOM 5992 O O . ARG B 1 170 ? -22.297 -28.156 -0.462 1 98.62 170 ARG B O 1
ATOM 5999 N N . ASP B 1 171 ? -23.172 -26.438 0.498 1 98.38 171 ASP B N 1
ATOM 6000 C CA . ASP B 1 171 ? -23.938 -27.109 1.549 1 98.38 171 ASP B CA 1
ATOM 6001 C C . ASP B 1 171 ? -23.031 -27.938 2.445 1 98.38 171 ASP B C 1
ATOM 6003 O O . ASP B 1 171 ? -23.406 -29.031 2.877 1 98.38 171 ASP B O 1
ATOM 6007 N N . MET B 1 172 ? -21.844 -27.453 2.646 1 98.69 172 MET B N 1
ATOM 6008 C CA . MET B 1 172 ? -20.953 -28.078 3.617 1 98.69 172 MET B CA 1
ATOM 6009 C C . MET B 1 172 ? -21.344 -27.672 5.039 1 98.69 172 MET B C 1
ATOM 6011 O O . MET B 1 172 ? -21.859 -26.578 5.266 1 98.69 172 MET B O 1
ATOM 6015 N N . THR B 1 173 ? -21.031 -28.578 6.023 1 98 173 THR B N 1
ATOM 6016 C CA . THR B 1 173 ? -21.312 -28.203 7.406 1 98 173 THR B CA 1
ATOM 6017 C C . THR B 1 173 ? -20.297 -27.188 7.922 1 98 173 THR B C 1
ATOM 6019 O O . THR B 1 173 ? -20.562 -26.484 8.891 1 98 173 THR B O 1
ATOM 6022 N N . GLY B 1 174 ? -19.156 -27.172 7.414 1 98.06 174 GLY B N 1
ATOM 6023 C CA . GLY B 1 174 ? -18.141 -26.156 7.688 1 98.06 174 GLY B CA 1
ATOM 6024 C C . GLY B 1 174 ? -17.938 -25.188 6.543 1 98.06 174 GLY B C 1
ATOM 6025 O O . GLY B 1 174 ? -18.797 -24.344 6.289 1 98.06 174 GLY B O 1
ATOM 6026 N N . ASP B 1 175 ? -16.797 -25.391 5.832 1 98.75 175 ASP B N 1
ATOM 6027 C CA . ASP B 1 175 ? -16.422 -24.5 4.742 1 98.75 175 ASP B CA 1
ATOM 6028 C C . ASP B 1 175 ? -16.359 -25.25 3.412 1 98.75 175 ASP B C 1
ATOM 6030 O O . ASP B 1 175 ? -15.969 -26.422 3.375 1 98.75 175 ASP B O 1
ATOM 6034 N N . ASN B 1 176 ? -16.703 -24.547 2.26 1 98.88 176 ASN B N 1
ATOM 6035 C CA . ASN B 1 176 ? -16.562 -25.172 0.952 1 98.88 176 ASN B CA 1
ATOM 6036 C C . ASN B 1 176 ? -15.109 -25.516 0.642 1 98.88 176 ASN B C 1
ATOM 6038 O O . ASN B 1 176 ? -14.805 -26.594 0.123 1 98.88 176 ASN B O 1
ATOM 6042 N N . ILE B 1 177 ? -14.195 -24.578 1 1 98.94 177 ILE B N 1
ATOM 6043 C CA . ILE B 1 177 ? -12.766 -24.828 0.847 1 98.94 177 ILE B CA 1
ATOM 6044 C C . ILE B 1 177 ? -12.031 -24.406 2.119 1 98.94 177 ILE B C 1
ATOM 6046 O O . ILE B 1 177 ? -12.258 -23.312 2.643 1 98.94 177 ILE B O 1
ATOM 6050 N N . LEU B 1 178 ? -11.266 -25.297 2.605 1 98.88 178 LEU B N 1
ATOM 6051 C CA . LEU B 1 178 ? -10.344 -25 3.699 1 98.88 178 LEU B CA 1
ATOM 6052 C C . LEU B 1 178 ? -8.898 -25.125 3.242 1 98.88 178 LEU B C 1
ATOM 6054 O O . LEU B 1 178 ? -8.508 -26.156 2.682 1 98.88 178 LEU B O 1
ATOM 6058 N N . ILE B 1 179 ? -8.109 -24.125 3.359 1 98.81 179 ILE B N 1
ATOM 6059 C CA . ILE B 1 179 ? -6.664 -24.125 3.15 1 98.81 179 ILE B CA 1
ATOM 6060 C C . ILE B 1 179 ? -5.949 -23.938 4.488 1 98.81 179 ILE B C 1
ATOM 6062 O O . ILE B 1 179 ? -6.031 -22.875 5.102 1 98.81 179 ILE B O 1
ATOM 6066 N N . THR B 1 180 ? -5.23 -24.953 4.91 1 98.5 180 THR B N 1
ATOM 6067 C CA . THR B 1 180 ? -4.766 -24.875 6.289 1 98.5 180 THR B CA 1
ATOM 6068 C C . THR B 1 180 ? -3.41 -25.562 6.441 1 98.5 180 THR B C 1
ATOM 6070 O O . THR B 1 180 ? -2.877 -26.109 5.477 1 98.5 180 THR B O 1
ATOM 6073 N N . ASN B 1 181 ? -2.824 -25.453 7.625 1 98.25 181 ASN B N 1
ATOM 6074 C CA . ASN B 1 181 ? -1.535 -26.016 8.008 1 98.25 181 ASN B CA 1
ATOM 6075 C C . ASN B 1 181 ? -1.692 -27.406 8.641 1 98.25 181 ASN B C 1
ATOM 6077 O O . ASN B 1 181 ? -2.738 -27.703 9.211 1 98.25 181 ASN B O 1
ATOM 6081 N N . LYS B 1 182 ? -0.691 -28.188 8.453 1 97.06 182 LYS B N 1
ATOM 6082 C CA . LYS B 1 182 ? -0.488 -29.359 9.305 1 97.06 182 LYS B CA 1
ATOM 6083 C C . LYS B 1 182 ? 0.455 -29.031 10.461 1 97.06 182 LYS B C 1
ATOM 6085 O O . LYS B 1 182 ? 1.596 -28.625 10.242 1 97.06 182 LYS B O 1
ATOM 6090 N N . GLY B 1 183 ? -0.066 -29.188 11.547 1 95.94 183 GLY B N 1
ATOM 6091 C CA . GLY B 1 183 ? 0.7 -28.797 12.719 1 95.94 183 GLY B CA 1
ATOM 6092 C C . GLY B 1 183 ? 0.742 -27.297 12.922 1 95.94 183 GLY B C 1
ATOM 6093 O O . GLY B 1 183 ? 0.749 -26.531 11.953 1 95.94 183 GLY B O 1
ATOM 6094 N N . ASN B 1 184 ? 0.81 -26.891 14.164 1 94.38 184 ASN B N 1
ATOM 6095 C CA . ASN B 1 184 ? 0.823 -25.469 14.5 1 94.38 184 ASN B CA 1
ATOM 6096 C C . ASN B 1 184 ? 2.24 -24.969 14.766 1 94.38 184 ASN B C 1
ATOM 6098 O O . ASN B 1 184 ? 3.105 -25.75 15.188 1 94.38 184 ASN B O 1
ATOM 6102 N N . MET B 1 185 ? 2.373 -23.734 14.414 1 92.75 185 MET B N 1
ATOM 6103 C CA . MET B 1 185 ? 3.646 -23.109 14.773 1 92.75 185 MET B CA 1
ATOM 6104 C C . MET B 1 185 ? 3.668 -22.75 16.25 1 92.75 185 MET B C 1
ATOM 6106 O O . MET B 1 185 ? 2.625 -22.453 16.844 1 92.75 185 MET B O 1
ATOM 6110 N N . ASN B 1 186 ? 4.777 -22.797 16.922 1 91.25 186 ASN B N 1
ATOM 6111 C CA . ASN B 1 186 ? 5.02 -22.453 18.328 1 91.25 186 ASN B CA 1
ATOM 6112 C C . ASN B 1 186 ? 4.184 -23.312 19.266 1 91.25 186 ASN B C 1
ATOM 6114 O O . ASN B 1 186 ? 3.709 -22.812 20.297 1 91.25 186 ASN B O 1
ATOM 6118 N N . TYR B 1 187 ? 3.766 -24.438 18.781 1 89.81 187 TYR B N 1
ATOM 6119 C CA . TYR B 1 187 ? 3.1 -25.422 19.625 1 89.81 187 TYR B CA 1
ATOM 6120 C C . TYR B 1 187 ? 4.008 -26.609 19.891 1 89.81 187 TYR B C 1
ATOM 6122 O O . TYR B 1 187 ? 4.547 -27.219 18.969 1 89.81 187 TYR B O 1
ATOM 6130 N N . PRO B 1 188 ? 4.129 -26.891 21.156 1 90.19 188 PRO B N 1
ATOM 6131 C CA . PRO B 1 188 ? 5.086 -27.953 21.5 1 90.19 188 PRO B CA 1
ATOM 6132 C C . PRO B 1 188 ? 4.789 -29.266 20.781 1 90.19 188 PRO B C 1
ATOM 6134 O O . PRO B 1 188 ? 3.631 -29.688 20.703 1 90.19 188 PRO B O 1
ATOM 6137 N N . GLY B 1 189 ? 5.758 -29.938 20.281 1 92.19 189 GLY B N 1
ATOM 6138 C CA . GLY B 1 189 ? 5.684 -31.266 19.703 1 92.19 189 GLY B CA 1
ATOM 6139 C C . GLY B 1 189 ? 5.141 -31.281 18.281 1 92.19 189 GLY B C 1
ATOM 6140 O O . GLY B 1 189 ? 4.973 -32.344 17.688 1 92.19 189 GLY B O 1
ATOM 6141 N N . GLN B 1 190 ? 4.801 -30.109 17.719 1 92.62 190 GLN B N 1
ATOM 6142 C CA . GLN B 1 190 ? 4.25 -30.078 16.375 1 92.62 190 GLN B CA 1
ATOM 6143 C C . GLN B 1 190 ? 5.211 -29.391 15.406 1 92.62 190 GLN B C 1
ATOM 6145 O O . GLN B 1 190 ? 6 -28.531 15.805 1 92.62 190 GLN B O 1
ATOM 6150 N N . THR B 1 191 ? 5.215 -29.969 14.25 1 95 191 THR B N 1
ATOM 6151 C CA . THR B 1 191 ? 5.922 -29.312 13.156 1 95 191 THR B CA 1
ATOM 6152 C C . THR B 1 191 ? 4.953 -28.531 12.273 1 95 191 THR B C 1
ATOM 6154 O O . THR B 1 191 ? 3.953 -29.078 11.805 1 95 191 THR B O 1
ATOM 6157 N N . TYR B 1 192 ? 5.273 -27.25 12.117 1 95.69 192 TYR B N 1
ATOM 6158 C CA . TYR B 1 192 ? 4.406 -26.375 11.336 1 95.69 192 TYR B CA 1
ATOM 6159 C C . TYR B 1 192 ? 4.645 -26.562 9.844 1 95.69 192 TYR B C 1
ATOM 6161 O O . TYR B 1 192 ? 5.746 -26.312 9.352 1 95.69 192 TYR B O 1
ATOM 6169 N N . ILE B 1 193 ? 3.627 -27.047 9.102 1 97.44 193 ILE B N 1
ATOM 6170 C CA . ILE B 1 193 ? 3.676 -27.188 7.652 1 97.44 193 ILE B CA 1
ATOM 6171 C C . ILE B 1 193 ? 2.504 -26.438 7.023 1 97.44 193 ILE B C 1
ATOM 6173 O O . ILE B 1 193 ? 1.418 -26.984 6.855 1 97.44 193 ILE B O 1
ATOM 6177 N N . PRO B 1 194 ? 2.736 -25.156 6.676 1 97.38 194 PRO B N 1
ATOM 6178 C CA . PRO B 1 194 ? 1.662 -24.391 6.031 1 97.38 194 PRO B CA 1
ATOM 6179 C C . PRO B 1 194 ? 1.363 -24.891 4.613 1 97.38 194 PRO B C 1
ATOM 6181 O O . PRO B 1 194 ? 2.211 -25.531 3.988 1 97.38 194 PRO B O 1
ATOM 6184 N N . SER B 1 195 ? 0.088 -24.75 4.141 1 98.19 195 SER B N 1
ATOM 6185 C CA . SER B 1 195 ? -0.16 -24.875 2.707 1 98.19 195 SER B CA 1
ATOM 6186 C C . SER B 1 195 ? 0.45 -23.719 1.93 1 98.19 195 SER B C 1
ATOM 6188 O O . SER B 1 195 ? 0.362 -22.562 2.355 1 98.19 195 SER B O 1
ATOM 6190 N N . LYS B 1 196 ? 1.111 -24.031 0.867 1 95.62 196 LYS B N 1
ATOM 6191 C CA . LYS B 1 196 ? 1.849 -23.016 0.141 1 95.62 196 LYS B CA 1
ATOM 6192 C C . LYS B 1 196 ? 1.429 -22.969 -1.326 1 95.62 196 LYS B C 1
ATOM 6194 O O . LYS B 1 196 ? 1.217 -24 -1.949 1 95.62 196 LYS B O 1
ATOM 6199 N N . ASN B 1 197 ? 1.278 -21.734 -1.829 1 93.56 197 ASN B N 1
ATOM 6200 C CA . ASN B 1 197 ? 1.009 -21.516 -3.246 1 93.56 197 ASN B CA 1
ATOM 6201 C C . ASN B 1 197 ? -0.257 -22.234 -3.693 1 93.56 197 ASN B C 1
ATOM 6203 O O . ASN B 1 197 ? -0.201 -23.109 -4.555 1 93.56 197 ASN B O 1
ATOM 6207 N N . VAL B 1 198 ? -1.311 -21.828 -3.119 1 97.88 198 VAL B N 1
ATOM 6208 C CA . VAL B 1 198 ? -2.613 -22.391 -3.477 1 97.88 198 VAL B CA 1
ATOM 6209 C C . VAL B 1 198 ? -3.389 -21.375 -4.32 1 97.88 198 VAL B C 1
ATOM 6211 O O . VAL B 1 198 ? -3.49 -20.203 -3.961 1 97.88 198 VAL B O 1
ATOM 6214 N N . THR B 1 199 ? -3.848 -21.797 -5.426 1 97.69 199 THR B N 1
ATOM 6215 C CA . THR B 1 199 ? -4.652 -20.953 -6.297 1 97.69 199 THR B CA 1
ATOM 6216 C C . THR B 1 199 ? -6.09 -21.453 -6.367 1 97.69 199 THR B C 1
ATOM 6218 O O . THR B 1 199 ? -6.328 -22.641 -6.594 1 97.69 199 THR B O 1
ATOM 6221 N N . VAL B 1 200 ? -7.031 -20.609 -6.137 1 98.56 200 VAL B N 1
ATOM 6222 C CA . VAL B 1 200 ? -8.453 -20.859 -6.344 1 98.56 200 VAL B CA 1
ATOM 6223 C C . VAL B 1 200 ? -8.977 -19.953 -7.461 1 98.56 200 VAL B C 1
ATOM 6225 O O . VAL B 1 200 ? -8.977 -18.734 -7.324 1 98.56 200 VAL B O 1
ATOM 6228 N N . ASP B 1 201 ? -9.391 -20.562 -8.523 1 97.38 201 ASP B N 1
ATOM 6229 C CA . ASP B 1 201 ? -9.688 -19.781 -9.711 1 97.38 201 ASP B CA 1
ATOM 6230 C C . ASP B 1 201 ? -11.016 -20.188 -10.328 1 97.38 201 ASP B C 1
ATOM 6232 O O . ASP B 1 201 ? -11.273 -21.391 -10.531 1 97.38 201 ASP B O 1
ATOM 6236 N N . ASN B 1 202 ? -11.852 -19.234 -10.547 1 96.56 202 ASN B N 1
ATOM 6237 C CA . ASN B 1 202 ? -13.109 -19.422 -11.258 1 96.56 202 ASN B CA 1
ATOM 6238 C C . ASN B 1 202 ? -14.016 -20.422 -10.555 1 96.56 202 ASN B C 1
ATOM 6240 O O . ASN B 1 202 ? -14.648 -21.25 -11.211 1 96.56 202 ASN B O 1
ATOM 6244 N N . CYS B 1 203 ? -14.047 -20.422 -9.289 1 98.25 203 CYS B N 1
ATOM 6245 C CA . CYS B 1 203 ? -14.883 -21.328 -8.516 1 98.25 203 CYS B CA 1
ATOM 6246 C C . CYS B 1 203 ? -16.172 -20.656 -8.086 1 98.25 203 CYS B C 1
ATOM 6248 O O . CYS B 1 203 ? -16.234 -19.422 -7.996 1 98.25 203 CYS B O 1
ATOM 6250 N N . TYR B 1 204 ? -17.203 -21.453 -7.934 1 97.75 204 TYR B N 1
ATOM 6251 C CA . TYR B 1 204 ? -18.5 -21.016 -7.402 1 97.75 204 TYR B CA 1
ATOM 6252 C C . TYR B 1 204 ? -18.781 -21.703 -6.074 1 97.75 204 TYR B C 1
ATOM 6254 O O . TYR B 1 204 ? -19.141 -22.891 -6.043 1 97.75 204 TYR B O 1
ATOM 6262 N N . LEU B 1 205 ? -18.672 -21 -4.973 1 98.88 205 LEU B N 1
ATOM 6263 C CA . LEU B 1 205 ? -18.797 -21.531 -3.617 1 98.88 205 LEU B CA 1
ATOM 6264 C C . LEU B 1 205 ? -20.031 -20.938 -2.922 1 98.88 205 LEU B C 1
ATOM 6266 O O . LEU B 1 205 ? -20.125 -19.719 -2.76 1 98.88 205 LEU B O 1
ATOM 6270 N N . GLU B 1 206 ? -20.938 -21.812 -2.473 1 98.38 206 GLU B N 1
ATOM 6271 C CA . GLU B 1 206 ? -22.203 -21.25 -1.984 1 98.38 206 GLU B CA 1
ATOM 6272 C C . GLU B 1 206 ? -22.75 -22.062 -0.81 1 98.38 206 GLU B C 1
ATOM 6274 O O . GLU B 1 206 ? -22.484 -23.266 -0.703 1 98.38 206 GLU B O 1
ATOM 6279 N N . THR B 1 207 ? -23.359 -21.469 0.028 1 98.19 207 THR B N 1
ATOM 6280 C CA . THR B 1 207 ? -24.266 -21.984 1.043 1 98.19 207 THR B CA 1
ATOM 6281 C C . THR B 1 207 ? -23.516 -22.875 2.033 1 98.19 207 THR B C 1
ATOM 6283 O O . THR B 1 207 ? -24.078 -23.859 2.535 1 98.19 207 THR B O 1
ATOM 6286 N N . ALA B 1 208 ? -22.234 -22.625 2.195 1 98.44 208 ALA B N 1
ATOM 6287 C CA . ALA B 1 208 ? -21.562 -23.25 3.33 1 98.44 208 ALA B CA 1
ATOM 6288 C C . ALA B 1 208 ? -22.172 -22.797 4.652 1 98.44 208 ALA B C 1
ATOM 6290 O O . ALA B 1 208 ? -22.562 -21.641 4.793 1 98.44 208 ALA B O 1
ATOM 6291 N N . ARG B 1 209 ? -22.141 -23.734 5.598 1 98.06 209 ARG B N 1
ATOM 6292 C CA . ARG B 1 209 ? -22.75 -23.406 6.879 1 98.06 209 ARG B CA 1
ATOM 6293 C C . ARG B 1 209 ? -21.906 -22.406 7.656 1 98.06 209 ARG B C 1
ATOM 6295 O O . ARG B 1 209 ? -22.453 -21.547 8.352 1 98.06 209 ARG B O 1
ATOM 6302 N N . ARG B 1 210 ? -20.672 -22.469 7.617 1 97.81 210 ARG B N 1
ATOM 6303 C CA . ARG B 1 210 ? -19.766 -21.578 8.344 1 97.81 210 ARG B CA 1
ATOM 6304 C C . ARG B 1 210 ? -19.188 -20.516 7.422 1 97.81 210 ARG B C 1
ATOM 6306 O O . ARG B 1 210 ? -19.766 -19.438 7.266 1 97.81 210 ARG B O 1
ATOM 6313 N N . ASN B 1 211 ? -18.156 -20.797 6.652 1 98.56 211 ASN B N 1
ATOM 6314 C CA . ASN B 1 211 ? -17.594 -19.906 5.641 1 98.56 211 ASN B CA 1
ATOM 6315 C C . ASN B 1 211 ? -17.547 -20.594 4.273 1 98.56 211 ASN B C 1
ATOM 6317 O O . ASN B 1 211 ? -17.453 -21.812 4.184 1 98.56 211 ASN B O 1
ATOM 6321 N N . ASN B 1 212 ? -17.609 -19.781 3.168 1 98.81 212 ASN B N 1
ATOM 6322 C CA . ASN B 1 212 ? -17.375 -20.406 1.869 1 98.81 212 ASN B CA 1
ATOM 6323 C C . ASN B 1 212 ? -15.914 -20.812 1.695 1 98.81 212 ASN B C 1
ATOM 6325 O O . ASN B 1 212 ? -15.617 -21.891 1.185 1 98.81 212 ASN B O 1
ATOM 6329 N N . LEU B 1 213 ? -15.008 -19.953 2.209 1 98.88 213 LEU B N 1
ATOM 6330 C CA . LEU B 1 213 ? -13.594 -20.312 2.156 1 98.88 213 LEU B CA 1
ATOM 6331 C C . LEU B 1 213 ? -12.867 -19.812 3.402 1 98.88 213 LEU B C 1
ATOM 6333 O O . LEU B 1 213 ? -13.094 -18.703 3.857 1 98.88 213 LEU B O 1
ATOM 6337 N N . SER B 1 214 ? -12.023 -20.672 3.924 1 98.75 214 SER B N 1
ATOM 6338 C CA . SER B 1 214 ? -11.125 -20.281 5.012 1 98.75 214 SER B CA 1
ATOM 6339 C C . SER B 1 214 ? -9.672 -20.562 4.656 1 98.75 214 SER B C 1
ATOM 6341 O O . SER B 1 214 ? -9.359 -21.609 4.086 1 98.75 214 SER B O 1
ATOM 6343 N N . ALA B 1 215 ? -8.852 -19.641 4.902 1 98.5 215 ALA B N 1
ATOM 6344 C CA . ALA B 1 215 ? -7.402 -19.812 4.836 1 98.5 215 ALA B CA 1
ATOM 6345 C C . ALA B 1 215 ? -6.758 -19.594 6.203 1 98.5 215 ALA B C 1
ATOM 6347 O O . ALA B 1 215 ? -6.816 -18.484 6.746 1 98.5 215 ALA B O 1
ATOM 6348 N N . VAL B 1 216 ? -6.16 -20.531 6.715 1 97.69 216 VAL B N 1
ATOM 6349 C CA . VAL B 1 216 ? -5.629 -20.516 8.07 1 97.69 216 VAL B CA 1
ATOM 6350 C C . VAL B 1 216 ? -4.105 -20.422 8.023 1 97.69 216 VAL B C 1
ATOM 6352 O O . VAL B 1 216 ? -3.549 -19.375 7.691 1 97.69 216 VAL B O 1
ATOM 6355 N N . GLY B 1 217 ? -3.41 -21.594 8.312 1 97.62 217 GLY B N 1
ATOM 6356 C CA . GLY B 1 217 ? -1.971 -21.609 8.109 1 97.62 217 GLY B CA 1
ATOM 6357 C C . GLY B 1 217 ? -1.569 -21.828 6.668 1 97.62 217 GLY B C 1
ATOM 6358 O O . GLY B 1 217 ? -1.623 -22.969 6.176 1 97.62 217 GLY B O 1
ATOM 6359 N N . CYS B 1 218 ? -1.204 -20.703 5.953 1 97.75 218 CYS B N 1
ATOM 6360 C CA . CYS B 1 218 ? -0.859 -20.812 4.539 1 97.75 218 CYS B CA 1
ATOM 6361 C C . CYS B 1 218 ? 0.087 -19.688 4.129 1 97.75 218 CYS B C 1
ATOM 6363 O O . CYS B 1 218 ? 0.28 -18.719 4.879 1 97.75 218 CYS B O 1
ATOM 6365 N N . ASP B 1 219 ? 0.75 -19.906 3.057 1 95.25 219 ASP B N 1
ATOM 6366 C CA . ASP B 1 219 ? 1.692 -18.953 2.473 1 95.25 219 ASP B CA 1
ATOM 6367 C C . ASP B 1 219 ? 1.557 -18.922 0.953 1 95.25 219 ASP B C 1
ATOM 6369 O O . ASP B 1 219 ? 1.922 -19.875 0.264 1 95.25 219 ASP B O 1
ATOM 6373 N N . GLY B 1 220 ? 1.09 -17.797 0.467 1 94.56 220 GLY B N 1
ATOM 6374 C CA . GLY B 1 220 ? 0.938 -17.672 -0.973 1 94.56 220 GLY B CA 1
ATOM 6375 C C . GLY B 1 220 ? -0.364 -18.25 -1.492 1 94.56 220 GLY B C 1
ATOM 6376 O O . GLY B 1 220 ? -0.359 -19.203 -2.26 1 94.56 220 GLY B O 1
ATOM 6377 N N . VAL B 1 221 ? -1.474 -17.547 -1.174 1 97.12 221 VAL B N 1
ATOM 6378 C CA . VAL B 1 221 ? -2.783 -17.938 -1.685 1 97.12 221 VAL B CA 1
ATOM 6379 C C . VAL B 1 221 ? -3.295 -16.891 -2.66 1 97.12 221 VAL B C 1
ATOM 6381 O O . VAL B 1 221 ? -3.223 -15.688 -2.381 1 97.12 221 VAL B O 1
ATOM 6384 N N . LEU B 1 222 ? -3.629 -17.312 -3.836 1 97.44 222 LEU B N 1
ATOM 6385 C CA . LEU B 1 222 ? -4.258 -16.438 -4.824 1 97.44 222 LEU B CA 1
ATOM 6386 C C . LEU B 1 222 ? -5.691 -16.875 -5.102 1 97.44 222 LEU B C 1
ATOM 6388 O O . LEU B 1 222 ? -5.922 -17.984 -5.582 1 97.44 222 LEU B O 1
ATOM 6392 N N . ILE B 1 223 ? -6.621 -16.078 -4.773 1 98.5 223 ILE B N 1
ATOM 6393 C CA . ILE B 1 223 ? -8.031 -16.266 -5.117 1 98.5 223 ILE B CA 1
ATOM 6394 C C . ILE B 1 223 ? -8.43 -15.305 -6.23 1 98.5 223 ILE B C 1
ATOM 6396 O O . ILE B 1 223 ? -8.32 -14.086 -6.07 1 98.5 223 ILE B O 1
ATOM 6400 N N . ASN B 1 224 ? -8.859 -15.875 -7.332 1 97.06 224 ASN B N 1
ATOM 6401 C CA . ASN B 1 224 ? -9.102 -15.062 -8.516 1 97.06 224 ASN B CA 1
ATOM 6402 C C . ASN B 1 224 ? -10.391 -15.461 -9.219 1 97.06 224 ASN B C 1
ATOM 6404 O O . ASN B 1 224 ? -10.602 -16.641 -9.523 1 97.06 224 ASN B O 1
ATOM 6408 N N . ASN B 1 225 ? -11.234 -14.453 -9.445 1 96.44 225 ASN B N 1
ATOM 6409 C CA . ASN B 1 225 ? -12.422 -14.633 -10.281 1 96.44 225 ASN B CA 1
ATOM 6410 C C . ASN B 1 225 ? -13.336 -15.719 -9.719 1 96.44 225 ASN B C 1
ATOM 6412 O O . ASN B 1 225 ? -13.703 -16.656 -10.422 1 96.44 225 ASN B O 1
ATOM 6416 N N . CYS B 1 226 ? -13.688 -15.633 -8.5 1 98.38 226 CYS B N 1
ATOM 6417 C CA . CYS B 1 226 ? -14.562 -16.594 -7.836 1 98.38 226 CYS B CA 1
ATOM 6418 C C . CYS B 1 226 ? -15.844 -15.914 -7.352 1 98.38 226 CYS B C 1
ATOM 6420 O O . CYS B 1 226 ? -15.898 -14.688 -7.234 1 98.38 226 CYS B O 1
ATOM 6422 N N . ASP B 1 227 ? -16.875 -16.703 -7.09 1 98.25 227 ASP B N 1
ATOM 6423 C CA . ASP B 1 227 ? -18.125 -16.266 -6.477 1 98.25 227 ASP B CA 1
ATOM 6424 C C . ASP B 1 227 ? -18.312 -16.875 -5.09 1 98.25 227 ASP B C 1
ATOM 6426 O O . ASP B 1 227 ? -18.172 -18.094 -4.922 1 98.25 227 ASP B O 1
ATOM 6430 N N . PHE B 1 228 ? -18.578 -16.078 -4.148 1 98.88 228 PHE B N 1
ATOM 6431 C CA . PHE B 1 228 ? -18.844 -16.5 -2.775 1 98.88 228 PHE B CA 1
ATOM 6432 C C . PHE B 1 228 ? -20.25 -16.094 -2.357 1 98.88 228 PHE B C 1
ATOM 6434 O O . PHE B 1 228 ? -20.516 -14.93 -2.086 1 98.88 228 PHE B O 1
ATOM 6441 N N . ILE B 1 229 ? -21.125 -17.141 -2.195 1 98.19 229 ILE B N 1
ATOM 6442 C CA . ILE B 1 229 ? -22.547 -16.828 -2.133 1 98.19 229 ILE B CA 1
ATOM 6443 C C . ILE B 1 229 ? -23.156 -17.453 -0.891 1 98.19 229 ILE B C 1
ATOM 6445 O O . ILE B 1 229 ? -23 -18.656 -0.656 1 98.19 229 ILE B O 1
ATOM 6449 N N . ALA B 1 230 ? -23.781 -16.719 -0.067 1 98 230 ALA B N 1
ATOM 6450 C CA . ALA B 1 230 ? -24.781 -17.125 0.927 1 98 230 ALA B CA 1
ATOM 6451 C C . ALA B 1 230 ? -24.188 -18.109 1.934 1 98 230 ALA B C 1
ATOM 6453 O O . ALA B 1 230 ? -24.797 -19.125 2.256 1 98 230 ALA B O 1
ATOM 6454 N N . ALA B 1 231 ? -23.016 -17.812 2.426 1 98.31 231 ALA B N 1
ATOM 6455 C CA . ALA B 1 231 ? -22.547 -18.547 3.598 1 98.31 231 ALA B CA 1
ATOM 6456 C C . ALA B 1 231 ? -23.422 -18.266 4.812 1 98.31 231 ALA B C 1
ATOM 6458 O O . ALA B 1 231 ? -23.938 -17.156 4.969 1 98.31 231 ALA B O 1
ATOM 6459 N N . GLY B 1 232 ? -23.594 -19.25 5.672 1 97.06 232 GLY B N 1
ATOM 6460 C CA . GLY B 1 232 ? -24.344 -19.062 6.898 1 97.06 232 GLY B CA 1
ATOM 6461 C C . GLY B 1 232 ? -25.766 -19.578 6.816 1 97.06 232 GLY B C 1
ATOM 6462 O O . GLY B 1 232 ? -26.016 -20.609 6.188 1 97.06 232 GLY B O 1
ATOM 6463 N N . GLY B 1 233 ? -26.609 -19.016 7.539 1 89.69 233 GLY B N 1
ATOM 6464 C CA . GLY B 1 233 ? -28.016 -19.422 7.582 1 89.69 233 GLY B CA 1
ATOM 6465 C C . GLY B 1 233 ? -28.375 -20.172 8.859 1 89.69 233 GLY B C 1
ATOM 6466 O O . GLY B 1 233 ? -29.484 -20.672 8.984 1 89.69 233 GLY B O 1
ATOM 6467 N N . ASP B 1 234 ? -27.406 -20.266 9.711 1 86.56 234 ASP B N 1
ATOM 6468 C CA . ASP B 1 234 ? -27.656 -20.828 11.039 1 86.56 234 ASP B CA 1
ATOM 6469 C C . ASP B 1 234 ? -26.859 -20.078 12.109 1 86.56 234 ASP B C 1
ATOM 6471 O O . ASP B 1 234 ? -26.562 -18.906 11.953 1 86.56 234 ASP B O 1
ATOM 6475 N N . VAL B 1 235 ? -26.609 -20.734 13.297 1 84.38 235 VAL B N 1
ATOM 6476 C CA . VAL B 1 235 ? -26.047 -20 14.438 1 84.38 235 VAL B CA 1
ATOM 6477 C C . VAL B 1 235 ? -24.531 -20.094 14.422 1 84.38 235 VAL B C 1
ATOM 6479 O O . VAL B 1 235 ? -23.844 -19.359 15.141 1 84.38 235 VAL B O 1
ATOM 6482 N N . ILE B 1 236 ? -24 -20.922 13.555 1 87.62 236 ILE B N 1
ATOM 6483 C CA . ILE B 1 236 ? -22.547 -21.156 13.586 1 87.62 236 ILE B CA 1
ATOM 6484 C C . ILE B 1 236 ? -21.828 -20.031 12.836 1 87.62 236 ILE B C 1
ATOM 6486 O O . ILE B 1 236 ? -22.172 -19.734 11.688 1 87.62 236 ILE B O 1
ATOM 6490 N N . GLY B 1 237 ? -20.984 -19.406 13.531 1 90.25 237 GLY B N 1
ATOM 6491 C CA . GLY B 1 237 ? -20.188 -18.344 12.945 1 90.25 237 GLY B CA 1
ATOM 6492 C C . GLY B 1 237 ? -18.891 -18.844 12.336 1 90.25 237 GLY B C 1
ATOM 6493 O O . GLY B 1 237 ? -18.531 -20 12.508 1 90.25 237 GLY B O 1
ATOM 6494 N N . PRO B 1 238 ? -18.375 -17.891 11.516 1 94.25 238 PRO B N 1
ATOM 6495 C CA . PRO B 1 238 ? -18.516 -16.453 11.266 1 94.25 238 PRO B CA 1
ATOM 6496 C C . PRO B 1 238 ? -19.484 -16.141 10.133 1 94.25 238 PRO B C 1
ATOM 6498 O O . PRO B 1 238 ? -20 -15.023 10.047 1 94.25 238 PRO B O 1
ATOM 6501 N N . GLN B 1 239 ? -19.766 -17.219 9.234 1 97.56 239 GLN B N 1
ATOM 6502 C CA . GLN B 1 239 ? -20.719 -17.094 8.125 1 97.56 239 GLN B CA 1
ATOM 6503 C C . GLN B 1 239 ? -20.219 -16.047 7.113 1 97.56 239 GLN B C 1
ATOM 6505 O O . GLN B 1 239 ? -20.969 -15.156 6.723 1 97.56 239 GLN B O 1
ATOM 6510 N N . LEU B 1 240 ? -19.016 -16.141 6.715 1 98.31 240 LEU B N 1
ATOM 6511 C CA . LEU B 1 240 ? -18.375 -15.195 5.801 1 98.31 240 LEU B CA 1
ATOM 6512 C C . LEU B 1 240 ? -18.172 -15.828 4.426 1 98.31 240 LEU B C 1
ATOM 6514 O O . LEU B 1 240 ? -18.172 -17.047 4.297 1 98.31 240 LEU B O 1
ATOM 6518 N N . GLY B 1 241 ? -18.062 -14.945 3.414 1 98.69 241 GLY B N 1
ATOM 6519 C CA . GLY B 1 241 ? -17.531 -15.445 2.156 1 98.69 241 GLY B CA 1
ATOM 6520 C C . GLY B 1 241 ? -16.141 -16.031 2.285 1 98.69 241 GLY B C 1
ATOM 6521 O O . GLY B 1 241 ? -15.914 -17.203 1.983 1 98.69 241 GLY B O 1
ATOM 6522 N N . ILE B 1 242 ? -15.242 -15.172 2.781 1 98.81 242 ILE B N 1
ATOM 6523 C CA . ILE B 1 242 ? -13.883 -15.633 3.025 1 98.81 242 ILE B CA 1
ATOM 6524 C C . ILE B 1 242 ? -13.445 -15.219 4.43 1 98.81 242 ILE B C 1
ATOM 6526 O O . ILE B 1 242 ? -13.672 -14.078 4.848 1 98.81 242 ILE B O 1
ATOM 6530 N N . ASP B 1 243 ? -12.883 -16.094 5.105 1 98.44 243 ASP B N 1
ATOM 6531 C CA . ASP B 1 243 ? -12.211 -15.844 6.379 1 98.44 243 ASP B CA 1
ATOM 6532 C C . ASP B 1 243 ? -10.727 -16.188 6.293 1 98.44 243 ASP B C 1
ATOM 6534 O O . ASP B 1 243 ? -10.344 -17.359 6.352 1 98.44 243 ASP B O 1
ATOM 6538 N N . PHE B 1 244 ? -9.852 -15.172 6.055 1 97.81 244 PHE B N 1
ATOM 6539 C CA . PHE B 1 244 ? -8.445 -15.391 6.344 1 97.81 244 PHE B CA 1
ATOM 6540 C C . PHE B 1 244 ? -8.203 -15.5 7.844 1 97.81 244 PHE B C 1
ATOM 6542 O O . PHE B 1 244 ? -8.227 -14.492 8.555 1 97.81 244 PHE B O 1
ATOM 6549 N N . GLU B 1 245 ? -7.98 -16.625 8.281 1 95.25 245 GLU B N 1
ATOM 6550 C CA . GLU B 1 245 ? -8.258 -16.984 9.664 1 95.25 245 GLU B CA 1
ATOM 6551 C C . GLU B 1 245 ? -6.977 -17.359 10.398 1 95.25 245 GLU B C 1
ATOM 6553 O O . GLU B 1 245 ? -6.832 -18.5 10.859 1 95.25 245 GLU B O 1
ATOM 6558 N N . GLY B 1 246 ? -6.121 -16.469 10.586 1 95.19 246 GLY B N 1
ATOM 6559 C CA . GLY B 1 246 ? -4.949 -16.703 11.414 1 95.19 246 GLY B CA 1
ATOM 6560 C C . GLY B 1 246 ? -5.285 -16.875 12.883 1 95.19 246 GLY B C 1
ATOM 6561 O O . GLY B 1 246 ? -6.355 -16.453 13.336 1 95.19 246 GLY B O 1
ATOM 6562 N N . TYR B 1 247 ? -4.359 -17.578 13.562 1 94.69 247 TYR B N 1
ATOM 6563 C CA . TYR B 1 247 ? -4.523 -17.781 14.992 1 94.69 247 TYR B CA 1
ATOM 6564 C C . TYR B 1 247 ? -3.291 -17.312 15.758 1 94.69 247 TYR B C 1
ATOM 6566 O O . TYR B 1 247 ? -2.188 -17.812 15.539 1 94.69 247 TYR B O 1
ATOM 6574 N N . ALA B 1 248 ? -3.518 -16.328 16.547 1 94.25 248 ALA B N 1
ATOM 6575 C CA . ALA B 1 248 ? -2.492 -15.805 17.453 1 94.25 248 ALA B CA 1
ATOM 6576 C C . ALA B 1 248 ? -3.088 -15.438 18.797 1 94.25 248 ALA B C 1
ATOM 6578 O O . ALA B 1 248 ? -4.25 -15.031 18.891 1 94.25 248 ALA B O 1
ATOM 6579 N N . GLU B 1 249 ? -2.287 -15.633 19.812 1 91.25 249 GLU B N 1
ATOM 6580 C CA . GLU B 1 249 ? -2.688 -15.289 21.188 1 91.25 249 GLU B CA 1
ATOM 6581 C C . GLU B 1 249 ? -1.492 -14.82 22 1 91.25 249 GLU B C 1
ATOM 6583 O O . GLU B 1 249 ? -0.427 -15.438 21.969 1 91.25 249 GLU B O 1
ATOM 6588 N N . ASN B 1 250 ? -1.63 -13.742 22.703 1 93.31 250 ASN B N 1
ATOM 6589 C CA . ASN B 1 250 ? -0.637 -13.203 23.625 1 93.31 250 ASN B CA 1
ATOM 6590 C C . ASN B 1 250 ? 0.712 -13 22.953 1 93.31 250 ASN B C 1
ATOM 6592 O O . ASN B 1 250 ? 1.745 -13.438 23.469 1 93.31 250 ASN B O 1
ATOM 6596 N N . GLY B 1 251 ? 0.625 -12.594 21.812 1 92.31 251 GLY B N 1
ATOM 6597 C CA . GLY B 1 251 ? 1.831 -12.219 21.078 1 92.31 251 GLY B CA 1
ATOM 6598 C C . GLY B 1 251 ? 2.457 -13.375 20.328 1 92.31 251 GLY B C 1
ATOM 6599 O O . GLY B 1 251 ? 3.492 -13.211 19.672 1 92.31 251 GLY B O 1
ATOM 6600 N N . ILE B 1 252 ? 1.793 -14.539 20.438 1 94.25 252 ILE B N 1
ATOM 6601 C CA . ILE B 1 252 ? 2.361 -15.734 19.828 1 94.25 252 ILE B CA 1
ATOM 6602 C C . ILE B 1 252 ? 1.476 -16.188 18.672 1 94.25 252 ILE B C 1
ATOM 6604 O O . ILE B 1 252 ? 0.258 -16.312 18.812 1 94.25 252 ILE B O 1
ATOM 6608 N N . LYS B 1 253 ? 2.092 -16.391 17.484 1 94.06 253 LYS B N 1
ATOM 6609 C CA . LYS B 1 253 ? 1.376 -16.922 16.328 1 94.06 253 LYS B CA 1
ATOM 6610 C C . LYS B 1 253 ? 1.347 -18.438 16.344 1 94.06 253 LYS B C 1
ATOM 6612 O O . LYS B 1 253 ? 2.363 -19.078 16.625 1 94.06 253 LYS B O 1
ATOM 6617 N N . TYR B 1 254 ? 0.229 -19.062 16 1 96.12 254 TYR B N 1
ATOM 6618 C CA . TYR B 1 254 ? 0.097 -20.516 15.961 1 96.12 254 TYR B CA 1
ATOM 6619 C C . TYR B 1 254 ? -0.252 -21 14.555 1 96.12 254 TYR B C 1
ATOM 6621 O O . TYR B 1 254 ? 0.109 -22.109 14.164 1 96.12 254 TYR B O 1
ATOM 6629 N N . ALA B 1 255 ? -1.014 -20.281 13.797 1 96.56 255 ALA B N 1
ATOM 6630 C CA . ALA B 1 255 ? -1.29 -20.422 12.367 1 96.56 255 ALA B CA 1
ATOM 6631 C C . ALA B 1 255 ? -1.393 -19.062 11.695 1 96.56 255 ALA B C 1
ATOM 6633 O O . ALA B 1 255 ? -2.105 -18.172 12.172 1 96.56 255 ALA B O 1
ATOM 6634 N N . HIS B 1 256 ? -0.642 -18.906 10.672 1 95.31 256 HIS B N 1
ATOM 6635 C CA . HIS B 1 256 ? -0.527 -17.531 10.18 1 95.31 256 HIS B CA 1
ATOM 6636 C C . HIS B 1 256 ? -0.582 -17.484 8.656 1 95.31 256 HIS B C 1
ATOM 6638 O O . HIS B 1 256 ? 0.366 -17.906 7.98 1 95.31 256 HIS B O 1
ATOM 6644 N N . PRO B 1 257 ? -1.698 -16.922 8.078 1 96.06 257 PRO B N 1
ATOM 6645 C CA . PRO B 1 257 ? -1.717 -16.703 6.633 1 96.06 257 PRO B CA 1
ATOM 6646 C C . PRO B 1 257 ? -0.818 -15.539 6.203 1 96.06 257 PRO B C 1
ATOM 6648 O O . PRO B 1 257 ? -0.845 -14.469 6.82 1 96.06 257 PRO B O 1
ATOM 6651 N N . TYR B 1 258 ? -0.04 -15.82 5.145 1 93.38 258 TYR B N 1
ATOM 6652 C CA . TYR B 1 258 ? 0.906 -14.828 4.645 1 93.38 258 TYR B CA 1
ATOM 6653 C C . TYR B 1 258 ? 0.864 -14.758 3.123 1 93.38 258 TYR B C 1
ATOM 6655 O O . TYR B 1 258 ? 0.71 -15.781 2.451 1 93.38 258 TYR B O 1
ATOM 6663 N N . ASN B 1 259 ? 1.075 -13.477 2.516 1 93.69 259 ASN B N 1
ATOM 6664 C CA . ASN B 1 259 ? 1.176 -13.281 1.074 1 93.69 259 ASN B CA 1
ATOM 6665 C C . ASN B 1 259 ? -0.089 -13.75 0.356 1 93.69 259 ASN B C 1
ATOM 6667 O O . ASN B 1 259 ? -0.03 -14.625 -0.509 1 93.69 259 ASN B O 1
ATOM 6671 N N . LEU B 1 260 ? -1.156 -13.086 0.71 1 96.69 260 LEU B N 1
ATOM 6672 C CA . LEU B 1 260 ? -2.436 -13.516 0.154 1 96.69 260 LEU B CA 1
ATOM 6673 C C . LEU B 1 260 ? -2.998 -12.453 -0.787 1 96.69 260 LEU B C 1
ATOM 6675 O O . LEU B 1 260 ? -2.801 -11.258 -0.569 1 96.69 260 LEU B O 1
ATOM 6679 N N . GLN B 1 261 ? -3.699 -12.922 -1.766 1 96.81 261 GLN B N 1
ATOM 6680 C CA . GLN B 1 261 ? -4.359 -12.016 -2.697 1 96.81 261 GLN B CA 1
ATOM 6681 C C . GLN B 1 261 ? -5.793 -12.461 -2.979 1 96.81 261 GLN B C 1
ATOM 6683 O O . GLN B 1 261 ? -6.051 -13.656 -3.146 1 96.81 261 GLN B O 1
ATOM 6688 N N . LEU B 1 262 ? -6.711 -11.586 -2.971 1 98.38 262 LEU B N 1
ATOM 6689 C CA . LEU B 1 262 ? -8.102 -11.727 -3.393 1 98.38 262 LEU B CA 1
ATOM 6690 C C . LEU B 1 262 ? -8.453 -10.703 -4.461 1 98.38 262 LEU B C 1
ATOM 6692 O O . LEU B 1 262 ? -8.445 -9.5 -4.199 1 98.38 262 LEU B O 1
ATOM 6696 N N . LYS B 1 263 ? -8.828 -11.242 -5.617 1 97.06 263 LYS B N 1
ATOM 6697 C CA . LYS B 1 263 ? -9.062 -10.281 -6.684 1 97.06 263 LYS B CA 1
ATOM 6698 C C . LYS B 1 263 ? -10.195 -10.734 -7.598 1 97.06 263 LYS B C 1
ATOM 6700 O O . LYS B 1 263 ? -10.508 -11.93 -7.66 1 97.06 263 LYS B O 1
ATOM 6705 N N . ASN B 1 264 ? -10.773 -9.758 -8.258 1 95.94 264 ASN B N 1
ATOM 6706 C CA . ASN B 1 264 ? -11.727 -9.953 -9.344 1 95.94 264 ASN B CA 1
ATOM 6707 C C . ASN B 1 264 ? -12.875 -10.867 -8.93 1 95.94 264 ASN B C 1
ATOM 6709 O O . ASN B 1 264 ? -13.352 -11.68 -9.727 1 95.94 264 ASN B O 1
ATOM 6713 N N . SER B 1 265 ? -13.281 -10.844 -7.699 1 98.38 265 SER B N 1
ATOM 6714 C CA . SER B 1 265 ? -14.25 -11.812 -7.195 1 98.38 265 SER B CA 1
ATOM 6715 C C . SER B 1 265 ? -15.539 -11.125 -6.742 1 98.38 265 SER B C 1
ATOM 6717 O O . SER B 1 265 ? -15.586 -9.898 -6.637 1 98.38 265 SER B O 1
ATOM 6719 N N . ARG B 1 266 ? -16.609 -11.914 -6.527 1 97.94 266 ARG B N 1
ATOM 6720 C CA . ARG B 1 266 ? -17.938 -11.398 -6.215 1 97.94 266 ARG B CA 1
ATOM 6721 C C . ARG B 1 266 ? -18.5 -12.055 -4.957 1 97.94 266 ARG B C 1
ATOM 6723 O O . ARG B 1 266 ? -18.406 -13.273 -4.789 1 97.94 266 ARG B O 1
ATOM 6730 N N . PHE B 1 267 ? -19 -11.266 -4.086 1 98.5 267 PHE B N 1
ATOM 6731 C CA . PHE B 1 267 ? -19.594 -11.703 -2.83 1 98.5 267 PHE B CA 1
ATOM 6732 C C . PHE B 1 267 ? -21.062 -11.289 -2.75 1 98.5 267 PHE B C 1
ATOM 6734 O O . PHE B 1 267 ? -21.406 -10.141 -3.033 1 98.5 267 PHE B O 1
ATOM 6741 N N . ARG B 1 268 ? -21.922 -12.297 -2.385 1 96.56 268 ARG B N 1
ATOM 6742 C CA . ARG B 1 268 ? -23.344 -11.977 -2.271 1 96.56 268 ARG B CA 1
ATOM 6743 C C . ARG B 1 268 ? -23.984 -12.766 -1.136 1 96.56 268 ARG B C 1
ATOM 6745 O O . ARG B 1 268 ? -23.75 -13.961 -0.983 1 96.56 268 ARG B O 1
ATOM 6752 N N . ASP B 1 269 ? -24.703 -12.133 -0.32 1 96.06 269 ASP B N 1
ATOM 6753 C CA . ASP B 1 269 ? -25.688 -12.68 0.604 1 96.06 269 ASP B CA 1
ATOM 6754 C C . ASP B 1 269 ? -25.016 -13.562 1.656 1 96.06 269 ASP B C 1
ATOM 6756 O O . ASP B 1 269 ? -25.594 -14.57 2.088 1 96.06 269 ASP B O 1
ATOM 6760 N N . ASN B 1 270 ? -23.781 -13.258 2.035 1 97.56 270 ASN B N 1
ATOM 6761 C CA . ASN B 1 270 ? -23.156 -13.977 3.143 1 97.56 270 ASN B CA 1
ATOM 6762 C C . ASN B 1 270 ? -23.688 -13.5 4.492 1 97.56 270 ASN B C 1
ATOM 6764 O O . ASN B 1 270 ? -23.938 -12.305 4.672 1 97.56 270 ASN B O 1
ATOM 6768 N N . GLY B 1 271 ? -23.812 -14.414 5.387 1 96.38 271 GLY B N 1
ATOM 6769 C CA . GLY B 1 271 ? -24.609 -14.188 6.582 1 96.38 271 GLY B CA 1
ATOM 6770 C C . GLY B 1 271 ? -24.078 -13.078 7.461 1 96.38 271 GLY B C 1
ATOM 6771 O O . GLY B 1 271 ? -24.844 -12.289 8.016 1 96.38 271 GLY B O 1
ATOM 6772 N N . ARG B 1 272 ? -22.797 -13.031 7.695 1 95.75 272 ARG B N 1
ATOM 6773 C CA . ARG B 1 272 ? -22.25 -12.055 8.633 1 95.75 272 ARG B CA 1
ATOM 6774 C C . ARG B 1 272 ? -21.125 -11.25 8 1 95.75 272 ARG B C 1
ATOM 6776 O O . ARG B 1 272 ? -20.188 -10.836 8.688 1 95.75 272 ARG B O 1
ATOM 6783 N N . GLY B 1 273 ? -21.188 -11.102 6.648 1 96.94 273 GLY B N 1
ATOM 6784 C CA . GLY B 1 273 ? -20.203 -10.273 5.957 1 96.94 273 GLY B CA 1
ATOM 6785 C C . GLY B 1 273 ? -19.5 -11.008 4.836 1 96.94 273 GLY B C 1
ATOM 6786 O O . GLY B 1 273 ? -19.688 -12.211 4.645 1 96.94 273 GLY B O 1
ATOM 6787 N N . CYS B 1 274 ? -18.656 -10.312 4.129 1 98.25 274 CYS B N 1
ATOM 6788 C CA . CYS B 1 274 ? -18 -10.844 2.938 1 98.25 274 CYS B CA 1
ATOM 6789 C C . CYS B 1 274 ? -16.625 -11.398 3.271 1 98.25 274 CYS B C 1
ATOM 6791 O O . CYS B 1 274 ? -16.312 -12.539 2.918 1 98.25 274 CYS B O 1
ATOM 6793 N N . PHE B 1 275 ? -15.875 -10.547 4.031 1 98.31 275 PHE B N 1
ATOM 6794 C CA . PHE B 1 275 ? -14.453 -10.867 4.137 1 98.31 275 PHE B CA 1
ATOM 6795 C C . PHE B 1 275 ? -13.883 -10.391 5.465 1 98.31 275 PHE B C 1
ATOM 6797 O O . PHE B 1 275 ? -14.227 -9.297 5.934 1 98.31 275 PHE B O 1
ATOM 6804 N N . THR B 1 276 ? -12.922 -11.234 6.004 1 97.75 276 THR B N 1
ATOM 6805 C CA . THR B 1 276 ? -12.133 -10.781 7.145 1 97.75 276 THR B CA 1
ATOM 6806 C C . THR B 1 276 ? -10.688 -11.25 7.031 1 97.75 276 THR B C 1
ATOM 6808 O O . THR B 1 276 ? -10.43 -12.383 6.621 1 97.75 276 THR B O 1
ATOM 6811 N N . ALA B 1 277 ? -9.703 -10.422 7.383 1 96.88 277 ALA B N 1
ATOM 6812 C CA . ALA B 1 277 ? -8.297 -10.773 7.574 1 96.88 277 ALA B CA 1
ATOM 6813 C C . ALA B 1 277 ? -7.957 -10.859 9.062 1 96.88 277 ALA B C 1
ATOM 6815 O O . ALA B 1 277 ? -7.414 -9.914 9.641 1 96.88 277 ALA B O 1
ATOM 6816 N N . HIS B 1 278 ? -8.219 -11.977 9.586 1 95.19 278 HIS B N 1
ATOM 6817 C CA . HIS B 1 278 ? -7.977 -12.172 11.008 1 95.19 278 HIS B CA 1
ATOM 6818 C C . HIS B 1 278 ? -6.547 -12.633 11.266 1 95.19 278 HIS B C 1
ATOM 6820 O O . HIS B 1 278 ? -6.199 -13.781 10.969 1 95.19 278 HIS B O 1
ATOM 6826 N N . ALA B 1 279 ? -5.664 -11.891 11.812 1 93.19 279 ALA B N 1
ATOM 6827 C CA . ALA B 1 279 ? -4.273 -12.203 12.133 1 93.19 279 ALA B CA 1
ATOM 6828 C C . ALA B 1 279 ? -3.512 -12.641 10.883 1 93.19 279 ALA B C 1
ATOM 6830 O O . ALA B 1 279 ? -2.941 -13.734 10.852 1 93.19 279 ALA B O 1
ATOM 6831 N N . VAL B 1 280 ? -3.6 -11.836 9.922 1 94.44 280 VAL B N 1
ATOM 6832 C CA . VAL B 1 280 ? -3.016 -12.062 8.609 1 94.44 280 VAL B CA 1
ATOM 6833 C C . VAL B 1 280 ? -1.841 -11.109 8.391 1 94.44 280 VAL B C 1
ATOM 6835 O O . VAL B 1 280 ? -1.828 -10 8.922 1 94.44 280 VAL B O 1
ATOM 6838 N N . GLY B 1 281 ? -0.842 -11.711 7.715 1 93.12 281 GLY B N 1
ATOM 6839 C CA . GLY B 1 281 ? 0.251 -10.836 7.316 1 93.12 281 GLY B CA 1
ATOM 6840 C C . GLY B 1 281 ? 0.359 -10.664 5.812 1 93.12 281 GLY B C 1
ATOM 6841 O O . GLY B 1 281 ? 0.457 -11.648 5.074 1 93.12 281 GLY B O 1
ATOM 6842 N N . LYS B 1 282 ? 0.355 -9.391 5.289 1 93.12 282 LYS B N 1
ATOM 6843 C CA . LYS B 1 282 ? 0.602 -9.031 3.896 1 93.12 282 LYS B CA 1
ATOM 6844 C C . LYS B 1 282 ? -0.502 -9.562 2.986 1 93.12 282 LYS B C 1
ATOM 6846 O O . LYS B 1 282 ? -0.355 -10.617 2.375 1 93.12 282 LYS B O 1
ATOM 6851 N N . ALA B 1 283 ? -1.521 -8.836 2.76 1 96.75 283 ALA B N 1
ATOM 6852 C CA . ALA B 1 283 ? -2.59 -9.258 1.855 1 96.75 283 ALA B CA 1
ATOM 6853 C C . ALA B 1 283 ? -3.037 -8.102 0.965 1 96.75 283 ALA B C 1
ATOM 6855 O O . ALA B 1 283 ? -2.979 -6.938 1.371 1 96.75 283 ALA B O 1
ATOM 6856 N N . ILE B 1 284 ? -3.326 -8.438 -0.226 1 96.44 284 ILE B N 1
ATOM 6857 C CA . ILE B 1 284 ? -3.857 -7.477 -1.183 1 96.44 284 ILE B CA 1
ATOM 6858 C C . ILE B 1 284 ? -5.273 -7.879 -1.59 1 96.44 284 ILE B C 1
ATOM 6860 O O . ILE B 1 284 ? -5.473 -8.93 -2.205 1 96.44 284 ILE B O 1
ATOM 6864 N N . ILE B 1 285 ? -6.242 -7.102 -1.202 1 98.44 285 ILE B N 1
ATOM 6865 C CA . ILE B 1 285 ? -7.641 -7.27 -1.575 1 98.44 285 ILE B CA 1
ATOM 6866 C C . ILE B 1 285 ? -8.039 -6.199 -2.592 1 98.44 285 ILE B C 1
ATOM 6868 O O . ILE B 1 285 ? -8.305 -5.055 -2.225 1 98.44 285 ILE B O 1
ATOM 6872 N N . SER B 1 286 ? -8.117 -6.602 -3.875 1 97.38 286 SER B N 1
ATOM 6873 C CA . SER B 1 286 ? -8.266 -5.559 -4.887 1 97.38 286 SER B CA 1
ATOM 6874 C C . SER B 1 286 ? -9.258 -5.977 -5.965 1 97.38 286 SER B C 1
ATOM 6876 O O . SER B 1 286 ? -9.344 -7.152 -6.324 1 97.38 286 SER B O 1
ATOM 6878 N N . GLU B 1 287 ? -10.031 -5.031 -6.457 1 96.38 287 GLU B N 1
ATOM 6879 C CA . GLU B 1 287 ? -10.875 -5.16 -7.645 1 96.38 287 GLU B CA 1
ATOM 6880 C C . GLU B 1 287 ? -11.938 -6.23 -7.445 1 96.38 287 GLU B C 1
ATOM 6882 O O . GLU B 1 287 ? -12.156 -7.07 -8.328 1 96.38 287 GLU B O 1
ATOM 6887 N N . ASN B 1 288 ? -12.5 -6.234 -6.246 1 98.38 288 ASN B N 1
ATOM 6888 C CA . ASN B 1 288 ? -13.594 -7.145 -5.953 1 98.38 288 ASN B CA 1
ATOM 6889 C C . ASN B 1 288 ? -14.93 -6.402 -5.855 1 98.38 288 ASN B C 1
ATOM 6891 O O . ASN B 1 288 ? -14.953 -5.176 -5.758 1 98.38 288 ASN B O 1
ATOM 6895 N N . PHE B 1 289 ? -16.031 -7.184 -5.906 1 97.88 289 PHE B N 1
ATOM 6896 C CA . PHE B 1 289 ? -17.375 -6.695 -5.668 1 97.88 289 PHE B CA 1
ATOM 6897 C C . PHE B 1 289 ? -17.953 -7.293 -4.387 1 97.88 289 PHE B C 1
ATOM 6899 O O . PHE B 1 289 ? -18.156 -8.5 -4.301 1 97.88 289 PHE B O 1
ATOM 6906 N N . PHE B 1 290 ? -18.172 -6.473 -3.42 1 98.44 290 PHE B N 1
ATOM 6907 C CA . PHE B 1 290 ? -18.703 -6.871 -2.123 1 98.44 290 PHE B CA 1
ATOM 6908 C C . PHE B 1 290 ? -20.078 -6.246 -1.89 1 98.44 290 PHE B C 1
ATOM 6910 O O . PHE B 1 290 ? -20.312 -5.098 -2.268 1 98.44 290 PHE B O 1
ATOM 6917 N N . ASP B 1 291 ? -20.969 -7.012 -1.215 1 97.62 291 ASP B N 1
ATOM 6918 C CA . ASP B 1 291 ? -22.281 -6.43 -0.922 1 97.62 291 ASP B CA 1
ATOM 6919 C C . ASP B 1 291 ? -22.453 -6.203 0.578 1 97.62 291 ASP B C 1
ATOM 6921 O O . ASP B 1 291 ? -23.531 -5.797 1.026 1 97.62 291 ASP B O 1
ATOM 6925 N N . ASP B 1 292 ? -21.406 -6.539 1.314 1 97.88 292 ASP B N 1
ATOM 6926 C CA . ASP B 1 292 ? -21.438 -6.41 2.768 1 97.88 292 ASP B CA 1
ATOM 6927 C C . ASP B 1 292 ? -20.031 -6.191 3.328 1 97.88 292 ASP B C 1
ATOM 6929 O O . ASP B 1 292 ? -19.109 -5.797 2.598 1 97.88 292 ASP B O 1
ATOM 6933 N N . ARG B 1 293 ? -19.797 -6.445 4.539 1 97.88 293 ARG B N 1
ATOM 6934 C CA . ARG B 1 293 ? -18.656 -6 5.344 1 97.88 293 ARG B CA 1
ATOM 6935 C C . ARG B 1 293 ? -17.359 -6.645 4.859 1 97.88 293 ARG B C 1
ATOM 6937 O O . ARG B 1 293 ? -17.328 -7.836 4.559 1 97.88 293 ARG B O 1
ATOM 6944 N N . VAL B 1 294 ? -16.328 -5.855 4.785 1 98.56 294 VAL B N 1
ATOM 6945 C CA . VAL B 1 294 ? -14.945 -6.234 4.566 1 98.56 294 VAL B CA 1
ATOM 6946 C C . VAL B 1 294 ? -14.094 -5.777 5.746 1 98.56 294 VAL B C 1
ATOM 6948 O O . VAL B 1 294 ? -13.992 -4.578 6.02 1 98.56 294 VAL B O 1
ATOM 6951 N N . SER B 1 295 ? -13.43 -6.703 6.398 1 98.31 295 SER B N 1
ATOM 6952 C CA . SER B 1 295 ? -12.719 -6.336 7.617 1 98.31 295 SER B CA 1
ATOM 6953 C C . SER B 1 295 ? -11.242 -6.711 7.531 1 98.31 295 SER B C 1
ATOM 6955 O O . SER B 1 295 ? -10.898 -7.797 7.059 1 98.31 295 SER B O 1
ATOM 6957 N N . TYR B 1 296 ? -10.352 -5.785 7.957 1 97.75 296 TYR B N 1
ATOM 6958 C CA . TYR B 1 296 ? -8.945 -6.156 8.047 1 97.75 296 TYR B CA 1
ATOM 6959 C C . TYR B 1 296 ? -8.609 -6.703 9.43 1 97.75 296 TYR B C 1
ATOM 6961 O O . TYR B 1 296 ? -7.465 -7.059 9.711 1 97.75 296 TYR B O 1
ATOM 6969 N N . GLY B 1 297 ? -9.586 -6.848 10.344 1 96.19 297 GLY B N 1
ATOM 6970 C CA . GLY B 1 297 ? -9.406 -7.484 11.633 1 96.19 297 GLY B CA 1
ATOM 6971 C C . GLY B 1 297 ? -8.133 -7.055 12.344 1 96.19 297 GLY B C 1
ATOM 6972 O O . GLY B 1 297 ? -7.902 -5.863 12.531 1 96.19 297 GLY B O 1
ATOM 6973 N N . PHE B 1 298 ? -7.262 -8.094 12.594 1 96.06 298 PHE B N 1
ATOM 6974 C CA . PHE B 1 298 ? -5.961 -7.891 13.219 1 96.06 298 PHE B CA 1
ATOM 6975 C C . PHE B 1 298 ? -4.852 -7.887 12.18 1 96.06 298 PHE B C 1
ATOM 6977 O O . PHE B 1 298 ? -3.672 -8 12.516 1 96.06 298 PHE B O 1
ATOM 6984 N N . GLY B 1 299 ? -5.215 -7.797 10.969 1 96.31 299 GLY B N 1
ATOM 6985 C CA . GLY B 1 299 ? -4.25 -7.953 9.891 1 96.31 299 GLY B CA 1
ATOM 6986 C C . GLY B 1 299 ? -3.176 -6.883 9.891 1 96.31 299 GLY B C 1
ATOM 6987 O O . GLY B 1 299 ? -3.418 -5.754 10.328 1 96.31 299 GLY B O 1
ATOM 6988 N N . THR B 1 300 ? -1.955 -7.254 9.43 1 96.19 300 THR B N 1
ATOM 6989 C CA . THR B 1 300 ? -0.829 -6.344 9.266 1 96.19 300 THR B CA 1
ATOM 6990 C C . THR B 1 300 ? -0.4 -6.273 7.801 1 96.19 300 THR B C 1
ATOM 6992 O O . THR B 1 300 ? -0.403 -7.285 7.098 1 96.19 300 THR B O 1
ATOM 6995 N N . ASP B 1 301 ? -0.097 -5.039 7.332 1 95.38 301 ASP B N 1
ATOM 6996 C CA . ASP B 1 301 ? 0.352 -4.82 5.961 1 95.38 301 ASP B CA 1
ATOM 6997 C C . ASP B 1 301 ? -0.707 -5.273 4.957 1 95.38 301 ASP B C 1
ATOM 6999 O O . ASP B 1 301 ? -0.413 -6.051 4.047 1 95.38 301 ASP B O 1
ATOM 7003 N N . ILE B 1 302 ? -1.925 -4.734 5.168 1 97.31 302 ILE B N 1
ATOM 7004 C CA . ILE B 1 302 ? -3.074 -5.086 4.344 1 97.31 302 ILE B CA 1
ATOM 7005 C C . ILE B 1 302 ? -3.393 -3.943 3.383 1 97.31 302 ILE B C 1
ATOM 7007 O O . ILE B 1 302 ? -3.328 -2.771 3.762 1 97.31 302 ILE B O 1
ATOM 7011 N N . SER B 1 303 ? -3.664 -4.27 2.15 1 96.94 303 SER B N 1
ATOM 7012 C CA . SER B 1 303 ? -4.18 -3.307 1.183 1 96.94 303 SER B CA 1
ATOM 7013 C C . SER B 1 303 ? -5.594 -3.668 0.744 1 96.94 303 SER B C 1
ATOM 7015 O O . SER B 1 303 ? -5.832 -4.77 0.237 1 96.94 303 SER B O 1
ATOM 7017 N N . ILE B 1 304 ? -6.555 -2.838 0.98 1 98.06 304 ILE B N 1
ATOM 7018 C CA . ILE B 1 304 ? -7.918 -2.932 0.466 1 98.06 304 ILE B CA 1
ATOM 7019 C C . ILE B 1 304 ? -8.148 -1.845 -0.581 1 98.06 304 ILE B C 1
ATOM 7021 O O . ILE B 1 304 ? -8.477 -0.706 -0.24 1 98.06 304 ILE B O 1
ATOM 7025 N N . VAL B 1 305 ? -7.961 -2.211 -1.848 1 97.19 305 VAL B N 1
ATOM 7026 C CA . VAL B 1 305 ? -7.805 -1.145 -2.832 1 97.19 305 VAL B CA 1
ATOM 7027 C C . VAL B 1 305 ? -8.695 -1.424 -4.043 1 97.19 305 VAL B C 1
ATOM 7029 O O . VAL B 1 305 ? -8.844 -2.576 -4.457 1 97.19 305 VAL B O 1
ATOM 7032 N N . ASP B 1 306 ? -9.391 -0.356 -4.543 1 96.38 306 ASP B N 1
ATOM 7033 C CA . ASP B 1 306 ? -10.109 -0.335 -5.812 1 96.38 306 ASP B CA 1
ATOM 7034 C C . ASP B 1 306 ? -11.227 -1.378 -5.832 1 96.38 306 ASP B C 1
ATOM 7036 O O . ASP B 1 306 ? -11.438 -2.047 -6.848 1 96.38 306 ASP B O 1
ATOM 7040 N N . ASN B 1 307 ? -11.859 -1.535 -4.672 1 98.31 307 ASN B N 1
ATOM 7041 C CA . ASN B 1 307 ? -13.023 -2.416 -4.617 1 98.31 307 ASN B CA 1
ATOM 7042 C C . ASN B 1 307 ? -14.328 -1.632 -4.738 1 98.31 307 ASN B C 1
ATOM 7044 O O . ASN B 1 307 ? -14.344 -0.417 -4.531 1 98.31 307 ASN B O 1
ATOM 7048 N N . HIS B 1 308 ? -15.367 -2.365 -5.141 1 98.12 308 HIS B N 1
ATOM 7049 C CA . HIS B 1 308 ? -16.734 -1.882 -5.016 1 98.12 308 HIS B CA 1
ATOM 7050 C C . HIS B 1 308 ? -17.453 -2.572 -3.863 1 98.12 308 HIS B C 1
ATOM 7052 O O . HIS B 1 308 ? -17.781 -3.76 -3.951 1 98.12 308 HIS B O 1
ATOM 7058 N N . ILE B 1 309 ? -17.641 -1.888 -2.777 1 98.62 309 ILE B N 1
ATOM 7059 C CA . ILE B 1 309 ? -18.406 -2.371 -1.628 1 98.62 309 ILE B CA 1
ATOM 7060 C C . ILE B 1 309 ? -19.781 -1.709 -1.601 1 98.62 309 ILE B C 1
ATOM 7062 O O . ILE B 1 309 ? -19.969 -0.672 -0.958 1 98.62 309 ILE B O 1
ATOM 7066 N N . ILE B 1 310 ? -20.719 -2.285 -2.27 1 97.44 310 ILE B N 1
ATOM 7067 C CA . ILE B 1 310 ? -22 -1.646 -2.59 1 97.44 310 ILE B CA 1
ATOM 7068 C C . ILE B 1 310 ? -23.141 -2.584 -2.238 1 97.44 310 ILE B C 1
ATOM 7070 O O . ILE B 1 310 ? -23.203 -3.721 -2.715 1 97.44 310 ILE B O 1
ATOM 7074 N N . ASN B 1 311 ? -23.922 -2.186 -1.338 1 95.31 311 ASN B N 1
ATOM 7075 C CA . ASN B 1 311 ? -25.172 -2.848 -0.995 1 95.31 311 ASN B CA 1
ATOM 7076 C C . ASN B 1 311 ? -26.375 -2.125 -1.602 1 95.31 311 ASN B C 1
ATOM 7078 O O . ASN B 1 311 ? -26.703 -1.008 -1.199 1 95.31 311 ASN B O 1
ATOM 7082 N N . ASP B 1 312 ? -27.109 -2.719 -2.523 1 90.19 312 ASP B N 1
ATOM 7083 C CA . ASP B 1 312 ? -28.25 -2.115 -3.186 1 90.19 312 ASP B CA 1
ATOM 7084 C C . ASP B 1 312 ? -29.562 -2.52 -2.502 1 90.19 312 ASP B C 1
ATOM 7086 O O . ASP B 1 312 ? -30.641 -2.08 -2.902 1 90.19 312 ASP B O 1
ATOM 7090 N N . GLY B 1 313 ? -29.438 -3.369 -1.527 1 91.06 313 GLY B N 1
ATOM 7091 C CA . GLY B 1 313 ? -30.609 -3.814 -0.782 1 91.06 313 GLY B CA 1
ATOM 7092 C C . GLY B 1 313 ? -30.859 -3 0.473 1 91.06 313 GLY B C 1
ATOM 7093 O O . GLY B 1 313 ? -30.719 -1.775 0.463 1 91.06 313 GLY B O 1
ATOM 7094 N N . GLU B 1 314 ? -31.297 -3.73 1.412 1 92.19 314 GLU B N 1
ATOM 7095 C CA . GLU B 1 314 ? -31.5 -3.068 2.697 1 92.19 314 GLU B CA 1
ATOM 7096 C C . GLU B 1 314 ? -30.172 -2.582 3.285 1 92.19 314 GLU B C 1
ATOM 7098 O O . GLU B 1 314 ? -29.172 -3.287 3.223 1 92.19 314 GLU B O 1
ATOM 7103 N N . VAL B 1 315 ? -30.25 -1.444 3.852 1 92.12 315 VAL B N 1
ATOM 7104 C CA . VAL B 1 315 ? -29.062 -0.792 4.391 1 92.12 315 VAL B CA 1
ATOM 7105 C C . VAL B 1 315 ? -28.375 -1.72 5.383 1 92.12 315 VAL B C 1
ATOM 7107 O O . VAL B 1 315 ? -29.016 -2.314 6.246 1 92.12 315 VAL B O 1
ATOM 7110 N N . ARG B 1 316 ? -27.062 -1.889 5.238 1 93.81 316 ARG B N 1
ATOM 7111 C CA . ARG B 1 316 ? -26.25 -2.699 6.141 1 93.81 316 ARG B CA 1
ATOM 7112 C C . ARG B 1 316 ? -25.469 -1.82 7.109 1 93.81 316 ARG B C 1
ATOM 7114 O O . ARG B 1 316 ? -25.328 -0.616 6.891 1 93.81 316 ARG B O 1
ATOM 7121 N N . ASP B 1 317 ? -24.969 -2.438 8.078 1 96.38 317 ASP B N 1
ATOM 7122 C CA . ASP B 1 317 ? -24.453 -1.664 9.203 1 96.38 317 ASP B CA 1
ATOM 7123 C C . ASP B 1 317 ? -23.125 -1.008 8.852 1 96.38 317 ASP B C 1
ATOM 7125 O O . ASP B 1 317 ? -22.906 0.174 9.141 1 96.38 317 ASP B O 1
ATOM 7129 N N . LEU B 1 318 ? -22.25 -1.818 8.258 1 97.94 318 LEU B N 1
ATOM 7130 C CA . LEU B 1 318 ? -20.875 -1.351 8.141 1 97.94 318 LEU B CA 1
ATOM 7131 C C . LEU B 1 318 ? -20.203 -1.967 6.918 1 97.94 318 LEU B C 1
ATOM 7133 O O . LEU B 1 318 ? -20.297 -3.176 6.691 1 97.94 318 LEU B O 1
ATOM 7137 N N . ALA B 1 319 ? -19.531 -1.142 6.113 1 98.44 319 ALA B N 1
ATOM 7138 C CA . ALA B 1 319 ? -18.891 -1.646 4.906 1 98.44 319 ALA B CA 1
ATOM 7139 C C . ALA B 1 319 ? -17.469 -2.117 5.203 1 98.44 319 ALA B C 1
ATOM 7141 O O . ALA B 1 319 ? -17.109 -3.271 4.938 1 98.44 319 ALA B O 1
ATOM 7142 N N . ILE B 1 320 ? -16.562 -1.208 5.715 1 98.62 320 ILE B N 1
ATOM 7143 C CA . ILE B 1 320 ? -15.211 -1.582 6.09 1 98.62 320 ILE B CA 1
ATOM 7144 C C . ILE B 1 320 ? -15.062 -1.547 7.609 1 98.62 320 ILE B C 1
ATOM 7146 O O . ILE B 1 320 ? -15.422 -0.558 8.25 1 98.62 320 ILE B O 1
ATOM 7150 N N . ASP B 1 321 ? -14.508 -2.598 8.117 1 96.88 321 ASP B N 1
ATOM 7151 C CA . ASP B 1 321 ? -14.406 -2.773 9.562 1 96.88 321 ASP B CA 1
ATOM 7152 C C . ASP B 1 321 ? -12.984 -3.141 9.977 1 96.88 321 ASP B C 1
ATOM 7154 O O . ASP B 1 321 ? -12.133 -3.396 9.125 1 96.88 321 ASP B O 1
ATOM 7158 N N . SER B 1 322 ? -12.742 -3.123 11.25 1 93.5 322 SER B N 1
ATOM 7159 C CA . SER B 1 322 ? -11.469 -3.461 11.891 1 93.5 322 SER B CA 1
ATOM 7160 C C . SER B 1 322 ? -11.672 -3.875 13.344 1 93.5 322 SER B C 1
ATOM 7162 O O . SER B 1 322 ? -12.797 -3.857 13.844 1 93.5 322 SER B O 1
ATOM 7164 N N . ILE B 1 323 ? -10.5 -4.25 13.969 1 94 323 ILE B N 1
ATOM 7165 C CA . ILE B 1 323 ? -10.57 -4.551 15.391 1 94 323 ILE B CA 1
ATOM 7166 C C . ILE B 1 323 ? -9.484 -3.783 16.141 1 94 323 ILE B C 1
ATOM 7168 O O . ILE B 1 323 ? -9.766 -2.783 16.797 1 94 323 ILE B O 1
ATOM 7172 N N . GLN B 1 324 ? -8.258 -4.07 15.977 1 93.12 324 GLN B N 1
ATOM 7173 C CA . GLN B 1 324 ? -7.094 -3.459 16.609 1 93.12 324 GLN B CA 1
ATOM 7174 C C . GLN B 1 324 ? -5.797 -4.062 16.094 1 93.12 324 GLN B C 1
ATOM 7176 O O . GLN B 1 324 ? -5.816 -5.07 15.375 1 93.12 324 GLN B O 1
ATOM 7181 N N . PRO B 1 325 ? -4.621 -3.479 16.453 1 91.06 325 PRO B N 1
ATOM 7182 C CA . PRO B 1 325 ? -3.385 -4.199 16.141 1 91.06 325 PRO B CA 1
ATOM 7183 C C . PRO B 1 325 ? -3.297 -5.555 16.828 1 91.06 325 PRO B C 1
ATOM 7185 O O . PRO B 1 325 ? -3.857 -5.738 17.906 1 91.06 325 PRO B O 1
ATOM 7188 N N . PRO B 1 326 ? -2.613 -6.41 16.109 1 92.12 326 PRO B N 1
ATOM 7189 C CA . PRO B 1 326 ? -2.418 -7.688 16.812 1 92.12 326 PRO B CA 1
ATOM 7190 C C . PRO B 1 326 ? -1.429 -7.582 17.969 1 92.12 326 PRO B C 1
ATOM 7192 O O . PRO B 1 326 ? -0.65 -6.629 18.031 1 92.12 326 PRO B O 1
ATOM 7195 N N . SER B 1 327 ? -1.402 -8.578 18.844 1 92.12 327 SER B N 1
ATOM 7196 C CA . SER B 1 327 ? -0.512 -8.578 20 1 92.12 327 SER B CA 1
ATOM 7197 C C . SER B 1 327 ? 0.926 -8.875 19.594 1 92.12 327 SER B C 1
ATOM 7199 O O . SER B 1 327 ? 1.863 -8.594 20.328 1 92.12 327 SER B O 1
ATOM 7201 N N . TYR B 1 328 ? 1.085 -9.453 18.359 1 91.81 328 TYR B N 1
ATOM 7202 C CA . TYR B 1 328 ? 2.424 -9.867 17.953 1 91.81 328 TYR B CA 1
ATOM 7203 C C . TYR B 1 328 ? 3.098 -8.789 17.109 1 91.81 328 TYR B C 1
ATOM 7205 O O . TYR B 1 328 ? 4.234 -8.961 16.672 1 91.81 328 TYR B O 1
ATOM 7213 N N . ASP B 1 329 ? 2.443 -7.695 16.906 1 91.19 329 ASP B N 1
ATOM 7214 C CA . ASP B 1 329 ? 2.973 -6.578 16.125 1 91.19 329 ASP B CA 1
ATOM 7215 C C . ASP B 1 329 ? 2.57 -5.242 16.75 1 91.19 329 ASP B C 1
ATOM 7217 O O . ASP B 1 329 ? 1.623 -5.176 17.531 1 91.19 329 ASP B O 1
ATOM 7221 N N . ASN B 1 330 ? 3.246 -4.188 16.344 1 89.62 330 ASN B N 1
ATOM 7222 C CA . ASN B 1 330 ? 3.02 -2.9 16.984 1 89.62 330 ASN B CA 1
ATOM 7223 C C . ASN B 1 330 ? 2.062 -2.025 16.188 1 89.62 330 ASN B C 1
ATOM 7225 O O . ASN B 1 330 ? 1.608 -0.987 16.672 1 89.62 330 ASN B O 1
ATOM 7229 N N . ALA B 1 331 ? 1.753 -2.471 14.969 1 95.56 331 ALA B N 1
ATOM 7230 C CA . ALA B 1 331 ? 0.854 -1.677 14.141 1 95.56 331 ALA B CA 1
ATOM 7231 C C . ALA B 1 331 ? 0.197 -2.539 13.062 1 95.56 331 ALA B C 1
ATOM 7233 O O . ALA B 1 331 ? 0.685 -3.627 12.75 1 95.56 331 ALA B O 1
ATOM 7234 N N . ASN B 1 332 ? -0.894 -2.096 12.492 1 96.88 332 ASN B N 1
ATOM 7235 C CA . ASN B 1 332 ? -1.572 -2.779 11.391 1 96.88 332 ASN B CA 1
ATOM 7236 C C . ASN B 1 332 ? -0.923 -2.465 10.047 1 96.88 332 ASN B C 1
ATOM 7238 O O . ASN B 1 332 ? -0.615 -3.375 9.273 1 96.88 332 ASN B O 1
ATOM 7242 N N . ARG B 1 333 ? -0.646 -1.146 9.836 1 95.56 333 ARG B N 1
ATOM 7243 C CA . ARG B 1 333 ? -0.106 -0.673 8.562 1 95.56 333 ARG B CA 1
ATOM 7244 C C . ARG B 1 333 ? -1.028 -1.04 7.402 1 95.56 333 ARG B C 1
ATOM 7246 O O . ARG B 1 333 ? -0.659 -1.835 6.539 1 95.56 333 ARG B O 1
ATOM 7253 N N . VAL B 1 334 ? -2.244 -0.447 7.418 1 97.31 334 VAL B N 1
ATOM 7254 C CA . VAL B 1 334 ? -3.285 -0.794 6.457 1 97.31 334 VAL B CA 1
ATOM 7255 C C . VAL B 1 334 ? -3.494 0.362 5.48 1 97.31 334 VAL B C 1
ATOM 7257 O O . VAL B 1 334 ? -3.443 1.53 5.875 1 97.31 334 VAL B O 1
ATOM 7260 N N . LYS B 1 335 ? -3.654 0.061 4.273 1 96.75 335 LYS B N 1
ATOM 7261 C CA . LYS B 1 335 ? -4.051 1.019 3.244 1 96.75 335 LYS B CA 1
ATOM 7262 C C . LYS B 1 335 ? -5.469 0.737 2.748 1 96.75 335 LYS B C 1
ATOM 7264 O O . LYS B 1 335 ? -5.773 -0.382 2.332 1 96.75 335 LYS B O 1
ATOM 7269 N N . ILE B 1 336 ? -6.34 1.656 2.801 1 98.31 336 ILE B N 1
ATOM 7270 C CA . ILE B 1 336 ? -7.691 1.629 2.256 1 98.31 336 ILE B CA 1
ATOM 7271 C C . ILE B 1 336 ? -7.844 2.717 1.194 1 98.31 336 ILE B C 1
ATOM 7273 O O . ILE B 1 336 ? -7.941 3.902 1.521 1 98.31 336 ILE B O 1
ATOM 7277 N N . ALA B 1 337 ? -7.852 2.318 -0.061 1 97.38 337 ALA B N 1
ATOM 7278 C CA . ALA B 1 337 ? -7.727 3.361 -1.076 1 97.38 337 ALA B CA 1
ATOM 7279 C C . ALA B 1 337 ? -8.547 3.023 -2.316 1 97.38 337 ALA B C 1
ATOM 7281 O O . ALA B 1 337 ? -8.602 1.865 -2.736 1 97.38 337 ALA B O 1
ATOM 7282 N N . GLY B 1 338 ? -9.133 4.004 -2.867 1 95.38 338 GLY B N 1
ATOM 7283 C CA . GLY B 1 338 ? -9.75 3.896 -4.18 1 95.38 338 GLY B CA 1
ATOM 7284 C C . GLY B 1 338 ? -11.047 3.1 -4.168 1 95.38 338 GLY B C 1
ATOM 7285 O O . GLY B 1 338 ? -11.523 2.666 -5.219 1 95.38 338 GLY B O 1
ATOM 7286 N N . ASN B 1 339 ? -11.648 2.891 -3.027 1 98.31 339 ASN B N 1
ATOM 7287 C CA . ASN B 1 339 ? -12.852 2.074 -2.967 1 98.31 339 ASN B CA 1
ATOM 7288 C C . ASN B 1 339 ? -14.109 2.91 -3.201 1 98.31 339 ASN B C 1
ATOM 7290 O O . ASN B 1 339 ? -14.141 4.094 -2.861 1 98.31 339 ASN B O 1
ATOM 7294 N N . LYS B 1 340 ? -15.094 2.279 -3.805 1 98.06 340 LYS B N 1
ATOM 7295 C CA . LYS B 1 340 ? -16.453 2.816 -3.863 1 98.06 340 LYS B CA 1
ATOM 7296 C C . LYS B 1 340 ? -17.359 2.139 -2.838 1 98.06 340 LYS B C 1
ATOM 7298 O O . LYS B 1 340 ? -17.5 0.915 -2.844 1 98.06 340 LYS B O 1
ATOM 7303 N N . ILE B 1 341 ? -17.969 2.92 -1.935 1 98.69 341 ILE B N 1
ATOM 7304 C CA . ILE B 1 341 ? -18.766 2.395 -0.833 1 98.69 341 ILE B CA 1
ATOM 7305 C C . ILE B 1 341 ? -20.156 3.012 -0.867 1 98.69 341 ILE B C 1
ATOM 7307 O O . ILE B 1 341 ? -20.297 4.238 -0.91 1 98.69 341 ILE B O 1
ATOM 7311 N N . LYS B 1 342 ? -21.203 2.199 -0.857 1 98.38 342 LYS B N 1
ATOM 7312 C CA . LYS B 1 342 ? -22.562 2.701 -0.979 1 98.38 342 LYS B CA 1
ATOM 7313 C C . LYS B 1 342 ? -23.562 1.776 -0.278 1 98.38 342 LYS B C 1
ATOM 7315 O O . LYS B 1 342 ? -23.453 0.552 -0.384 1 98.38 342 LYS B O 1
ATOM 7320 N N . GLY B 1 343 ? -24.484 2.34 0.457 1 97.75 343 GLY B N 1
ATOM 7321 C CA . GLY B 1 343 ? -25.609 1.57 0.961 1 97.75 343 GLY B CA 1
ATOM 7322 C C . GLY B 1 343 ? -25.391 1.039 2.365 1 97.75 343 GLY B C 1
ATOM 7323 O O . GLY B 1 343 ? -25.844 -0.056 2.699 1 97.75 343 GLY B O 1
ATOM 7324 N N . PHE B 1 344 ? -24.734 1.855 3.223 1 98.56 344 PHE B N 1
ATOM 7325 C CA . PHE B 1 344 ? -24.438 1.4 4.574 1 98.56 344 PHE B CA 1
ATOM 7326 C C . PHE B 1 344 ? -24.797 2.465 5.602 1 98.56 344 PHE B C 1
ATOM 7328 O O . PHE B 1 344 ? -25 3.631 5.25 1 98.56 344 PHE B O 1
ATOM 7335 N N . LYS B 1 345 ? -24.969 2.057 6.875 1 98.56 345 LYS B N 1
ATOM 7336 C CA . LYS B 1 345 ? -25.094 3.029 7.957 1 98.56 345 LYS B CA 1
ATOM 7337 C C . LYS B 1 345 ? -23.766 3.76 8.188 1 98.56 345 LYS B C 1
ATOM 7339 O O . LYS B 1 345 ? -23.734 4.992 8.234 1 98.56 345 LYS B O 1
ATOM 7344 N N . LYS B 1 346 ? -22.781 2.994 8.367 1 98.62 346 LYS B N 1
ATOM 7345 C CA . LYS B 1 346 ? -21.422 3.525 8.453 1 98.62 346 LYS B CA 1
ATOM 7346 C C . LYS B 1 346 ? -20.578 3.061 7.273 1 98.62 346 LYS B C 1
ATOM 7348 O O . LYS B 1 346 ? -20.562 1.875 6.938 1 98.62 346 LYS B O 1
ATOM 7353 N N . GLY B 1 347 ? -19.953 3.936 6.66 1 98.56 347 GLY B N 1
ATOM 7354 C CA . GLY B 1 347 ? -19.062 3.566 5.566 1 98.56 347 GLY B CA 1
ATOM 7355 C C . GLY B 1 347 ? -17.859 2.766 6.012 1 98.56 347 GLY B C 1
ATOM 7356 O O . GLY B 1 347 ? -17.609 1.672 5.5 1 98.56 347 GLY B O 1
ATOM 7357 N N . MET B 1 348 ? -17.109 3.338 6.988 1 98.5 348 MET B N 1
ATOM 7358 C CA . MET B 1 348 ? -15.922 2.67 7.52 1 98.5 348 MET B CA 1
ATOM 7359 C C . MET B 1 348 ? -15.781 2.928 9.016 1 98.5 348 MET B C 1
ATOM 7361 O O . MET B 1 348 ? -16.094 4.02 9.492 1 98.5 348 MET B O 1
ATOM 7365 N N . THR B 1 349 ? -15.297 1.988 9.656 1 98.62 349 THR B N 1
ATOM 7366 C CA . THR B 1 349 ? -14.758 2.158 11 1 98.62 349 THR B CA 1
ATOM 7367 C C . THR B 1 349 ? -13.273 1.81 11.039 1 98.62 349 THR B C 1
ATOM 7369 O O . THR B 1 349 ? -12.898 0.644 10.898 1 98.62 349 THR B O 1
ATOM 7372 N N . ILE B 1 350 ? -12.492 2.793 11.18 1 98.5 350 ILE B N 1
ATOM 7373 C CA . ILE B 1 350 ? -11.039 2.68 11.188 1 98.5 350 ILE B CA 1
ATOM 7374 C C . ILE B 1 350 ? -10.539 2.51 12.625 1 98.5 350 ILE B C 1
ATOM 7376 O O . ILE B 1 350 ? -10.719 3.4 13.453 1 98.5 350 ILE B O 1
ATOM 7380 N N . ARG B 1 351 ? -9.945 1.375 12.875 1 97.94 351 ARG B N 1
ATOM 7381 C CA . ARG B 1 351 ? -9.336 1.1 14.18 1 97.94 351 ARG B CA 1
ATOM 7382 C C . ARG B 1 351 ? -7.887 0.655 14.023 1 97.94 351 ARG B C 1
ATOM 7384 O O . ARG B 1 351 ? -7.477 0.232 12.938 1 97.94 351 ARG B O 1
ATOM 7391 N N . GLY B 1 352 ? -7.203 0.691 15.164 1 97.5 352 GLY B N 1
ATOM 7392 C CA . GLY B 1 352 ? -5.828 0.216 15.188 1 97.5 352 GLY B CA 1
ATOM 7393 C C . GLY B 1 352 ? -4.809 1.316 14.953 1 97.5 352 GLY B C 1
ATOM 7394 O O . GLY B 1 352 ? -5.004 2.453 15.391 1 97.5 352 GLY B O 1
ATOM 7395 N N . LYS B 1 353 ? -3.65 0.92 14.32 1 97.5 353 LYS B N 1
ATOM 7396 C CA . LYS B 1 353 ? -2.531 1.854 14.219 1 97.5 353 LYS B CA 1
ATOM 7397 C C . LYS B 1 353 ? -1.953 1.862 12.805 1 97.5 353 LYS B C 1
ATOM 7399 O O . LYS B 1 353 ? -1.81 0.809 12.18 1 97.5 353 LYS B O 1
ATOM 7404 N N . GLU B 1 354 ? -1.616 3.105 12.328 1 96.12 354 GLU B N 1
ATOM 7405 C CA . GLU B 1 354 ? -1.02 3.367 11.023 1 96.12 354 GLU B CA 1
ATOM 7406 C C . GLU B 1 354 ? -1.94 2.912 9.891 1 96.12 354 GLU B C 1
ATOM 7408 O O . GLU B 1 354 ? -1.616 1.978 9.156 1 96.12 354 GLU B O 1
ATOM 7413 N N . ILE B 1 355 ? -3.021 3.645 9.773 1 97.69 355 ILE B N 1
ATOM 7414 C CA . ILE B 1 355 ? -4.004 3.348 8.734 1 97.69 355 ILE B CA 1
ATOM 7415 C C . ILE B 1 355 ? -4.109 4.527 7.77 1 97.69 355 ILE B C 1
ATOM 7417 O O . ILE B 1 355 ? -4.297 5.672 8.195 1 97.69 355 ILE B O 1
ATOM 7421 N N . ASP B 1 356 ? -3.98 4.273 6.512 1 96.38 356 ASP B N 1
ATOM 7422 C CA . ASP B 1 356 ? -4.109 5.277 5.461 1 96.38 356 ASP B CA 1
ATOM 7423 C C . ASP B 1 356 ? -5.418 5.102 4.688 1 96.38 356 ASP B C 1
ATOM 7425 O O . ASP B 1 356 ? -5.625 4.074 4.039 1 96.38 356 ASP B O 1
ATOM 7429 N N . VAL B 1 357 ? -6.246 6.047 4.773 1 98.12 357 VAL B N 1
ATOM 7430 C CA . VAL B 1 357 ? -7.531 6.047 4.09 1 98.12 357 VAL B CA 1
ATOM 7431 C C . VAL B 1 357 ? -7.543 7.133 3.012 1 98.12 357 VAL B C 1
ATOM 7433 O O . VAL B 1 357 ? -7.691 8.32 3.318 1 98.12 357 VAL B O 1
ATOM 7436 N N . THR B 1 358 ? -7.387 6.727 1.761 1 96.12 358 THR B N 1
ATOM 7437 C CA . THR B 1 358 ? -7.137 7.723 0.727 1 96.12 358 THR B CA 1
ATOM 7438 C C . THR B 1 358 ? -8.016 7.477 -0.492 1 96.12 358 THR B C 1
ATOM 7440 O O . THR B 1 358 ? -8.211 6.328 -0.901 1 96.12 358 THR B O 1
ATOM 7443 N N . ASP B 1 359 ? -8.594 8.445 -1.006 1 96 359 ASP B N 1
ATOM 7444 C CA . ASP B 1 359 ? -9.227 8.438 -2.324 1 96 359 ASP B CA 1
ATOM 7445 C C . ASP B 1 359 ? -10.406 7.473 -2.367 1 96 359 ASP B C 1
ATOM 7447 O O . ASP B 1 359 ? -10.57 6.73 -3.336 1 96 359 ASP B O 1
ATOM 7451 N N . ASN B 1 360 ? -11.156 7.426 -1.301 1 98.38 360 ASN B N 1
ATOM 7452 C CA . ASN B 1 360 ? -12.375 6.625 -1.307 1 98.38 360 ASN B CA 1
ATOM 7453 C C . ASN B 1 360 ? -13.609 7.48 -1.575 1 98.38 360 ASN B C 1
ATOM 7455 O O . ASN B 1 360 ? -13.625 8.672 -1.262 1 98.38 360 ASN B O 1
ATOM 7459 N N . ASP B 1 361 ? -14.617 6.844 -2.143 1 98.38 361 ASP B N 1
ATOM 7460 C CA . ASP B 1 361 ? -15.875 7.504 -2.447 1 98.38 361 ASP B CA 1
ATOM 7461 C C . ASP B 1 361 ? -17.031 6.84 -1.709 1 98.38 361 ASP B C 1
ATOM 7463 O O . ASP B 1 361 ? -17.344 5.668 -1.939 1 98.38 361 ASP B O 1
ATOM 7467 N N . LEU B 1 362 ? -17.688 7.535 -0.838 1 98.75 362 LEU B N 1
ATOM 7468 C CA . LEU B 1 362 ? -18.781 7.008 -0.03 1 98.75 362 LEU B CA 1
ATOM 7469 C C . LEU B 1 362 ? -20.094 7.715 -0.363 1 98.75 362 LEU B C 1
ATOM 7471 O O . LEU B 1 362 ? -20.156 8.945 -0.337 1 98.75 362 LEU B O 1
ATOM 7475 N N . ASN B 1 363 ? -21.141 6.984 -0.653 1 97.88 363 ASN B N 1
ATOM 7476 C CA . ASN B 1 363 ? -22.469 7.496 -0.977 1 97.88 363 ASN B CA 1
ATOM 7477 C C . ASN B 1 363 ? -23.562 6.668 -0.311 1 97.88 363 ASN B C 1
ATOM 7479 O O . ASN B 1 363 ? -23.359 5.5 0.019 1 97.88 363 ASN B O 1
ATOM 7483 N N . ASN B 1 364 ? -24.688 7.32 -0.088 1 97.5 364 ASN B N 1
ATOM 7484 C CA . ASN B 1 364 ? -25.844 6.664 0.512 1 97.5 364 ASN B CA 1
ATOM 7485 C C . ASN B 1 364 ? -25.5 6.043 1.862 1 97.5 364 ASN B C 1
ATOM 7487 O O . ASN B 1 364 ? -25.797 4.871 2.104 1 97.5 364 ASN B O 1
ATOM 7491 N N . ILE B 1 365 ? -24.75 6.82 2.596 1 98.56 365 ILE B N 1
ATOM 7492 C CA . ILE B 1 365 ? -24.453 6.508 3.99 1 98.56 365 ILE B CA 1
ATOM 7493 C C . ILE B 1 365 ? -25.484 7.18 4.898 1 98.56 365 ILE B C 1
ATOM 7495 O O . ILE B 1 365 ? -25.766 8.367 4.754 1 98.56 365 ILE B O 1
ATOM 7499 N N . THR B 1 366 ? -25.938 6.457 5.887 1 98.06 366 THR B N 1
ATOM 7500 C CA . THR B 1 366 ? -27.094 7.027 6.578 1 98.06 366 THR B CA 1
ATOM 7501 C C . THR B 1 366 ? -26.703 7.52 7.969 1 98.06 366 THR B C 1
ATOM 7503 O O . THR B 1 366 ? -27.453 8.258 8.609 1 98.06 366 THR B O 1
ATOM 7506 N N . GLU B 1 367 ? -25.531 7.148 8.453 1 98.44 367 GLU B N 1
ATOM 7507 C CA . GLU B 1 367 ? -25.156 7.543 9.812 1 98.44 367 GLU B CA 1
ATOM 7508 C C . GLU B 1 367 ? -23.797 8.25 9.828 1 98.44 367 GLU B C 1
ATOM 7510 O O . GLU B 1 367 ? -23.719 9.438 10.133 1 98.44 367 GLU B O 1
ATOM 7515 N N . THR B 1 368 ? -22.719 7.504 9.586 1 98.81 368 THR B N 1
ATOM 7516 C CA . THR B 1 368 ? -21.375 8.062 9.648 1 98.81 368 THR B CA 1
ATOM 7517 C C . THR B 1 368 ? -20.562 7.621 8.438 1 98.81 368 THR B C 1
ATOM 7519 O O . THR B 1 368 ? -20.5 6.43 8.117 1 98.81 368 THR B O 1
ATOM 7522 N N . GLY B 1 369 ? -19.984 8.539 7.73 1 98.81 369 GLY B N 1
ATOM 7523 C CA . GLY B 1 369 ? -19.109 8.188 6.621 1 98.81 369 GLY B CA 1
ATOM 7524 C C . GLY B 1 369 ? -17.875 7.41 7.051 1 98.81 369 GLY B C 1
ATOM 7525 O O . GLY B 1 369 ? -17.812 6.195 6.855 1 98.81 369 GLY B O 1
ATOM 7526 N N . ILE B 1 370 ? -16.969 8.109 7.68 1 98.88 370 ILE B N 1
ATOM 7527 C CA . ILE B 1 370 ? -15.734 7.531 8.219 1 98.88 370 ILE B CA 1
ATOM 7528 C C . ILE B 1 370 ? -15.703 7.703 9.734 1 98.88 370 ILE B C 1
ATOM 7530 O O . ILE B 1 370 ? -15.766 8.828 10.234 1 98.88 370 ILE B O 1
ATOM 7534 N N . HIS B 1 371 ? -15.672 6.672 10.406 1 98.88 371 HIS B N 1
ATOM 7535 C CA . HIS B 1 371 ? -15.578 6.652 11.859 1 98.88 371 HIS B CA 1
ATOM 7536 C C . HIS B 1 371 ? -14.195 6.219 12.32 1 98.88 371 HIS B C 1
ATOM 7538 O O . HIS B 1 371 ? -13.844 5.039 12.219 1 98.88 371 HIS B O 1
ATOM 7544 N N . VAL B 1 372 ? -13.359 7.09 12.766 1 98.75 372 VAL B N 1
ATOM 7545 C CA . VAL B 1 372 ? -12.078 6.773 13.383 1 98.75 372 VAL B CA 1
ATOM 7546 C C . VAL B 1 372 ? -12.266 6.512 14.875 1 98.75 372 VAL B C 1
ATOM 7548 O O . VAL B 1 372 ? -12.648 7.414 15.625 1 98.75 372 VAL B O 1
ATOM 7551 N N . TYR B 1 373 ? -12.008 5.336 15.281 1 98.44 373 TYR B N 1
ATOM 7552 C CA . TYR B 1 373 ? -12.344 4.922 16.641 1 98.44 373 TYR B CA 1
ATOM 7553 C C . TYR B 1 373 ? -11.258 4.031 17.219 1 98.44 373 TYR B C 1
ATOM 7555 O O . TYR B 1 373 ? -10.914 2.998 16.641 1 98.44 373 TYR B O 1
ATOM 7563 N N . LEU B 1 374 ? -10.703 4.379 18.422 1 97.94 374 LEU B N 1
ATOM 7564 C CA . LEU B 1 374 ? -9.648 3.613 19.078 1 97.94 374 LEU B CA 1
ATOM 7565 C C . LEU B 1 374 ? -8.461 3.408 18.141 1 97.94 374 LEU B C 1
ATOM 7567 O O . LEU B 1 374 ? -8.016 2.277 17.953 1 97.94 374 LEU B O 1
ATOM 7571 N N . ALA B 1 375 ? -8.047 4.539 17.547 1 98.06 375 ALA B N 1
ATOM 7572 C CA . ALA B 1 375 ? -7.027 4.449 16.5 1 98.06 375 ALA B CA 1
ATOM 7573 C C . ALA B 1 375 ? -5.902 5.449 16.75 1 98.06 375 ALA B C 1
ATOM 7575 O O . ALA B 1 375 ? -6.082 6.434 17.469 1 98.06 375 ALA B O 1
ATOM 7576 N N . GLU B 1 376 ? -4.77 5.113 16.219 1 97.75 376 GLU B N 1
ATOM 7577 C CA . GLU B 1 376 ? -3.598 5.98 16.328 1 97.75 376 GLU B CA 1
ATOM 7578 C C . GLU B 1 376 ? -2.852 6.07 15 1 97.75 376 GLU B C 1
ATOM 7580 O O . GLU B 1 376 ? -2.617 5.055 14.344 1 97.75 376 GLU B O 1
ATOM 7585 N N . GLU B 1 377 ? -2.396 7.285 14.609 1 96.06 377 GLU B N 1
ATOM 7586 C CA . GLU B 1 377 ? -1.659 7.543 13.375 1 96.06 377 GLU B CA 1
ATOM 7587 C C . GLU B 1 377 ? -2.508 7.227 12.148 1 96.06 377 GLU B C 1
ATOM 7589 O O . GLU B 1 377 ? -2.195 6.309 11.391 1 96.06 377 GLU B O 1
ATOM 7594 N N . ILE B 1 378 ? -3.467 8.078 11.977 1 97.56 378 ILE B N 1
ATOM 7595 C CA . ILE B 1 378 ? -4.438 7.887 10.906 1 97.56 378 ILE B CA 1
ATOM 7596 C C . ILE B 1 378 ? -4.301 9.008 9.875 1 97.56 378 ILE B C 1
ATOM 7598 O O . ILE B 1 378 ? -4.18 10.18 10.242 1 97.56 378 ILE B O 1
ATOM 7602 N N . THR B 1 379 ? -4.254 8.656 8.648 1 96.12 379 THR B N 1
ATOM 7603 C CA . THR B 1 379 ? -4.301 9.617 7.559 1 96.12 379 THR B CA 1
ATOM 7604 C C . THR B 1 379 ? -5.613 9.5 6.793 1 96.12 379 THR B C 1
ATOM 7606 O O . THR B 1 379 ? -5.965 8.422 6.309 1 96.12 379 THR B O 1
ATOM 7609 N N . LEU B 1 380 ? -6.355 10.539 6.691 1 97.94 380 LEU B N 1
ATOM 7610 C CA . LEU B 1 380 ? -7.551 10.672 5.863 1 97.94 380 LEU B CA 1
ATOM 7611 C C . LEU B 1 380 ? -7.328 11.688 4.746 1 97.94 380 LEU B C 1
ATOM 7613 O O . LEU B 1 380 ? -7.352 12.891 4.988 1 97.94 380 LEU B O 1
ATOM 7617 N N . ASN B 1 381 ? -7.148 11.148 3.559 1 96.25 381 ASN B N 1
ATOM 7618 C CA . ASN B 1 381 ? -6.73 12.039 2.48 1 96.25 381 ASN B CA 1
ATOM 7619 C C . ASN B 1 381 ? -7.551 11.805 1.214 1 96.25 381 ASN B C 1
ATOM 7621 O O . ASN B 1 381 ? -7.719 10.664 0.779 1 96.25 381 ASN B O 1
ATOM 7625 N N . GLU B 1 382 ? -8.133 12.852 0.642 1 95.06 382 GLU B N 1
ATOM 7626 C CA . GLU B 1 382 ? -8.773 12.852 -0.669 1 95.06 382 GLU B CA 1
ATOM 7627 C C . GLU B 1 382 ? -9.984 11.93 -0.689 1 95.06 382 GLU B C 1
ATOM 7629 O O . GLU B 1 382 ? -10.281 11.305 -1.711 1 95.06 382 GLU B O 1
ATOM 7634 N N . ASN B 1 383 ? -10.609 11.789 0.451 1 98.19 383 ASN B N 1
ATOM 7635 C CA . ASN B 1 383 ? -11.852 11.031 0.458 1 98.19 383 ASN B CA 1
ATOM 7636 C C . ASN B 1 383 ? -13.055 11.922 0.135 1 98.19 383 ASN B C 1
ATOM 7638 O O . ASN B 1 383 ? -13.008 13.133 0.355 1 98.19 383 ASN B O 1
ATOM 7642 N N . ARG B 1 384 ? -14.055 11.289 -0.377 1 98.5 384 ARG B N 1
ATOM 7643 C CA . ARG B 1 384 ? -15.305 11.992 -0.664 1 98.5 384 ARG B CA 1
ATOM 7644 C C . ARG B 1 384 ? -16.484 11.305 0.02 1 98.5 384 ARG B C 1
ATOM 7646 O O . ARG B 1 384 ? -16.719 10.117 -0.195 1 98.5 384 ARG B O 1
ATOM 7653 N N . VAL B 1 385 ? -17.141 11.953 0.874 1 98.75 385 VAL B N 1
ATOM 7654 C CA . VAL B 1 385 ? -18.422 11.523 1.452 1 98.75 385 VAL B CA 1
ATOM 7655 C C . VAL B 1 385 ? -19.547 12.438 0.971 1 98.75 385 VAL B C 1
ATOM 7657 O O . VAL B 1 385 ? -19.438 13.664 1.057 1 98.75 385 VAL B O 1
ATOM 7660 N N . ASN B 1 386 ? -20.531 11.914 0.438 1 98.38 386 ASN B N 1
ATOM 7661 C CA . ASN B 1 386 ? -21.703 12.656 -0.007 1 98.38 386 ASN B CA 1
ATOM 7662 C C . ASN B 1 386 ? -23 11.938 0.382 1 98.38 386 ASN B C 1
ATOM 7664 O O . ASN B 1 386 ? -23.516 11.133 -0.39 1 98.38 386 ASN B O 1
ATOM 7668 N N . SER B 1 387 ? -23.438 12.25 1.585 1 98.06 387 SER B N 1
ATOM 7669 C CA . SER B 1 387 ? -24.578 11.539 2.164 1 98.06 387 SER B CA 1
ATOM 7670 C C . SER B 1 387 ? -25.172 12.305 3.332 1 98.06 387 SER B C 1
ATOM 7672 O O . SER B 1 387 ? -24.516 13.164 3.926 1 98.06 387 SER B O 1
ATOM 7674 N N . ASP B 1 388 ? -26.469 12.031 3.605 1 97.75 388 ASP B N 1
ATOM 7675 C CA . ASP B 1 388 ? -27.094 12.602 4.797 1 97.75 388 ASP B CA 1
ATOM 7676 C C . ASP B 1 388 ? -26.594 11.898 6.062 1 97.75 388 ASP B C 1
ATOM 7678 O O . ASP B 1 388 ? -27.344 11.141 6.688 1 97.75 388 ASP B O 1
ATOM 7682 N N . CYS B 1 389 ? -25.375 12.164 6.418 1 98.44 389 CYS B N 1
ATOM 7683 C CA . CYS B 1 389 ? -24.688 11.547 7.551 1 98.44 389 CYS B CA 1
ATOM 7684 C C . CYS B 1 389 ? -23.719 12.523 8.203 1 98.44 389 CYS B C 1
ATOM 7686 O O . CYS B 1 389 ? -23.688 13.711 7.855 1 98.44 389 CYS B O 1
ATOM 7688 N N . VAL B 1 390 ? -23.078 12.07 9.32 1 98.81 390 VAL B N 1
ATOM 7689 C CA . VAL B 1 390 ? -21.844 12.703 9.781 1 98.81 390 VAL B CA 1
ATOM 7690 C C . VAL B 1 390 ? -20.672 12.211 8.945 1 98.81 390 VAL B C 1
ATOM 7692 O O . VAL B 1 390 ? -20.25 11.062 9.07 1 98.81 390 VAL B O 1
ATOM 7695 N N . PRO B 1 391 ? -20.172 13.016 8.109 1 98.81 391 PRO B N 1
ATOM 7696 C CA . PRO B 1 391 ? -19.141 12.523 7.195 1 98.81 391 PRO B CA 1
ATOM 7697 C C . PRO B 1 391 ? -17.922 11.961 7.93 1 98.81 391 PRO B C 1
ATOM 7699 O O . PRO B 1 391 ? -17.406 10.906 7.551 1 98.81 391 PRO B O 1
ATOM 7702 N N . LEU B 1 392 ? -17.453 12.609 8.977 1 98.88 392 LEU B N 1
ATOM 7703 C CA . LEU B 1 392 ? -16.281 12.156 9.727 1 98.88 392 LEU B CA 1
ATOM 7704 C C . LEU B 1 392 ? -16.562 12.211 11.227 1 98.88 392 LEU B C 1
ATOM 7706 O O . LEU B 1 392 ? -16.969 13.25 11.75 1 98.88 392 LEU B O 1
ATOM 7710 N N . ASN B 1 393 ? -16.406 11.164 11.836 1 98.88 393 ASN B N 1
ATOM 7711 C CA . ASN B 1 393 ? -16.469 11.039 13.289 1 98.88 393 ASN B CA 1
ATOM 7712 C C . ASN B 1 393 ? -15.148 10.523 13.867 1 98.88 393 ASN B C 1
ATOM 7714 O O . ASN B 1 393 ? -14.711 9.422 13.539 1 98.88 393 ASN B O 1
ATOM 7718 N N . ILE B 1 394 ? -14.461 11.258 14.703 1 98.81 394 ILE B N 1
ATOM 7719 C CA . ILE B 1 394 ? -13.219 10.852 15.352 1 98.81 394 ILE B CA 1
ATOM 7720 C C . ILE B 1 394 ? -13.461 10.656 16.844 1 98.81 394 ILE B C 1
ATOM 7722 O O . ILE B 1 394 ? -13.859 11.594 17.547 1 98.81 394 ILE B O 1
ATOM 7726 N N . GLN B 1 395 ? -13.195 9.523 17.25 1 98.56 395 GLN B N 1
ATOM 7727 C CA . GLN B 1 395 ? -13.492 9.188 18.641 1 98.56 395 GLN B CA 1
ATOM 7728 C C . GLN B 1 395 ? -12.328 8.445 19.297 1 98.56 395 GLN B C 1
ATOM 7730 O O . GLN B 1 395 ? -11.75 7.535 18.688 1 98.56 395 GLN B O 1
ATOM 7735 N N . ILE B 1 396 ? -11.867 8.758 20.469 1 98 396 ILE B N 1
ATOM 7736 C CA . ILE B 1 396 ? -10.852 8.102 21.281 1 98 396 ILE B CA 1
ATOM 7737 C C . ILE B 1 396 ? -9.656 7.723 20.422 1 98 396 ILE B C 1
ATOM 7739 O O . ILE B 1 396 ? -9.32 6.543 20.281 1 98 396 ILE B O 1
ATOM 7743 N N . SER B 1 397 ? -9.055 8.695 19.781 1 98.19 397 SER B N 1
ATOM 7744 C CA . SER B 1 397 ? -7.98 8.461 18.812 1 98.19 397 SER B CA 1
ATOM 7745 C C . SER B 1 397 ? -6.918 9.547 18.906 1 98.19 397 SER B C 1
ATOM 7747 O O . SER B 1 397 ? -7.137 10.594 19.516 1 98.19 397 SER B O 1
ATOM 7749 N N . LYS B 1 398 ? -5.809 9.203 18.422 1 97.38 398 LYS B N 1
ATOM 7750 C CA . LYS B 1 398 ? -4.695 10.148 18.484 1 97.38 398 LYS B CA 1
ATOM 7751 C C . LYS B 1 398 ? -3.975 10.227 17.141 1 97.38 398 LYS B C 1
ATOM 7753 O O . LYS B 1 398 ? -3.832 9.219 16.453 1 97.38 398 LYS B O 1
ATOM 7758 N N . LYS B 1 399 ? -3.428 11.438 16.812 1 96.19 399 LYS B N 1
ATOM 7759 C CA . LYS B 1 399 ? -2.629 11.695 15.625 1 96.19 399 LYS B CA 1
ATOM 7760 C C . LYS B 1 399 ? -3.424 11.383 14.352 1 96.19 399 LYS B C 1
ATOM 7762 O O . LYS B 1 399 ? -3.09 10.453 13.617 1 96.19 399 LYS B O 1
ATOM 7767 N N . VAL B 1 400 ? -4.375 12.203 14.109 1 97.69 400 VAL B N 1
ATOM 7768 C CA . VAL B 1 400 ? -5.242 12.062 12.945 1 97.69 400 VAL B CA 1
ATOM 7769 C C . VAL B 1 400 ? -5.035 13.242 12 1 97.69 400 VAL B C 1
ATOM 7771 O O . VAL B 1 400 ? -5.242 14.398 12.383 1 97.69 400 VAL B O 1
ATOM 7774 N N . ASN B 1 401 ? -4.594 12.984 10.836 1 96 401 ASN B N 1
ATOM 7775 C CA . ASN B 1 401 ? -4.398 14.016 9.82 1 96 401 ASN B CA 1
ATOM 7776 C C . ASN B 1 401 ? -5.5 13.969 8.766 1 96 401 ASN B C 1
ATOM 7778 O O . ASN B 1 401 ? -5.656 12.969 8.062 1 96 401 ASN B O 1
ATOM 7782 N N . VAL B 1 402 ? -6.238 15.031 8.609 1 97.5 402 VAL B N 1
ATOM 7783 C CA . VAL B 1 402 ? -7.387 15.117 7.707 1 97.5 402 VAL B CA 1
ATOM 7784 C C . VAL B 1 402 ? -7.113 16.141 6.617 1 97.5 402 VAL B C 1
ATOM 7786 O O . VAL B 1 402 ? -7.09 17.344 6.887 1 97.5 402 VAL B O 1
ATOM 7789 N N . SER B 1 403 ? -6.906 15.68 5.375 1 95.75 403 SER B N 1
ATOM 7790 C CA . SER B 1 403 ? -6.512 16.656 4.367 1 95.75 403 SER B CA 1
ATOM 7791 C C . SER B 1 403 ? -7.164 16.359 3.021 1 95.75 403 SER B C 1
ATOM 7793 O O . SER B 1 403 ? -7.332 15.188 2.654 1 95.75 403 SER B O 1
ATOM 7795 N N . ASP B 1 404 ? -7.586 17.344 2.275 1 95.19 404 ASP B N 1
ATOM 7796 C CA . ASP B 1 404 ? -8.023 17.312 0.883 1 95.19 404 ASP B CA 1
ATOM 7797 C C . ASP B 1 404 ? -9.273 16.453 0.722 1 95.19 404 ASP B C 1
ATOM 7799 O O . ASP B 1 404 ? -9.438 15.766 -0.294 1 95.19 404 ASP B O 1
ATOM 7803 N N . ASN B 1 405 ? -10.094 16.469 1.8 1 97.81 405 ASN B N 1
ATOM 7804 C CA . ASN B 1 405 ? -11.336 15.695 1.699 1 97.81 405 ASN B CA 1
ATOM 7805 C C . ASN B 1 405 ? -12.516 16.578 1.3 1 97.81 405 ASN B C 1
ATOM 7807 O O . ASN B 1 405 ? -12.469 17.797 1.471 1 97.81 405 ASN B O 1
ATOM 7811 N N . THR B 1 406 ? -13.516 15.938 0.724 1 98.5 406 THR B N 1
ATOM 7812 C CA . THR B 1 406 ? -14.828 16.547 0.518 1 98.5 406 THR B CA 1
ATOM 7813 C C . THR B 1 406 ? -15.883 15.859 1.367 1 98.5 406 THR B C 1
ATOM 7815 O O . THR B 1 406 ? -16.25 14.711 1.103 1 98.5 406 THR B O 1
ATOM 7818 N N . PHE B 1 407 ? -16.391 16.562 2.359 1 98.69 407 PHE B N 1
ATOM 7819 C CA . PHE B 1 407 ? -17.375 16.031 3.299 1 98.69 407 PHE B CA 1
ATOM 7820 C C . PHE B 1 407 ? -18.719 16.75 3.131 1 98.69 407 PHE B C 1
ATOM 7822 O O . PHE B 1 407 ? -18.922 17.844 3.66 1 98.69 407 PHE B O 1
ATOM 7829 N N . LYS B 1 408 ? -19.594 16.172 2.432 1 98.62 408 LYS B N 1
ATOM 7830 C CA . LYS B 1 408 ? -20.969 16.641 2.332 1 98.62 408 LYS B CA 1
ATOM 7831 C C . LYS B 1 408 ? -21.906 15.797 3.188 1 98.62 408 LYS B C 1
ATOM 7833 O O . LYS B 1 408 ? -22.125 14.625 2.889 1 98.62 408 LYS B O 1
ATOM 7838 N N . GLY B 1 409 ? -22.422 16.422 4.266 1 98.38 409 GLY B N 1
ATOM 7839 C CA . GLY B 1 409 ? -23.219 15.695 5.234 1 98.38 409 GLY B CA 1
ATOM 7840 C C . GLY B 1 409 ? -24.641 16.219 5.355 1 98.38 409 GLY B C 1
ATOM 7841 O O . GLY B 1 409 ? -25.125 16.906 4.461 1 98.38 409 GLY B O 1
ATOM 7842 N N . GLY B 1 410 ? -25.297 15.773 6.398 1 97.75 410 GLY B N 1
ATOM 7843 C CA . GLY B 1 410 ? -26.672 16.172 6.633 1 97.75 410 GLY B CA 1
ATOM 7844 C C . GLY B 1 410 ? -26.797 17.609 7.09 1 97.75 410 GLY B C 1
ATOM 7845 O O . GLY B 1 410 ? -25.938 18.125 7.797 1 97.75 410 GLY B O 1
ATOM 7846 N N . ALA B 1 411 ? -27.922 18.188 6.824 1 96.62 411 ALA B N 1
ATOM 7847 C CA . ALA B 1 411 ? -28.188 19.594 7.121 1 96.62 411 ALA B CA 1
ATOM 7848 C C . ALA B 1 411 ? -28.328 19.812 8.625 1 96.62 411 ALA B C 1
ATOM 7850 O O . ALA B 1 411 ? -28.234 20.953 9.102 1 96.62 411 ALA B O 1
ATOM 7851 N N . GLU B 1 412 ? -28.562 18.766 9.281 1 97.69 412 GLU B N 1
ATOM 7852 C CA . GLU B 1 412 ? -28.734 18.891 10.727 1 97.69 412 GLU B CA 1
ATOM 7853 C C . GLU B 1 412 ? -27.562 18.266 11.477 1 97.69 412 GLU B C 1
ATOM 7855 O O . GLU B 1 412 ? -27.656 17.984 12.672 1 97.69 412 GLU B O 1
ATOM 7860 N N . LYS B 1 413 ? -26.516 18.047 10.797 1 98.31 413 LYS B N 1
ATOM 7861 C CA . LYS B 1 413 ? -25.359 17.359 11.359 1 98.31 413 LYS B CA 1
ATOM 7862 C C . LYS B 1 413 ? -24.094 18.156 11.141 1 98.31 413 LYS B C 1
ATOM 7864 O O . LYS B 1 413 ? -24 18.969 10.203 1 98.31 413 LYS B O 1
ATOM 7869 N N . TYR B 1 414 ? -23.172 17.969 12.055 1 98.62 414 TYR B N 1
ATOM 7870 C CA . TYR B 1 414 ? -21.828 18.484 11.797 1 98.62 414 TYR B CA 1
ATOM 7871 C C . TYR B 1 414 ? -21.125 17.672 10.719 1 98.62 414 TYR B C 1
ATOM 7873 O O . TYR B 1 414 ? -21.359 16.469 10.602 1 98.62 414 TYR B O 1
ATOM 7881 N N . GLY B 1 415 ? -20.297 18.297 9.938 1 98.75 415 GLY B N 1
ATOM 7882 C CA . GLY B 1 415 ? -19.453 17.578 8.992 1 98.75 415 GLY B CA 1
ATOM 7883 C C . GLY B 1 415 ? -18.422 16.703 9.672 1 98.75 415 GLY B C 1
ATOM 7884 O O . GLY B 1 415 ? -18.047 15.648 9.141 1 98.75 415 GLY B O 1
ATOM 7885 N N . VAL B 1 416 ? -17.875 17.188 10.805 1 98.88 416 VAL B N 1
ATOM 7886 C CA . VAL B 1 416 ? -16.906 16.453 11.609 1 98.88 416 VAL B CA 1
ATOM 7887 C C . VAL B 1 416 ? -17.312 16.5 13.086 1 98.88 416 VAL B C 1
ATOM 7889 O O . VAL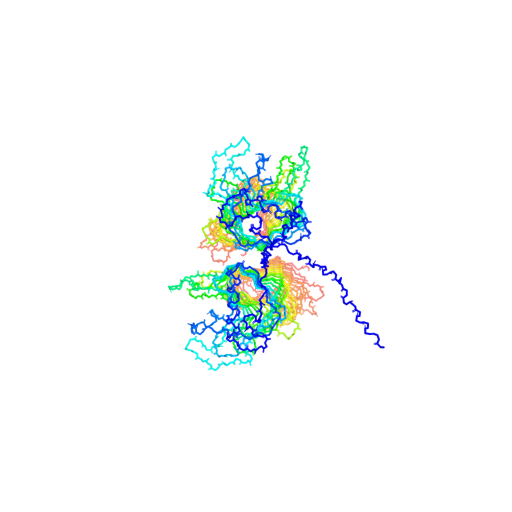 B 1 416 ? -17.609 17.578 13.617 1 98.88 416 VAL B O 1
ATOM 7892 N N . ILE B 1 417 ? -17.281 15.414 13.672 1 98.81 417 ILE B N 1
ATOM 7893 C CA . ILE B 1 417 ? -17.516 15.344 15.109 1 98.81 417 ILE B CA 1
ATOM 7894 C C . ILE B 1 417 ? -16.328 14.672 15.789 1 98.81 417 ILE B C 1
ATOM 7896 O O . ILE B 1 417 ? -15.859 13.625 15.336 1 98.81 417 ILE B O 1
ATOM 7900 N N . VAL B 1 418 ? -15.852 15.273 16.844 1 98.69 418 VAL B N 1
ATOM 7901 C CA . VAL B 1 418 ? -14.781 14.703 17.656 1 98.69 418 VAL B CA 1
ATOM 7902 C C . VAL B 1 418 ? -15.289 14.461 19.078 1 98.69 418 VAL B C 1
ATOM 7904 O O . VAL B 1 418 ? -15.875 15.352 19.688 1 98.69 418 VAL B O 1
ATOM 7907 N N . SER B 1 419 ? -15.102 13.297 19.562 1 97.88 419 SER B N 1
ATOM 7908 C CA . SER B 1 419 ? -15.602 12.984 20.891 1 97.88 419 SER B CA 1
ATOM 7909 C C . SER B 1 419 ? -14.672 12.008 21.609 1 97.88 419 SER B C 1
ATOM 7911 O O . SER B 1 419 ? -13.922 11.266 20.969 1 97.88 419 SER B O 1
ATOM 7913 N N . GLY B 1 420 ? -14.75 12.008 22.906 1 96.44 420 GLY B N 1
ATOM 7914 C CA . GLY B 1 420 ? -13.859 11.188 23.719 1 96.44 420 GLY B CA 1
ATOM 7915 C C . GLY B 1 420 ? -12.461 11.766 23.828 1 96.44 420 GLY B C 1
ATOM 7916 O O . GLY B 1 420 ? -12.25 12.961 23.609 1 96.44 420 GLY B O 1
ATOM 7917 N N . GLU B 1 421 ? -11.516 10.953 24.328 1 96.31 421 GLU B N 1
ATOM 7918 C CA . GLU B 1 421 ? -10.125 11.391 24.453 1 96.31 421 GLU B CA 1
ATOM 7919 C C . GLU B 1 421 ? -9.422 11.391 23.094 1 96.31 421 GLU B C 1
ATOM 7921 O O . GLU B 1 421 ? -8.969 10.344 22.641 1 96.31 421 GLU B O 1
ATOM 7926 N N . VAL B 1 422 ? -9.414 12.5 22.469 1 97.25 422 VAL B N 1
ATOM 7927 C CA . VAL B 1 422 ? -8.773 12.656 21.172 1 97.25 422 VAL B CA 1
ATOM 7928 C C . VAL B 1 422 ? -7.656 13.695 21.266 1 97.25 422 VAL B C 1
ATOM 7930 O O . VAL B 1 422 ? -7.812 14.727 21.922 1 97.25 422 VAL B O 1
ATOM 7933 N N . GLU B 1 423 ? -6.574 13.32 20.734 1 97.25 423 GLU B N 1
ATOM 7934 C CA . GLU B 1 423 ? -5.441 14.242 20.781 1 97.25 423 GLU B CA 1
ATOM 7935 C C . GLU B 1 423 ? -4.738 14.32 19.422 1 97.25 423 GLU B C 1
ATOM 7937 O O . GLU B 1 423 ? -4.555 13.297 18.766 1 97.25 423 GLU B O 1
ATOM 7942 N N . ASP B 1 424 ? -4.324 15.523 19.094 1 96.19 424 ASP B N 1
ATOM 7943 C CA . ASP B 1 424 ? -3.48 15.789 17.922 1 96.19 424 ASP B CA 1
ATOM 7944 C C . ASP B 1 424 ? -4.227 15.484 16.625 1 96.19 424 ASP B C 1
ATOM 7946 O O . ASP B 1 424 ? -3.984 14.461 15.992 1 96.19 424 ASP B O 1
ATOM 7950 N N . ILE B 1 425 ? -4.938 16.469 16.203 1 96.94 425 ILE B N 1
ATOM 7951 C CA . ILE B 1 425 ? -5.703 16.391 14.969 1 96.94 425 ILE B CA 1
ATOM 7952 C C . ILE B 1 425 ? -5.367 17.594 14.078 1 96.94 425 ILE B C 1
ATOM 7954 O O . ILE B 1 425 ? -5.262 18.719 14.555 1 96.94 425 ILE B O 1
ATOM 7958 N N . SER B 1 426 ? -5.207 17.344 12.859 1 95.31 426 SER B N 1
ATOM 7959 C CA . SER B 1 426 ? -4.996 18.438 11.93 1 95.31 426 SER B CA 1
ATOM 7960 C C . SER B 1 426 ? -6.004 18.406 10.781 1 95.31 426 SER B C 1
ATOM 7962 O O . SER B 1 426 ? -6.367 17.328 10.305 1 95.31 426 SER B O 1
ATOM 7964 N N . PHE B 1 427 ? -6.465 19.547 10.336 1 96.62 427 PHE B N 1
ATOM 7965 C CA . PHE B 1 427 ? -7.336 19.719 9.18 1 96.62 427 PHE B CA 1
ATOM 7966 C C . PHE B 1 427 ? -6.688 20.625 8.148 1 96.62 427 PHE B C 1
ATOM 7968 O O . PHE B 1 427 ? -6.332 21.766 8.453 1 96.62 427 PHE B O 1
ATOM 7975 N N . LYS B 1 428 ? -6.527 20.109 6.961 1 93.69 428 LYS B N 1
ATOM 7976 C CA . LYS B 1 428 ? -5.926 20.906 5.895 1 93.69 428 LYS B CA 1
ATOM 7977 C C . LYS B 1 428 ? -6.672 20.719 4.578 1 93.69 428 LYS B C 1
ATOM 7979 O O . LYS B 1 428 ? -6.871 19.578 4.133 1 93.69 428 LYS B O 1
ATOM 7984 N N . ASP B 1 429 ? -7.137 21.781 3.924 1 94.31 429 ASP B N 1
ATOM 7985 C CA . ASP B 1 429 ? -7.629 21.797 2.549 1 94.31 429 ASP B CA 1
ATOM 7986 C C . ASP B 1 429 ? -8.875 20.922 2.408 1 94.31 429 ASP B C 1
ATOM 7988 O O . ASP B 1 429 ? -9.039 20.219 1.415 1 94.31 429 ASP B O 1
ATOM 7992 N N . ASN B 1 430 ? -9.703 20.953 3.432 1 97.31 430 ASN B N 1
ATOM 7993 C CA . ASN B 1 430 ? -10.945 20.188 3.336 1 97.31 430 ASN B CA 1
ATOM 7994 C C . ASN B 1 430 ? -12.109 21.062 2.896 1 97.31 430 ASN B C 1
ATOM 7996 O O . ASN B 1 430 ? -12.125 22.266 3.166 1 97.31 430 ASN B O 1
ATOM 8000 N N . HIS B 1 431 ? -12.977 20.422 2.166 1 98.06 431 HIS B N 1
ATOM 8001 C CA . HIS B 1 431 ? -14.273 21 1.83 1 98.06 431 HIS B CA 1
ATOM 8002 C C . HIS B 1 431 ? -15.391 20.359 2.637 1 98.06 431 HIS B C 1
ATOM 8004 O O . HIS B 1 431 ? -15.672 19.156 2.48 1 98.06 431 HIS B O 1
ATOM 8010 N N . ILE B 1 432 ? -16.031 21.109 3.484 1 98.56 432 ILE B N 1
ATOM 8011 C CA . ILE B 1 432 ? -17.078 20.562 4.352 1 98.56 432 ILE B CA 1
ATOM 8012 C C . ILE B 1 432 ? -18.391 21.281 4.074 1 98.56 432 ILE B C 1
ATOM 8014 O O . ILE B 1 432 ? -18.453 22.516 4.105 1 98.56 432 ILE B O 1
ATOM 8018 N N . GLU B 1 433 ? -19.375 20.594 3.754 1 98.5 433 GLU B N 1
ATOM 8019 C CA . GLU B 1 433 ? -20.734 21.078 3.553 1 98.5 433 GLU B CA 1
ATOM 8020 C C . GLU B 1 433 ? -21.734 20.266 4.383 1 98.5 433 GLU B C 1
ATOM 8022 O O . GLU B 1 433 ? -22.078 19.141 4.023 1 98.5 433 GLU B O 1
ATOM 8027 N N . ALA B 1 434 ? -22.281 20.828 5.453 1 98.25 434 ALA B N 1
ATOM 8028 C CA . ALA B 1 434 ? -23.234 20.172 6.348 1 98.25 434 ALA B CA 1
ATOM 8029 C C . ALA B 1 434 ? -23.953 21.203 7.223 1 98.25 434 ALA B C 1
ATOM 8031 O O . ALA B 1 434 ? -23.938 22.391 6.938 1 98.25 434 ALA B O 1
ATOM 8032 N N . GLY B 1 435 ? -24.734 20.641 8.188 1 98.38 435 GLY B N 1
ATOM 8033 C CA . GLY B 1 435 ? -25.406 21.562 9.094 1 98.38 435 GLY B CA 1
ATOM 8034 C C . GLY B 1 435 ? -24.453 22.438 9.867 1 98.38 435 GLY B C 1
ATOM 8035 O O . GLY B 1 435 ? -24.797 23.562 10.242 1 98.38 435 GLY B O 1
ATOM 8036 N N . GLY B 1 436 ? -23.359 22.016 10.141 1 98.25 436 GLY B N 1
ATOM 8037 C CA . GLY B 1 436 ? -22.219 22.688 10.742 1 98.25 436 GLY B CA 1
ATOM 8038 C C . GLY B 1 436 ? -20.875 22.172 10.219 1 98.25 436 GLY B C 1
ATOM 8039 O O . GLY B 1 436 ? -20.844 21.359 9.297 1 98.25 436 GLY B O 1
ATOM 8040 N N . GLY B 1 437 ? -19.844 22.719 10.719 1 98.44 437 GLY B N 1
ATOM 8041 C CA . GLY B 1 437 ? -18.516 22.328 10.273 1 98.44 437 GLY B CA 1
ATOM 8042 C C . GLY B 1 437 ? -17.875 21.297 11.172 1 98.44 437 GLY B C 1
ATOM 8043 O O . GLY B 1 437 ? -18.25 20.109 11.148 1 98.44 437 GLY B O 1
ATOM 8044 N N . ILE B 1 438 ? -16.984 21.797 12.086 1 98.75 438 ILE B N 1
ATOM 8045 C CA . ILE B 1 438 ? -16.172 20.938 12.938 1 98.75 438 ILE B CA 1
ATOM 8046 C C . ILE B 1 438 ? -16.562 21.141 14.398 1 98.75 438 ILE B C 1
ATOM 8048 O O . ILE B 1 438 ? -16.375 22.219 14.961 1 98.75 438 ILE B O 1
ATOM 8052 N N . ASN B 1 439 ? -17.125 20.172 14.969 1 98.75 439 ASN B N 1
ATOM 8053 C CA . ASN B 1 439 ? -17.25 20.109 16.422 1 98.75 439 ASN B CA 1
ATOM 8054 C C . ASN B 1 439 ? -16.062 19.391 17.062 1 98.75 439 ASN B C 1
ATOM 8056 O O . ASN B 1 439 ? -16.031 18.172 17.125 1 98.75 439 ASN B O 1
ATOM 8060 N N . ALA B 1 440 ? -15.148 20.125 17.625 1 98.56 440 ALA B N 1
ATOM 8061 C CA . ALA B 1 440 ? -13.875 19.578 18.094 1 98.56 440 ALA B CA 1
ATOM 8062 C C . ALA B 1 440 ? -14.023 18.922 19.469 1 98.56 440 ALA B C 1
ATOM 8064 O O . ALA B 1 440 ? -13.078 18.312 19.969 1 98.56 440 ALA B O 1
ATOM 8065 N N . GLY B 1 441 ? -15.195 18.984 20.016 1 98.06 441 GLY B N 1
ATOM 8066 C CA . GLY B 1 441 ? -15.383 18.406 21.328 1 98.06 441 GLY B CA 1
ATOM 8067 C C . GLY B 1 441 ? -14.344 18.859 22.344 1 98.06 441 GLY B C 1
ATOM 8068 O O . GLY B 1 441 ? -14.094 20.047 22.484 1 98.06 441 GLY B O 1
ATOM 8069 N N . SER B 1 442 ? -13.758 17.938 23.062 1 97.81 442 SER B N 1
ATOM 8070 C CA . SER B 1 442 ? -12.75 18.25 24.078 1 97.81 442 SER B CA 1
ATOM 8071 C C . SER B 1 442 ? -11.359 17.844 23.609 1 97.81 442 SER B C 1
ATOM 8073 O O . SER B 1 442 ? -10.477 17.562 24.422 1 97.81 442 SER B O 1
ATOM 8075 N N . ALA B 1 443 ? -11.25 17.734 22.281 1 97.88 443 ALA B N 1
ATOM 8076 C CA . ALA B 1 443 ? -9.992 17.25 21.719 1 97.88 443 ALA B CA 1
ATOM 8077 C C . ALA B 1 443 ? -8.852 18.219 22.047 1 97.88 443 ALA B C 1
ATOM 8079 O O . ALA B 1 443 ? -9.039 19.438 22.031 1 97.88 443 ALA B O 1
ATOM 8080 N N . LYS B 1 444 ? -7.719 17.641 22.297 1 96.81 444 LYS B N 1
ATOM 8081 C CA . LYS B 1 444 ? -6.523 18.453 22.547 1 96.81 444 LYS B CA 1
ATOM 8082 C C . LYS B 1 444 ? -5.664 18.562 21.297 1 96.81 444 LYS B C 1
ATOM 8084 O O . LYS B 1 444 ? -5.551 17.609 20.531 1 96.81 444 LYS B O 1
ATOM 8089 N N . ASN B 1 445 ? -5.094 19.734 21.125 1 95.25 445 ASN B N 1
ATOM 8090 C CA . ASN B 1 445 ? -4.184 20.016 20.031 1 95.25 445 ASN B CA 1
ATOM 8091 C C . ASN B 1 445 ? -4.867 19.844 18.672 1 95.25 445 ASN B C 1
ATOM 8093 O O . ASN B 1 445 ? -4.383 19.094 17.828 1 95.25 445 ASN B O 1
ATOM 8097 N N . VAL B 1 446 ? -5.941 20.547 18.516 1 96.94 446 VAL B N 1
ATOM 8098 C CA . VAL B 1 446 ? -6.645 20.594 17.234 1 96.94 446 VAL B CA 1
ATOM 8099 C C . VAL B 1 446 ? -6.082 21.734 16.391 1 96.94 446 VAL B C 1
ATOM 8101 O O . VAL B 1 446 ? -6.09 22.891 16.812 1 96.94 446 VAL B O 1
ATOM 8104 N N . ARG B 1 447 ? -5.617 21.438 15.281 1 95.12 447 ARG B N 1
ATOM 8105 C CA . ARG B 1 447 ? -5.012 22.422 14.398 1 95.12 447 ARG B CA 1
ATOM 8106 C C . ARG B 1 447 ? -5.77 22.516 13.086 1 95.12 447 ARG B C 1
ATOM 8108 O O . ARG B 1 447 ? -5.766 21.578 12.289 1 95.12 447 ARG B O 1
ATOM 8115 N N . ILE B 1 448 ? -6.465 23.578 12.922 1 95.19 448 ILE B N 1
ATOM 8116 C CA . ILE B 1 448 ? -7.09 23.891 11.648 1 95.19 448 ILE B CA 1
ATOM 8117 C C . ILE B 1 448 ? -6.129 24.703 10.781 1 95.19 448 ILE B C 1
ATOM 8119 O O . ILE B 1 448 ? -5.871 25.891 11.07 1 95.19 448 ILE B O 1
ATOM 8123 N N . LEU B 1 449 ? -5.73 24.062 9.781 1 87.38 449 LEU B N 1
ATOM 8124 C CA . LEU B 1 449 ? -4.688 24.672 8.961 1 87.38 449 LEU B CA 1
ATOM 8125 C C . LEU B 1 449 ? -5.25 25.141 7.621 1 87.38 449 LEU B C 1
ATOM 8127 O O . LEU B 1 449 ? -6.398 24.844 7.285 1 87.38 449 LEU B O 1
ATOM 8131 N N . SER B 1 450 ? -4.668 25.828 6.754 1 74.62 450 SER B N 1
ATOM 8132 C CA . SER B 1 450 ? -5.145 26.688 5.684 1 74.62 450 SER B CA 1
ATOM 8133 C C . SER B 1 450 ? -5.895 25.891 4.621 1 74.62 450 SER B C 1
ATOM 8135 O O . SER B 1 450 ? -5.727 24.688 4.512 1 74.62 450 SER B O 1
ATOM 8137 N N . LYS B 1 451 ? -6.82 26.641 4.051 1 80.31 451 LYS B N 1
ATOM 8138 C CA . LYS B 1 451 ? -7.609 26.375 2.854 1 80.31 451 LYS B CA 1
ATOM 8139 C C . LYS B 1 451 ? -8.727 25.375 3.145 1 80.31 451 LYS B C 1
ATOM 8141 O O . LYS B 1 451 ? -9.109 24.594 2.271 1 80.31 451 LYS B O 1
ATOM 8146 N N . ASN B 1 452 ? -9.07 25.219 4.426 1 93 452 ASN B N 1
ATOM 8147 C CA . ASN B 1 452 ? -10.336 24.547 4.695 1 93 452 ASN B CA 1
ATOM 8148 C C . ASN B 1 452 ? -11.531 25.422 4.359 1 93 452 ASN B C 1
ATOM 8150 O O . ASN B 1 452 ? -11.516 26.625 4.637 1 93 452 ASN B O 1
ATOM 8154 N N . GLU B 1 453 ? -12.516 24.844 3.768 1 96.94 453 GLU B N 1
ATOM 8155 C CA . GLU B 1 453 ? -13.758 25.547 3.453 1 96.94 453 GLU B CA 1
ATOM 8156 C C . GLU B 1 453 ? -14.953 24.859 4.117 1 96.94 453 GLU B C 1
ATOM 8158 O O . GLU B 1 453 ? -15.125 23.656 4.004 1 96.94 453 GLU B O 1
ATOM 8163 N N . ILE B 1 454 ? -15.711 25.641 4.785 1 98.31 454 ILE B N 1
ATOM 8164 C CA . ILE B 1 454 ? -16.922 25.125 5.422 1 98.31 454 ILE B CA 1
ATOM 8165 C C . ILE B 1 454 ? -18.141 25.891 4.91 1 98.31 454 ILE B C 1
ATOM 8167 O O . ILE B 1 454 ? -18.25 27.109 5.102 1 98.31 454 ILE B O 1
ATOM 8171 N N . PHE B 1 455 ? -18.969 25.234 4.23 1 97.75 455 PHE B N 1
ATOM 8172 C CA . PHE B 1 455 ? -20.281 25.75 3.844 1 97.75 455 PHE B CA 1
ATOM 8173 C C . PHE B 1 455 ? -21.359 25.297 4.828 1 97.75 455 PHE B C 1
ATOM 8175 O O . PHE B 1 455 ? -21.75 24.125 4.836 1 97.75 455 PHE B O 1
ATOM 8182 N N . VAL B 1 456 ? -21.844 26.219 5.641 1 98.12 456 VAL B N 1
ATOM 8183 C CA . VAL B 1 456 ? -22.812 25.875 6.668 1 98.12 456 VAL B CA 1
ATOM 8184 C C . VAL B 1 456 ? -24.219 25.859 6.07 1 98.12 456 VAL B C 1
ATOM 8186 O O . VAL B 1 456 ? -24.75 26.922 5.711 1 98.12 456 VAL B O 1
ATOM 8189 N N . LYS B 1 457 ? -24.797 24.734 6.062 1 96.19 457 LYS B N 1
ATOM 8190 C CA . LYS B 1 457 ? -26.109 24.594 5.438 1 96.19 457 LYS B CA 1
ATOM 8191 C C . LYS B 1 457 ? -27.219 24.547 6.488 1 96.19 457 LYS B C 1
ATOM 8193 O O . LYS B 1 457 ? -28.406 24.672 6.16 1 96.19 457 LYS B O 1
ATOM 8198 N N . GLY B 1 458 ? -26.875 24.391 7.656 1 96.94 458 GLY B N 1
ATOM 8199 C CA . GLY B 1 458 ? -27.844 24.281 8.742 1 96.94 458 GLY B CA 1
ATOM 8200 C C . GLY B 1 458 ? -27.672 25.344 9.805 1 96.94 458 GLY B C 1
ATOM 8201 O O . GLY B 1 458 ? -27.328 26.484 9.492 1 96.94 458 GLY B O 1
ATOM 8202 N N . LYS B 1 459 ? -28 24.922 11.008 1 97.12 459 LYS B N 1
ATOM 8203 C CA . LYS B 1 459 ? -28.031 25.891 12.102 1 97.12 459 LYS B CA 1
ATOM 8204 C C . LYS B 1 459 ? -27 25.531 13.172 1 97.12 459 LYS B C 1
ATOM 8206 O O . LYS B 1 459 ? -27.219 25.781 14.359 1 97.12 459 LYS B O 1
ATOM 8211 N N . LEU B 1 460 ? -26 24.859 12.734 1 98.19 460 LEU B N 1
ATOM 8212 C CA . LEU B 1 460 ? -24.922 24.516 13.656 1 98.19 460 LEU B CA 1
ATOM 8213 C C . LEU B 1 460 ? -23.688 25.391 13.414 1 98.19 460 LEU B C 1
ATOM 8215 O O . LEU B 1 460 ? -23.641 26.125 12.43 1 98.19 460 LEU B O 1
ATOM 8219 N N . ASN B 1 461 ? -22.781 25.344 14.398 1 98.56 461 ASN B N 1
ATOM 8220 C CA . ASN B 1 461 ? -21.578 26.141 14.289 1 98.56 461 ASN B CA 1
ATOM 8221 C C . ASN B 1 461 ? -20.656 25.625 13.188 1 98.56 461 ASN B C 1
ATOM 8223 O O . ASN B 1 461 ? -20.641 24.422 12.906 1 98.56 461 ASN B O 1
ATOM 8227 N N . ALA B 1 462 ? -19.938 26.531 12.547 1 98.5 462 ALA B N 1
ATOM 8228 C CA . ALA B 1 462 ? -18.875 26.094 11.633 1 98.5 462 ALA B CA 1
ATOM 8229 C C . ALA B 1 462 ? -17.719 25.453 12.391 1 98.5 462 ALA B C 1
ATOM 8231 O O . ALA B 1 462 ? -17.156 24.453 11.93 1 98.5 462 ALA B O 1
ATOM 8232 N N . LEU B 1 463 ? -17.359 26.062 13.531 1 98.69 463 LEU B N 1
ATOM 8233 C CA . LEU B 1 463 ? -16.328 25.516 14.406 1 98.69 463 LEU B CA 1
ATOM 8234 C C . LEU B 1 463 ? -16.703 25.719 15.875 1 98.69 463 LEU B C 1
ATOM 8236 O O . LEU B 1 463 ? -17.031 26.828 16.281 1 98.69 463 LEU B O 1
ATOM 8240 N N . ARG B 1 464 ? -16.641 24.734 16.594 1 98.5 464 ARG B N 1
ATOM 8241 C CA . ARG B 1 464 ? -16.859 24.859 18.031 1 98.5 464 ARG B CA 1
ATOM 8242 C C . ARG B 1 464 ? -15.953 23.891 18.797 1 98.5 464 ARG B C 1
ATOM 8244 O O . ARG B 1 464 ? -15.508 22.891 18.25 1 98.5 464 ARG B O 1
ATOM 8251 N N . ASN B 1 465 ? -15.664 24.188 20.016 1 98.19 465 ASN B N 1
ATOM 8252 C CA . ASN B 1 465 ? -14.969 23.281 20.938 1 98.19 465 ASN B CA 1
ATOM 8253 C C . ASN B 1 465 ? -15.57 23.328 22.328 1 98.19 465 ASN B C 1
ATOM 8255 O O . ASN B 1 465 ? -16.438 24.156 22.609 1 98.19 465 ASN B O 1
ATOM 8259 N N . ASN B 1 466 ? -15.273 22.344 23.109 1 97.44 466 ASN B N 1
ATOM 8260 C CA . ASN B 1 466 ? -15.68 22.281 24.5 1 97.44 466 ASN B CA 1
ATOM 8261 C C . ASN B 1 466 ? -14.547 22.703 25.438 1 97.44 466 ASN B C 1
ATOM 8263 O O . ASN B 1 466 ? -13.391 22.797 25.016 1 97.44 466 ASN B O 1
ATOM 8267 N N . PRO B 1 467 ? -15.094 22.891 26.766 1 94.62 467 PRO B N 1
ATOM 8268 C CA . PRO B 1 467 ? -14.031 23.141 27.734 1 94.62 467 PRO B CA 1
ATOM 8269 C C . PRO B 1 467 ? -13 22.016 27.797 1 94.62 467 PRO B C 1
ATOM 8271 O O . PRO B 1 467 ? -13.367 20.828 27.719 1 94.62 467 PRO B O 1
ATOM 8274 N N . GLY B 1 468 ? -11.875 22.125 27.672 1 93.81 468 GLY B N 1
ATOM 8275 C CA . GLY B 1 468 ? -10.812 21.141 27.734 1 93.81 468 GLY B CA 1
ATOM 8276 C C . GLY B 1 468 ? -10.055 21 26.422 1 93.81 468 GLY B C 1
ATOM 8277 O O . GLY B 1 468 ? -9.008 20.359 26.375 1 93.81 468 GLY B O 1
ATOM 8278 N N . SER B 1 469 ? -10.672 21.562 25.422 1 96.25 469 SER B N 1
ATOM 8279 C CA . SER B 1 469 ? -10.086 21.484 24.078 1 96.25 469 SER B CA 1
ATOM 8280 C C . SER B 1 469 ? -9.078 22.609 23.844 1 96.25 469 SER B C 1
ATOM 8282 O O . SER B 1 469 ? -9.203 23.688 24.422 1 96.25 469 SER B O 1
ATOM 8284 N N . THR B 1 470 ? -8.047 22.312 23.156 1 94.69 470 THR B N 1
ATOM 8285 C CA . THR B 1 470 ? -7.133 23.328 22.656 1 94.69 470 THR B CA 1
ATOM 8286 C C . THR B 1 470 ? -7.156 23.375 21.125 1 94.69 470 THR B C 1
ATOM 8288 O O . THR B 1 470 ? -6.934 22.344 20.469 1 94.69 470 THR B O 1
ATOM 8291 N N . VAL B 1 471 ? -7.453 24.594 20.578 1 95.25 471 VAL B N 1
ATOM 8292 C CA . VAL B 1 471 ? -7.668 24.734 19.141 1 95.25 471 VAL B CA 1
ATOM 8293 C C . VAL B 1 471 ? -6.828 25.891 18.609 1 95.25 471 VAL B C 1
ATOM 8295 O O . VAL B 1 471 ? -6.73 26.953 19.25 1 95.25 471 VAL B O 1
ATOM 8298 N N . LYS B 1 472 ? -6.203 25.672 17.562 1 93.12 472 LYS B N 1
ATOM 8299 C CA . LYS B 1 472 ? -5.539 26.703 16.781 1 93.12 472 LYS B CA 1
ATOM 8300 C C . LYS B 1 472 ? -6.074 26.734 15.359 1 93.12 472 LYS B C 1
ATOM 8302 O O . LYS B 1 472 ? -6.289 25.688 14.742 1 93.12 472 LYS B O 1
ATOM 8307 N N . VAL B 1 473 ? -6.352 27.938 14.93 1 95.31 473 VAL B N 1
ATOM 8308 C CA . VAL B 1 473 ? -6.859 28.125 13.578 1 95.31 473 VAL B CA 1
ATOM 8309 C C . VAL B 1 473 ? -5.934 29.062 12.805 1 95.31 473 VAL B C 1
ATOM 8311 O O . VAL B 1 473 ? -5.648 30.188 13.25 1 95.31 473 VAL B O 1
ATOM 8314 N N . ASN B 1 474 ? -5.473 28.625 11.719 1 91.19 474 ASN B N 1
ATOM 8315 C CA . ASN B 1 474 ? -4.707 29.453 10.789 1 91.19 474 ASN B CA 1
ATOM 8316 C C . ASN B 1 474 ? -5.137 29.219 9.344 1 91.19 474 ASN B C 1
ATOM 8318 O O . ASN B 1 474 ? -4.465 28.516 8.602 1 91.19 474 ASN B O 1
ATOM 8322 N N . GLY B 1 475 ? -6.16 29.859 9.008 1 88.75 475 GLY B N 1
ATOM 8323 C CA . GLY B 1 475 ? -6.734 29.703 7.684 1 88.75 475 GLY B CA 1
ATOM 8324 C C . GLY B 1 475 ? -8.016 28.891 7.684 1 88.75 475 GLY B C 1
ATOM 8325 O O . GLY B 1 475 ? -7.973 27.656 7.68 1 88.75 475 GLY B O 1
ATOM 8326 N N . LEU B 1 476 ? -9.117 29.5 7.605 1 95.62 476 LEU B N 1
ATOM 8327 C CA . LEU B 1 476 ? -10.445 28.891 7.566 1 95.62 476 LEU B CA 1
ATOM 8328 C C . LEU B 1 476 ? -11.445 29.812 6.871 1 95.62 476 LEU B C 1
ATOM 8330 O O . LEU B 1 476 ? -11.477 31.016 7.137 1 95.62 476 LEU B O 1
ATOM 8334 N N . ASN B 1 477 ? -12.141 29.25 5.906 1 97.56 477 ASN B N 1
ATOM 8335 C CA . ASN B 1 477 ? -13.188 29.984 5.207 1 97.56 477 ASN B CA 1
ATOM 8336 C C . ASN B 1 477 ? -14.578 29.453 5.539 1 97.56 477 ASN B C 1
ATOM 8338 O O . ASN B 1 477 ? -14.852 28.266 5.332 1 97.56 477 ASN B O 1
ATOM 8342 N N . ILE B 1 478 ? -15.406 30.281 6.027 1 98.5 478 ILE B N 1
ATOM 8343 C CA . ILE B 1 478 ? -16.75 29.891 6.434 1 98.5 478 ILE B CA 1
ATOM 8344 C C . ILE B 1 478 ? -17.781 30.656 5.59 1 98.5 478 ILE B C 1
ATOM 8346 O O . ILE B 1 478 ? -17.672 31.875 5.418 1 98.5 478 ILE B O 1
ATOM 8350 N N . TYR B 1 479 ? -18.766 29.953 5.086 1 98 479 TYR B N 1
ATOM 8351 C CA . TYR B 1 479 ? -19.734 30.578 4.207 1 98 479 TYR B CA 1
ATOM 8352 C C . TYR B 1 479 ? -21.156 30.422 4.754 1 98 479 TYR B C 1
ATOM 8354 O O . TYR B 1 479 ? -21.562 29.312 5.113 1 98 479 TYR B O 1
ATOM 8362 N N . ASP B 1 480 ? -21.828 31.5 4.926 1 96.19 480 ASP B N 1
ATOM 8363 C CA . ASP B 1 480 ? -23.266 31.625 5.117 1 96.19 480 ASP B CA 1
ATOM 8364 C C . ASP B 1 480 ? -23.703 30.969 6.426 1 96.19 480 ASP B C 1
ATOM 8366 O O . ASP B 1 480 ? -24.641 30.172 6.438 1 96.19 480 ASP B O 1
ATOM 8370 N N . PRO B 1 481 ? -23 31.234 7.477 1 97.25 481 PRO B N 1
ATOM 8371 C CA . PRO B 1 481 ? -23.469 30.672 8.742 1 97.25 481 PRO B CA 1
ATOM 8372 C C . PRO B 1 481 ? -24.719 31.344 9.266 1 97.25 481 PRO B C 1
ATOM 8374 O O . PRO B 1 481 ? -24.812 32.562 9.273 1 97.25 481 PRO B O 1
ATOM 8377 N N . ALA B 1 482 ? -25.672 30.469 9.672 1 93.88 482 ALA B N 1
ATOM 8378 C CA . ALA B 1 482 ? -26.906 30.984 10.25 1 93.88 482 ALA B CA 1
ATOM 8379 C C . ALA B 1 482 ? -26.797 31.078 11.766 1 93.88 482 ALA B C 1
ATOM 8381 O O . ALA B 1 482 ? -27.453 31.922 12.391 1 93.88 482 ALA B O 1
ATOM 8382 N N . ALA B 1 483 ? -26.062 30.156 12.297 1 92.69 483 ALA B N 1
ATOM 8383 C CA . ALA B 1 483 ? -25.703 30.203 13.711 1 92.69 483 ALA B CA 1
ATOM 8384 C C . ALA B 1 483 ? -24.297 30.766 13.906 1 92.69 483 ALA B C 1
ATOM 8386 O O . ALA B 1 483 ? -23.609 31.078 12.938 1 92.69 483 ALA B O 1
ATOM 8387 N N . TYR B 1 484 ? -23.953 30.953 15.305 1 96.31 484 TYR B N 1
ATOM 8388 C CA . TYR B 1 484 ? -22.594 31.438 15.562 1 96.31 484 TYR B CA 1
ATOM 8389 C C . TYR B 1 484 ? -21.562 30.625 14.812 1 96.31 484 TYR B C 1
ATOM 8391 O O . TYR B 1 484 ? -21.344 29.453 15.117 1 96.31 484 TYR B O 1
ATOM 8399 N N . PRO B 1 485 ? -20.984 31.234 13.789 1 98.12 485 PRO B N 1
ATOM 8400 C CA . PRO B 1 485 ? -20.016 30.438 13.031 1 98.12 485 PRO B CA 1
ATOM 8401 C C . PRO B 1 485 ? -18.938 29.828 13.922 1 98.12 485 PRO B C 1
ATOM 8403 O O . PRO B 1 485 ? -18.594 28.656 13.773 1 98.12 485 PRO B O 1
ATOM 8406 N N . MET B 1 486 ? -18.406 30.641 14.875 1 98.62 486 MET B N 1
ATOM 8407 C CA . MET B 1 486 ? -17.391 30.125 15.781 1 98.62 486 MET B CA 1
ATOM 8408 C C . MET B 1 486 ? -17.812 30.281 17.234 1 98.62 486 MET B C 1
ATOM 8410 O O . MET B 1 486 ? -18.062 31.406 17.703 1 98.62 486 MET B O 1
ATOM 8414 N N . GLU B 1 487 ? -17.984 29.234 17.891 1 98.62 487 GLU B N 1
ATOM 8415 C CA . GLU B 1 487 ? -18.25 29.172 19.328 1 98.62 487 GLU B CA 1
ATOM 8416 C C . GLU B 1 487 ? -17.141 28.438 20.062 1 98.62 487 GLU B C 1
ATOM 8418 O O . GLU B 1 487 ? -17.109 27.203 20.109 1 98.62 487 GLU B O 1
ATOM 8423 N N . LEU B 1 488 ? -16.281 29.219 20.719 1 98.5 488 LEU B N 1
ATOM 8424 C CA . LEU B 1 488 ? -15.039 28.641 21.219 1 98.5 488 LEU B CA 1
ATOM 8425 C C . LEU B 1 488 ? -14.883 28.875 22.719 1 98.5 488 LEU B C 1
ATOM 8427 O O . LEU B 1 488 ? -15.289 29.922 23.234 1 98.5 488 LEU B O 1
ATOM 8431 N N . ASP B 1 489 ? -14.398 27.922 23.328 1 98.56 489 ASP B N 1
ATOM 8432 C CA . ASP B 1 489 ? -14.031 27.984 24.734 1 98.56 489 ASP B CA 1
ATOM 8433 C C . ASP B 1 489 ? -12.523 27.875 24.922 1 98.56 489 ASP B C 1
ATOM 8435 O O . ASP B 1 489 ? -11.906 26.906 24.469 1 98.56 489 ASP B O 1
ATOM 8439 N N . GLY B 1 490 ? -11.922 28.859 25.625 1 97.19 490 GLY B N 1
ATOM 8440 C CA . GLY B 1 490 ? -10.477 28.906 25.766 1 97.19 490 GLY B CA 1
ATOM 8441 C C . GLY B 1 490 ? -9.992 28.484 27.141 1 97.19 490 GLY B C 1
ATOM 8442 O O . GLY B 1 490 ? -8.859 28.781 27.531 1 97.19 490 GLY B O 1
ATOM 8443 N N . SER B 1 491 ? -10.781 27.719 27.922 1 96.06 491 SER B N 1
ATOM 8444 C CA . SER B 1 491 ? -10.461 27.359 29.297 1 96.06 491 SER B CA 1
ATOM 8445 C C . SER B 1 491 ? -9.195 26.5 29.359 1 96.06 491 SER B C 1
ATOM 8447 O O . SER B 1 491 ? -8.414 26.625 30.312 1 96.06 491 SER B O 1
ATOM 8449 N N . ALA B 1 492 ? -9.008 25.688 28.359 1 94.25 492 ALA B N 1
ATOM 8450 C CA . ALA B 1 492 ? -7.949 24.688 28.422 1 94.25 492 ALA B CA 1
ATOM 8451 C C . ALA B 1 492 ? -6.633 25.234 27.891 1 94.25 492 ALA B C 1
ATOM 8453 O O . ALA B 1 492 ? -5.566 24.672 28.109 1 94.25 492 ALA B O 1
ATOM 8454 N N . GLY B 1 493 ? -6.758 26.266 27.188 1 89.62 493 GLY B N 1
ATOM 8455 C CA . GLY B 1 493 ? -5.543 26.844 26.625 1 89.62 493 GLY B CA 1
ATOM 8456 C C . GLY B 1 493 ? -5.809 28 25.688 1 89.62 493 GLY B C 1
ATOM 8457 O O . GLY B 1 493 ? -6.945 28.234 25.281 1 89.62 493 GLY B O 1
ATOM 8458 N N . THR B 1 494 ? -4.691 28.734 25.391 1 90.94 494 THR B N 1
ATOM 8459 C CA . THR B 1 494 ? -4.766 29.906 24.531 1 90.94 494 THR B CA 1
ATOM 8460 C C . THR B 1 494 ? -5.266 29.531 23.141 1 90.94 494 THR B C 1
ATOM 8462 O O . THR B 1 494 ? -4.77 28.578 22.531 1 90.94 494 THR B O 1
ATOM 8465 N N . LEU B 1 495 ? -6.238 30.281 22.703 1 94.44 495 LEU B N 1
ATOM 8466 C CA . LEU B 1 495 ? -6.719 30.141 21.328 1 94.44 495 LEU B CA 1
ATOM 8467 C C . LEU B 1 495 ? -5.93 31.047 20.391 1 94.44 495 LEU B C 1
ATOM 8469 O O . LEU B 1 495 ? -5.504 32.125 20.781 1 94.44 495 LEU B O 1
ATOM 8473 N N . ASP B 1 496 ? -5.691 30.531 19.312 1 92.81 496 ASP B N 1
ATOM 8474 C CA . ASP B 1 496 ? -5.078 31.281 18.219 1 92.81 496 ASP B CA 1
ATOM 8475 C C . ASP B 1 496 ? -5.957 31.234 16.969 1 92.81 496 ASP B C 1
ATOM 8477 O O . ASP B 1 496 ? -6 30.234 16.266 1 92.81 496 ASP B O 1
ATOM 8481 N N . ILE B 1 497 ? -6.633 32.312 16.734 1 96.06 497 ILE B N 1
ATOM 8482 C CA . ILE B 1 497 ? -7.59 32.406 15.633 1 96.06 497 ILE B CA 1
ATOM 8483 C C . ILE B 1 497 ? -7.109 33.406 14.602 1 96.06 497 ILE B C 1
ATOM 8485 O O . ILE B 1 497 ? -7.348 34.625 14.75 1 96.06 497 ILE B O 1
ATOM 8489 N N . LYS B 1 498 ? -6.57 32.875 13.547 1 92.88 498 LYS B N 1
ATOM 8490 C CA . LYS B 1 498 ? -5.957 33.75 12.562 1 92.88 498 LYS B CA 1
ATOM 8491 C C . LYS B 1 498 ? -6.402 33.406 11.148 1 92.88 498 LYS B C 1
ATOM 8493 O O . LYS B 1 498 ? -6.559 32.219 10.82 1 92.88 498 LYS B O 1
ATOM 8498 N N . ASN B 1 499 ? -6.508 34.406 10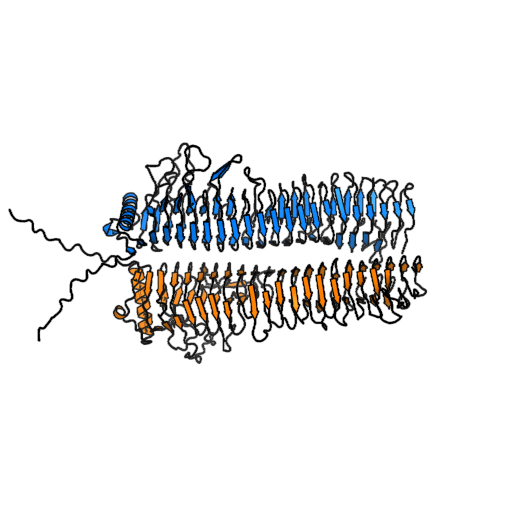.328 1 92.62 499 ASN B N 1
ATOM 8499 C CA . ASN B 1 499 ? -6.777 34.25 8.906 1 92.62 499 ASN B CA 1
ATOM 8500 C C . ASN B 1 499 ? -8.078 33.469 8.672 1 92.62 499 ASN B C 1
ATOM 8502 O O . ASN B 1 499 ? -8.102 32.5 7.906 1 92.62 499 ASN B O 1
ATOM 8506 N N . VAL B 1 500 ? -9.031 33.906 9.391 1 96.94 500 VAL B N 1
ATOM 8507 C CA . VAL B 1 500 ? -10.367 33.344 9.211 1 96.94 500 VAL B CA 1
ATOM 8508 C C . VAL B 1 500 ? -11.227 34.312 8.398 1 96.94 500 VAL B C 1
ATOM 8510 O O . VAL B 1 500 ? -11.211 35.531 8.656 1 96.94 500 VAL B O 1
ATOM 8513 N N . SER B 1 501 ? -11.875 33.812 7.395 1 97.75 501 SER B N 1
ATOM 8514 C CA . SER B 1 501 ? -12.836 34.594 6.625 1 97.75 501 SER B CA 1
ATOM 8515 C C . SER B 1 501 ? -14.25 34.062 6.812 1 97.75 501 SER B C 1
ATOM 8517 O O . SER B 1 501 ? -14.516 32.875 6.566 1 97.75 501 SER B O 1
ATOM 8519 N N . ILE B 1 502 ? -15.094 34.844 7.293 1 98.38 502 ILE B N 1
ATOM 8520 C CA . ILE B 1 502 ? -16.516 34.531 7.426 1 98.38 502 ILE B CA 1
ATOM 8521 C C . ILE B 1 502 ? -17.328 35.375 6.457 1 98.38 502 ILE B C 1
ATOM 8523 O O . ILE B 1 502 ? -17.344 36.594 6.555 1 98.38 502 ILE B O 1
ATOM 8527 N N . TYR B 1 503 ? -18.016 34.688 5.551 1 98 503 TYR B N 1
ATOM 8528 C CA . TYR B 1 503 ? -18.812 35.375 4.547 1 98 503 TYR B CA 1
ATOM 8529 C C . TYR B 1 503 ? -20.297 35.125 4.766 1 98 503 TYR B C 1
ATOM 8531 O O . TYR B 1 503 ? -20.703 34 5.098 1 98 503 TYR B O 1
ATOM 8539 N N . GLY B 1 504 ? -21.047 36.156 4.645 1 97.31 504 GLY B N 1
ATOM 8540 C CA . GLY B 1 504 ? -22.484 36 4.73 1 97.31 504 GLY B CA 1
ATOM 8541 C C . GLY B 1 504 ? -22.969 35.625 6.121 1 97.31 504 GLY B C 1
ATOM 8542 O O . GLY B 1 504 ? -23.859 34.781 6.27 1 97.31 504 GLY B O 1
ATOM 8543 N N . CYS B 1 505 ? -22.344 36.156 7.125 1 98.25 505 CYS B N 1
ATOM 8544 C CA . CYS B 1 505 ? -22.719 35.812 8.5 1 98.25 505 CYS B CA 1
ATOM 8545 C C . CYS B 1 505 ? -24.094 36.375 8.844 1 98.25 505 CYS B C 1
ATOM 8547 O O . CYS B 1 505 ? -24.297 37.594 8.891 1 98.25 505 CYS B O 1
ATOM 8549 N N . LYS B 1 506 ? -25 35.531 9.125 1 97 506 LYS B N 1
ATOM 8550 C CA . LYS B 1 506 ? -26.359 35.906 9.477 1 97 506 LYS B CA 1
ATOM 8551 C C . LYS B 1 506 ? -26.562 35.875 10.992 1 97 506 LYS B C 1
ATOM 8553 O O . LYS B 1 506 ? -27.531 36.438 11.508 1 97 506 LYS B O 1
ATOM 8558 N N . ALA B 1 507 ? -25.672 35.312 11.703 1 97.12 507 ALA B N 1
ATOM 8559 C CA . ALA B 1 507 ? -25.75 35.156 13.148 1 97.12 507 ALA B CA 1
ATOM 8560 C C . ALA B 1 507 ? -25.531 36.469 13.875 1 97.12 507 ALA B C 1
ATOM 8562 O O . ALA B 1 507 ? -25 37.438 13.289 1 97.12 507 ALA B O 1
ATOM 8563 N N . PHE B 1 508 ? -25.938 36.469 15.102 1 97.62 508 PHE B N 1
ATOM 8564 C CA . PHE B 1 508 ? -25.781 37.656 15.914 1 97.62 508 PHE B CA 1
ATOM 8565 C C . PHE B 1 508 ? -24.312 37.844 16.312 1 97.62 508 PHE B C 1
ATOM 8567 O O . PHE B 1 508 ? -23.844 38.969 16.438 1 97.62 508 PHE B O 1
ATOM 8574 N N . ILE B 1 509 ? -23.656 36.844 16.656 1 98.5 509 ILE B N 1
ATOM 8575 C CA . ILE B 1 509 ? -22.234 36.875 17 1 98.5 509 ILE B CA 1
ATOM 8576 C C . ILE B 1 509 ? -21.438 36.031 16.016 1 98.5 509 ILE B C 1
ATOM 8578 O O . ILE B 1 509 ? -21.797 34.875 15.75 1 98.5 509 ILE B O 1
ATOM 8582 N N . ALA B 1 510 ? -20.391 36.562 15.391 1 98.62 510 ALA B N 1
ATOM 8583 C CA . ALA B 1 510 ? -19.594 35.812 14.422 1 98.62 510 ALA B CA 1
ATOM 8584 C C . ALA B 1 510 ? -18.562 34.938 15.117 1 98.62 510 ALA B C 1
ATOM 8586 O O . ALA B 1 510 ? -18.484 33.719 14.875 1 98.62 510 ALA B O 1
ATOM 8587 N N . ILE B 1 511 ? -17.719 35.531 15.969 1 98.81 511 ILE B N 1
ATOM 8588 C CA . ILE B 1 511 ? -16.734 34.781 16.75 1 98.81 511 ILE B CA 1
ATOM 8589 C C . ILE B 1 511 ? -17.031 34.969 18.25 1 98.81 511 ILE B C 1
ATOM 8591 O O . ILE B 1 511 ? -16.844 36.062 18.781 1 98.81 511 ILE B O 1
ATOM 8595 N N . ASN B 1 512 ? -17.5 34 18.859 1 98.75 512 ASN B N 1
ATOM 8596 C CA . ASN B 1 512 ? -17.828 34 20.281 1 98.75 512 ASN B CA 1
ATOM 8597 C C . ASN B 1 512 ? -16.781 33.219 21.078 1 98.75 512 ASN B C 1
ATOM 8599 O O . ASN B 1 512 ? -16.656 32 20.938 1 98.75 512 ASN B O 1
ATOM 8603 N N . ILE B 1 513 ? -16.031 33.844 21.938 1 98.62 513 ILE B N 1
ATOM 8604 C CA . ILE B 1 513 ? -14.984 33.188 22.719 1 98.62 513 ILE B CA 1
ATOM 8605 C C . ILE B 1 513 ? -15.266 33.344 24.203 1 98.62 513 ILE B C 1
ATOM 8607 O O . ILE B 1 513 ? -15.438 34.469 24.688 1 98.62 513 ILE B O 1
ATOM 8611 N N . LYS B 1 514 ? -15.281 32.25 24.875 1 98.31 514 LYS B N 1
ATOM 8612 C CA . LYS B 1 514 ? -15.516 32.25 26.312 1 98.31 514 LYS B CA 1
ATOM 8613 C C . LYS B 1 514 ? -14.305 31.75 27.078 1 98.31 514 LYS B C 1
ATOM 8615 O O . LYS B 1 514 ? -13.641 30.797 26.641 1 98.31 514 LYS B O 1
ATOM 8620 N N . ASN B 1 515 ? -13.977 32.375 28.203 1 97.94 515 ASN B N 1
ATOM 8621 C CA . ASN B 1 515 ? -13 31.938 29.188 1 97.94 515 ASN B CA 1
ATOM 8622 C C . ASN B 1 515 ? -11.594 31.891 28.594 1 97.94 515 ASN B C 1
ATOM 8624 O O . ASN B 1 515 ? -11.414 32.062 27.391 1 97.94 515 ASN B O 1
ATOM 8628 N N . GLY B 1 516 ? -10.719 31.812 29.438 1 95.5 516 GLY B N 1
ATOM 8629 C CA . GLY B 1 516 ? -9.328 31.641 29.047 1 95.5 516 GLY B CA 1
ATOM 8630 C C . GLY B 1 516 ? -8.555 32.938 29.031 1 95.5 516 GLY B C 1
ATOM 8631 O O . GLY B 1 516 ? -9.031 33.969 29.562 1 95.5 516 GLY B O 1
ATOM 8632 N N . ARG B 1 517 ? -7.344 32.875 28.562 1 92.19 517 ARG B N 1
ATOM 8633 C CA . ARG B 1 517 ? -6.465 34.031 28.609 1 92.19 517 ARG B CA 1
ATOM 8634 C C . ARG B 1 517 ? -5.504 34.062 27.438 1 92.19 517 ARG B C 1
ATOM 8636 O O . ARG B 1 517 ? -5.195 33 26.859 1 92.19 517 ARG B O 1
ATOM 8643 N N . ARG B 1 518 ? -5.145 35.25 27.047 1 89.06 518 ARG B N 1
ATOM 8644 C CA . ARG B 1 518 ? -4.074 35.5 26.094 1 89.06 518 ARG B CA 1
ATOM 8645 C C . ARG B 1 518 ? -4.414 34.938 24.719 1 89.06 518 ARG B C 1
ATOM 8647 O O . ARG B 1 518 ? -3.557 34.375 24.047 1 89.06 518 ARG B O 1
ATOM 8654 N N . HIS B 1 519 ? -5.664 35 24.422 1 94 519 HIS B N 1
ATOM 8655 C CA . HIS B 1 519 ? -6.059 34.594 23.078 1 94 519 HIS B CA 1
ATOM 8656 C C . HIS B 1 519 ? -5.559 35.594 22.031 1 94 519 HIS B C 1
ATOM 8658 O O . HIS B 1 519 ? -5.336 36.75 22.328 1 94 519 HIS B O 1
ATOM 8664 N N . LYS B 1 520 ? -5.32 35.031 20.938 1 92.44 520 LYS B N 1
ATOM 8665 C CA . LYS B 1 520 ? -4.941 35.844 19.797 1 92.44 520 LYS B CA 1
ATOM 8666 C C . LYS B 1 520 ? -5.98 35.75 18.672 1 92.44 520 LYS B C 1
ATOM 8668 O O . LYS B 1 520 ? -6.227 34.688 18.141 1 92.44 520 LYS B O 1
ATOM 8673 N N . ILE B 1 521 ? -6.59 36.812 18.375 1 96.5 521 ILE B N 1
ATOM 8674 C CA . ILE B 1 521 ? -7.539 36.969 17.281 1 96.5 521 ILE B CA 1
ATOM 8675 C C . ILE B 1 521 ? -7.008 37.969 16.266 1 96.5 521 ILE B C 1
ATOM 8677 O O . ILE B 1 521 ? -7.125 39.156 16.453 1 96.5 521 ILE B O 1
ATOM 8681 N N . LYS B 1 522 ? -6.516 37.438 15.211 1 94.12 522 LYS B N 1
ATOM 8682 C CA . LYS B 1 522 ? -5.719 38.312 14.359 1 94.12 522 LYS B CA 1
ATOM 8683 C C . LYS B 1 522 ? -6.023 38.062 12.883 1 94.12 522 LYS B C 1
ATOM 8685 O O . LYS B 1 522 ? -6.141 36.938 12.453 1 94.12 522 LYS B O 1
ATOM 8690 N N . ASN B 1 523 ? -6.137 39.125 12.133 1 94.44 523 ASN B N 1
ATOM 8691 C CA . ASN B 1 523 ? -6.223 39.094 10.68 1 94.44 523 ASN B CA 1
ATOM 8692 C C . ASN B 1 523 ? -7.438 38.312 10.195 1 94.44 523 ASN B C 1
ATOM 8694 O O . ASN B 1 523 ? -7.336 37.5 9.273 1 94.44 523 ASN B O 1
ATOM 8698 N N . ASN B 1 524 ? -8.484 38.5 10.875 1 97.38 524 ASN B N 1
ATOM 8699 C CA . ASN B 1 524 ? -9.734 37.875 10.461 1 97.38 524 ASN B CA 1
ATOM 8700 C C . ASN B 1 524 ? -10.617 38.844 9.68 1 97.38 524 ASN B C 1
ATOM 8702 O O . ASN B 1 524 ? -10.555 40.062 9.891 1 97.38 524 ASN B O 1
ATOM 8706 N N . ASP B 1 525 ? -11.344 38.281 8.711 1 98.19 525 ASP B N 1
ATOM 8707 C CA . ASP B 1 525 ? -12.273 39.031 7.887 1 98.19 525 ASP B CA 1
ATOM 8708 C C . ASP B 1 525 ? -13.703 38.562 8.078 1 98.19 525 ASP B C 1
ATOM 8710 O O . ASP B 1 525 ? -14.07 37.469 7.621 1 98.19 525 ASP B O 1
ATOM 8714 N N . ILE B 1 526 ? -14.492 39.375 8.734 1 98.69 526 ILE B N 1
ATOM 8715 C CA . ILE B 1 526 ? -15.859 39 9.07 1 98.69 526 ILE B CA 1
ATOM 8716 C C . ILE B 1 526 ? -16.828 39.875 8.289 1 98.69 526 ILE B C 1
ATOM 8718 O O . ILE B 1 526 ? -16.859 41.094 8.469 1 98.69 526 ILE B O 1
ATOM 8722 N N . VAL B 1 527 ? -17.641 39.25 7.461 1 98.5 527 VAL B N 1
ATOM 8723 C CA . VAL B 1 527 ? -18.609 40 6.672 1 98.5 527 VAL B CA 1
ATOM 8724 C C . VAL B 1 527 ? -20.031 39.562 7.047 1 98.5 527 VAL B C 1
ATOM 8726 O O . VAL B 1 527 ? -20.438 38.438 6.73 1 98.5 527 VAL B O 1
ATOM 8729 N N . PHE B 1 528 ? -20.797 40.438 7.629 1 98.06 528 PHE B N 1
ATOM 8730 C CA . PHE B 1 528 ? -22.172 40.188 8.039 1 98.06 528 PHE B CA 1
ATOM 8731 C C . PHE B 1 528 ? -23.141 40.406 6.883 1 98.06 528 PHE B C 1
ATOM 8733 O O . PHE B 1 528 ? -22.906 41.281 6.035 1 98.06 528 PHE B O 1
ATOM 8740 N N . GLU B 1 529 ? -24.109 39.625 6.898 1 97.69 529 GLU B N 1
ATOM 8741 C CA . GLU B 1 529 ? -25.266 39.812 6.016 1 97.69 529 GLU B CA 1
ATOM 8742 C C . GLU B 1 529 ? -26.562 39.5 6.738 1 97.69 529 GLU B C 1
ATOM 8744 O O . GLU B 1 529 ? -27.375 38.688 6.277 1 97.69 529 GLU B O 1
ATOM 8749 N N . ARG B 1 530 ? -26.75 40.188 7.828 1 96.62 530 ARG B N 1
ATOM 8750 C CA . ARG B 1 530 ? -27.953 40 8.641 1 96.62 530 ARG B CA 1
ATOM 8751 C C . ARG B 1 530 ? -29.156 40.688 8.016 1 96.62 530 ARG B C 1
ATOM 8753 O O . ARG B 1 530 ? -29 41.5 7.09 1 96.62 530 ARG B O 1
ATOM 8760 N N . GLU B 1 531 ? -30.344 40.438 8.523 1 94.62 531 GLU B N 1
ATOM 8761 C CA . GLU B 1 531 ? -31.578 41.031 8.023 1 94.62 531 GLU B CA 1
ATOM 8762 C C . GLU B 1 531 ? -32.062 42.125 8.969 1 94.62 531 GLU B C 1
ATOM 8764 O O . GLU B 1 531 ? -33.188 42.625 8.797 1 94.62 531 GLU B O 1
ATOM 8769 N N . LYS B 1 532 ? -31.375 42.406 9.898 1 95.62 532 LYS B N 1
ATOM 8770 C CA . LYS B 1 532 ? -31.672 43.469 10.859 1 95.62 532 LYS B CA 1
ATOM 8771 C C . LYS B 1 532 ? -30.406 44 11.5 1 95.62 532 LYS B C 1
ATOM 8773 O O . LYS B 1 532 ? -29.375 43.312 11.508 1 95.62 532 LYS B O 1
ATOM 8778 N N . ASN B 1 533 ? -30.547 45.188 12.07 1 97 533 ASN B N 1
ATOM 8779 C CA . ASN B 1 533 ? -29.406 45.781 12.758 1 97 533 ASN B CA 1
ATOM 8780 C C . ASN B 1 533 ? -29.031 45 14.008 1 97 533 ASN B C 1
ATOM 8782 O O . ASN B 1 533 ? -29.875 44.312 14.586 1 97 533 ASN B O 1
ATOM 8786 N N . GLY B 1 534 ? -27.828 45.094 14.312 1 96.19 534 GLY B N 1
ATOM 8787 C CA . GLY B 1 534 ? -27.328 44.406 15.5 1 96.19 534 GLY B CA 1
ATOM 8788 C C . GLY B 1 534 ? -26.312 43.312 15.195 1 96.19 534 GLY B C 1
ATOM 8789 O O . GLY B 1 534 ? -26.188 42.875 14.047 1 96.19 534 GLY B O 1
ATOM 8790 N N . GLY B 1 535 ? -25.625 42.969 16.266 1 96.31 535 GLY B N 1
ATOM 8791 C CA . GLY B 1 535 ? -24.656 41.906 16.125 1 96.31 535 GLY B CA 1
ATOM 8792 C C . GLY B 1 535 ? -23.281 42.281 16.656 1 96.31 535 GLY B C 1
ATOM 8793 O O . GLY B 1 535 ? -22.969 43.469 16.812 1 96.31 535 GLY B O 1
ATOM 8794 N N . TYR B 1 536 ? -22.516 41.25 16.953 1 98.44 536 TYR B N 1
ATOM 8795 C CA . TYR B 1 536 ? -21.156 41.406 17.438 1 98.44 536 TYR B CA 1
ATOM 8796 C C . TYR B 1 536 ? -20.172 40.656 16.547 1 98.44 536 TYR B C 1
ATOM 8798 O O . TYR B 1 536 ? -20.359 39.5 16.25 1 98.44 536 TYR B O 1
ATOM 8806 N N . GLY B 1 537 ? -19.172 41.375 16.047 1 98.62 537 GLY B N 1
ATOM 8807 C CA . GLY B 1 537 ? -18.125 40.719 15.305 1 98.62 537 GLY B CA 1
ATOM 8808 C C . GLY B 1 537 ? -17.375 39.656 16.125 1 98.62 537 GLY B C 1
ATOM 8809 O O . GLY B 1 537 ? -17.516 38.469 15.883 1 98.62 537 GLY B O 1
ATOM 8810 N N . VAL B 1 538 ? -16.625 40.188 17.109 1 98.88 538 VAL B N 1
ATOM 8811 C CA . VAL B 1 538 ? -15.984 39.312 18.094 1 98.88 538 VAL B CA 1
ATOM 8812 C C . VAL B 1 538 ? -16.547 39.625 19.484 1 98.88 538 VAL B C 1
ATOM 8814 O O . VAL B 1 538 ? -16.609 40.781 19.906 1 98.88 538 VAL B O 1
ATOM 8817 N N . TYR B 1 539 ? -17 38.625 20.078 1 98.81 539 TYR B N 1
ATOM 8818 C CA . TYR B 1 539 ? -17.547 38.75 21.422 1 98.81 539 TYR B CA 1
ATOM 8819 C C . TYR B 1 539 ? -16.734 37.938 22.422 1 98.81 539 TYR B C 1
ATOM 8821 O O . TYR B 1 539 ? -16.594 36.719 22.281 1 98.81 539 TYR B O 1
ATOM 8829 N N . LEU B 1 540 ? -16.156 38.625 23.422 1 98.69 540 LEU B N 1
ATOM 8830 C CA . LEU B 1 540 ? -15.359 37.969 24.453 1 98.69 540 LEU B CA 1
ATOM 8831 C C . LEU B 1 540 ? -16.078 37.969 25.797 1 98.69 540 LEU B C 1
ATOM 8833 O O . LEU B 1 540 ? -16.656 39 26.188 1 98.69 540 LEU B O 1
ATOM 8837 N N . SER B 1 541 ? -16.094 36.906 26.438 1 98.44 541 SER B N 1
ATOM 8838 C CA . SER B 1 541 ? -16.672 36.812 27.781 1 98.44 541 SER B CA 1
ATOM 8839 C C . SER B 1 541 ? -15.797 35.969 28.688 1 98.44 541 SER B C 1
ATOM 8841 O O . SER B 1 541 ? -15.539 34.781 28.391 1 98.44 541 SER B O 1
ATOM 8843 N N . GLY B 1 542 ? -15.398 36.438 29.766 1 98.12 542 GLY B N 1
ATOM 8844 C CA . GLY B 1 542 ? -14.609 35.688 30.75 1 98.12 542 GLY B CA 1
ATOM 8845 C C . GLY B 1 542 ? -13.18 35.469 30.297 1 98.12 542 GLY B C 1
ATOM 8846 O O . GLY B 1 542 ? -12.516 34.531 30.766 1 98.12 542 GLY B O 1
ATOM 8847 N N . THR B 1 543 ? -12.688 36.312 29.328 1 97.69 543 THR B N 1
ATOM 8848 C CA . THR B 1 543 ? -11.312 36.156 28.859 1 97.69 543 THR B CA 1
ATOM 8849 C C . THR B 1 543 ? -10.414 37.219 29.484 1 97.69 543 THR B C 1
ATOM 8851 O O . THR B 1 543 ? -10.898 38.219 30.047 1 97.69 543 THR B O 1
ATOM 8854 N N . GLU B 1 544 ? -9.195 36.906 29.516 1 95.06 544 GLU B N 1
ATOM 8855 C CA . GLU B 1 544 ? -8.211 37.844 30.016 1 95.06 544 GLU B CA 1
ATOM 8856 C C . GLU B 1 544 ? -7.066 38.031 29.016 1 95.06 544 GLU B C 1
ATOM 8858 O O . GLU B 1 544 ? -6.566 37.062 28.469 1 95.06 544 GLU B O 1
ATOM 8863 N N . ARG B 1 545 ? -6.711 39.281 28.719 1 90.94 545 ARG B N 1
ATOM 8864 C CA . ARG B 1 545 ? -5.52 39.656 27.953 1 90.94 545 ARG B CA 1
ATOM 8865 C C . ARG B 1 545 ? -5.602 39.094 26.516 1 90.94 545 ARG B C 1
ATOM 8867 O O . ARG B 1 545 ? -4.625 38.562 26 1 90.94 545 ARG B O 1
ATOM 8874 N N . THR B 1 546 ? -6.77 39.094 26.016 1 94.31 546 THR B N 1
ATOM 8875 C CA . THR B 1 546 ? -6.949 38.719 24.609 1 94.31 546 THR B CA 1
ATOM 8876 C C . THR B 1 546 ? -6.508 39.844 23.688 1 94.31 546 THR B C 1
ATOM 8878 O O . THR B 1 546 ? -6.773 41.031 23.953 1 94.31 546 THR B O 1
ATOM 8881 N N . LYS B 1 547 ? -5.852 39.469 22.672 1 92.62 547 LYS B N 1
ATOM 8882 C CA . LYS B 1 547 ? -5.406 40.469 21.688 1 92.62 547 LYS B CA 1
ATOM 8883 C C . LYS B 1 547 ? -6.242 40.375 20.422 1 92.62 547 LYS B C 1
ATOM 8885 O O . LYS B 1 547 ? -6.312 39.312 19.781 1 92.62 547 LYS B O 1
ATOM 8890 N N . LEU B 1 548 ? -6.875 41.406 20.047 1 96.81 548 LEU B N 1
ATOM 8891 C CA . LEU B 1 548 ? -7.617 41.562 18.797 1 96.81 548 LEU B CA 1
ATOM 8892 C C . LEU B 1 548 ? -6.93 42.562 17.859 1 96.81 548 LEU B C 1
ATOM 8894 O O . LEU B 1 548 ? -7.027 43.75 18.062 1 96.81 548 LEU B O 1
ATOM 8898 N N . THR B 1 549 ? -6.25 42.031 16.922 1 93.25 549 THR B N 1
ATOM 8899 C CA . THR B 1 549 ? -5.445 42.938 16.094 1 93.25 549 THR B CA 1
ATOM 8900 C C . THR B 1 549 ? -5.656 42.625 14.609 1 93.25 549 THR B C 1
ATOM 8902 O O . THR B 1 549 ? -5.785 41.469 14.219 1 93.25 549 THR B O 1
ATOM 8905 N N . ASP B 1 550 ? -5.801 43.656 13.766 1 93.75 550 ASP B N 1
ATOM 8906 C CA . ASP B 1 550 ? -5.797 43.594 12.305 1 93.75 550 ASP B CA 1
ATOM 8907 C C . ASP B 1 550 ? -7.023 42.844 11.789 1 93.75 550 ASP B C 1
ATOM 8909 O O . ASP B 1 550 ? -6.938 42.125 10.805 1 93.75 550 ASP B O 1
ATOM 8913 N N . ASN B 1 551 ? -8.07 42.906 12.523 1 97.38 551 ASN B N 1
ATOM 8914 C CA . ASN B 1 551 ? -9.305 42.312 12.062 1 97.38 551 ASN B CA 1
ATOM 8915 C C . ASN B 1 551 ? -10.164 43.281 11.281 1 97.38 551 ASN B C 1
ATOM 8917 O O . ASN B 1 551 ? -10.062 44.5 11.477 1 97.38 551 ASN B O 1
ATOM 8921 N N . ASP B 1 552 ? -10.93 42.75 10.375 1 98.12 552 ASP B N 1
ATOM 8922 C CA . ASP B 1 552 ? -11.898 43.531 9.617 1 98.12 552 ASP B CA 1
ATOM 8923 C C . ASP B 1 552 ? -13.312 43 9.844 1 98.12 552 ASP B C 1
ATOM 8925 O O . ASP B 1 552 ? -13.609 41.844 9.602 1 98.12 552 ASP B O 1
ATOM 8929 N N . VAL B 1 553 ? -14.172 43.844 10.352 1 98.5 553 VAL B N 1
ATOM 8930 C CA . VAL B 1 553 ? -15.578 43.531 10.547 1 98.5 553 VAL B CA 1
ATOM 8931 C C . VAL B 1 553 ? -16.453 44.438 9.688 1 98.5 553 VAL B C 1
ATOM 8933 O O . VAL B 1 553 ? -16.453 45.656 9.891 1 98.5 553 VAL B O 1
ATOM 8936 N N . SER B 1 554 ? -17.141 43.812 8.742 1 97.94 554 SER B N 1
ATOM 8937 C CA . SER B 1 554 ? -17.922 44.656 7.809 1 97.94 554 SER B CA 1
ATOM 8938 C C . SER B 1 554 ? -19.281 44 7.52 1 97.94 554 SER B C 1
ATOM 8940 O O . SER B 1 554 ? -19.594 42.938 8.031 1 97.94 554 SER B O 1
ATOM 8942 N N . THR B 1 555 ? -20.125 44.719 6.824 1 97.31 555 THR B N 1
ATOM 8943 C CA . THR B 1 555 ? -21.438 44.281 6.383 1 97.31 555 THR B CA 1
ATOM 8944 C C . THR B 1 555 ? -21.516 44.281 4.859 1 97.31 555 THR B C 1
ATOM 8946 O O . THR B 1 555 ? -20.875 45.094 4.195 1 97.31 555 THR B O 1
ATOM 8949 N N . SER B 1 556 ? -22.266 43.344 4.305 1 96.25 556 SER B N 1
ATOM 8950 C CA . SER B 1 556 ? -22.422 43.25 2.857 1 96.25 556 SER B CA 1
ATOM 8951 C C . SER B 1 556 ? -23.734 43.906 2.406 1 96.25 556 SER B C 1
ATOM 8953 O O . SER B 1 556 ? -24 44 1.208 1 96.25 556 SER B O 1
ATOM 8955 N N . ASN B 1 557 ? -24.484 44.312 3.281 1 94.19 557 ASN B N 1
ATOM 8956 C CA . ASN B 1 557 ? -25.734 45.031 3.008 1 94.19 557 ASN B CA 1
ATOM 8957 C C . ASN B 1 557 ? -25.922 46.25 3.912 1 94.19 557 ASN B C 1
ATOM 8959 O O . ASN B 1 557 ? -24.953 46.719 4.488 1 94.19 557 ASN B O 1
ATOM 8963 N N . ASP B 1 558 ? -27.188 46.75 4.062 1 93.69 558 ASP B N 1
ATOM 8964 C CA . ASP B 1 558 ? -27.391 48.062 4.68 1 93.69 558 ASP B CA 1
ATOM 8965 C C . ASP B 1 558 ? -27.688 47.938 6.172 1 93.69 558 ASP B C 1
ATOM 8967 O O . ASP B 1 558 ? -28.047 48.906 6.828 1 93.69 558 ASP B O 1
ATOM 8971 N N . PHE B 1 559 ? -27.594 46.719 6.668 1 96.69 559 PHE B N 1
ATOM 8972 C CA . PHE B 1 559 ? -27.859 46.531 8.094 1 96.69 559 PHE B CA 1
ATOM 8973 C C . PHE B 1 559 ? -26.562 46.688 8.891 1 96.69 559 PHE B C 1
ATOM 8975 O O . PHE B 1 559 ? -25.594 45.938 8.656 1 96.69 559 PHE B O 1
ATOM 8982 N N . ALA B 1 560 ? -26.578 47.531 9.859 1 96.62 560 ALA B N 1
ATOM 8983 C CA . ALA B 1 560 ? -25.391 47.844 10.648 1 96.62 560 ALA B CA 1
ATOM 8984 C C . ALA B 1 560 ? -25.219 46.844 11.781 1 96.62 560 ALA B C 1
ATOM 8986 O O . ALA B 1 560 ? -26.203 46.312 12.297 1 96.62 560 ALA B O 1
ATOM 8987 N N . ILE B 1 561 ? -24.016 46.656 12.219 1 96.12 561 ILE B N 1
ATOM 8988 C CA . ILE B 1 561 ? -23.781 45.844 13.406 1 96.12 561 ILE B CA 1
ATOM 8989 C C . ILE B 1 561 ? -23.625 46.719 14.633 1 96.12 561 ILE B C 1
ATOM 8991 O O . ILE B 1 561 ? -23.375 47.938 14.516 1 96.12 561 ILE B O 1
ATOM 8995 N N . GLU B 1 562 ? -23.875 46.156 15.719 1 97.81 562 GLU B N 1
ATOM 8996 C CA . GLU B 1 562 ? -23.875 46.906 16.969 1 97.81 562 GLU B CA 1
ATOM 8997 C C . GLU B 1 562 ? -22.453 47.125 17.484 1 97.81 562 GLU B C 1
ATOM 8999 O O . GLU B 1 562 ? -22.094 48.25 17.859 1 97.81 562 GLU B O 1
ATOM 9004 N N . ALA B 1 563 ? -21.672 46.094 17.562 1 98.56 563 ALA B N 1
ATOM 9005 C CA . ALA B 1 563 ? -20.297 46.188 18.062 1 98.56 563 ALA B CA 1
ATOM 9006 C C . ALA B 1 563 ? -19.375 45.25 17.297 1 98.56 563 ALA B C 1
ATOM 9008 O O . ALA B 1 563 ? -19.469 44.031 17.391 1 98.56 563 ALA B O 1
ATOM 9009 N N . PRO B 1 564 ? -18.469 45.812 16.484 1 98.38 564 PRO B N 1
ATOM 9010 C CA . PRO B 1 564 ? -17.5 44.938 15.828 1 98.38 564 PRO B CA 1
ATOM 9011 C C . PRO B 1 564 ? -16.672 44.125 16.828 1 98.38 564 PRO B C 1
ATOM 9013 O O . PRO B 1 564 ? -16.359 42.969 16.562 1 98.38 564 PRO B O 1
ATOM 9016 N N . PHE B 1 565 ? -16.391 44.812 18 1 98.75 565 PHE B N 1
ATOM 9017 C CA . PHE B 1 565 ? -15.68 44.156 19.094 1 98.75 565 PHE B CA 1
ATOM 9018 C C . PHE B 1 565 ? -16.359 44.438 20.438 1 98.75 565 PHE B C 1
ATOM 9020 O O . PHE B 1 565 ? -16.531 45.594 20.812 1 98.75 565 PHE B O 1
ATOM 9027 N N . HIS B 1 566 ? -16.797 43.469 21.016 1 98.75 566 HIS B N 1
ATOM 9028 C CA . HIS B 1 566 ? -17.453 43.531 22.312 1 98.75 566 HIS B CA 1
ATOM 9029 C C . HIS B 1 566 ? -16.656 42.812 23.391 1 98.75 566 HIS B C 1
ATOM 9031 O O . HIS B 1 566 ? -16.75 41.562 23.5 1 98.75 566 HIS B O 1
ATOM 9037 N N . THR B 1 567 ? -15.945 43.5 24.281 1 98.62 567 THR B N 1
ATOM 9038 C CA . THR B 1 567 ? -15.062 42.906 25.281 1 98.62 567 THR B CA 1
ATOM 9039 C C . THR B 1 567 ? -15.445 43.344 26.688 1 98.62 567 THR B C 1
ATOM 9041 O O . THR B 1 567 ? -14.617 43.312 27.594 1 98.62 567 THR B O 1
ATOM 9044 N N . GLU B 1 568 ? -16.656 43.75 26.922 1 98.44 568 GLU B N 1
ATOM 9045 C CA . GLU B 1 568 ? -17.094 44.25 28.203 1 98.44 568 GLU B CA 1
ATOM 9046 C C . GLU B 1 568 ? -17.016 43.188 29.281 1 98.44 568 GLU B C 1
ATOM 9048 O O . GLU B 1 568 ? -16.766 43.469 30.453 1 98.44 568 GLU B O 1
ATOM 9053 N N . GLY B 1 569 ? -17.266 42 28.859 1 98 569 GLY B N 1
ATOM 9054 C CA . GLY B 1 569 ? -17.25 40.875 29.797 1 98 569 GLY B CA 1
ATOM 9055 C C . GLY B 1 569 ? -15.875 40.281 29.969 1 98 569 GLY B C 1
ATOM 9056 O O . GLY B 1 569 ? -15.742 39.188 30.547 1 98 569 GLY B O 1
ATOM 9057 N N . SER B 1 570 ? -14.844 40.844 29.438 1 97.81 570 SER B N 1
ATOM 9058 C CA . SER B 1 570 ? -13.453 40.406 29.516 1 97.81 570 SER B CA 1
ATOM 9059 C C . SER B 1 570 ? -12.562 41.5 30.094 1 97.81 570 SER B C 1
ATOM 9061 O O . SER B 1 570 ? -13.023 42.625 30.375 1 97.81 570 SER B O 1
ATOM 9063 N N . MET B 1 571 ? -11.305 41.156 30.469 1 97.44 571 MET B N 1
ATOM 9064 C CA . MET B 1 571 ? -10.414 42.125 31.094 1 97.44 571 MET B CA 1
ATOM 9065 C C . MET B 1 571 ? -9.086 42.188 30.359 1 97.44 571 MET B C 1
ATOM 9067 O O . MET B 1 571 ? -8.586 41.188 29.859 1 97.44 571 MET B O 1
ATOM 9071 N N . TYR B 1 572 ? -8.531 43.375 30.328 1 95.06 572 TYR B N 1
ATOM 9072 C CA . TYR B 1 572 ? -7.188 43.656 29.844 1 95.06 572 TYR B CA 1
ATOM 9073 C C . TYR B 1 572 ? -7.035 43.219 28.391 1 95.06 572 TYR B C 1
ATOM 9075 O O . TYR B 1 572 ? -5.996 42.688 28 1 95.06 572 TYR B O 1
ATOM 9083 N N . SER B 1 573 ? -8.078 43.375 27.594 1 96.06 573 SER B N 1
ATOM 9084 C CA . SER B 1 573 ? -7.98 43.094 26.156 1 96.06 573 SER B CA 1
ATOM 9085 C C . SER B 1 573 ? -7.242 44.219 25.438 1 96.06 573 SER B C 1
ATOM 9087 O O . SER B 1 573 ? -7.234 45.375 25.891 1 96.06 573 SER B O 1
ATOM 9089 N N . THR B 1 574 ? -6.57 43.844 24.453 1 94.38 574 THR B N 1
ATOM 9090 C CA . THR B 1 574 ? -5.973 44.781 23.531 1 94.38 574 THR B CA 1
ATOM 9091 C C . THR B 1 574 ? -6.711 44.781 22.188 1 94.38 574 THR B C 1
ATOM 9093 O O . THR B 1 574 ? -6.77 43.75 21.516 1 94.38 574 THR B O 1
ATOM 9096 N N . ILE B 1 575 ? -7.301 45.875 21.781 1 97.06 575 ILE B N 1
ATOM 9097 C CA . ILE B 1 575 ? -8.031 46.031 20.531 1 97.06 575 ILE B CA 1
ATOM 9098 C C . ILE B 1 575 ? -7.355 47.125 19.672 1 97.06 575 ILE B C 1
ATOM 9100 O O . ILE B 1 575 ? -7.535 48.312 19.906 1 97.06 575 ILE B O 1
ATOM 9104 N N . MET B 1 576 ? -6.598 46.656 18.75 1 94 576 MET B N 1
ATOM 9105 C CA . MET B 1 576 ? -5.762 47.594 18.031 1 94 576 MET B CA 1
ATOM 9106 C C . MET B 1 576 ? -5.719 47.281 16.547 1 94 576 MET B C 1
ATOM 9108 O O . MET B 1 576 ? -5.715 46.094 16.172 1 94 576 MET B O 1
ATOM 9112 N N . TYR B 1 577 ? -5.719 48.344 15.68 1 92.62 577 TYR B N 1
ATOM 9113 C CA . TYR B 1 577 ? -5.496 48.281 14.234 1 92.62 577 TYR B CA 1
ATOM 9114 C C . TYR B 1 577 ? -6.59 47.469 13.555 1 92.62 577 TYR B C 1
ATOM 9116 O O . TYR B 1 577 ? -6.316 46.719 12.633 1 92.62 577 TYR B O 1
ATOM 9124 N N . ASN B 1 578 ? -7.723 47.562 14.07 1 96.44 578 ASN B N 1
ATOM 9125 C CA . ASN B 1 578 ? -8.867 46.906 13.438 1 96.44 578 ASN B CA 1
ATOM 9126 C C . ASN B 1 578 ? -9.648 47.875 12.555 1 96.44 578 ASN B C 1
ATOM 9128 O O . ASN B 1 578 ? -9.508 49.094 12.695 1 96.44 578 ASN B O 1
ATOM 9132 N N . TYR B 1 579 ? -10.383 47.281 11.609 1 97.31 579 TYR B N 1
ATOM 9133 C CA . TYR B 1 579 ? -11.266 48.031 10.734 1 97.31 579 TYR B CA 1
ATOM 9134 C C . TYR B 1 579 ? -12.711 47.562 10.875 1 97.31 579 TYR B C 1
ATOM 9136 O O . TYR B 1 579 ? -12.977 46.375 11.062 1 97.31 579 TYR B O 1
ATOM 9144 N N . TYR B 1 580 ? -13.602 48.469 10.883 1 97.69 580 TYR B N 1
ATOM 9145 C CA . TYR B 1 580 ? -15.023 48.125 10.906 1 97.69 580 TYR B CA 1
ATOM 9146 C C . TYR B 1 580 ? -15.852 49.219 10.219 1 97.69 580 TYR B C 1
ATOM 9148 O O . TYR B 1 580 ? -15.391 50.344 10.078 1 97.69 580 TYR B O 1
ATOM 9156 N N . ASP B 1 581 ? -17 48.906 9.75 1 96.62 581 ASP B N 1
ATOM 9157 C CA . ASP B 1 581 ? -17.734 49.875 8.961 1 96.62 581 ASP B CA 1
ATOM 9158 C C . ASP B 1 581 ? -19 50.344 9.688 1 96.62 581 ASP B C 1
ATOM 9160 O O . ASP B 1 581 ? -19.703 51.25 9.227 1 96.62 581 ASP B O 1
ATOM 9164 N N . SER B 1 582 ? -19.312 49.75 10.781 1 95 582 SER B N 1
ATOM 9165 C CA . SER B 1 582 ? -20.453 50.188 11.57 1 95 582 SER B CA 1
ATOM 9166 C C . SER B 1 582 ? -20.312 49.781 13.031 1 95 582 SER B C 1
ATOM 9168 O O . SER B 1 582 ? -19.5 48.906 13.359 1 95 582 SER B O 1
ATOM 9170 N N . GLY B 1 583 ? -21.109 50.406 13.906 1 96.44 583 GLY B N 1
ATOM 9171 C CA . GLY B 1 583 ? -21.141 50.094 15.328 1 96.44 583 GLY B CA 1
ATOM 9172 C C . GLY B 1 583 ? -20.047 50.812 16.109 1 96.44 583 GLY B C 1
ATOM 9173 O O . GLY B 1 583 ? -19.391 51.719 15.594 1 96.44 583 GLY B O 1
ATOM 9174 N N . VAL B 1 584 ? -19.953 50.438 17.375 1 97.56 584 VAL B N 1
ATOM 9175 C CA . VAL B 1 584 ? -18.938 51 18.266 1 97.56 584 VAL B CA 1
ATOM 9176 C C . VAL B 1 584 ? -18.234 49.875 19.031 1 97.56 584 VAL B C 1
ATOM 9178 O O . VAL B 1 584 ? -18.828 48.812 19.25 1 97.56 584 VAL B O 1
ATOM 9181 N N . ILE B 1 585 ? -17.016 50.062 19.312 1 98.38 585 ILE B N 1
ATOM 9182 C CA . ILE B 1 585 ? -16.281 49.125 20.156 1 98.38 585 ILE B CA 1
ATOM 9183 C C . ILE B 1 585 ? -16.797 49.188 21.594 1 98.38 585 ILE B C 1
ATOM 9185 O O . ILE B 1 585 ? -16.719 50.25 22.219 1 98.38 585 ILE B O 1
ATOM 9189 N N . LYS B 1 586 ? -17.359 48.188 22.047 1 98.56 586 LYS B N 1
ATOM 9190 C CA . LYS B 1 586 ? -17.797 48.094 23.438 1 98.56 586 LYS B CA 1
ATOM 9191 C C . LYS B 1 586 ? -16.766 47.375 24.281 1 98.56 586 LYS B C 1
ATOM 9193 O O . LYS B 1 586 ? -16.734 46.125 24.312 1 98.56 586 LYS B O 1
ATOM 9198 N N . ASN B 1 587 ? -16 48.062 25 1 98.31 587 ASN B N 1
ATOM 9199 C CA . ASN B 1 587 ? -14.859 47.438 25.688 1 98.31 587 ASN B CA 1
ATOM 9200 C C . ASN B 1 587 ? -14.953 47.625 27.203 1 98.31 587 ASN B C 1
ATOM 9202 O O . ASN B 1 587 ? -15.664 48.5 27.688 1 98.31 587 ASN B O 1
ATOM 9206 N N . ASN B 1 588 ? -14.328 46.812 27.891 1 98.19 588 ASN B N 1
ATOM 9207 C CA . ASN B 1 588 ? -14.117 46.938 29.328 1 98.19 588 ASN B CA 1
ATOM 9208 C C . ASN B 1 588 ? -13.164 48.094 29.641 1 98.19 588 ASN B C 1
ATOM 9210 O O . ASN B 1 588 ? -12.234 48.344 28.875 1 98.19 588 ASN B O 1
ATOM 9214 N N . GLY B 1 589 ? -13.25 48.75 30.781 1 97.44 589 GLY B N 1
ATOM 9215 C CA . GLY B 1 589 ? -12.43 49.875 31.172 1 97.44 589 GLY B CA 1
ATOM 9216 C C . GLY B 1 589 ? -10.953 49.531 31.281 1 97.44 589 GLY B C 1
ATOM 9217 O O . GLY B 1 589 ? -10.102 50.438 31.141 1 97.44 589 GLY B O 1
ATOM 9218 N N . THR B 1 590 ? -10.656 48.281 31.453 1 97.44 590 THR B N 1
ATOM 9219 C CA . THR B 1 590 ? -9.273 47.844 31.625 1 97.44 590 THR B CA 1
ATOM 9220 C C . THR B 1 590 ? -8.594 47.656 30.281 1 97.44 590 THR B C 1
ATOM 9222 O O . THR B 1 590 ? -7.387 47.438 30.219 1 97.44 590 THR B O 1
ATOM 9225 N N . ASP B 1 591 ? -9.336 47.75 29.188 1 97 591 ASP B N 1
ATOM 9226 C CA . ASP B 1 591 ? -8.828 47.406 27.859 1 97 591 ASP B CA 1
ATOM 9227 C C . ASP B 1 591 ? -7.969 48.5 27.297 1 97 591 ASP B C 1
ATOM 9229 O O . ASP B 1 591 ? -8.109 49.688 27.688 1 97 591 ASP B O 1
ATOM 9233 N N . ARG B 1 592 ? -7.055 48.094 26.469 1 95.56 592 ARG B N 1
ATOM 9234 C CA . ARG B 1 592 ? -6.359 49.031 25.594 1 95.56 592 ARG B CA 1
ATOM 9235 C C . ARG B 1 592 ? -7.016 49.094 24.219 1 95.56 592 ARG B C 1
ATOM 9237 O O . ARG B 1 592 ? -7.039 48.094 23.5 1 95.56 592 ARG B O 1
ATOM 9244 N N . VAL B 1 593 ? -7.555 50.219 23.891 1 96.75 593 VAL B N 1
ATOM 9245 C CA . VAL B 1 593 ? -8.25 50.406 22.625 1 96.75 593 VAL B CA 1
ATOM 9246 C C . VAL B 1 593 ? -7.582 51.531 21.828 1 96.75 593 VAL B C 1
ATOM 9248 O O . VAL B 1 593 ? -7.738 52.719 22.156 1 96.75 593 VAL B O 1
ATOM 9251 N N . GLU B 1 594 ? -6.84 51.188 20.812 1 93.88 594 GLU B N 1
ATOM 9252 C CA . GLU B 1 594 ? -6.047 52.156 20.094 1 93.88 594 GLU B CA 1
ATOM 9253 C C . GLU B 1 594 ? -6.039 51.875 18.594 1 93.88 594 GLU B C 1
ATOM 9255 O O . GLU B 1 594 ? -5.988 50.719 18.172 1 93.88 594 GLU B O 1
ATOM 9260 N N . ALA B 1 595 ? -6.07 52.906 17.766 1 92 595 ALA B N 1
ATOM 9261 C CA . ALA B 1 595 ? -5.805 52.875 16.344 1 92 595 ALA B CA 1
ATOM 9262 C C . ALA B 1 595 ? -6.793 51.938 15.625 1 92 595 ALA B C 1
ATOM 9264 O O . ALA B 1 595 ? -6.398 51.125 14.789 1 92 595 ALA B O 1
ATOM 9265 N N . ASN B 1 596 ? -7.988 51.938 16.062 1 95.62 596 ASN B N 1
ATOM 9266 C CA . ASN B 1 596 ? -9.062 51.25 15.344 1 95.62 596 ASN B CA 1
ATOM 9267 C C . ASN B 1 596 ? -9.82 52.219 14.445 1 95.62 596 ASN B C 1
ATOM 9269 O O . ASN B 1 596 ? -10.117 53.344 14.844 1 95.62 596 ASN B O 1
ATOM 9273 N N . ASP B 1 597 ? -10.172 51.844 13.234 1 93.94 597 ASP B N 1
ATOM 9274 C CA . ASP B 1 597 ? -10.695 52.812 12.281 1 93.94 597 ASP B CA 1
ATOM 9275 C C . ASP B 1 597 ? -12.078 52.406 11.789 1 93.94 597 ASP B C 1
ATOM 9277 O O . ASP B 1 597 ? -12.273 51.281 11.305 1 93.94 597 ASP B O 1
ATOM 9281 N N . LEU B 1 598 ? -13.023 53.25 11.961 1 93.06 598 LEU B N 1
ATOM 9282 C CA . LEU B 1 598 ? -14.312 53.156 11.281 1 93.06 598 LEU B CA 1
ATOM 9283 C C . LEU B 1 598 ? -14.188 53.594 9.828 1 93.06 598 LEU B C 1
ATOM 9285 O O . LEU B 1 598 ? -13.781 54.719 9.539 1 93.06 598 LEU B O 1
ATOM 9289 N N . ILE B 1 599 ? -14.484 52.719 8.93 1 88.62 599 ILE B N 1
ATOM 9290 C CA . ILE B 1 599 ? -14.297 53.062 7.523 1 88.62 599 ILE B CA 1
ATOM 9291 C C . ILE B 1 599 ? -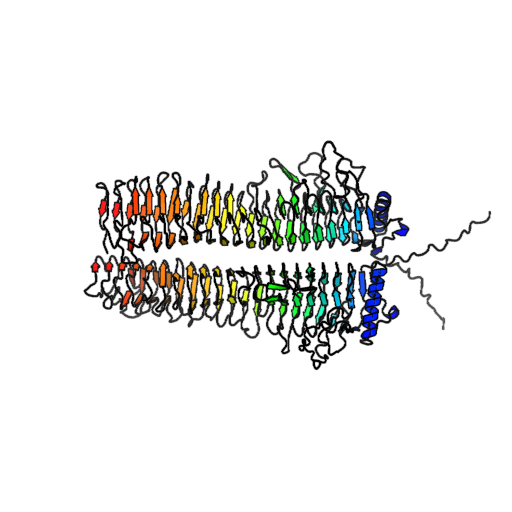15.609 52.875 6.77 1 88.62 599 ILE B C 1
ATOM 9293 O O . ILE B 1 599 ? -16.438 52.031 7.152 1 88.62 599 ILE B O 1
#

Sequence (1198 aa):
MTNSKKGLSNMGLEILVPHVYPVNLEEWGINKDFQEPEATTEAFNKAFTYAKNMGYFEVWVPPGNFLIDGVNESNVYATENGGGIHLHSNTHYKLNPESVFKINANDAQGYSVFYIGLAYNVTLEGGQLIGDRHEHDYSTVTQNRNTHEFGFGVNVHGSERVNIINVRSRDMTGDNILITNKGNMNYPGQTYIPSKNVTVDNCYLETARRNNLSAVGCDGVLINNCDFIAAGGDVIGPQLGIDFEGYAENGIKYAHPYNLQLKNSRFRDNGRGCFTAHAVGKAIISENFFDDRVSYGFGTDISIVDNHIINDGEVRDLAIDSIQPPSYDNANRVKIAGNKIKGFKKGMTIRGKEIDVTDNDLNNITETGIHVYLAEEITLNENRVNSDCVPLNIQISKKVNVSDNTFKGGAEKYGVIVSGEVEDISFKDNHIEAGGGINAGSAKNVRILSKNEIFVKGKLNALRNNPGSTVKVNGLNIYDPAAYPMELDGSAGTLDIKNVSIYGCKAFIAINIKNGRRHKIKNNDIVFEREKNGGYGVYLSGTERTKLTDNDVSTSNDFAIEAPFHTEGSMYSTIMYNYYDSGVIKNNGTDRVEANDLIMTNSKKGLSNMGLEILVPHVYPVNLEEWGINKDFQEPEATTEAFNKAFTYAKNMGYFEVWVPPGNFLIDGVNESNVYATENGGGIHLHSNTHYKLNPESVFKINANDAQGYSVFYIGLAYNVTLEGGQLIGDRHEHDYSTVTQNRNTHEFGFGVNVHGSERVNIINVRSRDMTGDNILITNKGNMNYPGQTYIPSKNVTVDNCYLETARRNNLSAVGCDGVLINNCDFIAAGGDVIGPQLGIDFEGYAENGIKYAHPYNLQLKNSRFRDNGRGCFTAHAVGKAIISENFFDDRVSYGFGTDISIVDNHIINDGEVRDLAIDSIQPPSYDNANRVKIAGNKIKGFKKGMTIRGKEIDVTDNDLNNITETGIHVYLAEEITLNENRVNSDCVPLNIQISKKVNVSDNTFKGGAEKYGVIVSGEVEDISFKDNHIEAGGGINAGSAKNVRILSKNEIFVKGKLNALRNNPGSTVKVNGLNIYDPAAYPMELDGSAGTLDIKNVSIYGCKAFIAINIKNGRRHKIKNNDIVFEREKNGGYGVYLSGTERTKLTDNDVSTSNDFAIEAPFHTEGSMYSTIMYNYYDSGVIKNNGTDRVEANDLI

=== Feature glossary ===
A reading guide for the features in this record.

Start from the sequence.

  · Sequence gives the chain of amino acids in standard one-letter code (A=alanine, C=cysteine, …, Y=tyrosine), read N→C. It is the only feature that is directly encoded by the gene; all structural features are derived from the folded form of this sequence.

Fold it, and you get atomic coordinates and the backbone conformation that goes with them.

  · The mmCIF table is the protein's shape written out atom by atom. For each backbone N, Cα, C, and carbonyl O, it records an (x, y, z) coordinate triple in Å plus the residue type, chain letter, and residue number.

  · Backbone dihedral angles. Every residue except chain termini has a φ (preceding-C → N → Cα → C) and a ψ (N → Cα → C → next-N). They are reported in degrees following the IUPAC sign convention. Secondary structure is essentially a statement about which (φ, ψ) basin each residue occupies.

  · DSSP 8-state secondary structure assigns each residue one of H (α-helix), G (3₁₀-helix), I (π-helix), E (extended β-strand), B (isolated β-bridge), T (hydrogen-bonded turn), S (bend), or '-' (coil). The assignment is computed from backbone hydrogen-bond geometry via the Kabsch–Sander algorithm.

  · P-SEA three-state annotation labels each residue as helix, strand, or coil based purely on the geometry of the Cα trace. It serves as a fallback when the full backbone (and thus DSSP) is unavailable.

Summarize the fold with a handful of shape descriptors and a per-residue structural alphabet.

  · Radius of gyration (Rg) is the root-mean-square distance of Cα atoms from their centroid — a single number for overall size and compactness. A globular domain of N residues has Rg ≈ 2.2·N^0.38 Å; an extended or disordered chain has a much larger Rg. The Cα contact count is the number of residue pairs whose Cα atoms are within 8 Å and are more than four positions apart in sequence — a standard proxy for tertiary packing density. The bounding box is the smallest axis-aligned box enclosing all Cα atoms.

  · Foldseek's 3Di representation compresses backbone geometry into a per-residue letter drawn from a learned twenty-state alphabet. It captures the tertiary interaction pattern around each residue — which residues are packed against it in space, regardless of where they are in sequence.

  · Accessible surface area quantifies burial. A residue with SASA near zero is packed into the hydrophobic core; one with SASA >100 Å² sits on the surface. Computed here via the Shrake–Rupley numerical algorithm with a 1.4 Å probe.

Ask how reliable the model is.

  · For AlphaFold models, the B-factor field carries pLDDT — the model's own estimate of local accuracy on a 0–100 scale. Regions with pLDDT<50 should be treated as essentially unmodeled; they often correspond to intrinsically disordered segments.

  · For experimental (PDB) structures, the B-factor (temperature factor) quantifies the positional spread of each atom in the crystal — a combination of thermal vibration and static disorder — in units of Å². High B-factors mark flexible loops or poorly resolved regions; low B-factors mark the rigid, well-ordered core.

  · PAE(i, j) answers: if I align the predicted and true structures on residue i, how far off (in Å) do I expect residue j to be? A block-diagonal PAE matrix with low values on the blocks and high values off-diagonal is the signature of a multi-domain protein with confidently predicted domains but uncertain inter-domain orientation.

Place it in context: what it resembles, what it is annotated as, and how it looks.

  · Structural nearest neighbors (via Foldseek easy-search vs the PDB). Reported per hit: target PDB id, E-value, and alignment TM-score. A TM-score above ~0.5 is the conventional threshold for 'same fold'.

  · Functional annotations link the protein to curated databases. InterPro entries identify conserved domains and families by matching the sequence against member-database signatures (Pfam, PROSITE, CDD, …). Gene Ontology (GO) terms describe molecular function, biological process, and cellular component in a controlled vocabulary. CATH places the structure in a hierarchical fold classification (Class/Architecture/Topology/Homologous-superfamily). The organism is the source species.

  · Plot images: a contact map (which residues are close in 3D, as an N×N binary image), a Ramachandran scatter (backbone torsion angles, revealing secondary-structure composition at a glance), and — for AlphaFold structures — a PAE heatmap (pairwise prediction confidence).

  · Structure images are PyMOL renders from six orthogonal camera directions. Cartoon representation draws helices as coils and strands as arrows; sticks shows the backbone as bonds; surface shows the solvent-excluded envelope. Rainbow coloring maps sequence position to hue (blue→red, N→C); chain coloring assigns a distinct color per polypeptide.